Protein AF-0000000070711331 (afdb_homodimer)

Nearest PDB structures (foldseek):
  7v75-assembly1_A-2  TM=8.962E-01  e=1.960E-43  Homo sapiens
  7v73-assembly1_A  TM=8.904E-01  e=3.489E-43  Homo sapiens
  7lgu-assembly1_A  TM=8.537E-01  e=1.582E-41  Homo sapiens
  7xuj-assembly1_B  TM=8.731E-01  e=6.609E-38  Homo sapiens
  7xuh-assembly1_A  TM=8.723E-01  e=6.633E-37  Homo sapiens

Structure (mmCIF, N/CA/C/O backbone):
data_AF-0000000070711331-model_v1
#
loop_
_entity.id
_entity.type
_entity.pdbx_description
1 polymer 'Protein CBR-SULP-8'
#
loop_
_atom_site.group_PDB
_atom_site.id
_atom_site.type_symbol
_atom_site.label_atom_id
_atom_site.label_alt_id
_atom_site.label_comp_id
_atom_site.label_asym_id
_atom_site.label_entity_id
_atom_site.label_seq_id
_atom_site.pdbx_PDB_ins_code
_atom_site.Cartn_x
_atom_site.Cartn_y
_atom_site.Cartn_z
_atom_site.occupancy
_atom_site.B_iso_or_equiv
_atom_site.auth_seq_id
_atom_site.auth_comp_id
_atom_site.auth_asym_id
_atom_site.auth_atom_id
_atom_site.pdbx_PDB_model_num
ATOM 1 N N . MET A 1 1 ? -48.312 -67.188 19.031 1 22.72 1 MET A N 1
ATOM 2 C CA . MET A 1 1 ? -48.188 -65.75 19.422 1 22.72 1 MET A CA 1
ATOM 3 C C . MET A 1 1 ? -46.781 -65.5 19.969 1 22.72 1 MET A C 1
ATOM 5 O O . MET A 1 1 ? -46.375 -64.375 20.125 1 22.72 1 MET A O 1
ATOM 9 N N . ARG A 1 2 ? -46.125 -66.375 20.656 1 22.64 2 ARG A N 1
ATOM 10 C CA . ARG A 1 2 ? -45.094 -66.312 21.656 1 22.64 2 ARG A CA 1
ATOM 11 C C . ARG A 1 2 ? -43.719 -66 21.047 1 22.64 2 ARG A C 1
ATOM 13 O O . ARG A 1 2 ? -42.688 -66.062 21.703 1 22.64 2 ARG A O 1
ATOM 20 N N . GLU A 1 3 ? -43.594 -66.062 19.766 1 27.38 3 GLU A N 1
ATOM 21 C CA . GLU A 1 3 ? -42.188 -66.125 19.344 1 27.38 3 GLU A CA 1
ATOM 22 C C . GLU A 1 3 ? -41.469 -64.875 19.812 1 27.38 3 GLU A C 1
ATOM 24 O O . GLU A 1 3 ? -41.969 -63.719 19.625 1 27.38 3 GLU A O 1
ATOM 29 N N . VAL A 1 4 ? -40.438 -64.938 20.688 1 26.33 4 VAL A N 1
ATOM 30 C CA . VAL A 1 4 ? -39.594 -64.125 21.594 1 26.33 4 VAL A CA 1
ATOM 31 C C . VAL A 1 4 ? -38.844 -63.094 20.781 1 26.33 4 VAL A C 1
ATOM 33 O O . VAL A 1 4 ? -38.406 -63.344 19.672 1 26.33 4 VAL A O 1
ATOM 36 N N . TYR A 1 5 ? -39.062 -61.75 21.047 1 27.16 5 TYR A N 1
ATOM 37 C CA . TYR A 1 5 ? -38.438 -60.469 20.766 1 27.16 5 TYR A CA 1
ATOM 38 C C . TYR A 1 5 ? -36.938 -60.5 21.031 1 27.16 5 TYR A C 1
ATOM 40 O O . TYR A 1 5 ? -36.531 -60.5 22.188 1 27.16 5 TYR A O 1
ATOM 48 N N . ARG A 1 6 ? -36.125 -61.281 20.359 1 31.47 6 ARG A N 1
ATOM 49 C CA . ARG A 1 6 ? -34.719 -61.312 20.781 1 31.47 6 ARG A CA 1
ATOM 50 C C . ARG A 1 6 ? -34.125 -59.938 20.672 1 31.47 6 ARG A C 1
ATOM 52 O O . ARG A 1 6 ? -34.125 -59.312 19.609 1 31.47 6 ARG A O 1
ATOM 59 N N . PRO A 1 7 ? -33.875 -59.219 21.828 1 28.55 7 PRO A N 1
ATOM 60 C CA . PRO A 1 7 ? -33.312 -57.875 21.922 1 28.55 7 PRO A CA 1
ATOM 61 C C . PRO A 1 7 ? -31.969 -57.75 21.25 1 28.55 7 PRO A C 1
ATOM 63 O O . PRO A 1 7 ? -31.109 -58.625 21.391 1 28.55 7 PRO A O 1
ATOM 66 N N . CYS A 1 8 ? -31.812 -57.281 20.016 1 28.41 8 CYS A N 1
ATOM 67 C CA . CYS A 1 8 ? -30.547 -57.094 19.328 1 28.41 8 CYS A CA 1
ATOM 68 C C . CYS A 1 8 ? -29.562 -56.312 20.188 1 28.41 8 CYS A C 1
ATOM 70 O O . CYS A 1 8 ? -29.766 -55.094 20.422 1 28.41 8 CYS A O 1
ATOM 72 N N . THR A 1 9 ? -28.906 -56.844 21.281 1 29.19 9 THR A N 1
ATOM 73 C CA . THR A 1 9 ? -27.859 -56.312 22.156 1 29.19 9 THR A CA 1
ATOM 74 C C . THR A 1 9 ? -26.672 -55.844 21.328 1 29.19 9 THR A C 1
ATOM 76 O O . THR A 1 9 ? -25.797 -56.656 20.969 1 29.19 9 THR A O 1
ATOM 79 N N . THR A 1 10 ? -26.828 -55.188 20.203 1 28.3 10 THR A N 1
ATOM 80 C CA . THR A 1 10 ? -25.609 -54.75 19.547 1 28.3 10 THR A CA 1
ATOM 81 C C . THR A 1 10 ? -24.688 -54.031 20.531 1 28.3 10 THR A C 1
ATOM 83 O O . THR A 1 10 ? -25.125 -53.062 21.188 1 28.3 10 THR A O 1
ATOM 86 N N . SER A 1 11 ? -23.734 -54.656 21.109 1 30.22 11 SER A N 1
ATOM 87 C CA . SER A 1 11 ? -22.734 -54.188 22.047 1 30.22 11 SER A CA 1
ATOM 88 C C . SER A 1 11 ? -22.078 -52.875 21.562 1 30.22 11 SER A C 1
ATOM 90 O O . SER A 1 11 ? -21.5 -52.844 20.469 1 30.22 11 SER A O 1
ATOM 92 N N . ASP A 1 12 ? -22.578 -51.688 21.812 1 28.56 12 ASP A N 1
ATOM 93 C CA . ASP A 1 12 ? -22.25 -50.281 21.734 1 28.56 12 ASP A CA 1
ATOM 94 C C . ASP A 1 12 ? -20.828 -50 22.219 1 28.56 12 ASP A C 1
ATOM 96 O O . ASP A 1 12 ? -20.391 -48.844 22.281 1 28.56 12 ASP A O 1
ATOM 100 N N . LYS A 1 13 ? -20.297 -50.844 23.078 1 32.81 13 LYS A N 1
ATOM 101 C CA . LYS A 1 13 ? -19.141 -50.438 23.859 1 32.81 13 LYS A CA 1
ATOM 102 C C . LYS A 1 13 ? -17.938 -50.156 22.953 1 32.81 13 LYS A C 1
ATOM 104 O O . LYS A 1 13 ? -16.906 -49.656 23.422 1 32.81 13 LYS A O 1
ATOM 109 N N . GLU A 1 14 ? -17.828 -51 22.047 1 29.27 14 GLU A N 1
ATOM 110 C CA . GLU A 1 14 ? -16.453 -50.781 21.578 1 29.27 14 GLU A CA 1
ATOM 111 C C . GLU A 1 14 ? -16.312 -49.438 20.875 1 29.27 14 GLU A C 1
ATOM 113 O O . GLU A 1 14 ? -16.547 -49.312 19.672 1 29.27 14 GLU A O 1
ATOM 118 N N . ILE A 1 15 ? -16.969 -48.438 21.297 1 31.73 15 ILE A N 1
ATOM 119 C CA . ILE A 1 15 ? -16.469 -47.125 20.922 1 31.73 15 ILE A CA 1
ATOM 120 C C . ILE A 1 15 ? -14.938 -47.125 20.938 1 31.73 15 ILE A C 1
ATOM 122 O O . ILE A 1 15 ? -14.312 -47.312 21.984 1 31.73 15 ILE A O 1
ATOM 126 N N . ILE A 1 16 ? -14.32 -47.719 19.984 1 32.31 16 ILE A N 1
ATOM 127 C CA . ILE A 1 16 ? -12.867 -47.594 19.922 1 32.31 16 ILE A CA 1
ATOM 128 C C . ILE A 1 16 ? -12.43 -46.25 20.5 1 32.31 16 ILE A C 1
ATOM 130 O O . ILE A 1 16 ? -12.844 -45.188 20.031 1 32.31 16 ILE A O 1
ATOM 134 N N . GLN A 1 17 ? -12.289 -46.156 21.812 1 33.38 17 GLN A N 1
ATOM 135 C CA . GLN A 1 17 ? -11.586 -45.094 22.531 1 33.38 17 GLN A CA 1
ATOM 136 C C . GLN A 1 17 ? -10.5 -44.5 21.656 1 33.38 17 GLN A C 1
ATOM 138 O O . GLN A 1 17 ? -9.531 -45.156 21.297 1 33.38 17 GLN A O 1
ATOM 143 N N . LYS A 1 18 ? -10.844 -43.688 20.812 1 39.94 18 LYS A N 1
ATOM 144 C CA . LYS A 1 18 ? -9.742 -42.906 20.266 1 39.94 18 LYS A CA 1
ATOM 145 C C . LYS A 1 18 ? -8.695 -42.625 21.344 1 39.94 18 LYS A C 1
ATOM 147 O O . LYS A 1 18 ? -8.992 -42 22.359 1 39.94 18 LYS A O 1
ATOM 152 N N . LYS A 1 19 ? -7.812 -43.594 21.609 1 40.25 19 LYS A N 1
ATOM 153 C CA . LYS A 1 19 ? -6.703 -43.312 22.516 1 40.25 19 LYS A CA 1
ATOM 154 C C . LYS A 1 19 ? -6.316 -41.812 22.484 1 40.25 19 LYS A C 1
ATOM 156 O O . LYS A 1 19 ? -6.242 -41.219 21.406 1 40.25 19 LYS A O 1
ATOM 161 N N . PRO A 1 20 ? -6.398 -41.062 23.516 1 45.56 20 PRO A N 1
ATOM 162 C CA . PRO A 1 20 ? -5.969 -39.656 23.578 1 45.56 20 PRO A CA 1
ATOM 163 C C . PRO A 1 20 ? -4.637 -39.406 22.875 1 45.56 20 PRO A C 1
ATOM 165 O O . PRO A 1 20 ? -3.615 -40 23.266 1 45.56 20 PRO A O 1
ATOM 168 N N . THR A 1 21 ? -4.512 -39.469 21.562 1 52.47 21 THR A N 1
ATOM 169 C CA . THR A 1 21 ? -3.232 -39.094 20.969 1 52.47 21 THR A CA 1
ATOM 170 C C . THR A 1 21 ? -2.588 -37.969 21.766 1 52.47 21 THR A C 1
ATOM 172 O O . THR A 1 21 ? -3.252 -36.969 22.094 1 52.47 21 THR A O 1
ATOM 175 N N . SER A 1 22 ? -1.489 -38.188 22.5 1 62.72 22 SER A N 1
ATOM 176 C CA . SER A 1 22 ? -0.697 -37.25 23.281 1 62.72 22 SER A CA 1
ATOM 177 C C . SER A 1 22 ? -0.618 -35.875 22.594 1 62.72 22 SER A C 1
ATOM 179 O O . SER A 1 22 ? -0.726 -35.812 21.359 1 62.72 22 SER A O 1
ATOM 181 N N . LEU A 1 23 ? -1.029 -34.812 23.344 1 68.19 23 LEU A N 1
ATOM 182 C CA . LEU A 1 23 ? -0.881 -33.438 22.922 1 68.19 23 LEU A CA 1
ATOM 183 C C . LEU A 1 23 ? 0.365 -33.25 22.062 1 68.19 23 LEU A C 1
ATOM 185 O O . LEU A 1 23 ? 0.353 -32.5 21.094 1 68.19 23 LEU A O 1
ATOM 189 N N . ILE A 1 24 ? 1.324 -34.094 22.406 1 69.19 24 ILE A N 1
ATOM 190 C CA . ILE A 1 24 ? 2.58 -34.031 21.672 1 69.19 24 ILE A CA 1
ATOM 191 C C . ILE A 1 24 ? 2.393 -34.594 20.266 1 69.19 24 ILE A C 1
ATOM 193 O O . ILE A 1 24 ? 2.895 -34.031 19.281 1 69.19 24 ILE A O 1
ATOM 197 N N . ARG A 1 25 ? 1.706 -35.656 20.203 1 70.56 25 ARG A N 1
ATOM 198 C CA . ARG A 1 25 ? 1.479 -36.281 18.906 1 70.56 25 ARG A CA 1
ATOM 199 C C . ARG A 1 25 ? 0.637 -35.375 18.016 1 70.56 25 ARG A C 1
ATOM 201 O O . ARG A 1 25 ? 0.893 -35.281 16.812 1 70.56 25 ARG A O 1
ATOM 208 N N . GLN A 1 26 ? -0.249 -34.75 18.625 1 73.94 26 GLN A N 1
ATOM 209 C CA . GLN A 1 26 ? -1.1 -33.844 17.859 1 73.94 26 GLN A CA 1
ATOM 210 C C . GLN A 1 26 ? -0.301 -32.656 17.328 1 73.94 26 GLN A C 1
ATOM 212 O O . GLN A 1 26 ? -0.487 -32.25 16.172 1 73.94 26 GLN A O 1
ATOM 217 N N . LYS A 1 27 ? 0.546 -32.188 18.188 1 75 27 LYS A N 1
ATOM 218 C CA . LYS A 1 27 ? 1.384 -31.078 17.766 1 75 27 LYS A CA 1
ATOM 219 C C . LYS A 1 27 ? 2.363 -31.5 16.688 1 75 27 LYS A C 1
ATOM 221 O O . LYS A 1 27 ? 2.611 -30.75 15.734 1 75 27 LYS A O 1
ATOM 226 N N . LEU A 1 28 ? 2.869 -32.75 16.844 1 78.31 28 LEU A N 1
ATOM 227 C CA . LEU A 1 28 ? 3.809 -33.25 15.859 1 78.31 28 LEU A CA 1
ATOM 228 C C . LEU A 1 28 ? 3.113 -33.5 14.523 1 78.31 28 LEU A C 1
ATOM 230 O O . LEU A 1 28 ? 3.688 -33.219 13.461 1 78.31 28 LEU A O 1
ATOM 234 N N . GLN A 1 29 ? 1.932 -33.969 14.609 1 77.94 29 GLN A N 1
ATOM 235 C CA . GLN A 1 29 ? 1.168 -34.219 13.398 1 77.94 29 GLN A CA 1
ATOM 236 C C . GLN A 1 29 ? 0.805 -32.938 12.68 1 77.94 29 GLN A C 1
ATOM 238 O O . GLN A 1 29 ? 0.652 -32.906 11.461 1 77.94 29 GLN A O 1
ATOM 243 N N . GLN A 1 30 ? 0.757 -31.953 13.453 1 78.94 30 GLN A N 1
ATOM 244 C CA . GLN A 1 30 ? 0.441 -30.656 12.852 1 78.94 30 GLN A CA 1
ATOM 245 C C . GLN A 1 30 ? 1.629 -30.109 12.062 1 78.94 30 GLN A C 1
ATOM 247 O O . GLN A 1 30 ? 1.452 -29.5 11.016 1 78.94 30 GLN A O 1
ATOM 252 N N . TYR A 1 31 ? 2.807 -30.5 12.516 1 85.75 31 TYR A N 1
ATOM 253 C CA . TYR A 1 31 ? 4.004 -29.969 11.875 1 85.75 31 TYR A CA 1
ATOM 254 C C . TYR A 1 31 ? 4.562 -30.953 10.859 1 85.75 31 TYR A C 1
ATOM 256 O O . TYR A 1 31 ? 5.336 -30.578 9.977 1 85.75 31 TYR A O 1
ATOM 264 N N . ILE A 1 32 ? 4.191 -32.25 11.016 1 92.12 32 ILE A N 1
ATOM 265 C CA . ILE A 1 32 ? 4.637 -33.312 10.109 1 92.12 32 ILE A CA 1
ATOM 266 C C . ILE A 1 32 ? 3.43 -34.094 9.586 1 92.12 32 ILE A C 1
ATOM 268 O O . ILE A 1 32 ? 3.141 -35.188 10.062 1 92.12 32 ILE A O 1
ATOM 272 N N . PRO A 1 33 ? 2.859 -33.656 8.562 1 89.62 33 PRO A N 1
ATOM 273 C CA . PRO A 1 33 ? 1.583 -34.156 8.062 1 89.62 33 PRO A CA 1
ATOM 274 C C . PRO A 1 33 ? 1.66 -35.625 7.656 1 89.62 33 PRO A C 1
ATOM 276 O O . PRO A 1 33 ? 0.647 -36.344 7.676 1 89.62 33 PRO A O 1
ATOM 279 N N . ILE A 1 34 ? 2.781 -36.188 7.305 1 89 34 ILE A N 1
ATOM 280 C CA . ILE A 1 34 ? 2.906 -37.562 6.867 1 89 34 ILE A CA 1
ATOM 281 C C . ILE A 1 34 ? 2.488 -38.5 8 1 89 34 ILE A C 1
ATOM 283 O O . ILE A 1 34 ? 1.996 -39.625 7.75 1 89 34 ILE A O 1
ATOM 287 N N . LEU A 1 35 ? 2.664 -38.094 9.195 1 89.5 35 LEU A N 1
ATOM 288 C CA . LEU A 1 35 ? 2.332 -38.938 10.359 1 89.5 35 LEU A CA 1
ATOM 289 C C . LEU A 1 35 ? 0.822 -39.062 10.5 1 89.5 35 LEU A C 1
ATOM 291 O O . LEU A 1 35 ? 0.349 -39.969 11.195 1 89.5 35 LEU A O 1
ATOM 295 N N . GLU A 1 36 ? 0.14 -38.219 9.82 1 85.44 36 GLU A N 1
ATOM 296 C CA . GLU A 1 36 ? -1.317 -38.281 9.883 1 85.44 36 GLU A CA 1
ATOM 297 C C . GLU A 1 36 ? -1.884 -39.094 8.719 1 85.44 36 GLU A C 1
ATOM 299 O O . GLU A 1 36 ? -2.689 -40 8.914 1 85.44 36 GLU A O 1
ATOM 304 N N . TRP A 1 37 ? -1.434 -38.844 7.5 1 86.56 37 TRP A N 1
ATOM 305 C CA . TRP A 1 37 ? -2.102 -39.438 6.348 1 86.56 37 TRP A CA 1
ATOM 306 C C . TRP A 1 37 ? -1.531 -40.812 6.047 1 86.56 37 TRP A C 1
ATOM 308 O O . TRP A 1 37 ? -2.232 -41.688 5.516 1 86.56 37 TRP A O 1
ATOM 318 N N . LEU A 1 38 ? -0.251 -41.188 6.348 1 88.81 38 LEU A N 1
ATOM 319 C CA . LEU A 1 38 ? 0.365 -42.438 5.973 1 88.81 38 LEU A CA 1
ATOM 320 C C . LEU A 1 38 ? -0.28 -43.594 6.723 1 88.81 38 LEU A C 1
ATOM 322 O O . LEU A 1 38 ? -0.606 -44.625 6.125 1 88.81 38 LEU A O 1
ATOM 326 N N . PRO A 1 39 ? -0.501 -43.438 8.055 1 88 39 PRO A N 1
ATOM 327 C CA . PRO A 1 39 ? -1.157 -44.531 8.773 1 88 39 PRO A CA 1
ATOM 328 C C . PRO A 1 39 ? -2.6 -44.75 8.32 1 88 39 PRO A C 1
ATOM 330 O O . PRO A 1 39 ? -3.127 -45.844 8.453 1 88 39 PRO A O 1
ATOM 333 N N . ASN A 1 40 ? -3.178 -43.719 7.758 1 88.19 40 ASN A N 1
ATOM 334 C CA . ASN A 1 40 ? -4.559 -43.812 7.297 1 88.19 40 ASN A CA 1
ATOM 335 C C . ASN A 1 40 ? -4.641 -44 5.785 1 88.19 40 ASN A C 1
ATOM 337 O O . ASN A 1 40 ? -5.688 -43.75 5.18 1 88.19 40 ASN A O 1
ATOM 341 N N . TYR A 1 41 ? -3.537 -44.438 5.285 1 91.62 41 TYR A N 1
ATOM 342 C CA . TYR A 1 41 ? -3.461 -44.594 3.836 1 91.62 41 TYR A CA 1
ATOM 343 C C . TYR A 1 41 ? -4.328 -45.75 3.365 1 91.62 41 TYR A C 1
ATOM 345 O O . TYR A 1 41 ? -4.215 -46.875 3.883 1 91.62 41 TYR A O 1
ATOM 353 N N . LYS A 1 42 ? -5.199 -45.438 2.449 1 91.88 42 LYS A N 1
ATOM 354 C CA . LYS A 1 42 ? -6.039 -46.5 1.862 1 91.88 42 LYS A CA 1
ATOM 355 C C . LYS A 1 42 ? -5.305 -47.219 0.747 1 91.88 42 LYS A C 1
ATOM 357 O O . LYS A 1 42 ? -5.484 -46.906 -0.433 1 91.88 42 LYS A O 1
ATOM 362 N N . TRP A 1 43 ? -4.68 -48.344 1.011 1 92 43 TRP A N 1
ATOM 363 C CA . TRP A 1 43 ? -3.758 -49.062 0.136 1 92 43 TRP A CA 1
ATOM 364 C C . TRP A 1 43 ? -4.484 -49.594 -1.085 1 92 43 TRP A C 1
ATOM 366 O O . TRP A 1 43 ? -3.971 -49.531 -2.205 1 92 43 TRP A O 1
ATOM 376 N N . LYS A 1 44 ? -5.672 -50.031 -0.973 1 91.44 44 LYS A N 1
ATOM 377 C CA . LYS A 1 44 ? -6.402 -50.656 -2.074 1 91.44 44 LYS A CA 1
ATOM 378 C C . LYS A 1 44 ? -6.945 -49.594 -3.037 1 91.44 44 LYS A C 1
ATOM 380 O O . LYS A 1 44 ? -6.941 -49.812 -4.254 1 91.44 44 LYS A O 1
ATOM 385 N N . GLU A 1 45 ? -7.227 -48.5 -2.475 1 91.31 45 GLU A N 1
ATOM 386 C CA . GLU A 1 45 ? -7.902 -47.469 -3.291 1 91.31 45 GLU A CA 1
ATOM 387 C C . GLU A 1 45 ? -6.902 -46.5 -3.875 1 91.31 45 GLU A C 1
ATOM 389 O O . GLU A 1 45 ? -7.074 -46.031 -5 1 91.31 45 GLU A O 1
ATOM 394 N N . HIS A 1 46 ? -5.855 -46.219 -3.113 1 92.5 46 HIS A N 1
ATOM 395 C CA . HIS A 1 46 ? -5.016 -45.094 -3.479 1 92.5 46 HIS A CA 1
ATOM 396 C C . HIS A 1 46 ? -3.703 -45.531 -4.098 1 92.5 46 HIS A C 1
ATOM 398 O O . HIS A 1 46 ? -3.086 -44.812 -4.875 1 92.5 46 HIS A O 1
ATOM 404 N N . PHE A 1 47 ? -3.271 -46.719 -3.912 1 94.56 47 PHE A N 1
ATOM 405 C CA . PHE A 1 47 ? -1.92 -47.188 -4.227 1 94.56 47 PHE A CA 1
ATOM 406 C C . PHE A 1 47 ? -1.703 -47.219 -5.734 1 94.56 47 PHE A C 1
ATOM 408 O O . PHE A 1 47 ? -0.693 -46.719 -6.238 1 94.56 47 PHE A O 1
ATOM 415 N N . HIS A 1 48 ? -2.604 -47.812 -6.453 1 93.31 48 HIS A N 1
ATOM 416 C CA . HIS A 1 48 ? -2.469 -47.906 -7.898 1 93.31 48 HIS A CA 1
ATOM 417 C C . HIS A 1 48 ? -2.354 -46.531 -8.555 1 93.31 48 HIS A C 1
ATOM 419 O O . HIS A 1 48 ? -1.496 -46.344 -9.414 1 93.31 48 HIS A O 1
ATOM 425 N N . GLY A 1 49 ? -3.16 -45.656 -8.172 1 93.56 49 GLY A N 1
ATOM 426 C CA . GLY A 1 49 ? -3.121 -44.281 -8.695 1 93.56 49 GLY A CA 1
ATOM 427 C C . GLY A 1 49 ? -1.829 -43.562 -8.375 1 93.56 49 GLY A C 1
ATOM 428 O O . GLY A 1 49 ? -1.259 -42.906 -9.234 1 93.56 49 GLY A O 1
ATOM 429 N N . ASP A 1 50 ? -1.399 -43.719 -7.199 1 95.56 50 ASP A N 1
ATOM 430 C CA . ASP A 1 50 ? -0.177 -43.062 -6.766 1 95.56 50 ASP A CA 1
ATOM 431 C C . ASP A 1 50 ? 1.044 -43.594 -7.492 1 95.56 50 ASP A C 1
ATOM 433 O O . ASP A 1 50 ? 1.987 -42.875 -7.793 1 95.56 50 ASP A O 1
ATOM 437 N N . VAL A 1 51 ? 1.041 -44.906 -7.828 1 94.94 51 VAL A N 1
ATOM 438 C CA . VAL A 1 51 ? 2.148 -45.5 -8.547 1 94.94 51 VAL A CA 1
ATOM 439 C C . VAL A 1 51 ? 2.195 -44.969 -9.977 1 94.94 51 VAL A C 1
ATOM 441 O O . VAL A 1 51 ? 3.248 -44.531 -10.453 1 94.94 51 VAL A O 1
ATOM 444 N N . ILE A 1 52 ? 1.091 -44.938 -10.609 1 93.12 52 ILE A N 1
ATOM 445 C CA . ILE A 1 52 ? 1.012 -44.5 -11.992 1 93.12 52 ILE A CA 1
ATOM 446 C C . ILE A 1 52 ? 1.38 -43.031 -12.078 1 93.12 52 ILE A C 1
ATOM 448 O O . ILE A 1 52 ? 2.172 -42.625 -12.938 1 93.12 52 ILE A O 1
ATOM 452 N N . ALA A 1 53 ? 0.769 -42.281 -11.188 1 94.81 53 ALA A N 1
ATOM 453 C CA . ALA A 1 53 ? 1.059 -40.875 -11.164 1 94.81 53 ALA A CA 1
ATOM 454 C C . ALA A 1 53 ? 2.537 -40.625 -10.891 1 94.81 53 ALA A C 1
ATOM 456 O O . ALA A 1 53 ? 3.158 -39.75 -11.539 1 94.81 53 ALA A O 1
ATOM 457 N N . GLY A 1 54 ? 3.088 -41.281 -9.969 1 95.5 54 GLY A N 1
ATOM 458 C CA . GLY A 1 54 ? 4.492 -41.125 -9.625 1 95.5 54 GLY A CA 1
ATOM 459 C C . GLY A 1 54 ? 5.426 -41.438 -10.781 1 95.5 54 GLY A C 1
ATOM 460 O O . GLY A 1 54 ? 6.352 -40.688 -11.062 1 95.5 54 GLY A O 1
ATOM 461 N N . LEU A 1 55 ? 5.191 -42.5 -11.453 1 93.44 55 LEU A N 1
ATOM 462 C CA . LEU A 1 55 ? 6.027 -42.875 -12.586 1 93.44 55 LEU A CA 1
ATOM 463 C C . LEU A 1 55 ? 5.887 -41.906 -13.734 1 93.44 55 LEU A C 1
ATOM 465 O O . LEU A 1 55 ? 6.879 -41.531 -14.375 1 93.44 55 LEU A O 1
ATOM 469 N N . THR A 1 56 ? 4.664 -41.5 -13.938 1 91.56 56 THR A N 1
ATOM 470 C CA . THR A 1 56 ? 4.406 -40.562 -15 1 91.56 56 THR A CA 1
ATOM 471 C C . THR A 1 56 ? 5.141 -39.25 -14.734 1 91.56 56 THR A C 1
ATOM 473 O O . THR A 1 56 ? 5.824 -38.719 -15.617 1 91.56 56 THR A O 1
ATOM 476 N N . VAL A 1 57 ? 5 -38.781 -13.562 1 93.56 57 VAL A N 1
ATOM 477 C CA . VAL A 1 57 ? 5.633 -37.5 -13.18 1 93.56 57 VAL A CA 1
ATOM 478 C C . VAL A 1 57 ? 7.148 -37.688 -13.156 1 93.56 57 VAL A C 1
ATOM 480 O O . VAL A 1 57 ? 7.887 -36.75 -13.516 1 93.56 57 VAL A O 1
ATOM 483 N N . GLY A 1 58 ? 7.609 -38.812 -12.688 1 93.38 58 GLY A N 1
ATOM 484 C CA . GLY A 1 58 ? 9.031 -39.094 -12.688 1 93.38 58 GLY A CA 1
ATOM 485 C C . GLY A 1 58 ? 9.656 -39 -14.07 1 93.38 58 GLY A C 1
ATOM 486 O O . GLY A 1 58 ? 10.75 -38.469 -14.227 1 93.38 58 GLY A O 1
ATOM 487 N N . ILE A 1 59 ? 8.961 -39.469 -14.969 1 89.94 59 ILE A N 1
ATOM 488 C CA . ILE A 1 59 ? 9.422 -39.438 -16.359 1 89.94 59 ILE A CA 1
ATOM 489 C C . ILE A 1 59 ? 9.523 -38 -16.828 1 89.94 59 ILE A C 1
ATOM 491 O O . ILE A 1 59 ? 10.453 -37.625 -17.562 1 89.94 59 ILE A O 1
ATOM 495 N N . MET A 1 60 ? 8.641 -37.156 -16.422 1 90.75 60 MET A N 1
ATOM 496 C CA . MET A 1 60 ? 8.633 -35.75 -16.812 1 90.75 60 MET A CA 1
ATOM 497 C C . MET A 1 60 ? 9.758 -35 -16.125 1 90.75 60 MET A C 1
ATOM 499 O O . MET A 1 60 ? 10.32 -34.062 -16.688 1 90.75 60 MET A O 1
ATOM 503 N N . HIS A 1 61 ? 10.109 -35.406 -14.906 1 93.81 61 HIS A N 1
ATOM 504 C CA . HIS A 1 61 ? 11.148 -34.719 -14.125 1 93.81 61 HIS A CA 1
ATOM 505 C C . HIS A 1 61 ? 12.5 -34.812 -14.828 1 93.81 61 HIS A C 1
ATOM 507 O O . HIS A 1 61 ? 13.328 -33.906 -14.672 1 93.81 61 HIS A O 1
ATOM 513 N N . VAL A 1 62 ? 12.719 -35.812 -15.586 1 92 62 VAL A N 1
ATOM 514 C CA . VAL A 1 62 ? 14.039 -36.031 -16.156 1 92 62 VAL A CA 1
ATOM 515 C C . VAL A 1 62 ? 14.352 -34.969 -17.203 1 92 62 VAL A C 1
ATOM 517 O O . VAL A 1 62 ? 15.219 -34.125 -17 1 92 62 VAL A O 1
ATOM 520 N N . PRO A 1 63 ? 13.531 -34.969 -18.281 1 91.88 63 PRO A N 1
ATOM 521 C CA . PRO A 1 63 ? 13.844 -33.938 -19.281 1 91.88 63 PRO A CA 1
ATOM 522 C C . PRO A 1 63 ? 13.664 -32.531 -18.766 1 91.88 63 PRO A C 1
ATOM 524 O O . PRO A 1 63 ? 14.461 -31.641 -19.078 1 91.88 63 PRO A O 1
ATOM 527 N N . GLN A 1 64 ? 12.664 -32.25 -17.984 1 93.25 64 GLN A N 1
ATOM 528 C CA . GLN A 1 64 ? 12.414 -30.906 -17.469 1 93.25 64 GLN A CA 1
ATOM 529 C C . GLN A 1 64 ? 13.492 -30.484 -16.484 1 93.25 64 GLN A C 1
ATOM 531 O O . GLN A 1 64 ? 13.922 -29.328 -16.469 1 93.25 64 GLN A O 1
ATOM 536 N N . GLY A 1 65 ? 13.836 -31.438 -15.656 1 93.81 65 GLY A N 1
ATOM 537 C CA . GLY A 1 65 ? 14.93 -31.156 -14.734 1 93.81 65 GLY A CA 1
ATOM 538 C C . GLY A 1 65 ? 16.203 -30.734 -15.43 1 93.81 65 GLY A C 1
ATOM 539 O O . GLY A 1 65 ? 16.875 -29.797 -15 1 93.81 65 GLY A O 1
ATOM 540 N N . MET A 1 66 ? 16.531 -31.406 -16.5 1 91.81 66 MET A N 1
ATOM 541 C CA . MET A 1 66 ? 17.719 -31.078 -17.281 1 91.81 66 MET A CA 1
ATOM 542 C C . MET A 1 66 ? 17.578 -29.719 -17.953 1 91.81 66 MET A C 1
ATOM 544 O O . MET A 1 66 ? 18.5 -28.906 -17.922 1 91.81 66 MET A O 1
ATOM 548 N N . ALA A 1 67 ? 16.438 -29.547 -18.484 1 93.94 67 ALA A N 1
ATOM 549 C CA . ALA A 1 67 ? 16.172 -28.297 -19.219 1 93.94 67 ALA A CA 1
ATOM 550 C C . ALA A 1 67 ? 16.234 -27.094 -18.281 1 93.94 67 ALA A C 1
ATOM 552 O O . ALA A 1 67 ? 16.859 -26.078 -18.625 1 93.94 67 ALA A O 1
ATOM 553 N N . TYR A 1 68 ? 15.711 -27.172 -17.094 1 95.62 68 TYR A N 1
ATOM 554 C CA . TYR A 1 68 ? 15.641 -26.031 -16.188 1 95.62 68 TYR A CA 1
ATOM 555 C C . TYR A 1 68 ? 16.984 -25.797 -15.5 1 95.62 68 TYR A C 1
ATOM 557 O O . TYR A 1 68 ? 17.297 -24.656 -15.117 1 95.62 68 TYR A O 1
ATOM 565 N N . ALA A 1 69 ? 17.766 -26.844 -15.391 1 94.19 69 ALA A N 1
ATOM 566 C CA . ALA A 1 69 ? 19.125 -26.672 -14.891 1 94.19 69 ALA A CA 1
ATOM 567 C C . ALA A 1 69 ? 19.938 -25.766 -15.82 1 94.19 69 ALA A C 1
ATOM 569 O O . ALA A 1 69 ? 20.766 -24.984 -15.359 1 94.19 69 ALA A O 1
ATOM 570 N N . SER A 1 70 ? 19.703 -25.953 -17.047 1 91.19 70 SER A N 1
ATOM 571 C CA . SER A 1 70 ? 20.375 -25.094 -18.016 1 91.19 70 SER A CA 1
ATOM 572 C C . SER A 1 70 ? 20 -23.625 -17.828 1 91.19 70 SER A C 1
ATOM 574 O O . SER A 1 70 ? 20.828 -22.734 -18.016 1 91.19 70 SER A O 1
ATOM 576 N N . LEU A 1 71 ? 18.828 -23.375 -17.422 1 92.31 71 LEU A N 1
ATOM 577 C CA . LEU A 1 71 ? 18.375 -22.031 -17.125 1 92.31 71 LEU A CA 1
ATOM 578 C C . LEU A 1 71 ? 19.078 -21.453 -15.898 1 92.31 71 LEU A C 1
ATOM 580 O O . LEU A 1 71 ? 19.359 -20.266 -15.836 1 92.31 71 LEU A O 1
ATOM 584 N N . ALA A 1 72 ? 19.359 -22.328 -14.992 1 94.25 72 ALA A N 1
ATOM 585 C CA . ALA A 1 72 ? 20.016 -21.938 -13.75 1 94.25 72 ALA A CA 1
ATOM 586 C C . ALA A 1 72 ? 21.531 -21.797 -13.945 1 94.25 72 ALA A C 1
ATOM 588 O O . ALA A 1 72 ? 22.25 -21.344 -13.055 1 94.25 72 ALA A O 1
ATOM 589 N N . GLY A 1 73 ? 22.016 -22.25 -15.086 1 89.56 73 GLY A N 1
ATOM 590 C CA . GLY A 1 73 ? 23.438 -22.141 -15.398 1 89.56 73 GLY A CA 1
ATOM 591 C C . GLY A 1 73 ? 24.281 -23.203 -14.734 1 89.56 73 GLY A C 1
ATOM 592 O O . GLY A 1 73 ? 25.438 -22.969 -14.383 1 89.56 73 GLY A O 1
ATOM 593 N N . VAL A 1 74 ? 23.703 -24.328 -14.477 1 90.56 74 VAL A N 1
ATOM 594 C CA . VAL A 1 74 ? 24.422 -25.453 -13.883 1 90.56 74 VAL A CA 1
ATOM 595 C C . VAL A 1 74 ? 24.25 -26.703 -14.758 1 90.56 74 VAL A C 1
ATOM 597 O O . VAL A 1 74 ? 23.359 -26.75 -15.609 1 90.56 74 VAL A O 1
ATOM 600 N N . PRO A 1 75 ? 25.078 -27.641 -14.578 1 88.56 75 PRO A N 1
ATOM 601 C CA . PRO A 1 75 ? 24.922 -28.859 -15.359 1 88.56 75 PRO A CA 1
ATOM 602 C C . PRO A 1 75 ? 23.562 -29.531 -15.164 1 88.56 75 PRO A C 1
ATOM 604 O O . PRO A 1 75 ? 23 -29.469 -14.062 1 88.56 75 PRO A O 1
ATOM 607 N N . PRO A 1 76 ? 23.016 -30.172 -16.125 1 89 76 PRO A N 1
ATOM 608 C CA . PRO A 1 76 ? 21.656 -30.688 -16.172 1 89 76 PRO A CA 1
ATOM 609 C C . PRO A 1 76 ? 21.344 -31.641 -15.031 1 89 76 PRO A C 1
ATOM 611 O O . PRO A 1 76 ? 20.219 -31.672 -14.531 1 89 76 PRO A O 1
ATOM 614 N N . VAL A 1 77 ? 22.297 -32.375 -14.539 1 89.31 77 VAL A N 1
ATOM 615 C CA . VAL A 1 77 ? 22.062 -33.406 -13.523 1 89.31 77 VAL A CA 1
ATOM 616 C C . VAL A 1 77 ? 21.578 -32.719 -12.234 1 89.31 77 VAL A C 1
ATOM 618 O O . VAL A 1 77 ? 20.812 -33.312 -11.477 1 89.31 77 VAL A O 1
ATOM 621 N N . TYR A 1 78 ? 21.922 -31.531 -12.055 1 92.31 78 TYR A N 1
ATOM 622 C CA . TYR A 1 78 ? 21.609 -30.859 -10.797 1 92.31 78 TYR A CA 1
ATOM 623 C C . TYR A 1 78 ? 20.156 -30.453 -10.742 1 92.31 78 TYR A C 1
ATOM 625 O O . TYR A 1 78 ? 19.609 -30.219 -9.656 1 92.31 78 TYR A O 1
ATOM 633 N N . GLY A 1 79 ? 19.516 -30.328 -11.898 1 94.12 79 GLY A N 1
ATOM 634 C CA . GLY A 1 79 ? 18.078 -30.188 -11.906 1 94.12 79 GLY A CA 1
ATOM 635 C C . GLY A 1 79 ? 17.359 -31.422 -11.375 1 94.12 79 GLY A C 1
ATOM 636 O O . GLY A 1 79 ? 16.375 -31.297 -10.648 1 94.12 79 GLY A O 1
ATOM 637 N N . MET A 1 80 ? 17.922 -32.531 -11.688 1 93 80 MET A N 1
ATOM 638 C CA . MET A 1 80 ? 17.328 -33.781 -11.219 1 93 80 MET A CA 1
ATOM 639 C C . MET A 1 80 ? 17.578 -33.969 -9.727 1 93 80 MET A C 1
ATOM 641 O O . MET A 1 80 ? 16.688 -34.406 -9 1 93 80 MET A O 1
ATOM 645 N N . TYR A 1 81 ? 18.797 -33.625 -9.305 1 94.38 81 TYR A N 1
ATOM 646 C CA . TYR A 1 81 ? 19.094 -33.688 -7.879 1 94.38 81 TYR A CA 1
ATOM 647 C C . TYR A 1 81 ? 18.156 -32.812 -7.078 1 94.38 81 TYR A C 1
ATOM 649 O O . TYR A 1 81 ? 17.625 -33.219 -6.051 1 94.38 81 TYR A O 1
ATOM 657 N N . SER A 1 82 ? 17.969 -31.609 -7.602 1 96.88 82 SER A N 1
ATOM 658 C CA . SER A 1 82 ? 17.125 -30.641 -6.906 1 96.88 82 SER A CA 1
ATOM 659 C C . SER A 1 82 ? 15.703 -31.156 -6.758 1 96.88 82 SER A C 1
ATOM 661 O O . SER A 1 82 ? 15.102 -31.047 -5.688 1 96.88 82 SER A O 1
ATOM 663 N N . SER A 1 83 ? 15.18 -31.688 -7.824 1 96.88 83 SER A N 1
ATOM 664 C CA . SER A 1 83 ? 13.828 -32.219 -7.797 1 96.88 83 SER A CA 1
ATOM 665 C C . SER A 1 83 ? 13.734 -33.438 -6.887 1 96.88 83 SER A C 1
ATOM 667 O O . SER A 1 83 ? 12.742 -33.625 -6.18 1 96.88 83 SER A O 1
ATOM 669 N N . PHE A 1 84 ? 14.742 -34.281 -6.891 1 95.88 84 PHE A N 1
ATOM 670 C CA . PHE A 1 84 ? 14.758 -35.5 -6.094 1 95.88 84 PHE A CA 1
ATOM 671 C C . PHE A 1 84 ? 14.75 -35.188 -4.605 1 95.88 84 PHE A C 1
ATOM 673 O O . PHE A 1 84 ? 13.859 -35.625 -3.873 1 95.88 84 PHE A O 1
ATOM 680 N N . PHE A 1 85 ? 15.672 -34.438 -4.148 1 96.94 85 PHE A N 1
ATOM 681 C CA . PHE A 1 85 ? 15.828 -34.188 -2.723 1 96.94 85 PHE A CA 1
ATOM 682 C C . PHE A 1 85 ? 14.672 -33.344 -2.188 1 96.94 85 PHE A C 1
ATOM 684 O O . PHE A 1 85 ? 14.086 -33.688 -1.153 1 96.94 85 PHE A O 1
ATOM 691 N N . ALA A 1 86 ? 14.336 -32.312 -2.885 1 96.75 86 ALA A N 1
ATOM 692 C CA . ALA A 1 86 ? 13.305 -31.422 -2.404 1 96.75 86 ALA A CA 1
ATOM 693 C C . ALA A 1 86 ? 11.945 -32.125 -2.334 1 96.75 86 ALA A C 1
ATOM 695 O O . ALA A 1 86 ? 11.219 -31.969 -1.346 1 96.75 86 ALA A O 1
ATOM 696 N N . SER A 1 87 ? 11.594 -32.812 -3.395 1 97.06 87 SER A N 1
ATOM 697 C CA . SER A 1 87 ? 10.297 -33.5 -3.414 1 97.06 87 SER A CA 1
ATOM 698 C C . SER A 1 87 ? 10.219 -34.562 -2.328 1 97.06 87 SER A C 1
ATOM 700 O O . SER A 1 87 ? 9.172 -34.719 -1.694 1 97.06 87 SER A O 1
ATOM 702 N N . SER A 1 88 ? 11.312 -35.25 -2.068 1 96.81 88 SER A N 1
ATOM 703 C CA . SER A 1 88 ? 11.344 -36.312 -1.064 1 96.81 88 SER A CA 1
ATOM 704 C C . SER A 1 88 ? 11.156 -35.75 0.34 1 96.81 88 SER A C 1
ATOM 706 O O . SER A 1 88 ? 10.453 -36.312 1.163 1 96.81 88 SER A O 1
ATOM 708 N N . ILE A 1 89 ? 11.75 -34.656 0.57 1 97 89 ILE A N 1
ATOM 709 C CA . ILE A 1 89 ? 11.625 -34.031 1.887 1 97 89 ILE A CA 1
ATOM 710 C C . ILE A 1 89 ? 10.242 -33.406 2.033 1 97 89 ILE A C 1
ATOM 712 O O . ILE A 1 89 ? 9.609 -33.5 3.088 1 97 89 ILE A O 1
ATOM 716 N N . TYR A 1 90 ? 9.758 -32.781 1.007 1 97.25 90 TYR A N 1
ATOM 717 C CA . TYR A 1 90 ? 8.461 -32.125 1.026 1 97.25 90 TYR A CA 1
ATOM 718 C C . TYR A 1 90 ? 7.352 -33.125 1.358 1 97.25 90 TYR A C 1
ATOM 720 O O . TYR A 1 90 ? 6.375 -32.781 2.021 1 97.25 90 TYR A O 1
ATOM 728 N N . MET A 1 91 ? 7.504 -34.312 0.907 1 95.94 91 MET A N 1
ATOM 729 C CA . MET A 1 91 ? 6.492 -35.344 1.113 1 95.94 91 MET A CA 1
ATOM 730 C C . MET A 1 91 ? 6.176 -35.5 2.598 1 95.94 91 MET A C 1
ATOM 732 O O . MET A 1 91 ? 5.039 -35.812 2.967 1 95.94 91 MET A O 1
ATOM 736 N N . PHE A 1 92 ? 7.109 -35.188 3.438 1 95.56 92 PHE A N 1
ATOM 737 C CA . PHE A 1 92 ? 6.934 -35.375 4.871 1 95.56 92 PHE A CA 1
ATOM 738 C C . PHE A 1 92 ? 6.172 -34.219 5.48 1 95.56 92 PHE A C 1
ATOM 740 O O . PHE A 1 92 ? 5.465 -34.375 6.48 1 95.56 92 PHE A O 1
ATOM 747 N N . PHE A 1 93 ? 6.316 -33.062 4.855 1 95.81 93 PHE A N 1
ATOM 748 C CA . PHE A 1 93 ? 5.867 -31.859 5.555 1 95.81 93 PHE A CA 1
ATOM 749 C C . PHE A 1 93 ? 4.727 -31.188 4.801 1 95.81 93 PHE A C 1
ATOM 751 O O . PHE A 1 93 ? 4.023 -30.344 5.352 1 95.81 93 PHE A O 1
ATOM 758 N N . GLY A 1 94 ? 4.52 -31.5 3.58 1 95.06 94 GLY A N 1
ATOM 759 C CA . GLY A 1 94 ? 3.564 -30.797 2.736 1 95.06 94 GLY A CA 1
ATOM 760 C C . GLY A 1 94 ? 2.127 -31.203 2.994 1 95.06 94 GLY A C 1
ATOM 761 O O . GLY A 1 94 ? 1.868 -32.312 3.502 1 95.06 94 GLY A O 1
ATOM 762 N N . THR A 1 95 ? 1.213 -30.297 2.643 1 93.69 95 THR A N 1
ATOM 763 C CA . THR A 1 95 ? -0.21 -30.562 2.812 1 93.69 95 THR A CA 1
ATOM 764 C C . THR A 1 95 ? -0.914 -30.641 1.46 1 93.69 95 THR A C 1
ATOM 766 O O . THR A 1 95 ? -2.08 -31.031 1.381 1 93.69 95 THR A O 1
ATOM 769 N N . ALA A 1 96 ? -0.219 -30.297 0.401 1 93.88 96 ALA A N 1
ATOM 770 C CA . ALA A 1 96 ? -0.789 -30.359 -0.942 1 93.88 96 ALA A CA 1
ATOM 771 C C . ALA A 1 96 ? -0.544 -31.719 -1.578 1 93.88 96 ALA A C 1
ATOM 773 O O . ALA A 1 96 ? 0.568 -32.031 -2.021 1 93.88 96 ALA A O 1
ATOM 774 N N . ARG A 1 97 ? -1.549 -32.406 -1.813 1 92.81 97 ARG A N 1
ATOM 775 C CA . ARG A 1 97 ? -1.45 -33.812 -2.145 1 92.81 97 ARG A CA 1
ATOM 776 C C . ARG A 1 97 ? -1.171 -34 -3.631 1 92.81 97 ARG A C 1
ATOM 778 O O . ARG A 1 97 ? -0.655 -35.062 -4.039 1 92.81 97 ARG A O 1
ATOM 785 N N . HIS A 1 98 ? -1.478 -33.062 -4.414 1 94.12 98 HIS A N 1
ATOM 786 C CA . HIS A 1 98 ? -1.508 -33.344 -5.848 1 94.12 98 HIS A CA 1
ATOM 787 C C . HIS A 1 98 ? -0.443 -32.5 -6.578 1 94.12 98 HIS A C 1
ATOM 789 O O . HIS A 1 98 ? -0.321 -32.594 -7.801 1 94.12 98 HIS A O 1
ATOM 795 N N . ILE A 1 99 ? 0.381 -31.781 -5.836 1 95.44 99 ILE A N 1
ATOM 796 C CA . ILE A 1 99 ? 1.328 -30.906 -6.516 1 95.44 99 ILE A CA 1
ATOM 797 C C . ILE A 1 99 ? 2.664 -31.625 -6.688 1 95.44 99 ILE A C 1
ATOM 799 O O . ILE A 1 99 ? 3.08 -32.375 -5.82 1 95.44 99 ILE A O 1
ATOM 803 N N . SER A 1 100 ? 3.293 -31.375 -7.785 1 96.25 100 SER A N 1
ATOM 804 C CA . SER A 1 100 ? 4.621 -31.922 -8.055 1 96.25 100 SER A CA 1
ATOM 805 C C . SER A 1 100 ? 5.711 -30.906 -7.723 1 96.25 100 SER A C 1
ATOM 807 O O . SER A 1 100 ? 5.898 -29.922 -8.445 1 96.25 100 SER A O 1
ATOM 809 N N . ILE A 1 101 ? 6.418 -31.188 -6.703 1 97.25 101 ILE A N 1
ATOM 810 C CA . ILE A 1 101 ? 7.508 -30.328 -6.25 1 97.25 101 ILE A CA 1
ATOM 811 C C . ILE A 1 101 ? 8.758 -30.609 -7.078 1 97.25 101 ILE A C 1
ATOM 813 O O . ILE A 1 101 ? 9.102 -31.766 -7.336 1 97.25 101 ILE A O 1
ATOM 817 N N . GLY A 1 102 ? 9.453 -29.641 -7.516 1 97.06 102 GLY A N 1
ATOM 818 C CA . GLY A 1 102 ? 10.664 -29.734 -8.312 1 97.06 102 GLY A CA 1
ATOM 819 C C . GLY A 1 102 ? 11.07 -28.422 -8.938 1 97.06 102 GLY A C 1
ATOM 820 O O . GLY A 1 102 ? 10.523 -27.375 -8.594 1 97.06 102 GLY A O 1
ATOM 821 N N . VAL A 1 103 ? 12.008 -28.5 -9.805 1 96.62 103 VAL A N 1
ATOM 822 C CA . VAL A 1 103 ? 12.5 -27.312 -10.477 1 96.62 103 VAL A CA 1
ATOM 823 C C . VAL A 1 103 ? 11.477 -26.828 -11.5 1 96.62 103 VAL A C 1
ATOM 825 O O . VAL A 1 103 ? 10.695 -27.625 -12.023 1 96.62 103 VAL A O 1
ATOM 828 N N . PHE A 1 104 ? 11.406 -25.562 -11.648 1 93.88 104 PHE A N 1
ATOM 829 C CA . PHE A 1 104 ? 10.539 -24.969 -12.664 1 93.88 104 PHE A CA 1
ATOM 830 C C . PHE A 1 104 ? 11.195 -23.734 -13.281 1 93.88 104 PHE A C 1
ATOM 832 O O . PHE A 1 104 ? 12.227 -23.266 -12.797 1 93.88 104 PHE A O 1
ATOM 839 N N . ALA A 1 105 ? 10.656 -23.297 -14.297 1 93.5 105 ALA A N 1
ATOM 840 C CA . ALA A 1 105 ? 11.32 -22.391 -15.227 1 93.5 105 ALA A CA 1
ATOM 841 C C . ALA A 1 105 ? 11.656 -21.062 -14.562 1 93.5 105 ALA A C 1
ATOM 843 O O . ALA A 1 105 ? 12.805 -20.625 -14.594 1 93.5 105 ALA A O 1
ATOM 844 N N . VAL A 1 106 ? 10.766 -20.469 -13.891 1 93.19 106 VAL A N 1
ATOM 845 C CA . VAL A 1 106 ? 10.898 -19.094 -13.414 1 93.19 106 VAL A CA 1
ATOM 846 C C . VAL A 1 106 ? 11.969 -19.031 -12.32 1 93.19 106 VAL A C 1
ATOM 848 O O . VAL A 1 106 ? 12.875 -18.203 -12.375 1 93.19 106 VAL A O 1
ATOM 851 N N . ALA A 1 107 ? 11.883 -19.875 -11.422 1 95.75 107 ALA A N 1
ATOM 852 C CA . ALA A 1 107 ? 12.875 -19.891 -10.344 1 95.75 107 ALA A CA 1
ATOM 853 C C . ALA A 1 107 ? 14.266 -20.219 -10.883 1 95.75 107 ALA A C 1
ATOM 855 O O . ALA A 1 107 ? 15.258 -19.656 -10.43 1 95.75 107 ALA A O 1
ATOM 856 N N . SER A 1 108 ? 14.352 -21.141 -11.828 1 96.69 108 SER A N 1
ATOM 857 C CA . SER A 1 108 ? 15.633 -21.5 -12.422 1 96.69 108 SER A CA 1
ATOM 858 C C . SER A 1 108 ? 16.281 -20.312 -13.117 1 96.69 108 SER A C 1
ATOM 860 O O . SER A 1 108 ? 17.484 -20.094 -13 1 96.69 108 SER A O 1
ATOM 862 N N . MET A 1 109 ? 15.453 -19.641 -13.758 1 93.12 109 MET A N 1
ATOM 863 C CA . MET A 1 109 ? 15.961 -18.453 -14.438 1 93.12 109 MET A CA 1
ATOM 864 C C . MET A 1 109 ? 16.453 -17.422 -13.43 1 93.12 109 MET A C 1
ATOM 866 O O . MET A 1 109 ? 17.5 -16.781 -13.641 1 93.12 109 MET A O 1
ATOM 870 N N . MET A 1 110 ? 15.734 -17.25 -12.359 1 94.69 110 MET A N 1
ATOM 871 C CA . MET A 1 110 ? 16.141 -16.297 -11.328 1 94.69 110 MET A CA 1
ATOM 872 C C . MET A 1 110 ? 17.453 -16.703 -10.695 1 94.69 110 MET A C 1
ATOM 874 O O . MET A 1 110 ? 18.312 -15.859 -10.438 1 94.69 110 MET A O 1
ATOM 878 N N . VAL A 1 111 ? 17.609 -17.953 -10.508 1 96.56 111 VAL A N 1
ATOM 879 C CA . VAL A 1 111 ? 18.844 -18.484 -9.945 1 96.56 111 VAL A CA 1
ATOM 880 C C . VAL A 1 111 ? 20 -18.25 -10.914 1 96.56 111 VAL A C 1
ATOM 882 O O . VAL A 1 111 ? 21.094 -17.828 -10.5 1 96.56 111 VAL A O 1
ATOM 885 N N . GLY A 1 112 ? 19.766 -18.578 -12.156 1 93.75 112 GLY A N 1
ATOM 886 C CA . GLY A 1 112 ? 20.781 -18.328 -13.172 1 93.75 112 GLY A CA 1
ATOM 887 C C . GLY A 1 112 ? 21.219 -16.891 -13.242 1 93.75 112 GLY A C 1
ATOM 888 O O . GLY A 1 112 ? 22.422 -16.594 -13.359 1 93.75 112 GLY A O 1
ATOM 889 N N . ALA A 1 113 ? 20.297 -16.031 -13.148 1 90.62 113 ALA A N 1
ATOM 890 C CA . ALA A 1 113 ? 20.594 -14.594 -13.188 1 90.62 113 ALA A CA 1
ATOM 891 C C . ALA A 1 113 ? 21.422 -14.172 -11.977 1 90.62 113 ALA A C 1
ATOM 893 O O . ALA A 1 113 ? 22.375 -13.406 -12.109 1 90.62 113 ALA A O 1
ATOM 894 N N . ALA A 1 114 ? 21.062 -14.617 -10.852 1 92.81 114 ALA A N 1
ATOM 895 C CA . ALA A 1 114 ? 21.797 -14.312 -9.633 1 92.81 114 ALA A CA 1
ATOM 896 C C . ALA A 1 114 ? 23.219 -14.852 -9.695 1 92.81 114 ALA A C 1
ATOM 898 O O . ALA A 1 114 ? 24.172 -14.164 -9.305 1 92.81 114 ALA A O 1
ATOM 899 N N . ARG A 1 115 ? 23.391 -16.031 -10.203 1 92.19 115 ARG A N 1
ATOM 900 C CA . ARG A 1 115 ? 24.703 -16.672 -10.32 1 92.19 115 ARG A CA 1
ATOM 901 C C . ARG A 1 115 ? 25.609 -15.906 -11.273 1 92.19 115 ARG A C 1
ATOM 903 O O . ARG A 1 115 ? 26.781 -15.656 -10.961 1 92.19 115 ARG A O 1
ATOM 910 N N . LEU A 1 116 ? 25.078 -15.586 -12.336 1 87.62 116 LEU A N 1
ATOM 911 C CA . LEU A 1 116 ? 25.859 -14.867 -13.336 1 87.62 116 LEU A CA 1
ATOM 912 C C . LEU A 1 116 ? 26.312 -13.516 -12.805 1 87.62 116 LEU A C 1
ATOM 914 O O . LEU A 1 116 ? 27.422 -13.055 -13.125 1 87.62 116 LEU A O 1
ATOM 918 N N . ARG A 1 117 ? 25.516 -12.922 -12.023 1 87.75 117 ARG A N 1
ATOM 919 C CA . ARG A 1 117 ? 25.812 -11.602 -11.484 1 87.75 117 ARG A CA 1
ATOM 920 C C . ARG A 1 117 ? 26.828 -11.695 -10.352 1 87.75 117 ARG A C 1
ATOM 922 O O . ARG A 1 117 ? 27.766 -10.898 -10.289 1 87.75 117 ARG A O 1
ATOM 929 N N . LEU A 1 118 ? 26.719 -12.664 -9.508 1 90.19 118 LEU A N 1
ATOM 930 C CA . LEU A 1 118 ? 27.484 -12.688 -8.266 1 90.19 118 LEU A CA 1
ATOM 931 C C . LEU A 1 118 ? 28.641 -13.68 -8.359 1 90.19 118 LEU A C 1
ATOM 933 O O . LEU A 1 118 ? 29.625 -13.555 -7.648 1 90.19 118 LEU A O 1
ATOM 937 N N . ALA A 1 119 ? 28.484 -14.688 -9.219 1 87.12 119 ALA A N 1
ATOM 938 C CA . ALA A 1 119 ? 29.516 -15.711 -9.406 1 87.12 119 ALA A CA 1
ATOM 939 C C . ALA A 1 119 ? 29.734 -16 -10.891 1 87.12 119 ALA A C 1
ATOM 941 O O . ALA A 1 119 ? 29.453 -17.109 -11.359 1 87.12 119 ALA A O 1
ATOM 942 N N . PRO A 1 120 ? 30.375 -15.055 -11.516 1 80.88 120 PRO A N 1
ATOM 943 C CA . PRO A 1 120 ? 30.578 -15.25 -12.953 1 80.88 120 PRO A CA 1
ATOM 944 C C . PRO A 1 120 ? 31.578 -16.359 -13.258 1 80.88 120 PRO A C 1
ATOM 946 O O . PRO A 1 120 ? 32.406 -16.703 -12.414 1 80.88 120 PRO A O 1
ATOM 949 N N . ASP A 1 121 ? 31.312 -16.984 -14.492 1 76.38 121 ASP A N 1
ATOM 950 C CA . ASP A 1 121 ? 32.156 -18.094 -14.922 1 76.38 121 ASP A CA 1
ATOM 951 C C . ASP A 1 121 ? 33.594 -17.625 -15.117 1 76.38 121 ASP A C 1
ATOM 953 O O . ASP A 1 121 ? 33.844 -16.469 -15.43 1 76.38 121 ASP A O 1
ATOM 957 N N . LEU A 1 122 ? 34.594 -18.484 -14.633 1 60.91 122 LEU A N 1
ATOM 958 C CA . LEU A 1 122 ? 36.031 -18.188 -14.852 1 60.91 122 LEU A CA 1
ATOM 959 C C . LEU A 1 122 ? 36.344 -18.125 -16.344 1 60.91 122 LEU A C 1
ATOM 961 O O . LEU A 1 122 ? 35.844 -18.938 -17.125 1 60.91 122 LEU A O 1
ATOM 965 N N . PRO A 1 123 ? 36.906 -16.969 -16.797 1 52.84 123 PRO A N 1
ATOM 966 C CA . PRO A 1 123 ? 37.312 -16.984 -18.188 1 52.84 123 PRO A CA 1
ATOM 967 C C . PRO A 1 123 ? 38.219 -18.172 -18.531 1 52.84 123 PRO A C 1
ATOM 969 O O . PRO A 1 123 ? 38.969 -18.641 -17.688 1 52.84 123 PRO A O 1
ATOM 972 N N . LEU A 1 124 ? 37.781 -19.078 -19.469 1 46.41 124 LEU A N 1
ATOM 973 C CA . LEU A 1 124 ? 38.594 -20.219 -19.922 1 46.41 124 LEU A CA 1
ATOM 974 C C . LEU A 1 124 ? 40.062 -19.844 -19.984 1 46.41 124 LEU A C 1
ATOM 976 O O . LEU A 1 124 ? 40.938 -20.688 -19.75 1 46.41 124 LEU A O 1
ATOM 980 N N . SER A 1 125 ? 40.469 -18.766 -20.547 1 41 125 SER A N 1
ATOM 981 C CA . SER A 1 125 ? 41.906 -18.453 -20.75 1 41 125 SER A CA 1
ATOM 982 C C . SER A 1 125 ? 42.594 -18.266 -19.406 1 41 125 SER A C 1
ATOM 984 O O . SER A 1 125 ? 43.812 -18 -19.375 1 41 125 SER A O 1
ATOM 986 N N . ALA A 1 126 ? 42 -17.938 -18.391 1 42.28 126 ALA A N 1
ATOM 987 C CA . ALA A 1 126 ? 42.781 -17.641 -17.188 1 42.28 126 ALA A CA 1
ATOM 988 C C . ALA A 1 126 ? 43.219 -18.922 -16.5 1 42.28 126 ALA A C 1
ATOM 990 O O . ALA A 1 126 ? 42.562 -19.438 -15.602 1 42.28 126 ALA A O 1
ATOM 991 N N . SER A 1 127 ? 43.594 -19.875 -17.062 1 38.09 127 SER A N 1
ATOM 992 C CA . SER A 1 127 ? 44.312 -21 -16.469 1 38.09 127 SER A CA 1
ATOM 993 C C . SER A 1 127 ? 45.156 -20.547 -15.281 1 38.09 127 SER A C 1
ATOM 995 O O . SER A 1 127 ? 45.594 -21.359 -14.477 1 38.09 127 SER A O 1
ATOM 997 N N . ASN A 1 128 ? 46.156 -19.531 -15.422 1 33 128 ASN A N 1
ATOM 998 C CA . ASN A 1 128 ? 47.094 -19.125 -14.383 1 33 128 ASN A CA 1
ATOM 999 C C . ASN A 1 128 ? 46.406 -18.266 -13.32 1 33 128 ASN A C 1
ATOM 1001 O O . ASN A 1 128 ? 45.719 -17.297 -13.633 1 33 128 ASN A O 1
ATOM 1005 N N . ALA A 1 129 ? 46.25 -18.672 -12.125 1 44.75 129 ALA A N 1
ATOM 1006 C CA . ALA A 1 129 ? 45.781 -18.172 -10.836 1 44.75 129 ALA A CA 1
ATOM 1007 C C . ALA A 1 129 ? 46.094 -16.672 -10.695 1 44.75 129 ALA A C 1
ATOM 1009 O O . ALA A 1 129 ? 45.562 -16.016 -9.781 1 44.75 129 ALA A O 1
ATOM 1010 N N . SER A 1 130 ? 47.125 -16.203 -11.117 1 42.84 130 SER A N 1
ATOM 1011 C CA . SER A 1 130 ? 47.719 -14.945 -10.703 1 42.84 130 SER A CA 1
ATOM 1012 C C . SER A 1 130 ? 46.812 -13.766 -11.062 1 42.84 130 SER A C 1
ATOM 1014 O O . SER A 1 130 ? 46.906 -12.695 -10.469 1 42.84 130 SER A O 1
ATOM 1016 N N . SER A 1 131 ? 46.156 -13.641 -12.312 1 45.78 131 SER A N 1
ATOM 1017 C CA . SER A 1 131 ? 45.688 -12.352 -12.789 1 45.78 131 SER A CA 1
ATOM 1018 C C . SER A 1 131 ? 44.188 -12.188 -12.516 1 45.78 131 SER A C 1
ATOM 1020 O O . SER A 1 131 ? 43.469 -11.602 -13.328 1 45.78 131 SER A O 1
ATOM 1022 N N . VAL A 1 132 ? 43.594 -12.969 -11.789 1 50.56 132 VAL A N 1
ATOM 1023 C CA . VAL A 1 132 ? 42.188 -12.758 -11.516 1 50.56 132 VAL A CA 1
ATOM 1024 C C . VAL A 1 132 ? 42 -11.445 -10.75 1 50.56 132 VAL A C 1
ATOM 1026 O O . VAL A 1 132 ? 42.562 -11.266 -9.672 1 50.56 132 VAL A O 1
ATOM 1029 N N . ASN A 1 133 ? 41.656 -10.453 -11.406 1 56.72 133 ASN A N 1
ATOM 1030 C CA . ASN A 1 133 ? 41.375 -9.164 -10.789 1 56.72 133 ASN A CA 1
ATOM 1031 C C . ASN A 1 133 ? 40.156 -9.258 -9.844 1 56.72 133 ASN A C 1
ATOM 1033 O O . ASN A 1 133 ? 39.062 -9.586 -10.273 1 56.72 133 ASN A O 1
ATOM 1037 N N . PRO A 1 134 ? 40.5 -9.359 -8.594 1 58.94 134 PRO A N 1
ATOM 1038 C CA . PRO A 1 134 ? 39.438 -9.414 -7.566 1 58.94 134 PRO A CA 1
ATOM 1039 C C . PRO A 1 134 ? 38.25 -8.5 -7.891 1 58.94 134 PRO A C 1
ATOM 1041 O O . PRO A 1 134 ? 37.125 -8.781 -7.473 1 58.94 134 PRO A O 1
ATOM 1044 N N . ALA A 1 135 ? 38.531 -7.512 -8.648 1 61.59 135 ALA A N 1
ATOM 1045 C CA . ALA A 1 135 ? 37.469 -6.559 -8.953 1 61.59 135 ALA A CA 1
ATOM 1046 C C . ALA A 1 135 ? 36.375 -7.207 -9.797 1 61.59 135 ALA A C 1
ATOM 1048 O O . ALA A 1 135 ? 35.219 -6.719 -9.836 1 61.59 135 ALA A O 1
ATOM 1049 N N . ASP A 1 136 ? 36.719 -8.461 -10.352 1 66.31 136 ASP A N 1
ATOM 1050 C CA . ASP A 1 136 ? 35.781 -9.078 -11.281 1 66.31 136 ASP A CA 1
ATOM 1051 C C . ASP A 1 136 ? 34.812 -10.008 -10.547 1 66.31 136 ASP A C 1
ATOM 1053 O O . ASP A 1 136 ? 33.844 -10.508 -11.141 1 66.31 136 ASP A O 1
ATOM 1057 N N . TYR A 1 137 ? 35.094 -10.117 -9.219 1 74.5 137 TYR A N 1
ATOM 1058 C CA . TYR A 1 137 ? 34.25 -11.023 -8.445 1 74.5 137 TYR A CA 1
ATOM 1059 C C . TYR A 1 137 ? 33.562 -10.281 -7.305 1 74.5 137 TYR A C 1
ATOM 1061 O O . TYR A 1 137 ? 34.219 -9.938 -6.309 1 74.5 137 TYR A O 1
ATOM 1069 N N . PRO A 1 138 ? 32.344 -10.109 -7.5 1 77.12 138 PRO A N 1
ATOM 1070 C CA . PRO A 1 138 ? 31.594 -9.336 -6.508 1 77.12 138 PRO A CA 1
ATOM 1071 C C . PRO A 1 138 ? 31.688 -9.93 -5.102 1 77.12 138 PRO A C 1
ATOM 1073 O O . PRO A 1 138 ? 31.547 -9.203 -4.113 1 77.12 138 PRO A O 1
ATOM 1076 N N . LEU A 1 139 ? 31.984 -11.289 -5.031 1 84.25 139 LEU A N 1
ATOM 1077 C CA . LEU A 1 139 ? 32.031 -11.922 -3.719 1 84.25 139 LEU A CA 1
ATOM 1078 C C . LEU A 1 139 ? 33.469 -12.062 -3.23 1 84.25 139 LEU A C 1
ATOM 1080 O O . LEU A 1 139 ? 33.719 -12.734 -2.229 1 84.25 139 LEU A O 1
ATOM 1084 N N . GLY A 1 140 ? 34.406 -11.516 -3.939 1 77.06 140 GLY A N 1
ATOM 1085 C CA . GLY A 1 140 ? 35.781 -11.453 -3.514 1 77.06 140 GLY A CA 1
ATOM 1086 C C . GLY A 1 140 ? 36.625 -12.586 -4.055 1 77.06 140 GLY A C 1
ATOM 1087 O O . GLY A 1 140 ? 37.844 -12.508 -4.062 1 77.06 140 GLY A O 1
ATOM 1088 N N . GLU A 1 141 ? 36.062 -13.773 -4.395 1 80.94 141 GLU A N 1
ATOM 1089 C CA . GLU A 1 141 ? 36.75 -14.938 -4.941 1 80.94 141 GLU A CA 1
ATOM 1090 C C . GLU A 1 141 ? 35.875 -15.68 -5.941 1 80.94 141 GLU A C 1
ATOM 1092 O O . GLU A 1 141 ? 34.625 -15.508 -5.941 1 80.94 141 GLU A O 1
ATOM 1097 N N . PRO A 1 142 ? 36.562 -16.344 -6.84 1 83.12 142 PRO A N 1
ATOM 1098 C CA . PRO A 1 142 ? 35.781 -17.203 -7.711 1 83.12 142 PRO A CA 1
ATOM 1099 C C . PRO A 1 142 ? 35.062 -18.312 -6.949 1 83.12 142 PRO A C 1
ATOM 1101 O O . PRO A 1 142 ? 35.688 -19.016 -6.137 1 83.12 142 PRO A O 1
ATOM 1104 N N . ILE A 1 143 ? 33.781 -18.328 -7.113 1 88.5 143 ILE A N 1
ATOM 1105 C CA . ILE A 1 143 ? 32.969 -19.312 -6.41 1 88.5 143 ILE A CA 1
ATOM 1106 C C . ILE A 1 143 ? 32.406 -20.312 -7.414 1 88.5 143 ILE A C 1
ATOM 1108 O O . ILE A 1 143 ? 31.859 -19.922 -8.453 1 88.5 143 ILE A O 1
ATOM 1112 N N . ASP A 1 144 ? 32.5 -21.562 -7.059 1 90 144 ASP A N 1
ATOM 1113 C CA . ASP A 1 144 ? 31.906 -22.609 -7.867 1 90 144 ASP A CA 1
ATOM 1114 C C . ASP A 1 144 ? 30.391 -22.453 -7.93 1 90 144 ASP A C 1
ATOM 1116 O O . ASP A 1 144 ? 29.75 -22.141 -6.922 1 90 144 ASP A O 1
ATOM 1120 N N . PRO A 1 145 ? 29.844 -22.578 -9.133 1 90.56 145 PRO A N 1
ATOM 1121 C CA . PRO A 1 145 ? 28.406 -22.422 -9.297 1 90.56 145 PRO A CA 1
ATOM 1122 C C . PRO A 1 145 ? 27.594 -23.328 -8.359 1 90.56 145 PRO A C 1
ATOM 1124 O O . PRO A 1 145 ? 26.547 -22.922 -7.863 1 90.56 145 PRO A O 1
ATOM 1127 N N . LEU A 1 146 ? 28.125 -24.469 -8.07 1 91 146 LEU A N 1
ATOM 1128 C CA . LEU A 1 146 ? 27.391 -25.422 -7.246 1 91 146 LEU A CA 1
ATOM 1129 C C . LEU A 1 146 ? 27.406 -25 -5.781 1 91 146 LEU A C 1
ATOM 1131 O O . LEU A 1 146 ? 26.422 -25.188 -5.062 1 91 146 LEU A O 1
ATOM 1135 N N . ILE A 1 147 ? 28.469 -24.453 -5.406 1 93.25 147 ILE A N 1
ATOM 1136 C CA . ILE A 1 147 ? 28.578 -23.922 -4.047 1 93.25 147 ILE A CA 1
ATOM 1137 C C . ILE A 1 147 ? 27.641 -22.734 -3.879 1 93.25 147 ILE A C 1
ATOM 1139 O O . ILE A 1 147 ? 26.969 -22.609 -2.857 1 93.25 147 ILE A O 1
ATOM 1143 N N . PHE A 1 148 ? 27.609 -21.969 -4.934 1 94.75 148 PHE A N 1
ATOM 1144 C CA . PHE A 1 148 ? 26.75 -20.797 -4.934 1 94.75 148 PHE A CA 1
ATOM 1145 C C . PHE A 1 148 ? 25.281 -21.188 -4.824 1 94.75 148 PHE A C 1
ATOM 1147 O O . PHE A 1 148 ? 24.547 -20.672 -3.98 1 94.75 148 PHE A O 1
ATOM 1154 N N . THR A 1 149 ? 24.859 -22.094 -5.652 1 96 149 THR A N 1
ATOM 1155 C CA . THR A 1 149 ? 23.453 -22.453 -5.711 1 96 149 THR A CA 1
ATOM 1156 C C . THR A 1 149 ? 23.016 -23.172 -4.434 1 96 149 THR 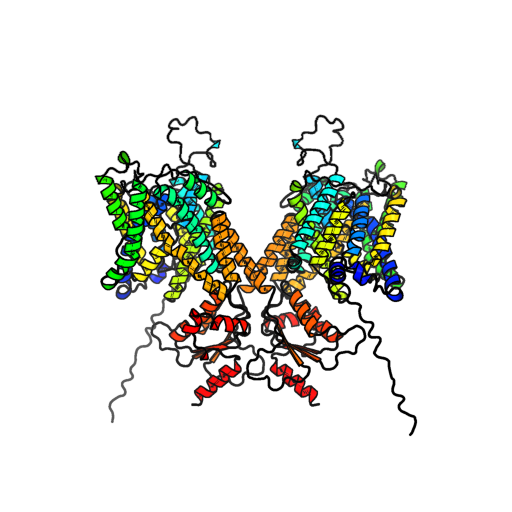A C 1
ATOM 1158 O O . THR A 1 149 ? 21.891 -23.016 -3.973 1 96 149 THR A O 1
ATOM 1161 N N . SER A 1 150 ? 23.922 -23.953 -3.875 1 96.31 150 SER A N 1
ATOM 1162 C CA . SER A 1 150 ? 23.625 -24.609 -2.613 1 96.31 150 SER A CA 1
ATOM 1163 C C . SER A 1 150 ? 23.438 -23.609 -1.485 1 96.31 150 SER A C 1
ATOM 1165 O O . SER A 1 150 ? 22.5 -23.719 -0.688 1 96.31 150 SER A O 1
ATOM 1167 N N . ALA A 1 151 ? 24.281 -22.656 -1.462 1 97.19 151 ALA A N 1
ATOM 1168 C CA . ALA A 1 151 ? 24.172 -21.609 -0.453 1 97.19 151 ALA A CA 1
ATOM 1169 C C . ALA A 1 151 ? 22.891 -20.797 -0.632 1 97.19 151 ALA A C 1
ATOM 1171 O O . ALA A 1 151 ? 22.203 -20.484 0.345 1 97.19 151 ALA A O 1
ATOM 1172 N N . LEU A 1 152 ? 22.625 -20.469 -1.853 1 97.75 152 LEU A N 1
ATOM 1173 C CA . LEU A 1 152 ? 21.406 -19.734 -2.168 1 97.75 152 LEU A CA 1
ATOM 1174 C C . LEU A 1 152 ? 20.172 -20.531 -1.744 1 97.75 152 LEU A C 1
ATOM 1176 O O . LEU A 1 152 ? 19.219 -19.969 -1.188 1 97.75 152 LEU A O 1
ATOM 1180 N N . THR A 1 153 ? 20.203 -21.812 -2.004 1 98.31 153 THR A N 1
ATOM 1181 C CA . THR A 1 153 ? 19.094 -22.672 -1.651 1 98.31 153 THR A CA 1
ATOM 1182 C C . THR A 1 153 ? 18.875 -22.703 -0.141 1 98.31 153 THR A C 1
ATOM 1184 O O . THR A 1 153 ? 17.734 -22.672 0.331 1 98.31 153 THR A O 1
ATOM 1187 N N . LEU A 1 154 ? 19.906 -22.734 0.561 1 98.12 154 LEU A N 1
ATOM 1188 C CA . LEU A 1 154 ? 19.812 -22.688 2.016 1 98.12 154 LEU A CA 1
ATOM 1189 C C . LEU A 1 154 ? 19.141 -21.406 2.48 1 98.12 154 LEU A C 1
ATOM 1191 O O . LEU A 1 154 ? 18.219 -21.438 3.312 1 98.12 154 LEU A O 1
ATOM 1195 N N . LEU A 1 155 ? 19.625 -20.359 1.938 1 98 155 LEU A N 1
ATOM 1196 C CA . LEU A 1 155 ? 19.094 -19.062 2.346 1 98 155 LEU A CA 1
ATOM 1197 C C . LEU A 1 155 ? 17.625 -18.938 1.978 1 98 155 LEU A C 1
ATOM 1199 O O . LEU A 1 155 ? 16.828 -18.391 2.746 1 98 155 LEU A O 1
ATOM 1203 N N . VAL A 1 156 ? 17.25 -19.391 0.83 1 98.19 156 VAL A N 1
ATOM 1204 C CA . VAL A 1 156 ? 15.852 -19.406 0.403 1 98.19 156 VAL A CA 1
ATOM 1205 C C . VAL A 1 156 ? 15.016 -20.203 1.402 1 98.19 156 VAL A C 1
ATOM 1207 O O . VAL A 1 156 ? 13.945 -19.75 1.822 1 98.19 156 VAL A O 1
ATOM 1210 N N . GLY A 1 157 ? 15.547 -21.328 1.781 1 98.31 157 GLY A N 1
ATOM 1211 C CA . GLY A 1 157 ? 14.867 -22.141 2.766 1 98.31 157 GLY A CA 1
ATOM 1212 C C . GLY A 1 157 ? 14.719 -21.469 4.113 1 98.31 157 GLY A C 1
ATOM 1213 O O . GLY A 1 157 ? 13.641 -21.5 4.719 1 98.31 157 GLY A O 1
ATOM 1214 N N . VAL A 1 158 ? 15.711 -20.844 4.531 1 97.81 158 VAL A N 1
ATOM 1215 C CA . VAL A 1 158 ? 15.703 -20.141 5.812 1 97.81 158 VAL A CA 1
ATOM 1216 C C . VAL A 1 158 ? 14.688 -19 5.773 1 97.81 158 VAL A C 1
ATOM 1218 O O . VAL A 1 158 ? 13.93 -18.812 6.727 1 97.81 158 VAL A O 1
ATOM 1221 N N . VAL A 1 159 ? 14.727 -18.281 4.707 1 97.12 159 VAL A N 1
ATOM 1222 C CA . VAL A 1 159 ? 13.773 -17.188 4.535 1 97.12 159 VAL A CA 1
ATOM 1223 C C . VAL A 1 159 ? 12.344 -17.734 4.621 1 97.12 159 VAL A C 1
ATOM 1225 O O . VAL A 1 159 ? 11.5 -17.156 5.309 1 97.12 159 VAL A O 1
ATOM 1228 N N . GLN A 1 160 ? 12.094 -18.797 4.016 1 97.56 160 GLN A N 1
ATOM 1229 C CA . GLN A 1 160 ? 10.758 -19.375 4.016 1 97.56 160 GLN A CA 1
ATOM 1230 C C . GLN A 1 160 ? 10.375 -19.875 5.406 1 97.56 160 GLN A C 1
ATOM 1232 O O . GLN A 1 160 ? 9.234 -19.703 5.844 1 97.56 160 GLN A O 1
ATOM 1237 N N . VAL A 1 161 ? 11.305 -20.438 6.094 1 97.12 161 VAL A N 1
ATOM 1238 C CA . VAL A 1 161 ? 11.039 -20.906 7.453 1 97.12 161 VAL A CA 1
ATOM 1239 C C . VAL A 1 161 ? 10.766 -19.719 8.367 1 97.12 161 VAL A C 1
ATOM 1241 O O . VAL A 1 161 ? 9.852 -19.75 9.195 1 97.12 161 VAL A O 1
ATOM 1244 N N . ILE A 1 162 ? 11.531 -18.672 8.18 1 96.44 162 ILE A N 1
ATOM 1245 C CA . ILE A 1 162 ? 11.312 -17.469 8.969 1 96.44 162 ILE A CA 1
ATOM 1246 C C . ILE A 1 162 ? 9.922 -16.906 8.68 1 96.44 162 ILE A C 1
ATOM 1248 O O . ILE A 1 162 ? 9.211 -16.5 9.594 1 96.44 162 ILE A O 1
ATOM 1252 N N . MET A 1 163 ? 9.57 -16.922 7.473 1 94.5 163 MET A N 1
ATOM 1253 C CA . MET A 1 163 ? 8.227 -16.484 7.105 1 94.5 163 MET A CA 1
ATOM 1254 C C . MET A 1 163 ? 7.168 -17.359 7.77 1 94.5 163 MET A C 1
ATOM 1256 O O . MET A 1 163 ? 6.117 -16.859 8.18 1 94.5 163 MET A O 1
ATOM 1260 N N . GLY A 1 164 ? 7.453 -18.641 7.852 1 93.56 164 GLY A N 1
ATOM 1261 C CA . GLY A 1 164 ? 6.551 -19.547 8.547 1 93.56 164 GLY A CA 1
ATOM 1262 C C . GLY A 1 164 ? 6.441 -19.25 10.031 1 93.56 164 GLY A C 1
ATOM 1263 O O . GLY A 1 164 ? 5.336 -19.188 10.578 1 93.56 164 GLY A O 1
ATOM 1264 N N . VAL A 1 165 ? 7.531 -18.969 10.625 1 94 165 VAL A N 1
ATOM 1265 C CA . VAL A 1 165 ? 7.578 -18.688 12.055 1 94 165 VAL A CA 1
ATOM 1266 C C . VAL A 1 165 ? 6.828 -17.391 12.336 1 94 165 VAL A C 1
ATOM 1268 O O . VAL A 1 165 ? 6.125 -17.281 13.344 1 94 165 VAL A O 1
ATOM 1271 N N . LEU A 1 166 ? 6.902 -16.516 11.375 1 91.25 166 LEU A N 1
ATOM 1272 C CA . LEU A 1 166 ? 6.234 -15.234 11.531 1 91.25 166 LEU A CA 1
ATOM 1273 C C . LEU A 1 166 ? 4.777 -15.32 11.078 1 91.25 166 LEU A C 1
ATOM 1275 O O . LEU A 1 166 ? 4.07 -14.312 11.062 1 91.25 166 LEU A O 1
ATOM 1279 N N . ARG A 1 167 ? 4.348 -16.516 10.664 1 89.25 167 ARG A N 1
ATOM 1280 C CA . ARG A 1 167 ? 2.979 -16.781 10.242 1 89.25 167 ARG A CA 1
ATOM 1281 C C . ARG A 1 167 ? 2.557 -15.867 9.102 1 89.25 167 ARG A C 1
ATOM 1283 O O . ARG A 1 167 ? 1.455 -15.312 9.117 1 89.25 167 ARG A O 1
ATOM 1290 N N . LEU A 1 168 ? 3.477 -15.695 8.211 1 85.62 168 LEU A N 1
ATOM 1291 C CA . LEU A 1 168 ? 3.209 -14.812 7.082 1 85.62 168 LEU A CA 1
ATOM 1292 C C . LEU A 1 168 ? 2.463 -15.555 5.977 1 85.62 168 LEU A C 1
ATOM 1294 O O . LEU A 1 168 ? 2.441 -15.109 4.828 1 85.62 168 LEU A O 1
ATOM 1298 N N . GLY A 1 169 ? 1.918 -16.688 6.336 1 81.12 169 GLY A N 1
ATOM 1299 C CA . GLY A 1 169 ? 1.097 -17.406 5.379 1 81.12 169 GLY A CA 1
ATOM 1300 C C . GLY A 1 169 ? -0.094 -16.594 4.887 1 81.12 169 GLY A C 1
ATOM 1301 O O . GLY A 1 169 ? -0.554 -16.781 3.76 1 81.12 169 GLY A O 1
ATOM 1302 N N . PHE A 1 170 ? -0.457 -15.656 5.672 1 77.5 170 PHE A N 1
ATOM 1303 C CA . PHE A 1 170 ? -1.609 -14.828 5.328 1 77.5 170 PHE A CA 1
ATOM 1304 C C . PHE A 1 170 ? -1.285 -13.898 4.164 1 77.5 170 PHE A C 1
ATOM 1306 O O . PHE A 1 170 ? -2.188 -13.445 3.459 1 77.5 170 PHE A O 1
ATOM 1313 N N . LEU A 1 171 ? -0.027 -13.711 3.887 1 77.06 171 LEU A N 1
ATOM 1314 C CA . LEU A 1 171 ? 0.383 -12.836 2.793 1 77.06 171 LEU A CA 1
ATOM 1315 C C . LEU A 1 171 ? -0.003 -13.438 1.444 1 77.06 171 LEU A C 1
ATOM 1317 O O . LEU A 1 171 ? -0.098 -12.719 0.446 1 77.06 171 LEU A O 1
ATOM 1321 N N . THR A 1 172 ? -0.259 -14.734 1.48 1 78.69 172 THR A N 1
ATOM 1322 C CA . THR A 1 172 ? -0.639 -15.406 0.24 1 78.69 172 THR A CA 1
ATOM 1323 C C . THR A 1 172 ? -2.01 -14.922 -0.233 1 78.69 172 THR A C 1
ATOM 1325 O O . THR A 1 172 ? -2.342 -15.047 -1.413 1 78.69 172 THR A O 1
ATOM 1328 N N . THR A 1 173 ? -2.701 -14.344 0.717 1 81.69 173 THR A N 1
ATOM 1329 C CA . THR A 1 173 ? -4.027 -13.836 0.384 1 81.69 173 THR A CA 1
ATOM 1330 C C . THR A 1 173 ? -3.934 -12.672 -0.595 1 81.69 173 THR A C 1
ATOM 1332 O O . THR A 1 173 ? -4.848 -12.445 -1.393 1 81.69 173 THR A O 1
ATOM 1335 N N . TYR A 1 174 ? -2.828 -12.094 -0.583 1 85.56 174 TYR A N 1
ATOM 1336 C CA . TYR A 1 174 ? -2.686 -10.906 -1.421 1 85.56 174 TYR A CA 1
ATOM 1337 C C . TYR A 1 174 ? -2.115 -11.266 -2.787 1 85.56 174 TYR A C 1
ATOM 1339 O O . TYR A 1 174 ? -2.021 -10.414 -3.674 1 85.56 174 TYR A O 1
ATOM 1347 N N . LEU A 1 175 ? -1.732 -12.523 -2.891 1 88 175 LEU A N 1
ATOM 1348 C CA . LEU A 1 175 ? -1.391 -13.047 -4.211 1 88 175 LEU A CA 1
ATOM 1349 C C . LEU A 1 175 ? -2.643 -13.484 -4.961 1 88 175 LEU A C 1
ATOM 1351 O O . LEU A 1 175 ? -2.877 -14.68 -5.137 1 88 175 LEU A O 1
ATOM 1355 N N . SER A 1 176 ? -3.371 -12.508 -5.48 1 92.25 176 SER A N 1
ATOM 1356 C CA . SER A 1 176 ? -4.633 -12.773 -6.164 1 92.25 176 SER A CA 1
ATOM 1357 C C . SER A 1 176 ? -4.414 -13.57 -7.445 1 92.25 176 SER A C 1
ATOM 1359 O O . SER A 1 176 ? -3.311 -13.586 -7.992 1 92.25 176 SER A O 1
ATOM 1361 N N . ASP A 1 177 ? -5.414 -14.211 -7.863 1 92.56 177 ASP A N 1
ATOM 1362 C CA . ASP A 1 177 ? -5.324 -15.016 -9.078 1 92.56 177 ASP A CA 1
ATOM 1363 C C . ASP A 1 177 ? -4.906 -14.156 -10.273 1 92.56 177 ASP A C 1
ATOM 1365 O O . ASP A 1 177 ? -3.998 -14.523 -11.023 1 92.56 177 ASP A O 1
ATOM 1369 N N . PRO A 1 178 ? -5.48 -12.984 -10.398 1 95.25 178 PRO A N 1
ATOM 1370 C CA . PRO A 1 178 ? -5.051 -12.141 -11.516 1 95.25 178 PRO A CA 1
ATOM 1371 C C . PRO A 1 178 ? -3.586 -11.711 -11.406 1 95.25 178 PRO A C 1
ATOM 1373 O O . PRO A 1 178 ? -2.891 -11.609 -12.422 1 95.25 178 PRO A O 1
ATOM 1376 N N . LEU A 1 179 ? -3.154 -11.445 -10.172 1 95.38 179 LEU A N 1
ATOM 1377 C CA . LEU A 1 179 ? -1.761 -11.062 -9.969 1 95.38 179 LEU A CA 1
ATOM 1378 C C . LEU A 1 179 ? -0.822 -12.195 -10.375 1 95.38 179 LEU A C 1
ATOM 1380 O O . LEU A 1 179 ? 0.125 -11.977 -11.133 1 95.38 179 LEU A O 1
ATOM 1384 N N . VAL A 1 180 ? -1.112 -13.398 -9.883 1 92.81 180 VAL A N 1
ATOM 1385 C CA . VAL A 1 180 ? -0.266 -14.555 -10.164 1 92.81 180 VAL A CA 1
ATOM 1386 C C . VAL A 1 180 ? -0.264 -14.844 -11.664 1 92.81 180 VAL A C 1
ATOM 1388 O O . VAL A 1 180 ? 0.792 -15.078 -12.25 1 92.81 180 VAL A O 1
ATOM 1391 N N . SER A 1 181 ? -1.427 -14.773 -12.242 1 94.94 181 SER A N 1
ATOM 1392 C CA . SER A 1 181 ? -1.575 -15.031 -13.672 1 94.94 181 SER A CA 1
ATOM 1393 C C . SER A 1 181 ? -0.786 -14.023 -14.5 1 94.94 181 SER A C 1
ATOM 1395 O O . SER A 1 181 ? -0.019 -14.406 -15.391 1 94.94 181 SER A O 1
ATOM 1397 N N . GLY A 1 182 ? -0.928 -12.773 -14.227 1 96.69 182 GLY A N 1
ATOM 1398 C CA . GLY A 1 182 ? -0.196 -11.742 -14.938 1 96.69 182 GLY A CA 1
ATOM 1399 C C . GLY A 1 182 ? 1.304 -11.812 -14.727 1 96.69 182 GLY A C 1
ATOM 1400 O O . GLY A 1 182 ? 2.078 -11.688 -15.68 1 96.69 182 GLY A O 1
ATOM 1401 N N . PHE A 1 183 ? 1.701 -12.008 -13.523 1 95.19 183 PHE A N 1
ATOM 1402 C CA . PHE A 1 183 ? 3.109 -12.078 -13.156 1 95.19 183 PHE A CA 1
ATOM 1403 C C . PHE A 1 183 ? 3.793 -13.25 -13.844 1 95.19 183 PHE A C 1
ATOM 1405 O O . PHE A 1 183 ? 4.875 -13.102 -14.414 1 95.19 183 PHE A O 1
ATOM 1412 N N . THR A 1 184 ? 3.17 -14.414 -13.781 1 94.12 184 THR A N 1
ATOM 1413 C CA . THR A 1 184 ? 3.773 -15.609 -14.367 1 94.12 184 THR A CA 1
ATOM 1414 C C . THR A 1 184 ? 3.824 -15.492 -15.891 1 94.12 184 THR A C 1
ATOM 1416 O O . THR A 1 184 ? 4.75 -16 -16.531 1 94.12 184 THR A O 1
ATOM 1419 N N . THR A 1 185 ? 2.816 -14.867 -16.484 1 96.31 185 THR A N 1
ATOM 1420 C CA . THR A 1 185 ? 2.859 -14.609 -17.922 1 96.31 185 THR A CA 1
ATOM 1421 C C . THR A 1 185 ? 4.035 -13.695 -18.266 1 96.31 185 THR A C 1
ATOM 1423 O O . THR A 1 185 ? 4.754 -13.953 -19.234 1 96.31 185 THR A O 1
ATOM 1426 N N . GLY A 1 186 ? 4.203 -12.664 -17.484 1 96.12 186 GLY A N 1
ATOM 1427 C CA . GLY A 1 186 ? 5.352 -11.797 -17.688 1 96.12 186 GLY A CA 1
ATOM 1428 C C . GLY A 1 186 ? 6.676 -12.516 -17.5 1 96.12 186 GLY A C 1
ATOM 1429 O O . GLY A 1 186 ? 7.613 -12.312 -18.266 1 96.12 186 GLY A O 1
ATOM 1430 N N . ALA A 1 187 ? 6.734 -13.328 -16.516 1 94.12 187 ALA A N 1
ATOM 1431 C CA . ALA A 1 187 ? 7.945 -14.109 -16.25 1 94.12 187 ALA A CA 1
ATOM 1432 C C . ALA A 1 187 ? 8.234 -15.07 -17.406 1 94.12 187 ALA A C 1
ATOM 1434 O O . ALA A 1 187 ? 9.398 -15.328 -17.719 1 94.12 187 ALA A O 1
ATOM 1435 N N . ALA A 1 188 ? 7.199 -15.609 -17.984 1 95.44 188 ALA A N 1
ATOM 1436 C CA . ALA A 1 188 ? 7.348 -16.516 -19.109 1 95.44 188 ALA A CA 1
ATOM 1437 C C . ALA A 1 188 ? 8.055 -15.836 -20.281 1 95.44 188 ALA A C 1
ATOM 1439 O O . ALA A 1 188 ? 8.82 -16.469 -21.016 1 95.44 188 ALA A O 1
ATOM 1440 N N . VAL A 1 189 ? 7.816 -14.586 -20.438 1 95.38 189 VAL A N 1
ATOM 1441 C CA . VAL A 1 189 ? 8.477 -13.828 -21.5 1 95.38 189 VAL A CA 1
ATOM 1442 C C . VAL A 1 189 ? 9.984 -13.805 -21.25 1 95.38 189 VAL A C 1
ATOM 1444 O O . VAL A 1 189 ? 10.773 -13.961 -22.188 1 95.38 189 VAL A O 1
ATOM 1447 N N . HIS A 1 190 ? 10.305 -13.609 -20.047 1 93.56 190 HIS A N 1
ATOM 1448 C CA . HIS A 1 190 ? 11.719 -13.602 -19.703 1 93.56 190 HIS A CA 1
ATOM 1449 C C . HIS A 1 190 ? 12.352 -14.961 -19.969 1 93.56 190 HIS A C 1
ATOM 1451 O O . HIS A 1 190 ? 13.453 -15.047 -20.516 1 93.56 190 HIS A O 1
ATOM 1457 N N . VAL A 1 191 ? 11.703 -16.031 -19.562 1 93.56 191 VAL A N 1
ATOM 1458 C CA . VAL A 1 191 ? 12.211 -17.391 -19.766 1 93.56 191 VAL A CA 1
ATOM 1459 C C . VAL A 1 191 ? 12.312 -17.688 -21.25 1 93.56 191 VAL A C 1
ATOM 1461 O O . VAL A 1 191 ? 13.328 -18.203 -21.719 1 93.56 191 VAL A O 1
ATOM 1464 N N . PHE A 1 192 ? 11.32 -17.328 -21.953 1 94.75 192 PHE A N 1
ATOM 1465 C CA . PHE A 1 192 ? 11.297 -17.547 -23.406 1 94.75 192 PHE A CA 1
ATOM 1466 C C . PHE A 1 192 ? 12.484 -16.859 -24.062 1 94.75 192 PHE A C 1
ATOM 1468 O O . PHE A 1 192 ? 13.188 -17.453 -24.875 1 94.75 192 PHE A O 1
ATOM 1475 N N . THR A 1 193 ? 12.688 -15.648 -23.719 1 92.25 193 THR A N 1
ATOM 1476 C CA . THR A 1 193 ? 13.758 -14.852 -24.297 1 92.25 193 THR A CA 1
ATOM 1477 C C . THR A 1 193 ? 15.125 -15.445 -23.969 1 92.25 193 THR A C 1
ATOM 1479 O O . THR A 1 193 ? 16.031 -15.438 -24.797 1 92.25 193 THR A O 1
ATOM 1482 N N . SER A 1 194 ? 15.242 -16.016 -22.844 1 90.12 194 SER A N 1
ATOM 1483 C CA . SER A 1 194 ? 16.516 -16.578 -22.391 1 90.12 194 SER A CA 1
ATOM 1484 C C . SER A 1 194 ? 16.859 -17.828 -23.188 1 90.12 194 SER A C 1
ATOM 1486 O O . SER A 1 194 ? 18.016 -18.25 -23.203 1 90.12 194 SER A O 1
ATOM 1488 N N . GLN A 1 195 ? 15.867 -18.438 -23.797 1 91.81 195 GLN A N 1
ATOM 1489 C CA . GLN A 1 195 ? 16.094 -19.672 -24.531 1 91.81 195 GLN A CA 1
ATOM 1490 C C . GLN A 1 195 ? 16.438 -19.391 -26 1 91.81 195 GLN A C 1
ATOM 1492 O O . GLN A 1 195 ? 16.938 -20.266 -26.703 1 91.81 195 GLN A O 1
ATOM 1497 N N . LEU A 1 196 ? 16.297 -18.25 -26.438 1 90.62 196 LEU A N 1
ATOM 1498 C CA . LEU A 1 196 ? 16.422 -17.938 -27.859 1 90.62 196 LEU A CA 1
ATOM 1499 C C . LEU A 1 196 ? 17.875 -18.094 -28.312 1 90.62 196 LEU A C 1
ATOM 1501 O O . LEU A 1 196 ? 18.125 -18.484 -29.469 1 90.62 196 LEU A O 1
ATOM 1505 N N . ASN A 1 197 ? 18.844 -17.859 -27.484 1 90.06 197 ASN A N 1
ATOM 1506 C CA . ASN A 1 197 ? 20.25 -18.047 -27.859 1 90.06 197 ASN A CA 1
ATOM 1507 C C . ASN A 1 197 ? 20.547 -19.5 -28.172 1 90.06 197 ASN A C 1
ATOM 1509 O O . ASN A 1 197 ? 21.312 -19.797 -29.094 1 90.06 197 ASN A O 1
ATOM 1513 N N . LYS A 1 198 ? 19.969 -20.391 -27.469 1 90.38 198 LYS A N 1
ATOM 1514 C CA . LYS A 1 198 ? 20.188 -21.812 -27.672 1 90.38 198 LYS A CA 1
ATOM 1515 C C . LYS A 1 198 ? 19.453 -22.312 -28.922 1 90.38 198 LYS A C 1
ATOM 1517 O O . LYS A 1 198 ? 19.953 -23.203 -29.609 1 90.38 198 LYS A O 1
ATOM 1522 N N . VAL A 1 199 ? 18.297 -21.703 -29.141 1 92.19 199 VAL A N 1
ATOM 1523 C CA . VAL A 1 199 ? 17.5 -22.109 -30.281 1 92.19 199 VAL A CA 1
ATOM 1524 C C . VAL A 1 199 ? 18.156 -21.625 -31.578 1 92.19 199 VAL A C 1
ATOM 1526 O O . VAL A 1 199 ? 18.172 -22.359 -32.562 1 92.19 199 VAL A O 1
ATOM 1529 N N . LEU A 1 200 ? 18.766 -20.438 -31.5 1 90.69 200 LEU A N 1
ATOM 1530 C CA . LEU A 1 200 ? 19.375 -19.859 -32.688 1 90.69 200 LEU A CA 1
ATOM 1531 C C . LEU A 1 200 ? 20.844 -20.281 -32.781 1 90.69 200 LEU A C 1
ATOM 1533 O O . LEU A 1 200 ? 21.438 -20.172 -33.875 1 90.69 200 LEU A O 1
ATOM 1537 N N . GLY A 1 201 ? 21.359 -20.75 -31.719 1 88.12 201 GLY A N 1
ATOM 1538 C CA . GLY A 1 201 ? 22.75 -21.156 -31.719 1 88.12 201 GLY A CA 1
ATOM 1539 C C . GLY A 1 201 ? 23.719 -20 -31.75 1 88.12 201 GLY A C 1
ATOM 1540 O O . GLY A 1 201 ? 24.75 -20.062 -32.438 1 88.12 201 GLY A O 1
ATOM 1541 N N . VAL A 1 202 ? 23.328 -18.875 -31.203 1 85.06 202 VAL A N 1
ATOM 1542 C CA . VAL A 1 202 ? 24.172 -17.688 -31.188 1 85.06 202 VAL A CA 1
ATOM 1543 C C . VAL A 1 202 ? 24.438 -17.266 -29.75 1 85.06 202 VAL A C 1
ATOM 1545 O O . VAL A 1 202 ? 23.672 -17.594 -28.844 1 85.06 202 VAL A O 1
ATOM 1548 N N . LYS A 1 203 ? 25.578 -16.656 -29.594 1 80.94 203 LYS A N 1
ATOM 1549 C CA . LYS A 1 203 ? 25.891 -16.078 -28.281 1 80.94 203 LYS A CA 1
ATOM 1550 C C . LYS A 1 203 ? 25.344 -14.664 -28.156 1 80.94 203 LYS A C 1
ATOM 1552 O O . LYS A 1 203 ? 25.703 -13.781 -28.953 1 80.94 203 LYS A O 1
ATOM 1557 N N . LEU A 1 204 ? 24.422 -14.484 -27.359 1 79.94 204 LEU A N 1
ATOM 1558 C CA . LEU A 1 204 ? 23.828 -13.164 -27.156 1 79.94 204 LEU A CA 1
ATOM 1559 C C . LEU A 1 204 ? 24.297 -12.547 -25.844 1 79.94 204 LEU A C 1
ATOM 1561 O O . LEU A 1 204 ? 24.422 -13.25 -24.828 1 79.94 204 LEU A O 1
ATOM 1565 N N . PRO A 1 205 ? 24.562 -11.266 -25.891 1 77.69 205 PRO A N 1
ATOM 1566 C CA . PRO A 1 205 ? 24.953 -10.594 -24.656 1 77.69 205 PRO A CA 1
ATOM 1567 C C . PRO A 1 205 ? 23.812 -10.508 -23.641 1 77.69 205 PRO A C 1
ATOM 1569 O O . PRO A 1 205 ? 22.641 -10.516 -24.031 1 77.69 205 PRO A O 1
ATOM 1572 N N . ARG A 1 206 ? 24.188 -10.469 -22.422 1 75 206 ARG A N 1
ATOM 1573 C CA . ARG A 1 206 ? 23.172 -10.367 -21.375 1 75 206 ARG A CA 1
ATOM 1574 C C . ARG A 1 206 ? 23.047 -8.93 -20.875 1 75 206 ARG A C 1
ATOM 1576 O O . ARG A 1 206 ? 24.047 -8.211 -20.766 1 75 206 ARG A O 1
ATOM 1583 N N . HIS A 1 207 ? 21.797 -8.57 -20.734 1 76.19 207 HIS A N 1
ATOM 1584 C CA . HIS A 1 207 ? 21.5 -7.219 -20.266 1 76.19 207 HIS A CA 1
ATOM 1585 C C . HIS A 1 207 ? 20.766 -7.254 -18.938 1 76.19 207 HIS A C 1
ATOM 1587 O O . HIS A 1 207 ? 20.188 -8.273 -18.562 1 76.19 207 HIS A O 1
ATOM 1593 N N . GLU A 1 208 ? 21.062 -6.246 -18.125 1 73.5 208 GLU A N 1
ATOM 1594 C CA . GLU A 1 208 ? 20.344 -6.102 -16.859 1 73.5 208 GLU A CA 1
ATOM 1595 C C . GLU A 1 208 ? 19.594 -4.77 -16.797 1 73.5 208 GLU A C 1
ATOM 1597 O O . GLU A 1 208 ? 19.906 -3.842 -17.547 1 73.5 208 GLU A O 1
ATOM 1602 N N . GLY A 1 209 ? 18.531 -4.711 -16 1 72.38 209 GLY A N 1
ATOM 1603 C CA . GLY A 1 209 ? 17.859 -3.449 -15.719 1 72.38 209 GLY A CA 1
ATOM 1604 C C . GLY A 1 209 ? 16.609 -3.246 -16.547 1 72.38 209 GLY A C 1
ATOM 1605 O O . GLY A 1 209 ? 16.047 -4.203 -17.094 1 72.38 209 GLY A O 1
ATOM 1606 N N . ILE A 1 210 ? 16.219 -2.064 -16.594 1 80.44 210 ILE A N 1
ATOM 1607 C CA . ILE A 1 210 ? 14.984 -1.693 -17.266 1 80.44 210 ILE A CA 1
ATOM 1608 C C . ILE A 1 210 ? 15.172 -1.818 -18.781 1 80.44 210 ILE A C 1
ATOM 1610 O O . ILE A 1 210 ? 16.188 -1.383 -19.328 1 80.44 210 ILE A O 1
ATOM 1614 N N . GLY A 1 211 ? 14.289 -2.453 -19.438 1 83.5 211 GLY A N 1
ATOM 1615 C CA . GLY A 1 211 ? 14.305 -2.594 -20.875 1 83.5 211 GLY A CA 1
ATOM 1616 C C . GLY A 1 211 ? 15.203 -3.719 -21.359 1 83.5 211 GLY A C 1
ATOM 1617 O O . GLY A 1 211 ? 15.633 -3.727 -22.516 1 83.5 211 GLY A O 1
ATOM 1618 N N . MET A 1 212 ? 15.578 -4.574 -20.516 1 83.62 212 MET A N 1
ATOM 1619 C CA . MET A 1 212 ? 16.5 -5.656 -20.844 1 83.62 212 MET A CA 1
ATOM 1620 C C . MET A 1 212 ? 15.969 -6.508 -21.984 1 83.62 212 MET A C 1
ATOM 1622 O O . MET A 1 212 ? 16.719 -6.883 -22.891 1 83.62 212 MET A O 1
ATOM 1626 N N . ILE A 1 213 ? 14.68 -6.762 -21.969 1 88.19 213 ILE A N 1
ATOM 1627 C CA . ILE A 1 213 ? 14.086 -7.621 -22.984 1 88.19 213 ILE A CA 1
ATOM 1628 C C . ILE A 1 213 ? 14.172 -6.941 -24.344 1 88.19 213 ILE A C 1
ATOM 1630 O O . ILE A 1 213 ? 14.5 -7.586 -25.344 1 88.19 213 ILE A O 1
ATOM 1634 N N . VAL A 1 214 ? 13.938 -5.652 -24.344 1 86.81 214 VAL A N 1
ATOM 1635 C CA . VAL A 1 214 ? 13.984 -4.898 -25.594 1 86.81 214 VAL A CA 1
ATOM 1636 C C . VAL A 1 214 ? 15.398 -4.902 -26.141 1 86.81 214 VAL A C 1
ATOM 1638 O O . VAL A 1 214 ? 15.602 -5.078 -27.359 1 86.81 214 VAL A O 1
ATOM 1641 N N . ARG A 1 215 ? 16.328 -4.738 -25.312 1 86.69 215 ARG A N 1
ATOM 1642 C CA . ARG A 1 215 ? 17.719 -4.746 -25.734 1 86.69 215 ARG A CA 1
ATOM 1643 C C . ARG A 1 215 ? 18.125 -6.129 -26.234 1 86.69 215 ARG A C 1
ATOM 1645 O O . ARG A 1 215 ? 18.891 -6.242 -27.188 1 86.69 215 ARG A O 1
ATOM 1652 N N . MET A 1 216 ? 17.641 -7.191 -25.594 1 87.19 216 MET A N 1
ATOM 1653 C CA . MET A 1 216 ? 17.969 -8.555 -26 1 87.19 216 MET A CA 1
ATOM 1654 C C . MET A 1 216 ? 17.406 -8.852 -27.391 1 87.19 216 MET A C 1
ATOM 1656 O O . MET A 1 216 ? 18.078 -9.492 -28.203 1 87.19 216 MET A O 1
ATOM 1660 N N . TYR A 1 217 ? 16.266 -8.359 -27.641 1 89.81 217 TYR A N 1
ATOM 1661 C CA . TYR A 1 217 ? 15.672 -8.57 -28.953 1 89.81 217 TYR A CA 1
ATOM 1662 C C . TYR A 1 217 ? 16.406 -7.777 -30.031 1 89.81 217 TYR A C 1
ATOM 1664 O O . TYR A 1 217 ? 16.547 -8.234 -31.156 1 89.81 217 TYR A O 1
ATOM 1672 N N . ARG A 1 218 ? 16.844 -6.57 -29.641 1 88.19 218 ARG A N 1
ATOM 1673 C CA . ARG A 1 218 ? 17.672 -5.805 -30.562 1 88.19 218 ARG A CA 1
ATOM 1674 C C . ARG A 1 218 ? 18.938 -6.57 -30.922 1 88.19 218 ARG A C 1
ATOM 1676 O O . ARG A 1 218 ? 19.281 -6.691 -32.094 1 88.19 218 ARG A O 1
ATOM 1683 N N . ASP A 1 219 ? 19.547 -7.168 -29.969 1 88.62 219 ASP A N 1
ATOM 1684 C CA . ASP A 1 219 ? 20.766 -7.926 -30.203 1 88.62 219 ASP A CA 1
ATOM 1685 C C . ASP A 1 219 ? 20.484 -9.188 -31 1 88.62 219 ASP A C 1
ATOM 1687 O O . ASP A 1 219 ? 21.312 -9.609 -31.812 1 88.62 219 ASP A O 1
ATOM 1691 N N . MET A 1 220 ? 19.422 -9.773 -30.781 1 87.38 220 MET A N 1
ATOM 1692 C CA . MET A 1 220 ? 19.031 -10.969 -31.516 1 87.38 220 MET A CA 1
ATOM 1693 C C . MET A 1 220 ? 18.859 -10.656 -33 1 87.38 220 MET A C 1
ATOM 1695 O O . MET A 1 220 ? 19.312 -11.414 -33.844 1 87.38 220 MET A O 1
ATOM 1699 N N . ILE A 1 221 ? 18.25 -9.555 -33.25 1 88.62 221 ILE A N 1
ATOM 1700 C CA . ILE A 1 221 ? 18 -9.156 -34.656 1 88.62 221 ILE A CA 1
ATOM 1701 C C . ILE A 1 221 ? 19.328 -8.859 -35.344 1 88.62 221 ILE A C 1
ATOM 1703 O O . ILE A 1 221 ? 19.531 -9.234 -36.5 1 88.62 221 ILE A O 1
ATOM 1707 N N . LEU A 1 222 ? 20.219 -8.312 -34.594 1 87.31 222 LEU A N 1
ATOM 1708 C CA . LEU A 1 222 ? 21.516 -7.973 -35.125 1 87.31 222 LEU A CA 1
ATOM 1709 C C . LEU A 1 222 ? 22.359 -9.227 -35.375 1 87.31 222 LEU A C 1
ATOM 1711 O O . LEU A 1 222 ? 23.25 -9.234 -36.219 1 87.31 222 LEU A O 1
ATOM 1715 N N . SER A 1 223 ? 22.062 -10.312 -34.656 1 87.31 223 SER A N 1
ATOM 1716 C CA . SER A 1 223 ? 22.844 -11.531 -34.75 1 87.31 223 SER A CA 1
ATOM 1717 C C . SER A 1 223 ? 22.203 -12.547 -35.688 1 87.31 223 SER A C 1
ATOM 1719 O O . SER A 1 223 ? 22.641 -13.695 -35.781 1 87.31 223 SER A O 1
ATOM 1721 N N . LEU A 1 224 ? 21.203 -12.219 -36.375 1 86.5 224 LEU A N 1
ATOM 1722 C CA . LEU A 1 224 ? 20.469 -13.117 -37.25 1 86.5 224 LEU A CA 1
ATOM 1723 C C . LEU A 1 224 ? 21.375 -13.617 -38.375 1 86.5 224 LEU A C 1
ATOM 1725 O O . LEU A 1 224 ? 21.156 -14.703 -38.938 1 86.5 224 LEU A O 1
ATOM 1729 N N . GLY A 1 225 ? 22.406 -12.852 -38.656 1 84.44 225 GLY A N 1
ATOM 1730 C CA . GLY A 1 225 ? 23.359 -13.258 -39.688 1 84.44 225 GLY A CA 1
ATOM 1731 C C . GLY A 1 225 ? 24.25 -14.406 -39.25 1 84.44 225 GLY A C 1
ATOM 1732 O O . GLY A 1 225 ? 24.781 -15.141 -40.094 1 84.44 225 GLY A O 1
ATOM 1733 N N . SER A 1 226 ? 24.391 -14.703 -38 1 88.06 226 SER A N 1
ATOM 1734 C CA . SER A 1 226 ? 25.297 -15.719 -37.469 1 88.06 226 SER A CA 1
ATOM 1735 C C . SER A 1 226 ? 24.516 -16.922 -36.938 1 88.06 226 SER A C 1
ATOM 1737 O O . SER A 1 226 ? 25.031 -17.703 -36.125 1 88.06 226 SER A O 1
ATOM 1739 N N . VAL A 1 227 ? 23.359 -17.109 -37.406 1 90.75 227 VAL A N 1
ATOM 1740 C CA . VAL A 1 227 ? 22.484 -18.156 -36.906 1 90.75 227 VAL A CA 1
ATOM 1741 C C . VAL A 1 227 ? 22.984 -19.516 -37.406 1 90.75 227 VAL A C 1
ATOM 1743 O O . VAL A 1 227 ? 23.391 -19.656 -38.562 1 90.75 227 VAL A O 1
ATOM 1746 N N . ASN A 1 228 ? 23.047 -20.484 -36.469 1 92.94 228 ASN A N 1
ATOM 1747 C CA . ASN A 1 228 ? 23.328 -21.859 -36.844 1 92.94 228 ASN A CA 1
ATOM 1748 C C . ASN A 1 228 ? 22.062 -22.562 -37.375 1 92.94 228 ASN A C 1
ATOM 1750 O O . ASN A 1 228 ? 21.234 -23 -36.594 1 92.94 228 ASN A O 1
ATOM 1754 N N . PHE A 1 229 ? 21.984 -22.844 -38.531 1 92.25 229 PHE A N 1
ATOM 1755 C CA . PHE A 1 229 ? 20.797 -23.328 -39.188 1 92.25 229 PHE A CA 1
ATOM 1756 C C . PHE A 1 229 ? 20.484 -24.766 -38.781 1 92.25 229 PHE A C 1
ATOM 1758 O O . PHE A 1 229 ? 19.328 -25.172 -38.75 1 92.25 229 PHE A O 1
ATOM 1765 N N . ILE A 1 230 ? 21.531 -25.453 -38.406 1 92.44 230 ILE A N 1
ATOM 1766 C CA . ILE A 1 230 ? 21.312 -26.812 -37.906 1 92.44 230 ILE A CA 1
ATOM 1767 C C . ILE A 1 230 ? 20.609 -26.766 -36.562 1 92.44 230 ILE A C 1
ATOM 1769 O O . ILE A 1 230 ? 19.656 -27.516 -36.312 1 92.44 230 ILE A O 1
ATOM 1773 N N . ALA A 1 231 ? 21.094 -25.891 -35.75 1 93.38 231 ALA A N 1
ATOM 1774 C CA . ALA A 1 231 ? 20.469 -25.719 -34.438 1 93.38 231 ALA A CA 1
ATOM 1775 C C . ALA A 1 231 ? 19.016 -25.25 -34.594 1 93.38 231 ALA A C 1
ATOM 1777 O O . ALA A 1 231 ? 18.125 -25.75 -33.906 1 93.38 231 ALA A O 1
ATOM 1778 N N . LEU A 1 232 ? 18.797 -24.391 -35.469 1 94.25 232 LEU A N 1
ATOM 1779 C CA . LEU A 1 232 ? 17.453 -23.875 -35.75 1 94.25 232 LEU A CA 1
ATOM 1780 C C . LEU A 1 232 ? 16.547 -24.969 -36.25 1 94.25 232 LEU A C 1
ATOM 1782 O O . LEU A 1 232 ? 15.383 -25.062 -35.844 1 94.25 232 LEU A O 1
ATOM 1786 N N . GLY A 1 233 ? 17.062 -25.75 -37.125 1 94.56 233 GLY A N 1
ATOM 1787 C CA . GLY A 1 233 ? 16.281 -26.875 -37.656 1 94.56 233 GLY A CA 1
ATOM 1788 C C . GLY A 1 233 ? 15.898 -27.875 -36.594 1 94.56 233 GLY A C 1
ATOM 1789 O O . GLY A 1 233 ? 14.75 -28.328 -36.562 1 94.56 233 GLY A O 1
ATOM 1790 N N . ILE A 1 234 ? 16.859 -28.219 -35.781 1 94.44 234 ILE A N 1
ATOM 1791 C CA . ILE A 1 234 ? 16.609 -29.141 -34.688 1 94.44 234 ILE A CA 1
ATOM 1792 C C . ILE A 1 234 ? 15.562 -28.562 -33.75 1 94.44 234 ILE A C 1
ATOM 1794 O O . ILE A 1 234 ? 14.664 -29.266 -33.281 1 94.44 234 ILE A O 1
ATOM 1798 N N . SER A 1 235 ? 15.672 -27.297 -33.531 1 96 235 SER A N 1
ATOM 1799 C CA . SER A 1 235 ? 14.758 -26.625 -32.594 1 96 235 SER A CA 1
ATOM 1800 C C . SER A 1 235 ? 13.344 -26.578 -33.156 1 96 235 SER A C 1
ATOM 1802 O O . SER A 1 235 ? 12.375 -26.812 -32.438 1 96 235 SER A O 1
ATOM 1804 N N . ILE A 1 236 ? 13.203 -26.234 -34.375 1 96.19 236 ILE A N 1
ATOM 1805 C CA . ILE A 1 236 ? 11.891 -26.203 -35.031 1 96.19 236 ILE A CA 1
ATOM 1806 C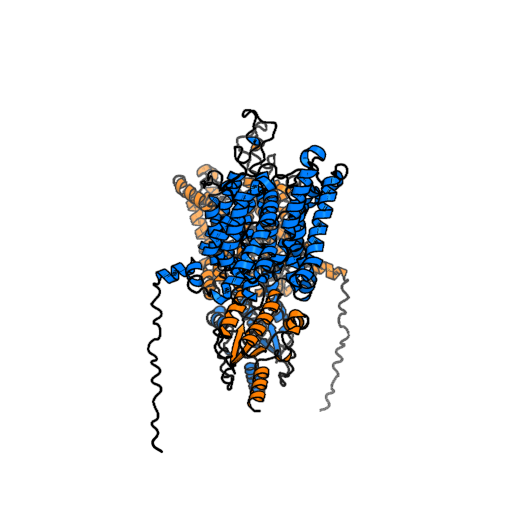 C . ILE A 1 236 ? 11.258 -27.594 -34.969 1 96.19 236 ILE A C 1
ATOM 1808 O O . ILE A 1 236 ? 10.078 -27.734 -34.625 1 96.19 236 ILE A O 1
ATOM 1812 N N . PHE A 1 237 ? 12.078 -28.531 -35.219 1 95.81 237 PHE A N 1
ATOM 1813 C CA . PHE A 1 237 ? 11.594 -29.906 -35.156 1 95.81 237 PHE A CA 1
ATOM 1814 C C . PHE A 1 237 ? 11.164 -30.25 -33.75 1 95.81 237 PHE A C 1
ATOM 1816 O O . PHE A 1 237 ? 10.109 -30.859 -33.531 1 95.81 237 PHE A O 1
ATOM 1823 N N . GLY A 1 238 ? 12.039 -29.969 -32.781 1 96.19 238 GLY A N 1
ATOM 1824 C CA . GLY A 1 238 ? 11.727 -30.266 -31.391 1 96.19 238 GLY A CA 1
ATOM 1825 C C . GLY A 1 238 ? 10.445 -29.609 -30.922 1 96.19 238 GLY A C 1
ATOM 1826 O O . GLY A 1 238 ? 9.602 -30.266 -30.297 1 96.19 238 GLY A O 1
ATOM 1827 N N . ILE A 1 239 ? 10.219 -28.344 -31.25 1 96.44 239 ILE A N 1
ATOM 1828 C CA . ILE A 1 239 ? 9.031 -27.594 -30.828 1 96.44 239 ILE A CA 1
ATOM 1829 C C . ILE A 1 239 ? 7.793 -28.188 -31.5 1 96.44 239 ILE A C 1
ATOM 1831 O O . ILE A 1 239 ? 6.777 -28.406 -30.844 1 96.44 239 ILE A O 1
ATOM 1835 N N . LEU A 1 240 ? 7.875 -28.453 -32.781 1 95.81 240 LEU A N 1
ATOM 1836 C CA . LEU A 1 240 ? 6.754 -29.031 -33.5 1 95.81 240 LEU A CA 1
ATOM 1837 C C . LEU A 1 240 ? 6.426 -30.422 -33 1 95.81 240 LEU A C 1
ATOM 1839 O O . LEU A 1 240 ? 5.254 -30.781 -32.844 1 95.81 240 LEU A O 1
ATOM 1843 N N . PHE A 1 241 ? 7.488 -31.188 -32.781 1 95.44 241 PHE A N 1
ATOM 1844 C CA . PHE A 1 241 ? 7.309 -32.531 -32.25 1 95.44 241 PHE A CA 1
ATOM 1845 C C . PHE A 1 241 ? 6.551 -32.531 -30.938 1 95.44 241 PHE A C 1
ATOM 1847 O O . PHE A 1 241 ? 5.578 -33.25 -30.766 1 95.44 241 PHE A O 1
ATOM 1854 N N . LEU A 1 242 ? 6.93 -31.734 -30.031 1 94.69 242 LEU A N 1
ATOM 1855 C CA . LEU A 1 242 ? 6.309 -31.656 -28.703 1 94.69 242 LEU A CA 1
ATOM 1856 C C . LEU A 1 242 ? 4.906 -31.062 -28.797 1 94.69 242 LEU A C 1
ATOM 1858 O O . LEU A 1 242 ? 3.969 -31.578 -28.188 1 94.69 242 LEU A O 1
ATOM 1862 N N . ASP A 1 243 ? 4.738 -30 -29.547 1 93.19 243 ASP A N 1
ATOM 1863 C CA . ASP A 1 243 ? 3.447 -29.328 -29.656 1 93.19 243 ASP A CA 1
ATOM 1864 C C . ASP A 1 243 ? 2.416 -30.219 -30.344 1 93.19 243 ASP A C 1
ATOM 1866 O O . ASP A 1 243 ? 1.28 -30.328 -29.891 1 93.19 243 ASP A O 1
ATOM 1870 N N . LEU A 1 244 ? 2.789 -30.797 -31.469 1 91.5 244 LEU A N 1
ATOM 1871 C CA . LEU A 1 244 ? 1.892 -31.672 -32.219 1 91.5 244 LEU A CA 1
ATOM 1872 C C . LEU A 1 244 ? 1.61 -32.938 -31.438 1 91.5 244 LEU A C 1
ATOM 1874 O O . LEU A 1 244 ? 0.506 -33.5 -31.5 1 91.5 244 LEU A O 1
ATOM 1878 N N . GLY A 1 245 ? 2.586 -33.406 -30.797 1 90.38 245 GLY A N 1
ATOM 1879 C CA . GLY A 1 245 ? 2.375 -34.594 -29.938 1 90.38 245 GLY A CA 1
ATOM 1880 C C . GLY A 1 245 ? 1.353 -34.344 -28.844 1 90.38 245 GLY A C 1
ATOM 1881 O O . GLY A 1 245 ? 0.482 -35.188 -28.609 1 90.38 245 GLY A O 1
ATOM 1882 N N . ARG A 1 246 ? 1.45 -33.25 -28.25 1 86.5 246 ARG A N 1
ATOM 1883 C CA . ARG A 1 246 ? 0.543 -32.906 -27.156 1 86.5 246 ARG A CA 1
ATOM 1884 C C . ARG A 1 246 ? -0.87 -32.656 -27.672 1 86.5 246 ARG A C 1
ATOM 1886 O O . ARG A 1 246 ? -1.85 -33 -27.031 1 86.5 246 ARG A O 1
ATOM 1893 N N . THR A 1 247 ? -0.981 -32.094 -28.812 1 85.31 247 THR A N 1
ATOM 1894 C CA . THR A 1 247 ? -2.277 -31.703 -29.359 1 85.31 247 THR A CA 1
ATOM 1895 C C . THR A 1 247 ? -2.967 -32.875 -30.031 1 85.31 247 THR A C 1
ATOM 1897 O O . THR A 1 247 ? -4.184 -33.031 -29.922 1 85.31 247 THR A O 1
ATOM 1900 N N . PHE A 1 248 ? -2.182 -33.75 -30.656 1 86.12 248 PHE A N 1
ATOM 1901 C CA . PHE A 1 248 ? -2.807 -34.781 -31.469 1 86.12 248 PHE A CA 1
ATOM 1902 C C . PHE A 1 248 ? -2.58 -36.156 -30.875 1 86.12 248 PHE A C 1
ATOM 1904 O O . PHE A 1 248 ? -3.48 -37 -30.891 1 86.12 248 PHE A O 1
ATOM 1911 N N . ILE A 1 249 ? -1.478 -36.406 -30.391 1 84.56 249 ILE A N 1
ATOM 1912 C CA . ILE A 1 249 ? -1.138 -37.75 -29.938 1 84.56 249 ILE A CA 1
ATOM 1913 C C . ILE A 1 249 ? -1.73 -38 -28.547 1 84.56 249 ILE A C 1
ATOM 1915 O O . ILE A 1 249 ? -2.254 -39.062 -28.281 1 84.56 249 ILE A O 1
ATOM 1919 N N . ASN A 1 250 ? -1.606 -37.031 -27.719 1 82.12 250 ASN A N 1
ATOM 1920 C CA . ASN A 1 250 ? -2.068 -37.156 -26.344 1 82.12 250 ASN A CA 1
ATOM 1921 C C . ASN A 1 250 ? -3.549 -37.531 -26.281 1 82.12 250 ASN A C 1
ATOM 1923 O O . ASN A 1 250 ? -3.93 -38.5 -25.594 1 82.12 250 ASN A O 1
ATOM 1927 N N . PRO A 1 251 ? -4.445 -36.812 -27 1 80.38 251 PRO A N 1
ATOM 1928 C CA . PRO A 1 251 ? -5.859 -37.188 -26.953 1 80.38 251 PRO A CA 1
ATOM 1929 C C . PRO A 1 251 ? -6.121 -38.562 -27.531 1 80.38 251 PRO A C 1
ATOM 1931 O O . PRO A 1 251 ? -7.039 -39.281 -27.094 1 80.38 251 PRO A O 1
ATOM 1934 N N . MET A 1 252 ? -5.305 -39 -28.469 1 82.12 252 MET A N 1
ATOM 1935 C CA . MET A 1 252 ? -5.465 -40.312 -29.078 1 82.12 252 MET A CA 1
ATOM 1936 C C . MET A 1 252 ? -5.059 -41.406 -28.109 1 82.12 252 MET A C 1
ATOM 1938 O O . MET A 1 252 ? -5.723 -42.438 -28.031 1 82.12 252 MET A O 1
ATOM 1942 N N . VAL A 1 253 ? -4.004 -41.156 -27.438 1 81.88 253 VAL A N 1
ATOM 1943 C CA . VAL A 1 253 ? -3.482 -42.156 -26.5 1 81.88 253 VAL A CA 1
ATOM 1944 C C . VAL A 1 253 ? -4.344 -42.188 -25.25 1 81.88 253 VAL A C 1
ATOM 1946 O O . VAL A 1 253 ? -4.492 -43.25 -24.625 1 81.88 253 VAL A O 1
ATOM 1949 N N . LYS A 1 254 ? -4.891 -41.062 -24.844 1 78.19 254 LYS A N 1
ATOM 1950 C CA . LYS A 1 254 ? -5.754 -40.969 -23.656 1 78.19 254 LYS A CA 1
ATOM 1951 C C . LYS A 1 254 ? -6.945 -41.906 -23.781 1 78.19 254 LYS A C 1
ATOM 1953 O O . LYS A 1 254 ? -7.477 -42.375 -22.781 1 78.19 254 LYS A O 1
ATOM 1958 N N . LYS A 1 255 ? -7.391 -42.188 -25.016 1 75.88 255 LYS A N 1
ATOM 1959 C CA . LYS A 1 255 ? -8.5 -43.125 -25.266 1 75.88 255 LYS A CA 1
ATOM 1960 C C . LYS A 1 255 ? -8.133 -44.531 -24.875 1 75.88 255 LYS A C 1
ATOM 1962 O O . LYS A 1 255 ? -9 -45.344 -24.516 1 75.88 255 LYS A O 1
ATOM 1967 N N . PHE A 1 256 ? -6.863 -44.812 -24.938 1 78.12 256 PHE A N 1
ATOM 1968 C CA . PHE A 1 256 ? -6.457 -46.219 -24.734 1 78.12 256 PHE A CA 1
ATOM 1969 C C . PHE A 1 256 ? -5.684 -46.375 -23.438 1 78.12 256 PHE A C 1
ATOM 1971 O O . PHE A 1 256 ? -5.629 -47.469 -22.875 1 78.12 256 PHE A O 1
ATOM 1978 N N . SER A 1 257 ? -4.957 -45.312 -23 1 76.06 257 SER A N 1
ATOM 1979 C CA . SER A 1 257 ? -4.129 -45.375 -21.812 1 76.06 257 SER A CA 1
ATOM 1980 C C . SER A 1 257 ? -4.277 -44.125 -20.953 1 76.06 257 SER A C 1
ATOM 1982 O O . SER A 1 257 ? -4.406 -43.031 -21.469 1 76.06 257 SER A O 1
ATOM 1984 N N . PRO A 1 258 ? -4.41 -44.375 -19.672 1 71.31 258 PRO A N 1
ATOM 1985 C CA . PRO A 1 258 ? -4.508 -43.219 -18.766 1 71.31 258 PRO A CA 1
ATOM 1986 C C . PRO A 1 258 ? -3.189 -42.469 -18.625 1 71.31 258 PRO A C 1
ATOM 1988 O O . PRO A 1 258 ? -3.168 -41.344 -18.125 1 71.31 258 PRO A O 1
ATOM 1991 N N . ILE A 1 259 ? -2.094 -42.938 -19.141 1 75.19 259 ILE A N 1
ATOM 1992 C CA . ILE A 1 259 ? -0.775 -42.312 -19.016 1 75.19 259 ILE A CA 1
ATOM 1993 C C . ILE A 1 259 ? -0.409 -41.594 -20.312 1 75.19 259 ILE A C 1
ATOM 1995 O O . ILE A 1 259 ? -0.344 -42.219 -21.375 1 75.19 259 ILE A O 1
ATOM 1999 N N . PRO A 1 260 ? -0.223 -40.344 -20.234 1 80.5 260 PRO A N 1
ATOM 2000 C CA . PRO A 1 260 ? 0.222 -39.656 -21.438 1 80.5 260 PRO A CA 1
ATOM 2001 C C . PRO A 1 260 ? 1.615 -40.094 -21.891 1 80.5 260 PRO A C 1
ATOM 2003 O O . PRO A 1 260 ? 2.459 -40.438 -21.062 1 80.5 260 PRO A O 1
ATOM 2006 N N . PRO A 1 261 ? 1.788 -40.156 -23.156 1 83.75 261 PRO A N 1
ATOM 2007 C CA . PRO A 1 261 ? 3.123 -40.531 -23.641 1 83.75 261 PRO A CA 1
ATOM 2008 C C . PRO A 1 261 ? 4.191 -39.531 -23.234 1 83.75 261 PRO A C 1
ATOM 2010 O O . PRO A 1 261 ? 3.936 -38.312 -23.234 1 83.75 261 PRO A O 1
ATOM 2013 N N . PRO A 1 262 ? 5.289 -40.031 -22.812 1 86.88 262 PRO A N 1
ATOM 2014 C CA . PRO A 1 262 ? 6.379 -39.156 -22.406 1 86.88 262 PRO A CA 1
ATOM 2015 C C . PRO A 1 262 ? 7.086 -38.5 -23.594 1 86.88 262 PRO A C 1
ATOM 2017 O O . PRO A 1 262 ? 8.242 -38.812 -23.891 1 86.88 262 PRO A O 1
ATOM 2020 N N . LEU A 1 263 ? 6.48 -37.562 -24.203 1 90.62 263 LEU A N 1
ATOM 2021 C CA . LEU A 1 263 ? 6.961 -36.938 -25.438 1 90.62 263 LEU A CA 1
ATOM 2022 C C . LEU A 1 263 ? 8.305 -36.25 -25.203 1 90.62 263 LEU A C 1
ATOM 2024 O O . LEU A 1 263 ? 9.188 -36.281 -26.062 1 90.62 263 LEU A O 1
ATOM 2028 N N . GLU A 1 264 ? 8.492 -35.656 -24.094 1 92.06 264 GLU A N 1
ATOM 2029 C CA . GLU A 1 264 ? 9.742 -34.969 -23.797 1 92.06 264 GLU A CA 1
ATOM 2030 C C . GLU A 1 264 ? 10.906 -35.938 -23.703 1 92.06 264 GLU A C 1
ATOM 2032 O O . GLU A 1 264 ? 11.992 -35.656 -24.234 1 92.06 264 GLU A O 1
ATOM 2037 N N . LEU A 1 265 ? 10.648 -37.031 -23.062 1 89.88 265 LEU A N 1
ATOM 2038 C CA . LEU A 1 265 ? 11.695 -38.062 -22.953 1 89.88 265 LEU A CA 1
ATOM 2039 C C . LEU A 1 265 ? 12.039 -38.625 -24.312 1 89.88 265 LEU A C 1
ATOM 2041 O O . LEU A 1 265 ? 13.211 -38.875 -24.609 1 89.88 265 LEU A O 1
ATOM 2045 N N . ILE A 1 266 ? 11.078 -38.844 -25.094 1 91.88 266 ILE A N 1
ATOM 2046 C CA . ILE A 1 266 ? 11.289 -39.375 -26.438 1 91.88 266 ILE A CA 1
ATOM 2047 C C . ILE A 1 266 ? 12.133 -38.375 -27.234 1 91.88 266 ILE A C 1
ATOM 2049 O O . ILE A 1 266 ? 13.062 -38.781 -27.938 1 91.88 266 ILE A O 1
ATOM 2053 N N . LEU A 1 267 ? 11.758 -37.188 -27.109 1 94.19 267 LEU A N 1
ATOM 2054 C CA . LEU A 1 267 ? 12.523 -36.156 -27.812 1 94.19 267 LEU A CA 1
ATOM 2055 C C . LEU A 1 267 ? 13.977 -36.156 -27.359 1 94.19 267 LEU A C 1
ATOM 2057 O O . LEU A 1 267 ? 14.891 -36 -28.172 1 94.19 267 LEU A O 1
ATOM 2061 N N . VAL A 1 268 ? 14.211 -36.281 -26.125 1 92.38 268 VAL A N 1
ATOM 2062 C CA . VAL A 1 268 ? 15.555 -36.312 -25.562 1 92.38 268 VAL A CA 1
ATOM 2063 C C . VAL A 1 268 ? 16.328 -37.5 -26.141 1 92.38 268 VAL A C 1
ATOM 2065 O O . VAL A 1 268 ? 17.469 -37.344 -26.562 1 92.38 268 VAL A O 1
ATOM 2068 N N . ILE A 1 269 ? 15.75 -38.656 -26.172 1 91.62 269 ILE A N 1
ATOM 2069 C CA . ILE A 1 269 ? 16.375 -39.844 -26.703 1 91.62 269 ILE A CA 1
ATOM 2070 C C . ILE A 1 269 ? 16.734 -39.656 -28.172 1 91.62 269 ILE A C 1
ATOM 2072 O O . ILE A 1 269 ? 17.859 -39.938 -28.594 1 91.62 269 ILE A O 1
ATOM 2076 N N . PHE A 1 270 ? 15.758 -39.125 -28.875 1 93.25 270 PHE A N 1
ATOM 2077 C CA . PHE A 1 270 ? 16.016 -38.844 -30.281 1 93.25 270 PHE A CA 1
ATOM 2078 C C . PHE A 1 270 ? 17.172 -37.875 -30.438 1 93.25 270 PHE A C 1
ATOM 2080 O O . PHE A 1 270 ? 18 -38.031 -31.328 1 93.25 270 PHE A O 1
ATOM 2087 N N . GLY A 1 271 ? 17.141 -36.844 -29.641 1 93.31 271 GLY A N 1
ATOM 2088 C CA . GLY A 1 271 ? 18.219 -35.875 -29.688 1 93.31 271 GLY A CA 1
ATOM 2089 C C . GLY A 1 271 ? 19.578 -36.469 -29.422 1 93.31 271 GLY A C 1
ATOM 2090 O O . GLY A 1 271 ? 20.547 -36.156 -30.125 1 93.31 271 GLY A O 1
ATOM 2091 N N . VAL A 1 272 ? 19.672 -37.344 -28.469 1 92.56 272 VAL A N 1
ATOM 2092 C CA . VAL A 1 272 ? 20.938 -38 -28.125 1 92.56 272 VAL A CA 1
ATOM 2093 C C . VAL A 1 272 ? 21.391 -38.875 -29.281 1 92.56 272 VAL A C 1
ATOM 2095 O O . VAL A 1 272 ? 22.562 -38.812 -29.672 1 92.56 272 VAL A O 1
ATOM 2098 N N . ILE A 1 273 ? 20.531 -39.594 -29.875 1 93.38 273 ILE A N 1
ATOM 2099 C CA . ILE A 1 273 ? 20.859 -40.5 -30.969 1 93.38 273 ILE A CA 1
ATOM 2100 C C . ILE A 1 273 ? 21.375 -39.719 -32.188 1 93.38 273 ILE A C 1
ATOM 2102 O O . ILE A 1 273 ? 22.406 -40.062 -32.75 1 93.38 273 ILE A O 1
ATOM 2106 N N . ILE A 1 274 ? 20.641 -38.75 -32.469 1 93 274 ILE A N 1
ATOM 2107 C CA . ILE A 1 274 ? 21.016 -37.938 -33.625 1 93 274 ILE A CA 1
ATOM 2108 C C . ILE A 1 274 ? 22.375 -37.281 -33.375 1 93 274 ILE A C 1
ATOM 2110 O O . ILE A 1 274 ? 23.203 -37.188 -34.281 1 93 274 ILE A O 1
ATOM 2114 N N . SER A 1 275 ? 22.547 -36.812 -32.219 1 94.06 275 SER A N 1
ATOM 2115 C CA . SER A 1 275 ? 23.797 -36.125 -31.891 1 94.06 275 SER A CA 1
ATOM 2116 C C . SER A 1 275 ? 24.969 -37.094 -31.969 1 94.06 275 SER A C 1
ATOM 2118 O O . SER A 1 275 ? 26.062 -36.719 -32.375 1 94.06 275 SER A O 1
ATOM 2120 N N . GLN A 1 276 ? 24.75 -38.344 -31.609 1 90.88 276 GLN A N 1
ATOM 2121 C CA . GLN A 1 276 ? 25.797 -39.344 -31.641 1 90.88 276 GLN A CA 1
ATOM 2122 C C . GLN A 1 276 ? 26.109 -39.781 -33.062 1 90.88 276 GLN A C 1
ATOM 2124 O O . GLN A 1 276 ? 27.266 -39.969 -33.438 1 90.88 276 GLN A O 1
ATOM 2129 N N . ILE A 1 277 ? 25.172 -39.875 -33.812 1 92.31 277 ILE A N 1
ATOM 2130 C CA . ILE A 1 277 ? 25.328 -40.344 -35.188 1 92.31 277 ILE A CA 1
ATOM 2131 C C . ILE A 1 277 ? 26 -39.281 -36.031 1 92.31 277 ILE A C 1
ATOM 2133 O O . ILE A 1 277 ? 26.922 -39.562 -36.812 1 92.31 277 ILE A O 1
ATOM 2137 N N . PHE A 1 278 ? 25.641 -38.031 -35.844 1 92.5 278 PHE A N 1
ATOM 2138 C CA . PHE A 1 278 ? 26.109 -36.969 -36.75 1 92.5 278 PHE A CA 1
ATOM 2139 C C . PHE A 1 278 ? 27.203 -36.156 -36.062 1 92.5 278 PHE A C 1
ATOM 2141 O O . PHE A 1 278 ? 27.734 -35.219 -36.656 1 92.5 278 PHE A O 1
ATOM 2148 N N . ASN A 1 279 ? 27.594 -36.469 -34.844 1 89.62 279 ASN A N 1
ATOM 2149 C CA . ASN A 1 279 ? 28.594 -35.719 -34.094 1 89.62 279 ASN A CA 1
ATOM 2150 C C . ASN A 1 279 ? 28.328 -34.219 -34.156 1 89.62 279 ASN A C 1
ATOM 2152 O O . ASN A 1 279 ? 29.188 -33.438 -34.562 1 89.62 279 ASN A O 1
ATOM 2156 N N . LEU A 1 280 ? 27.266 -33.875 -33.719 1 88.12 280 LEU A N 1
ATOM 2157 C CA . LEU A 1 280 ? 26.75 -32.531 -33.844 1 88.12 280 LEU A CA 1
ATOM 2158 C C . LEU A 1 280 ? 27.688 -31.516 -33.219 1 88.12 280 LEU A C 1
ATOM 2160 O O . LEU A 1 280 ? 27.828 -30.391 -33.719 1 88.12 280 LEU A O 1
ATOM 2164 N N . HIS A 1 281 ? 28.328 -31.812 -32.156 1 87.06 281 HIS A N 1
ATOM 2165 C CA . HIS A 1 281 ? 29.203 -30.891 -31.453 1 87.06 281 HIS A CA 1
ATOM 2166 C C . HIS A 1 281 ? 30.422 -30.531 -32.312 1 87.06 281 HIS A C 1
ATOM 2168 O O . HIS A 1 281 ? 30.703 -29.344 -32.531 1 87.06 281 HIS A O 1
ATOM 2174 N N . ASP A 1 282 ? 31.094 -31.453 -32.844 1 86.12 282 ASP A N 1
ATOM 2175 C CA . ASP A 1 282 ? 32.344 -31.266 -33.562 1 86.12 282 ASP A CA 1
ATOM 2176 C C . ASP A 1 282 ? 32.062 -30.828 -35 1 86.12 282 ASP A C 1
ATOM 2178 O O . ASP A 1 282 ? 32.781 -29.984 -35.562 1 86.12 282 ASP A O 1
ATOM 2182 N N . SER A 1 283 ? 31 -31.312 -35.5 1 86.94 283 SER A N 1
ATOM 2183 C CA . SER A 1 283 ? 30.781 -31.109 -36.938 1 86.94 283 SER A CA 1
ATOM 2184 C C . SER A 1 283 ? 29.953 -29.844 -37.188 1 86.94 283 SER A C 1
ATOM 2186 O O . SER A 1 283 ? 30.109 -29.203 -38.219 1 86.94 283 SER A O 1
ATOM 2188 N N . TYR A 1 284 ? 29.109 -29.531 -36.312 1 87.44 284 TYR A N 1
ATOM 2189 C CA . TYR A 1 284 ? 28.156 -28.469 -36.625 1 87.44 284 TYR A CA 1
ATOM 2190 C C . TYR A 1 284 ? 28.172 -27.406 -35.531 1 87.44 284 TYR A C 1
ATOM 2192 O O . TYR A 1 284 ? 27.312 -26.5 -35.5 1 87.44 284 TYR A O 1
ATOM 2200 N N . ASP A 1 285 ? 28.953 -27.484 -34.562 1 87.94 285 ASP A N 1
ATOM 2201 C CA . ASP A 1 285 ? 29.156 -26.5 -33.5 1 87.94 285 ASP A CA 1
ATOM 2202 C C . ASP A 1 285 ? 27.891 -26.328 -32.688 1 87.94 285 ASP A C 1
ATOM 2204 O O . ASP A 1 285 ? 27.5 -25.203 -32.375 1 87.94 285 ASP A O 1
ATOM 2208 N N . ILE A 1 286 ? 27.266 -27.422 -32.531 1 88.81 286 ILE A N 1
ATOM 2209 C CA . ILE A 1 286 ? 26.094 -27.406 -31.641 1 88.81 286 ILE A CA 1
ATOM 2210 C C . ILE A 1 286 ? 26.516 -27.734 -30.219 1 88.81 286 ILE A C 1
ATOM 2212 O O . ILE A 1 286 ? 27.172 -28.75 -29.969 1 88.81 286 ILE A O 1
ATOM 2216 N N . LYS A 1 287 ? 26.141 -26.891 -29.328 1 87.81 287 LYS A N 1
ATOM 2217 C CA . LYS A 1 287 ? 26.5 -27.109 -27.938 1 87.81 287 LYS A CA 1
ATOM 2218 C C . LYS A 1 287 ? 25.734 -28.281 -27.344 1 87.81 287 LYS A C 1
ATOM 2220 O O . LYS A 1 287 ? 24.531 -28.438 -27.578 1 87.81 287 LYS A O 1
ATOM 2225 N N . THR A 1 288 ? 26.391 -29.156 -26.625 1 88.38 288 THR A N 1
ATOM 2226 C CA . THR A 1 288 ? 25.797 -30.312 -25.969 1 88.38 288 THR A CA 1
ATOM 2227 C C . THR A 1 288 ? 26 -30.234 -24.453 1 88.38 288 THR A C 1
ATOM 2229 O O . THR A 1 288 ? 26.672 -29.328 -23.953 1 88.38 288 THR A O 1
ATOM 2232 N N . VAL A 1 289 ? 25.391 -31.062 -23.609 1 83.56 289 VAL A N 1
ATOM 2233 C CA . VAL A 1 289 ? 25.422 -31.078 -22.141 1 83.56 289 VAL A CA 1
ATOM 2234 C C . VAL A 1 289 ? 26.828 -31.438 -21.656 1 83.56 289 VAL A C 1
ATOM 2236 O O . VAL A 1 289 ? 27.297 -30.922 -20.641 1 83.56 289 VAL A O 1
ATOM 2239 N N . TYR A 1 290 ? 27.703 -32 -22.344 1 74.31 290 TYR A N 1
ATOM 2240 C CA . TYR A 1 290 ? 29.094 -32.406 -22.172 1 74.31 290 TYR A CA 1
ATOM 2241 C C . TYR A 1 290 ? 29.25 -33.344 -21 1 74.31 290 TYR A C 1
ATOM 2243 O O . TYR A 1 290 ? 28.859 -34.531 -21.078 1 74.31 290 TYR A O 1
ATOM 2251 N N . ASN A 1 291 ? 29.531 -32.812 -19.703 1 74.19 291 ASN A N 1
ATOM 2252 C CA . ASN A 1 291 ? 29.891 -33.719 -18.609 1 74.19 291 ASN A CA 1
ATOM 2253 C C . ASN A 1 291 ? 28.766 -33.812 -17.578 1 74.19 291 ASN A C 1
ATOM 2255 O O . ASN A 1 291 ? 28.234 -32.812 -17.125 1 74.19 291 ASN A O 1
ATOM 2259 N N . ILE A 1 292 ? 28.266 -35.094 -17.344 1 74.69 292 ILE A N 1
ATOM 2260 C CA . ILE A 1 292 ? 27.328 -35.375 -16.281 1 74.69 292 ILE A CA 1
ATOM 2261 C C . ILE A 1 292 ? 28 -36.219 -15.203 1 74.69 292 ILE A C 1
ATOM 2263 O O . ILE A 1 292 ? 28.453 -37.344 -15.461 1 74.69 292 ILE A O 1
ATOM 2267 N N . PRO A 1 293 ? 28.203 -35.625 -14.008 1 74.56 293 PRO A N 1
ATOM 2268 C CA . PRO A 1 293 ? 28.812 -36.406 -12.938 1 74.56 293 PRO A CA 1
ATOM 2269 C C . PRO A 1 293 ? 28 -37.688 -12.617 1 74.56 293 PRO A C 1
ATOM 2271 O O . PRO A 1 293 ? 26.766 -37.656 -12.695 1 74.56 293 PRO A O 1
ATOM 2274 N N . ARG A 1 294 ? 28.766 -38.719 -12.367 1 73.12 294 ARG A N 1
ATOM 2275 C CA . ARG A 1 294 ? 28.109 -40 -12.078 1 73.12 294 ARG A CA 1
ATOM 2276 C C . ARG A 1 294 ? 27.969 -40.188 -10.57 1 73.12 294 ARG A C 1
ATOM 2278 O O . ARG A 1 294 ? 28.812 -39.719 -9.797 1 73.12 294 ARG A O 1
ATOM 2285 N N . GLY A 1 295 ? 26.891 -40.781 -10.164 1 76.5 295 GLY A N 1
ATOM 2286 C CA . GLY A 1 295 ? 26.75 -41.25 -8.797 1 76.5 295 GLY A CA 1
ATOM 2287 C C . GLY A 1 295 ? 25.891 -40.344 -7.938 1 76.5 295 GLY A C 1
ATOM 2288 O O . GLY A 1 295 ? 25.375 -39.344 -8.43 1 76.5 295 GLY A O 1
ATOM 2289 N N . PHE A 1 296 ? 25.703 -40.781 -6.727 1 85.94 296 PHE A N 1
ATOM 2290 C CA . PHE A 1 296 ? 24.969 -40.031 -5.707 1 85.94 296 PHE A CA 1
ATOM 2291 C C . PHE A 1 296 ? 25.844 -38.969 -5.066 1 85.94 296 PHE A C 1
ATOM 2293 O O . PHE A 1 296 ? 26.984 -39.25 -4.672 1 85.94 296 PHE A O 1
ATOM 2300 N N . PRO A 1 297 ? 25.391 -37.75 -5.098 1 87.31 297 PRO A N 1
ATOM 2301 C CA . PRO A 1 297 ? 26.234 -36.688 -4.574 1 87.31 297 PRO A CA 1
ATOM 2302 C C . PRO A 1 297 ? 26.469 -36.812 -3.068 1 87.31 297 PRO A C 1
ATOM 2304 O O . PRO A 1 297 ? 25.578 -37.25 -2.338 1 87.31 297 PRO A O 1
ATOM 2307 N N . SER A 1 298 ? 27.594 -36.438 -2.602 1 89.69 298 SER A N 1
ATOM 2308 C CA . SER A 1 298 ? 27.922 -36.406 -1.18 1 89.69 298 SER A CA 1
ATOM 2309 C C . SER A 1 298 ? 27.422 -35.125 -0.529 1 89.69 298 SER A C 1
ATOM 2311 O O . SER A 1 298 ? 27.484 -34.031 -1.136 1 89.69 298 SER A O 1
ATOM 2313 N N . PRO A 1 299 ? 26.891 -35.281 0.626 1 93.38 299 PRO A N 1
ATOM 2314 C CA . PRO A 1 299 ? 26.438 -34.062 1.331 1 93.38 299 PRO A CA 1
ATOM 2315 C C . PRO A 1 299 ? 27.578 -33.125 1.694 1 93.38 299 PRO A C 1
ATOM 2317 O O . PRO A 1 299 ? 28.703 -33.594 1.932 1 93.38 299 PRO A O 1
ATOM 2320 N N . SER A 1 300 ? 27.359 -31.922 1.566 1 93.44 300 SER A N 1
ATOM 2321 C CA . SER A 1 300 ? 28.328 -30.891 1.952 1 93.44 300 SER A CA 1
ATOM 2322 C C . SER A 1 300 ? 27.625 -29.703 2.605 1 93.44 300 SER A C 1
ATOM 2324 O O . SER A 1 300 ? 26.484 -29.375 2.25 1 93.44 300 SER A O 1
ATOM 2326 N N . ILE A 1 301 ? 28.312 -29.109 3.539 1 93.75 301 ILE A N 1
ATOM 2327 C CA . ILE A 1 301 ? 27.75 -27.953 4.215 1 93.75 301 ILE A CA 1
ATOM 2328 C C . ILE A 1 301 ? 27.859 -26.719 3.311 1 93.75 301 ILE A C 1
ATOM 2330 O O . ILE A 1 301 ? 28.953 -26.406 2.814 1 93.75 301 ILE A O 1
ATOM 2334 N N . PRO A 1 302 ? 26.75 -26.141 3.076 1 94.69 302 PRO A N 1
ATOM 2335 C CA . PRO A 1 302 ? 26.812 -24.938 2.252 1 94.69 302 PRO A CA 1
ATOM 2336 C C . PRO A 1 302 ? 27.656 -23.844 2.891 1 94.69 302 PRO A C 1
ATOM 2338 O O . PRO A 1 302 ? 27.656 -23.688 4.117 1 94.69 302 PRO A O 1
ATOM 2341 N N . ARG A 1 303 ? 28.328 -23.141 2.111 1 93.12 303 ARG A N 1
ATOM 2342 C CA . ARG A 1 303 ? 29.172 -22.047 2.584 1 93.12 303 ARG A CA 1
ATOM 2343 C C . ARG A 1 303 ? 28.328 -20.891 3.117 1 93.12 303 ARG A C 1
ATOM 2345 O O . ARG A 1 303 ? 27.359 -20.484 2.475 1 93.12 303 ARG A O 1
ATOM 2352 N N . LEU A 1 304 ? 28.703 -20.359 4.277 1 93.62 304 LEU A N 1
ATOM 2353 C CA . LEU A 1 304 ? 27.859 -19.375 4.965 1 93.62 304 LEU A CA 1
ATOM 2354 C C . LEU A 1 304 ? 28.484 -17.984 4.875 1 93.62 304 LEU A C 1
ATOM 2356 O O . LEU A 1 304 ? 27.828 -16.984 5.207 1 93.62 304 LEU A O 1
ATOM 2360 N N . ASP A 1 305 ? 29.641 -17.766 4.344 1 90.75 305 ASP A N 1
ATOM 2361 C CA . ASP A 1 305 ? 30.422 -16.547 4.438 1 90.75 305 ASP A CA 1
ATOM 2362 C C . ASP A 1 305 ? 29.797 -15.422 3.611 1 90.75 305 ASP A C 1
ATOM 2364 O O . ASP A 1 305 ? 29.891 -14.25 3.965 1 90.75 305 ASP A O 1
ATOM 2368 N N . PHE A 1 306 ? 29.188 -15.852 2.484 1 90.06 306 PHE A N 1
ATOM 2369 C CA . PHE A 1 306 ? 28.703 -14.781 1.623 1 90.06 306 PHE A CA 1
ATOM 2370 C C . PHE A 1 306 ? 27.172 -14.773 1.596 1 90.06 306 PHE A C 1
ATOM 2372 O O . PHE A 1 306 ? 26.562 -14.195 0.69 1 90.06 306 PHE A O 1
ATOM 2379 N N . LEU A 1 307 ? 26.516 -15.266 2.566 1 93.38 307 LEU A N 1
ATOM 2380 C CA . LEU A 1 307 ? 25.062 -15.367 2.625 1 93.38 307 LEU A CA 1
ATOM 2381 C C . LEU A 1 307 ? 24.422 -13.977 2.648 1 93.38 307 LEU A C 1
ATOM 2383 O O . LEU A 1 307 ? 23.391 -13.758 2.006 1 93.38 307 LEU A O 1
ATOM 2387 N N . PRO A 1 308 ? 24.984 -13.016 3.346 1 92 308 PRO A N 1
ATOM 2388 C CA . PRO A 1 308 ? 24.359 -11.695 3.377 1 92 308 PRO A CA 1
ATOM 2389 C C . PRO A 1 308 ? 24.266 -11.047 1.995 1 92 308 PRO A C 1
ATOM 2391 O O . PRO A 1 308 ? 23.297 -10.328 1.708 1 92 308 PRO A O 1
ATOM 2394 N N . ALA A 1 309 ? 25.219 -11.359 1.213 1 91.88 309 ALA A N 1
ATOM 2395 C CA . ALA A 1 309 ? 25.234 -10.789 -0.132 1 91.88 309 ALA A CA 1
ATOM 2396 C C . ALA A 1 309 ? 24.141 -11.398 -0.999 1 91.88 309 ALA A C 1
ATOM 2398 O O . ALA A 1 309 ? 23.766 -10.82 -2.023 1 91.88 309 ALA A O 1
ATOM 2399 N N . LEU A 1 310 ? 23.578 -12.555 -0.562 1 95.25 310 LEU A N 1
ATOM 2400 C CA . LEU A 1 310 ? 22.594 -13.289 -1.37 1 95.25 310 LEU A CA 1
ATOM 2401 C C . LEU A 1 310 ? 21.172 -12.938 -0.954 1 95.25 310 LEU A C 1
ATOM 2403 O O . LEU A 1 310 ? 20.219 -13.336 -1.611 1 95.25 310 LEU A O 1
ATOM 2407 N N . ILE A 1 311 ? 20.969 -12.125 0.038 1 95.06 311 ILE A N 1
ATOM 2408 C CA . ILE A 1 311 ? 19.656 -11.883 0.636 1 95.06 311 ILE A CA 1
ATOM 2409 C C . ILE A 1 311 ? 18.75 -11.195 -0.379 1 95.06 311 ILE A C 1
ATOM 2411 O O . ILE A 1 311 ? 17.562 -11.508 -0.464 1 95.06 311 ILE A O 1
ATOM 2415 N N . SER A 1 312 ? 19.281 -10.281 -1.181 1 92.25 312 SER A N 1
ATOM 2416 C CA . SER A 1 312 ? 18.484 -9.508 -2.137 1 92.25 312 SER A CA 1
ATOM 2417 C C . SER A 1 312 ? 17.891 -10.406 -3.213 1 92.25 312 SER A C 1
ATOM 2419 O O . SER A 1 312 ? 16.859 -10.078 -3.797 1 92.25 312 SER A O 1
ATOM 2421 N N . ASP A 1 313 ? 18.516 -11.57 -3.445 1 94.19 313 ASP A N 1
ATOM 2422 C CA . ASP A 1 313 ? 18.016 -12.523 -4.426 1 94.19 313 ASP A CA 1
ATOM 2423 C C . ASP A 1 313 ? 17.219 -13.633 -3.75 1 94.19 313 ASP A C 1
ATOM 2425 O O . ASP A 1 313 ? 16.219 -14.102 -4.297 1 94.19 313 ASP A O 1
ATOM 2429 N N . ALA A 1 314 ? 17.641 -13.938 -2.539 1 97.5 314 ALA A N 1
ATOM 2430 C CA . ALA A 1 314 ? 17.047 -15.078 -1.847 1 97.5 314 ALA A CA 1
ATOM 2431 C C . ALA A 1 314 ? 15.602 -14.797 -1.469 1 97.5 314 ALA A C 1
ATOM 2433 O O . ALA A 1 314 ? 14.742 -15.68 -1.561 1 97.5 314 ALA A O 1
ATOM 2434 N N . VAL A 1 315 ? 15.25 -13.625 -1.143 1 95.38 315 VAL A N 1
ATOM 2435 C CA . VAL A 1 315 ? 13.914 -13.297 -0.657 1 95.38 315 VAL A CA 1
ATOM 2436 C C . VAL A 1 315 ? 12.914 -13.375 -1.806 1 95.38 315 VAL A C 1
ATOM 2438 O O . VAL A 1 315 ? 11.914 -14.102 -1.718 1 95.38 315 VAL A O 1
ATOM 2441 N N . PRO A 1 316 ? 13.211 -12.703 -2.912 1 94.56 316 PRO A N 1
ATOM 2442 C CA . PRO A 1 316 ? 12.258 -12.828 -4.02 1 94.56 316 PRO A CA 1
ATOM 2443 C C . PRO A 1 316 ? 12.117 -14.258 -4.523 1 94.56 316 PRO A C 1
ATOM 2445 O O . PRO A 1 316 ? 11.008 -14.703 -4.844 1 94.56 316 PRO A O 1
ATOM 2448 N N . ILE A 1 317 ? 13.203 -15.008 -4.586 1 97.12 317 ILE A N 1
ATOM 2449 C CA . ILE A 1 317 ? 13.148 -16.391 -5.047 1 97.12 317 ILE A CA 1
ATOM 2450 C C . ILE A 1 317 ? 12.312 -17.219 -4.078 1 97.12 317 ILE A C 1
ATOM 2452 O O . ILE A 1 317 ? 11.5 -18.047 -4.504 1 97.12 317 ILE A O 1
ATOM 2456 N N . ALA A 1 318 ? 12.484 -16.938 -2.785 1 97.19 318 ALA A N 1
ATOM 2457 C CA . ALA A 1 318 ? 11.711 -17.641 -1.767 1 97.19 318 ALA A CA 1
ATOM 2458 C C . ALA A 1 318 ? 10.211 -17.391 -1.948 1 97.19 318 ALA A C 1
ATOM 2460 O O . ALA A 1 318 ? 9.414 -18.312 -1.894 1 97.19 318 ALA A O 1
ATOM 2461 N N . VAL A 1 319 ? 9.852 -16.219 -2.242 1 94.38 319 VAL A N 1
ATOM 2462 C CA . VAL A 1 319 ? 8.453 -15.836 -2.383 1 94.38 319 VAL A CA 1
ATOM 2463 C C . VAL A 1 319 ? 7.871 -16.453 -3.652 1 94.38 319 VAL A C 1
ATOM 2465 O O . VAL A 1 319 ? 6.762 -17 -3.639 1 94.38 319 VAL A O 1
ATOM 2468 N N . VAL A 1 320 ? 8.633 -16.422 -4.703 1 93.88 320 VAL A N 1
ATOM 2469 C CA . VAL A 1 320 ? 8.164 -16.953 -5.98 1 93.88 320 VAL A CA 1
ATOM 2470 C C . VAL A 1 320 ? 7.969 -18.453 -5.879 1 93.88 320 VAL A C 1
ATOM 2472 O O . VAL A 1 320 ? 6.949 -19 -6.328 1 93.88 320 VAL A O 1
ATOM 2475 N N . CYS A 1 321 ? 8.93 -19.109 -5.305 1 96.81 321 CYS A N 1
ATOM 2476 C CA . CYS A 1 321 ? 8.812 -20.562 -5.121 1 96.81 321 CYS A CA 1
ATOM 2477 C C . CYS A 1 321 ? 7.578 -20.906 -4.293 1 96.81 321 CYS A C 1
ATOM 2479 O O . CYS A 1 321 ? 6.805 -21.781 -4.668 1 96.81 321 CYS A O 1
ATOM 2481 N N . TYR A 1 322 ? 7.391 -20.156 -3.277 1 95.5 322 TYR A N 1
ATOM 2482 C CA . TYR A 1 322 ? 6.238 -20.375 -2.406 1 95.5 322 TYR A CA 1
ATOM 2483 C C . TYR A 1 322 ? 4.938 -20.078 -3.143 1 95.5 322 TYR A C 1
ATOM 2485 O O . TYR A 1 322 ? 3.951 -20.797 -2.99 1 95.5 322 TYR A O 1
ATOM 2493 N N . MET A 1 323 ? 4.926 -19.031 -3.891 1 91.81 323 MET A N 1
ATOM 2494 C CA . MET A 1 323 ? 3.75 -18.625 -4.652 1 91.81 323 MET A CA 1
ATOM 2495 C C . MET A 1 323 ? 3.289 -19.75 -5.582 1 91.81 323 MET A C 1
ATOM 2497 O O . MET A 1 323 ? 2.096 -20.047 -5.648 1 91.81 323 MET A O 1
ATOM 2501 N N . PHE A 1 324 ? 4.195 -20.406 -6.254 1 92.25 324 PHE A N 1
ATOM 2502 C CA . PHE A 1 324 ? 3.848 -21.484 -7.18 1 92.25 324 PHE A CA 1
ATOM 2503 C C . PHE A 1 324 ? 3.34 -22.703 -6.418 1 92.25 324 PHE A C 1
ATOM 2505 O O . PHE A 1 324 ? 2.387 -23.344 -6.852 1 92.25 324 PHE A O 1
ATOM 2512 N N . VAL A 1 325 ? 3.914 -22.938 -5.289 1 95.25 325 VAL A N 1
ATOM 2513 C CA . VAL A 1 325 ? 3.482 -24.062 -4.465 1 95.25 325 VAL A CA 1
ATOM 2514 C C . VAL A 1 325 ? 2.064 -23.812 -3.953 1 95.25 325 VAL A C 1
ATOM 2516 O O . VAL A 1 325 ? 1.187 -24.672 -4.098 1 95.25 325 VAL A O 1
ATOM 2519 N N . MET A 1 326 ? 1.827 -22.625 -3.475 1 91.81 326 MET A N 1
ATOM 2520 C CA . MET A 1 326 ? 0.543 -22.297 -2.854 1 91.81 326 MET A CA 1
ATOM 2521 C C . MET A 1 326 ? -0.547 -22.156 -3.906 1 91.81 326 MET A C 1
ATOM 2523 O O . MET A 1 326 ? -1.681 -22.594 -3.701 1 91.81 326 MET A O 1
ATOM 2527 N N . SER A 1 327 ? -0.216 -21.562 -4.973 1 87.81 327 SER A N 1
ATOM 2528 C CA . SER A 1 327 ? -1.197 -21.359 -6.035 1 87.81 327 SER A CA 1
ATOM 2529 C C . SER A 1 327 ? -1.698 -22.688 -6.578 1 87.81 327 SER A C 1
ATOM 2531 O O . SER A 1 327 ? -2.906 -22.906 -6.695 1 87.81 327 SER A O 1
ATOM 2533 N N . MET A 1 328 ? -0.819 -23.609 -6.77 1 90.25 328 MET A N 1
ATOM 2534 C CA . MET A 1 328 ? -1.193 -24.938 -7.273 1 90.25 328 MET A CA 1
ATOM 2535 C C . MET A 1 328 ? -1.837 -25.781 -6.176 1 90.25 328 MET A C 1
ATOM 2537 O O . MET A 1 328 ? -2.775 -26.531 -6.438 1 90.25 328 MET A O 1
ATOM 2541 N N . GLY A 1 329 ? -1.288 -25.594 -5.012 1 91.19 329 GLY A N 1
ATOM 2542 C CA . GLY A 1 329 ? -1.891 -26.297 -3.885 1 91.19 329 GLY A CA 1
ATOM 2543 C C . GLY A 1 329 ? -3.348 -25.938 -3.67 1 91.19 329 GLY A C 1
ATOM 2544 O O . GLY A 1 329 ? -4.195 -26.812 -3.516 1 91.19 329 GLY A O 1
ATOM 2545 N N . LYS A 1 330 ? -3.623 -24.719 -3.738 1 85 330 LYS A N 1
ATOM 2546 C CA . LYS A 1 330 ? -4.996 -24.25 -3.553 1 85 330 LYS A CA 1
ATOM 2547 C C . LYS A 1 330 ? -5.887 -24.688 -4.707 1 85 330 LYS A C 1
ATOM 2549 O O . LYS A 1 330 ? -7.051 -25.047 -4.504 1 85 330 LYS A O 1
ATOM 2554 N N . LEU A 1 331 ? -5.375 -24.719 -5.852 1 84.38 331 LEU A N 1
ATOM 2555 C CA . LEU A 1 331 ? -6.113 -25.109 -7.043 1 84.38 331 LEU A CA 1
ATOM 2556 C C . LEU A 1 331 ? -6.613 -26.547 -6.922 1 84.38 331 LEU A C 1
ATOM 2558 O O . LEU A 1 331 ? -7.801 -26.812 -7.121 1 84.38 331 LEU A O 1
ATOM 2562 N N . PHE A 1 332 ? -5.738 -27.391 -6.539 1 90.69 332 PHE A N 1
ATOM 2563 C CA . PHE A 1 332 ? -6.109 -28.797 -6.508 1 90.69 332 PHE A CA 1
ATOM 2564 C C . PHE A 1 332 ? -6.844 -29.141 -5.219 1 90.69 332 PHE A C 1
ATOM 2566 O O . PHE A 1 332 ? -7.676 -30.047 -5.191 1 90.69 332 PHE A O 1
ATOM 2573 N N . ALA A 1 333 ? -6.555 -28.359 -4.18 1 87.75 333 ALA A N 1
ATOM 2574 C CA . ALA A 1 333 ? -7.324 -28.516 -2.949 1 87.75 333 ALA A CA 1
ATOM 2575 C C . ALA A 1 333 ? -8.797 -28.188 -3.174 1 87.75 333 ALA A C 1
ATOM 2577 O O . ALA A 1 333 ? -9.68 -28.891 -2.668 1 87.75 333 ALA A O 1
ATOM 2578 N N . LYS A 1 334 ? -8.984 -27.25 -3.885 1 76.81 334 LYS A N 1
ATOM 2579 C CA . LYS A 1 334 ? -10.344 -26.859 -4.227 1 76.81 334 LYS A CA 1
ATOM 2580 C C . LYS A 1 334 ? -11.023 -27.906 -5.098 1 76.81 334 LYS A C 1
ATOM 2582 O O . LYS A 1 334 ? -12.18 -28.266 -4.859 1 76.81 334 LYS A O 1
ATOM 2587 N N . LYS A 1 335 ? -10.312 -28.375 -6.027 1 81.06 335 LYS A N 1
ATOM 2588 C CA . LYS A 1 335 ? -10.844 -29.359 -6.961 1 81.06 335 LYS A CA 1
ATOM 2589 C C . LYS A 1 335 ? -11.195 -30.656 -6.242 1 81.06 335 LYS A C 1
ATOM 2591 O O . LYS A 1 335 ? -12.211 -31.281 -6.539 1 81.06 335 LYS A O 1
ATOM 2596 N N . HIS A 1 336 ? -10.383 -31.016 -5.328 1 87.44 336 HIS A N 1
ATOM 2597 C CA . HIS A 1 336 ? -10.562 -32.312 -4.676 1 87.44 336 HIS A CA 1
ATOM 2598 C C . HIS A 1 336 ? -11.133 -32.125 -3.271 1 87.44 336 HIS A C 1
ATOM 2600 O O . HIS A 1 336 ? -11.148 -33.094 -2.488 1 87.44 336 HIS A O 1
ATOM 2606 N N . LYS A 1 337 ? -11.391 -30.906 -2.889 1 79 337 LYS A N 1
ATOM 2607 C CA . LYS A 1 337 ? -12.164 -30.562 -1.698 1 79 337 LYS A CA 1
ATOM 2608 C C . LYS A 1 337 ? -11.391 -30.891 -0.425 1 79 337 LYS A C 1
ATOM 2610 O O . LYS A 1 337 ? -11.922 -31.547 0.475 1 79 337 LYS A O 1
ATOM 2615 N N . TYR A 1 338 ? -10.258 -30.578 -0.377 1 83.94 338 TYR A N 1
ATOM 2616 C CA . TYR A 1 338 ? -9.484 -30.609 0.861 1 83.94 338 TYR A CA 1
ATOM 2617 C C . TYR A 1 338 ? -8.859 -29.266 1.161 1 83.94 338 TYR A C 1
ATOM 2619 O O . TYR A 1 338 ? -9.055 -28.297 0.417 1 83.94 338 TYR A O 1
ATOM 2627 N N . LYS A 1 339 ? -8.297 -29.156 2.316 1 83.06 339 LYS A N 1
ATOM 2628 C CA . LYS A 1 339 ? -7.75 -27.859 2.721 1 83.06 339 LYS A CA 1
ATOM 2629 C C . LYS A 1 339 ? -6.227 -27.906 2.807 1 83.06 339 LYS A C 1
ATOM 2631 O O . LYS A 1 339 ? -5.652 -28.938 3.17 1 83.06 339 LYS A O 1
ATOM 2636 N N . THR A 1 340 ? -5.637 -26.922 2.369 1 88.12 340 THR A N 1
ATOM 2637 C CA . THR A 1 340 ? -4.203 -26.719 2.545 1 88.12 340 THR A CA 1
ATOM 2638 C C . THR A 1 340 ? -3.93 -25.656 3.613 1 88.12 340 THR A C 1
ATOM 2640 O O . THR A 1 340 ? -4.773 -24.797 3.873 1 88.12 340 THR A O 1
ATOM 2643 N N . ASP A 1 341 ? -2.852 -25.812 4.266 1 89.62 341 ASP A N 1
ATOM 2644 C CA . ASP A 1 341 ? -2.436 -24.844 5.273 1 89.62 341 ASP A CA 1
ATOM 2645 C C . ASP A 1 341 ? -1.282 -23.984 4.766 1 89.62 341 ASP A C 1
ATOM 2647 O O . ASP A 1 341 ? -0.155 -24.469 4.629 1 89.62 341 ASP A O 1
ATOM 2651 N N . ALA A 1 342 ? -1.562 -22.781 4.645 1 90.44 342 ALA A N 1
ATOM 2652 C CA . ALA A 1 342 ? -0.6 -21.859 4.039 1 90.44 342 ALA A CA 1
ATOM 2653 C C . ALA A 1 342 ? 0.681 -21.781 4.867 1 90.44 342 ALA A C 1
ATOM 2655 O O . ALA A 1 342 ? 1.783 -21.781 4.312 1 90.44 342 ALA A O 1
ATOM 2656 N N . THR A 1 343 ? 0.584 -21.734 6.156 1 92.62 343 THR A N 1
ATOM 2657 C CA . THR A 1 343 ? 1.758 -21.656 7.02 1 92.62 343 THR A CA 1
ATOM 2658 C C . THR A 1 343 ? 2.555 -22.953 6.98 1 92.62 343 THR A C 1
ATOM 2660 O O . THR A 1 343 ? 3.787 -22.922 6.934 1 92.62 343 THR A O 1
ATOM 2663 N N . GLN A 1 344 ? 1.881 -24 6.992 1 93.62 344 GLN A N 1
ATOM 2664 C CA . GLN A 1 344 ? 2.539 -25.297 6.922 1 93.62 344 GLN A CA 1
ATOM 2665 C C . GLN A 1 344 ? 3.279 -25.469 5.598 1 93.62 344 GLN A C 1
ATOM 2667 O O . GLN A 1 344 ? 4.336 -26.109 5.547 1 93.62 344 GLN A O 1
ATOM 2672 N N . GLU A 1 345 ? 2.705 -24.969 4.621 1 95.25 345 GLU A N 1
ATOM 2673 C CA . GLU A 1 345 ? 3.357 -25.062 3.318 1 95.25 345 GLU A CA 1
ATOM 2674 C C . GLU A 1 345 ? 4.656 -24.266 3.289 1 95.25 345 GLU A C 1
ATOM 2676 O O . GLU A 1 345 ? 5.613 -24.641 2.609 1 95.25 345 GLU A O 1
ATOM 2681 N N . LEU A 1 346 ? 4.688 -23.141 4.004 1 95.38 346 LEU A N 1
ATOM 2682 C CA . LEU A 1 346 ? 5.93 -22.391 4.145 1 95.38 346 LEU A CA 1
ATOM 2683 C C . LEU A 1 346 ? 6.996 -23.234 4.84 1 95.38 346 LEU A C 1
ATOM 2685 O O . LEU A 1 346 ? 8.148 -23.281 4.391 1 95.38 346 LEU A O 1
ATOM 2689 N N . TYR A 1 347 ? 6.633 -23.906 5.867 1 95.88 347 TYR A N 1
ATOM 2690 C CA . TYR A 1 347 ? 7.559 -24.797 6.559 1 95.88 347 TYR A CA 1
ATOM 2691 C C . TYR A 1 347 ? 8 -25.938 5.652 1 95.88 347 TYR A C 1
ATOM 2693 O O . TYR A 1 347 ? 9.188 -26.266 5.59 1 95.88 347 TYR A O 1
ATOM 2701 N N . ALA A 1 348 ? 7.031 -26.484 4.984 1 97.06 348 ALA A N 1
ATOM 2702 C CA . ALA A 1 348 ? 7.297 -27.641 4.148 1 97.06 348 ALA A CA 1
ATOM 2703 C C . ALA A 1 348 ? 8.312 -27.328 3.061 1 97.06 348 ALA A C 1
ATOM 2705 O O . ALA A 1 348 ? 9.336 -28 2.934 1 97.06 348 ALA A O 1
ATOM 2706 N N . ILE A 1 349 ? 8.094 -26.297 2.32 1 97.31 349 ILE A N 1
ATOM 2707 C CA . ILE A 1 349 ? 8.984 -25.953 1.216 1 97.31 349 ILE A CA 1
ATOM 2708 C C . ILE A 1 349 ? 10.289 -25.375 1.763 1 97.31 349 ILE A C 1
ATOM 2710 O O . ILE A 1 349 ? 11.352 -25.578 1.179 1 97.31 349 ILE A O 1
ATOM 2714 N N . GLY A 1 350 ? 10.195 -24.594 2.857 1 97.88 350 GLY A N 1
ATOM 2715 C CA . GLY A 1 350 ? 11.391 -24.062 3.486 1 97.88 350 GLY A CA 1
ATOM 2716 C C . GLY A 1 350 ? 12.32 -25.141 4.004 1 97.88 350 GLY A C 1
ATOM 2717 O O . GLY A 1 350 ? 13.531 -25.094 3.758 1 97.88 350 GLY A O 1
ATOM 2718 N N . ILE A 1 351 ? 11.812 -26.109 4.668 1 97.88 351 ILE A N 1
ATOM 2719 C CA . ILE A 1 351 ? 12.602 -27.219 5.199 1 97.88 351 ILE A CA 1
ATOM 2720 C C . ILE A 1 351 ? 13.141 -28.062 4.047 1 97.88 351 ILE A C 1
ATOM 2722 O O . ILE A 1 351 ? 14.289 -28.5 4.078 1 97.88 351 ILE A O 1
ATOM 2726 N N . ALA A 1 352 ? 12.297 -28.266 3.076 1 98 352 ALA A N 1
ATOM 2727 C CA . ALA A 1 352 ? 12.742 -29 1.894 1 98 352 ALA A CA 1
ATOM 2728 C C . ALA A 1 352 ? 13.938 -28.297 1.244 1 98 352 ALA A C 1
ATOM 2730 O O . ALA A 1 352 ? 14.922 -28.953 0.881 1 98 352 ALA A O 1
ATOM 2731 N N . SER A 1 353 ? 13.867 -27.016 1.144 1 98.19 353 SER A N 1
ATOM 2732 C CA . SER A 1 353 ? 14.969 -26.234 0.568 1 98.19 353 SER A CA 1
ATOM 2733 C C . SER A 1 353 ? 16.188 -26.266 1.476 1 98.19 353 SER A C 1
ATOM 2735 O O . SER A 1 353 ? 17.312 -26.531 1.018 1 98.19 353 SER A O 1
ATOM 2737 N N . ALA A 1 354 ? 16.031 -26.031 2.717 1 97.75 354 ALA A N 1
ATOM 2738 C CA . ALA A 1 354 ? 17.141 -25.969 3.666 1 97.75 354 ALA A CA 1
ATOM 2739 C C . ALA A 1 354 ? 17.859 -27.297 3.764 1 97.75 354 ALA A C 1
ATOM 2741 O O . ALA A 1 354 ? 19.094 -27.344 3.689 1 97.75 354 ALA A O 1
ATOM 2742 N N . LEU A 1 355 ? 17.156 -28.344 3.871 1 97.62 355 LEU A N 1
ATOM 2743 C CA . LEU A 1 355 ? 17.781 -29.641 4.027 1 97.62 355 LEU A CA 1
ATOM 2744 C C . LEU A 1 355 ? 18.391 -30.125 2.711 1 97.62 355 LEU A C 1
ATOM 2746 O O . LEU A 1 355 ? 19.438 -30.766 2.707 1 97.62 355 LEU A O 1
ATOM 2750 N N . SER A 1 356 ? 17.719 -29.844 1.621 1 97.69 356 SER A N 1
ATOM 2751 C CA . SER A 1 356 ? 18.266 -30.234 0.323 1 97.69 356 SER A CA 1
ATOM 2752 C C . SER A 1 356 ? 19.562 -29.5 0.02 1 97.69 356 SER A C 1
ATOM 2754 O O . SER A 1 356 ? 20.406 -29.984 -0.739 1 97.69 356 SER A O 1
ATOM 2756 N N . SER A 1 357 ? 19.75 -28.328 0.631 1 97.81 357 SER A N 1
ATOM 2757 C CA . SER A 1 357 ? 20.875 -27.453 0.331 1 97.81 357 SER A CA 1
ATOM 2758 C C . SER A 1 357 ? 22.203 -28.109 0.739 1 97.81 357 SER A C 1
ATOM 2760 O O . SER A 1 357 ? 23.266 -27.656 0.32 1 97.81 357 SER A O 1
ATOM 2762 N N . PHE A 1 358 ? 22.188 -29.156 1.487 1 97.38 358 PHE A N 1
ATOM 2763 C CA . PHE A 1 358 ? 23.406 -29.891 1.862 1 97.38 358 PHE A CA 1
ATOM 2764 C C . PHE A 1 358 ? 23.906 -30.719 0.698 1 97.38 358 PHE A C 1
ATOM 2766 O O . PHE A 1 358 ? 24.984 -31.312 0.775 1 97.38 358 PHE A O 1
ATOM 2773 N N . PHE A 1 359 ? 23.156 -30.781 -0.346 1 96 359 PHE A N 1
ATOM 2774 C CA . PHE A 1 359 ? 23.531 -31.406 -1.611 1 96 359 PHE A CA 1
ATOM 2775 C C . PHE A 1 359 ? 23.625 -30.359 -2.719 1 96 359 PHE A C 1
ATOM 2777 O O . PHE A 1 359 ? 23.297 -29.188 -2.512 1 96 359 PHE A O 1
ATOM 2784 N N . PRO A 1 360 ? 24.219 -30.672 -3.844 1 94 360 PRO A N 1
ATOM 2785 C CA . PRO A 1 360 ? 24.328 -29.703 -4.93 1 94 360 PRO A CA 1
ATOM 2786 C C . PRO A 1 360 ? 23.016 -29.469 -5.656 1 94 360 PRO A C 1
ATOM 2788 O O . PRO A 1 360 ? 22.734 -30.094 -6.676 1 94 360 PRO A O 1
ATOM 2791 N N . VAL A 1 361 ? 22.25 -28.594 -5.105 1 97.06 361 VAL A N 1
ATOM 2792 C CA . VAL A 1 361 ? 20.891 -28.328 -5.598 1 97.06 361 VAL A CA 1
ATOM 2793 C C . VAL A 1 361 ? 20.672 -26.828 -5.734 1 97.06 361 VAL A C 1
ATOM 2795 O O . VAL A 1 361 ? 21.531 -26.031 -5.363 1 97.06 361 VAL A O 1
ATOM 2798 N N . TYR A 1 362 ? 19.625 -26.422 -6.336 1 97.62 362 TYR A N 1
ATOM 2799 C CA . TYR A 1 362 ? 19.141 -25.047 -6.383 1 97.62 362 TYR A CA 1
ATOM 2800 C C . TYR A 1 362 ? 17.656 -24.969 -6.066 1 97.62 362 TYR A C 1
ATOM 2802 O O . TYR A 1 362 ? 16.984 -26 -5.965 1 97.62 362 TYR A O 1
ATOM 2810 N N . PRO A 1 363 ? 17.125 -23.844 -5.758 1 97.56 363 PRO A N 1
ATOM 2811 C CA . PRO A 1 363 ? 15.766 -23.688 -5.238 1 97.56 363 PRO A CA 1
ATOM 2812 C C . PRO A 1 363 ? 14.711 -24.297 -6.168 1 97.56 363 PRO A C 1
ATOM 2814 O O . PRO A 1 363 ? 14.859 -24.234 -7.391 1 97.56 363 PRO A O 1
ATOM 2817 N N . VAL A 1 364 ? 13.688 -24.844 -5.484 1 97.19 364 VAL A N 1
ATOM 2818 C CA . VAL A 1 364 ? 12.641 -25.531 -6.234 1 97.19 364 VAL A CA 1
ATOM 2819 C C . VAL A 1 364 ? 11.273 -24.984 -5.832 1 97.19 364 VAL A C 1
ATOM 2821 O O . VAL A 1 364 ? 11.156 -24.219 -4.867 1 97.19 364 VAL A O 1
ATOM 2824 N N . GLY A 1 365 ? 10.289 -25.297 -6.57 1 96.31 365 GLY A N 1
ATOM 2825 C CA . GLY A 1 365 ? 8.883 -25.031 -6.328 1 96.31 365 GLY A CA 1
ATOM 2826 C C . GLY A 1 365 ? 7.957 -26.094 -6.891 1 96.31 365 GLY A C 1
ATOM 2827 O O . GLY A 1 365 ? 8.203 -27.281 -6.715 1 96.31 365 GLY A O 1
ATOM 2828 N N . ALA A 1 366 ? 6.879 -25.609 -7.438 1 94.31 366 ALA A N 1
ATOM 2829 C CA . ALA A 1 366 ? 5.926 -26.516 -8.07 1 94.31 366 ALA A CA 1
ATOM 2830 C C . ALA A 1 366 ? 5.68 -26.109 -9.523 1 94.31 366 ALA A C 1
ATOM 2832 O O . ALA A 1 366 ? 5.816 -24.938 -9.883 1 94.31 366 ALA A O 1
ATOM 2833 N N . SER A 1 367 ? 5.414 -27.109 -10.289 1 91.19 367 SER A N 1
ATOM 2834 C CA . SER A 1 367 ? 5.125 -26.891 -11.703 1 91.19 367 SER A CA 1
ATOM 2835 C C . SER A 1 367 ? 3.664 -27.188 -12.023 1 91.19 367 SER A C 1
ATOM 2837 O O . SER A 1 367 ? 3.123 -28.203 -11.594 1 91.19 367 SER A O 1
ATOM 2839 N N . LEU A 1 368 ? 3.076 -26.266 -12.727 1 84.94 368 LEU A N 1
ATOM 2840 C CA . LEU A 1 368 ? 1.679 -26.453 -13.102 1 84.94 368 LEU A CA 1
ATOM 2841 C C . LEU A 1 368 ? 1.518 -27.641 -14.039 1 84.94 368 LEU A C 1
ATOM 2843 O O . LEU A 1 368 ? 0.603 -28.453 -13.867 1 84.94 368 LEU A O 1
ATOM 2847 N N . SER A 1 369 ? 2.395 -27.734 -15.039 1 84.12 369 SER A N 1
ATOM 2848 C CA . SER A 1 369 ? 2.305 -28.797 -16.031 1 84.12 369 SER A CA 1
ATOM 2849 C C . SER A 1 369 ? 2.451 -30.172 -15.383 1 84.12 369 SER A C 1
ATOM 2851 O O . SER A 1 369 ? 1.602 -31.047 -15.562 1 84.12 369 SER A O 1
ATOM 2853 N N . ARG A 1 370 ? 3.463 -30.359 -14.539 1 91.44 370 ARG A N 1
ATOM 2854 C CA . ARG A 1 370 ? 3.693 -31.656 -13.891 1 91.44 370 ARG A CA 1
ATOM 2855 C C . ARG A 1 370 ? 2.588 -31.969 -12.883 1 91.44 370 ARG A C 1
ATOM 2857 O O . ARG A 1 370 ? 2.156 -33.125 -12.766 1 91.44 370 ARG A O 1
ATOM 2864 N N . SER A 1 371 ? 2.117 -30.922 -12.188 1 93.75 371 SER A N 1
ATOM 2865 C CA . SER A 1 371 ? 1.074 -31.125 -11.188 1 93.75 371 SER A CA 1
ATOM 2866 C C . SER A 1 371 ? -0.245 -31.531 -11.836 1 93.75 371 SER A C 1
ATOM 2868 O O . SER A 1 371 ? -0.972 -32.375 -11.305 1 93.75 371 SER A O 1
ATOM 2870 N N . SER A 1 372 ? -0.518 -30.922 -12.953 1 88.62 372 SER A N 1
ATOM 2871 C CA . SER A 1 372 ? -1.732 -31.281 -13.68 1 88.62 372 SER A CA 1
ATOM 2872 C C . SER A 1 372 ? -1.685 -32.719 -14.164 1 88.62 372 SER A C 1
ATOM 2874 O O . SER A 1 372 ? -2.668 -33.469 -14.039 1 88.62 372 SER A O 1
ATOM 2876 N N . VAL A 1 373 ? -0.579 -33.094 -14.68 1 87.75 373 VAL A N 1
ATOM 2877 C CA . VAL A 1 373 ? -0.413 -34.469 -15.148 1 87.75 373 VAL A CA 1
ATOM 2878 C C . VAL A 1 373 ? -0.466 -35.438 -13.961 1 87.75 373 VAL A C 1
ATOM 2880 O O . VAL A 1 373 ? -1.027 -36.531 -14.07 1 87.75 373 VAL A O 1
ATOM 2883 N N . CYS A 1 374 ? 0.106 -35.031 -12.883 1 93.12 374 CYS A N 1
ATOM 2884 C CA . CYS A 1 374 ? 0.076 -35.844 -11.664 1 93.12 374 CYS A CA 1
ATOM 2885 C C . CYS A 1 374 ? -1.358 -36.125 -11.227 1 93.12 374 CYS A C 1
ATOM 2887 O O . CYS A 1 374 ? -1.729 -37.25 -10.992 1 93.12 374 CYS A O 1
ATOM 2889 N N . GLU A 1 375 ? -2.133 -35.094 -11.188 1 91.81 375 GLU A N 1
ATOM 2890 C CA . GLU A 1 375 ? -3.531 -35.188 -10.781 1 91.81 375 GLU A CA 1
ATOM 2891 C C . GLU A 1 375 ? -4.34 -36 -11.773 1 91.81 375 GLU A C 1
ATOM 2893 O O . GLU A 1 375 ? -5.137 -36.875 -11.383 1 91.81 375 GLU A O 1
ATOM 2898 N N . MET A 1 376 ? -4.117 -35.781 -13.031 1 87.19 376 MET A N 1
ATOM 2899 C CA . MET A 1 376 ? -4.871 -36.469 -14.078 1 87.19 376 MET A CA 1
ATOM 2900 C C . MET A 1 376 ? -4.52 -37.969 -14.125 1 87.19 376 MET A C 1
ATOM 2902 O O . MET A 1 376 ? -5.332 -38.781 -14.555 1 87.19 376 MET A O 1
ATOM 2906 N N . SER A 1 377 ? -3.336 -38.25 -13.688 1 90 377 SER A N 1
ATOM 2907 C CA . SER A 1 377 ? -2.865 -39.625 -13.719 1 90 377 SER A CA 1
ATOM 2908 C C . SER A 1 377 ? -3.391 -40.406 -12.531 1 90 377 SER A C 1
ATOM 2910 O O . SER A 1 377 ? -3.125 -41.625 -12.406 1 90 377 SER A O 1
ATOM 2912 N N . GLY A 1 378 ? -4.047 -39.688 -11.602 1 89.69 378 GLY A N 1
ATOM 2913 C CA . GLY A 1 378 ? -4.754 -40.406 -10.547 1 89.69 378 GLY A CA 1
ATOM 2914 C C . GLY A 1 378 ? -4.09 -40.281 -9.188 1 89.69 378 GLY A C 1
ATOM 2915 O O . GLY A 1 378 ? -4.344 -41.094 -8.297 1 89.69 378 GLY A O 1
ATOM 2916 N N . ALA A 1 379 ? -3.273 -39.344 -9.016 1 94 379 ALA A N 1
ATOM 2917 C CA . ALA A 1 379 ? -2.629 -39.156 -7.715 1 94 379 ALA A CA 1
ATOM 2918 C C . ALA A 1 379 ? -3.66 -38.875 -6.629 1 94 379 ALA A C 1
ATOM 2920 O O . ALA A 1 379 ? -4.602 -38.125 -6.84 1 94 379 ALA A O 1
ATOM 2921 N N . ASN A 1 380 ? -3.459 -39.531 -5.484 1 91.81 380 ASN A N 1
ATOM 2922 C CA . ASN A 1 380 ? -4.387 -39.344 -4.375 1 91.81 380 ASN A CA 1
ATOM 2923 C C . ASN A 1 380 ? -3.68 -38.75 -3.154 1 91.81 380 ASN A C 1
ATOM 2925 O O . ASN A 1 380 ? -4.297 -38.031 -2.352 1 91.81 380 ASN A O 1
ATOM 2929 N N . THR A 1 381 ? -2.516 -39.188 -2.998 1 92.75 381 THR A N 1
ATOM 2930 C CA . THR A 1 381 ? -1.728 -38.719 -1.862 1 92.75 381 THR A CA 1
ATOM 2931 C C . THR A 1 381 ? -0.309 -38.375 -2.299 1 92.75 381 THR A C 1
ATOM 2933 O O . THR A 1 381 ? 0.044 -38.531 -3.469 1 92.75 381 THR A O 1
ATOM 2936 N N . GLN A 1 382 ? 0.463 -37.906 -1.35 1 94.19 382 GLN A N 1
ATOM 2937 C CA . GLN A 1 382 ? 1.834 -37.5 -1.645 1 94.19 382 GLN A CA 1
ATOM 2938 C C . GLN A 1 382 ? 2.742 -38.719 -1.808 1 94.19 382 GLN A C 1
ATOM 2940 O O . GLN A 1 382 ? 3.912 -38.562 -2.174 1 94.19 382 GLN A O 1
ATOM 2945 N N . LEU A 1 383 ? 2.236 -39.875 -1.679 1 94.75 383 LEU A N 1
ATOM 2946 C CA . LEU A 1 383 ? 3.029 -41.094 -1.793 1 94.75 383 LEU A CA 1
ATOM 2947 C C . LEU A 1 383 ? 3.543 -41.281 -3.217 1 94.75 383 LEU A C 1
ATOM 2949 O O . LEU A 1 383 ? 4.52 -42 -3.441 1 94.75 383 LEU A O 1
ATOM 2953 N N . TYR A 1 384 ? 2.916 -40.688 -4.191 1 95.56 384 TYR A N 1
ATOM 2954 C CA . TYR A 1 384 ? 3.389 -40.75 -5.566 1 95.56 384 TYR A CA 1
ATOM 2955 C C . TYR A 1 384 ? 4.832 -40.281 -5.676 1 95.56 384 TYR A C 1
ATOM 2957 O O . TYR A 1 384 ? 5.562 -40.688 -6.578 1 95.56 384 TYR A O 1
ATOM 2965 N N . THR A 1 385 ? 5.262 -39.469 -4.754 1 96.25 385 THR A N 1
ATOM 2966 C CA . THR A 1 385 ? 6.594 -38.875 -4.762 1 96.25 385 THR A CA 1
ATOM 2967 C C . THR A 1 385 ? 7.664 -39.938 -4.586 1 96.25 385 THR A C 1
ATOM 2969 O O . THR A 1 385 ? 8.766 -39.812 -5.121 1 96.25 385 THR A O 1
ATOM 2972 N N . VAL A 1 386 ? 7.328 -40.969 -3.857 1 95.94 386 VAL A N 1
ATOM 2973 C CA . VAL A 1 386 ? 8.273 -42.062 -3.652 1 95.94 386 VAL A CA 1
ATOM 2974 C C . VAL A 1 386 ? 8.602 -42.719 -4.988 1 95.94 386 VAL A C 1
ATOM 2976 O O . VAL A 1 386 ? 9.773 -43 -5.289 1 95.94 386 VAL A O 1
ATOM 2979 N N . PHE A 1 387 ? 7.66 -42.906 -5.758 1 96.12 387 PHE A N 1
ATOM 2980 C CA . PHE A 1 387 ? 7.84 -43.562 -7.043 1 96.12 387 PHE A CA 1
ATOM 2981 C C . PHE A 1 387 ? 8.508 -42.656 -8.047 1 96.12 387 PHE A C 1
ATOM 2983 O O . PHE A 1 387 ? 9.352 -43.062 -8.836 1 96.12 387 PHE A O 1
ATOM 2990 N N . SER A 1 388 ? 8.062 -41.406 -8.055 1 95.94 388 SER A N 1
ATOM 2991 C CA . SER A 1 388 ? 8.719 -40.469 -8.938 1 95.94 388 SER A CA 1
ATOM 2992 C C . SER A 1 388 ? 10.195 -40.312 -8.57 1 95.94 388 SER A C 1
ATOM 2994 O O . SER A 1 388 ? 11.055 -40.25 -9.453 1 95.94 388 SER A O 1
ATOM 2996 N N . SER A 1 389 ? 10.469 -40.219 -7.281 1 95.5 389 SER A N 1
ATOM 2997 C CA . SER A 1 389 ? 11.836 -40.031 -6.809 1 95.5 389 SER A CA 1
ATOM 2998 C C . SER A 1 389 ? 12.68 -41.281 -7.086 1 95.5 389 SER A C 1
ATOM 3000 O O . SER A 1 389 ? 13.859 -41.156 -7.414 1 95.5 389 SER A O 1
ATOM 3002 N N . LEU A 1 390 ? 12.133 -42.375 -6.938 1 94.81 390 LEU A N 1
ATOM 3003 C CA . LEU A 1 390 ? 12.852 -43.594 -7.223 1 94.81 390 LEU A CA 1
ATOM 3004 C C . LEU A 1 390 ? 13.219 -43.688 -8.695 1 94.81 390 LEU A C 1
ATOM 3006 O O . LEU A 1 390 ? 14.328 -44.125 -9.047 1 94.81 390 LEU A O 1
ATOM 3010 N N . LEU A 1 391 ? 12.312 -43.375 -9.438 1 92.88 391 LEU A N 1
ATOM 3011 C CA . LEU A 1 391 ? 12.586 -43.375 -10.875 1 92.88 391 LEU A CA 1
ATOM 3012 C C . LEU A 1 391 ? 13.688 -42.375 -11.211 1 92.88 391 LEU A C 1
ATOM 3014 O O . LEU A 1 391 ? 14.594 -42.656 -11.984 1 92.88 391 LEU A O 1
ATOM 3018 N N . LEU A 1 392 ? 13.555 -41.219 -10.703 1 91.69 392 LEU A N 1
ATOM 3019 C CA . LEU A 1 392 ? 14.562 -40.188 -10.922 1 91.69 392 LEU A CA 1
ATOM 3020 C C . LEU A 1 392 ? 15.938 -40.656 -10.461 1 91.69 392 LEU A C 1
ATOM 3022 O O . LEU A 1 392 ? 16.938 -40.406 -11.141 1 91.69 392 LEU A O 1
ATOM 3026 N N . LEU A 1 393 ? 15.953 -41.25 -9.336 1 90.56 393 LEU A N 1
ATOM 3027 C CA . LEU A 1 393 ? 17.203 -41.75 -8.797 1 90.56 393 LEU A CA 1
ATOM 3028 C C . LEU A 1 393 ? 17.812 -42.812 -9.727 1 90.56 393 LEU A C 1
ATOM 3030 O O . LEU A 1 393 ? 19.016 -42.812 -9.938 1 90.56 393 LEU A O 1
ATOM 3034 N N . THR A 1 394 ? 17.016 -43.594 -10.258 1 89.88 394 THR A N 1
ATOM 3035 C CA . THR A 1 394 ? 17.469 -44.625 -11.188 1 89.88 394 THR A CA 1
ATOM 3036 C C . THR A 1 394 ? 18.078 -44 -12.43 1 89.88 394 THR A C 1
ATOM 3038 O O . THR A 1 394 ? 19.141 -44.438 -12.898 1 89.88 394 THR A O 1
ATOM 3041 N N . VAL A 1 395 ? 17.422 -43.031 -12.891 1 86.81 395 VAL A N 1
ATOM 3042 C CA . VAL A 1 395 ? 17.922 -42.344 -14.078 1 86.81 395 VAL A CA 1
ATOM 3043 C C . VAL A 1 395 ? 19.25 -41.656 -13.773 1 86.81 395 VAL A C 1
ATOM 3045 O O . VAL A 1 395 ? 20.188 -41.719 -14.57 1 86.81 395 VAL A O 1
ATOM 3048 N N . ILE A 1 396 ? 19.359 -41.031 -12.664 1 86.62 396 ILE A N 1
ATOM 3049 C CA . ILE A 1 396 ? 20.578 -40.344 -12.242 1 86.62 396 ILE A CA 1
ATOM 3050 C C . ILE A 1 396 ? 21.734 -41.312 -12.164 1 86.62 396 ILE A C 1
ATOM 3052 O O . ILE A 1 396 ? 22.844 -41.031 -12.641 1 86.62 396 ILE A O 1
ATOM 3056 N N . LEU A 1 397 ? 21.531 -42.469 -11.672 1 86.5 397 LEU A N 1
ATOM 3057 C CA . LEU A 1 397 ? 22.609 -43.438 -11.383 1 86.5 397 LEU A CA 1
ATOM 3058 C C . LEU A 1 397 ? 22.969 -44.219 -12.633 1 86.5 397 LEU A C 1
ATOM 3060 O O . LEU A 1 397 ? 24.125 -44.594 -12.82 1 86.5 397 LEU A O 1
ATOM 3064 N N . LEU A 1 398 ? 22.016 -44.438 -13.547 1 84.62 398 LEU A N 1
ATOM 3065 C CA . LEU A 1 398 ? 22.266 -45.375 -14.641 1 84.62 398 LEU A CA 1
ATOM 3066 C C . LEU A 1 398 ? 22.375 -44.656 -15.969 1 84.62 398 LEU A C 1
ATOM 3068 O O . LEU A 1 398 ? 23.125 -45.062 -16.859 1 84.62 398 LEU A O 1
ATOM 3072 N N . LEU A 1 399 ? 21.656 -43.625 -16.172 1 79.62 399 LEU A N 1
ATOM 3073 C CA . LEU A 1 399 ? 21.516 -43.062 -17.516 1 79.62 399 LEU A CA 1
ATOM 3074 C C . LEU A 1 399 ? 22.328 -41.781 -17.656 1 79.62 399 LEU A C 1
ATOM 3076 O O . LEU A 1 399 ? 22.406 -41.188 -18.734 1 79.62 399 LEU A O 1
ATOM 3080 N N . GLY A 1 400 ? 23 -41.344 -16.703 1 76.75 400 GLY A N 1
ATOM 3081 C CA . GLY A 1 400 ? 23.734 -40.094 -16.719 1 76.75 400 GLY A CA 1
ATOM 3082 C C . GLY A 1 400 ? 24.672 -39.969 -17.906 1 76.75 400 GLY A C 1
ATOM 3083 O O . GLY A 1 400 ? 24.531 -39.062 -18.719 1 76.75 400 GLY A O 1
ATOM 3084 N N . PRO A 1 401 ? 25.562 -40.875 -18.141 1 78.62 401 PRO A N 1
ATOM 3085 C CA . PRO A 1 401 ? 26.562 -40.781 -19.203 1 78.62 401 PRO A CA 1
ATOM 3086 C C . PRO A 1 401 ? 25.938 -40.844 -20.594 1 78.62 401 PRO A C 1
ATOM 3088 O O . PRO A 1 401 ? 26.484 -40.281 -21.547 1 78.62 401 PRO A O 1
ATOM 3091 N N . PHE A 1 402 ? 24.812 -41.344 -20.656 1 83.31 402 PHE A N 1
ATOM 3092 C CA . PHE A 1 402 ? 24.156 -41.5 -21.953 1 83.31 402 PHE A CA 1
ATOM 3093 C C . PHE A 1 402 ? 23.516 -40.219 -22.406 1 83.31 402 PHE A C 1
ATOM 3095 O O . PHE A 1 402 ? 23.188 -40.031 -23.578 1 83.31 402 PHE A O 1
ATOM 3102 N N . LEU A 1 403 ? 23.375 -39.281 -21.531 1 86.5 403 LEU A N 1
ATOM 3103 C CA . LEU A 1 403 ? 22.672 -38.031 -21.844 1 86.5 403 LEU A CA 1
ATOM 3104 C C . LEU A 1 403 ? 23.656 -36.906 -22.203 1 86.5 403 LEU A C 1
ATOM 3106 O O . LEU A 1 403 ? 23.25 -35.812 -22.578 1 86.5 403 LEU A O 1
ATOM 3110 N N . GLU A 1 404 ? 24.938 -37.188 -22.203 1 87.44 404 GLU A N 1
ATOM 3111 C CA . GLU A 1 404 ? 25.984 -36.188 -22.406 1 87.44 404 GLU A CA 1
ATOM 3112 C C . GLU A 1 404 ? 25.938 -35.625 -23.812 1 87.44 404 GLU A C 1
ATOM 3114 O O . GLU A 1 404 ? 26.125 -34.406 -24 1 87.44 404 GLU A O 1
ATOM 3119 N N . PRO A 1 405 ? 25.594 -36.406 -24.781 1 89.81 405 PRO A N 1
ATOM 3120 C CA . PRO A 1 405 ? 25.578 -35.875 -26.156 1 89.81 405 PRO A CA 1
ATOM 3121 C C . PRO A 1 405 ? 24.312 -35.094 -26.453 1 89.81 405 PRO A C 1
ATOM 3123 O O . PRO A 1 405 ? 24.156 -34.562 -27.562 1 89.81 405 PRO A O 1
ATOM 3126 N N . LEU A 1 406 ? 23.484 -34.906 -25.578 1 92.19 406 LEU A N 1
ATOM 3127 C CA . LEU A 1 406 ? 22.203 -34.25 -25.797 1 92.19 406 LEU A CA 1
ATOM 3128 C C . LEU A 1 406 ? 22.422 -32.781 -26.156 1 92.19 406 LEU A C 1
ATOM 3130 O O . LEU A 1 406 ? 23.078 -32.031 -25.422 1 92.19 406 LEU A O 1
ATOM 3134 N N . PRO A 1 407 ? 21.922 -32.375 -27.328 1 93.06 407 PRO A N 1
ATOM 3135 C CA . PRO A 1 407 ? 22.062 -30.953 -27.719 1 93.06 407 PRO A CA 1
ATOM 3136 C C . PRO A 1 407 ? 21.297 -30 -26.797 1 93.06 407 PRO A C 1
ATOM 3138 O O . PRO A 1 407 ? 20.141 -30.281 -26.438 1 93.06 407 PRO A O 1
ATOM 3141 N N . MET A 1 408 ? 21.828 -28.891 -26.531 1 92.38 408 MET A N 1
ATOM 3142 C CA . MET A 1 408 ? 21.234 -27.891 -25.656 1 92.38 408 MET A CA 1
ATOM 3143 C C . MET A 1 408 ? 19.969 -27.312 -26.297 1 92.38 408 MET A C 1
ATOM 3145 O O . MET A 1 408 ? 19.047 -26.906 -25.578 1 92.38 408 MET A O 1
ATOM 3149 N N . CYS A 1 409 ? 19.891 -27.25 -27.547 1 94.06 409 CYS A N 1
ATOM 3150 C CA . CYS A 1 409 ? 18.734 -26.703 -28.234 1 94.06 409 CYS A CA 1
ATOM 3151 C C . CYS A 1 409 ? 17.484 -27.547 -27.969 1 94.06 409 CYS A C 1
ATOM 3153 O O . CYS A 1 409 ? 16.375 -27.016 -27.969 1 94.06 409 CYS A O 1
ATOM 3155 N N . ILE A 1 410 ? 17.688 -28.828 -27.766 1 94.38 410 ILE A N 1
ATOM 3156 C CA . ILE A 1 410 ? 16.562 -29.703 -27.453 1 94.38 410 ILE A CA 1
ATOM 3157 C C . ILE A 1 410 ? 16 -29.344 -26.078 1 94.38 410 ILE A C 1
ATOM 3159 O O . ILE A 1 410 ? 14.789 -29.297 -25.891 1 94.38 410 ILE A O 1
ATOM 3163 N N . LEU A 1 411 ? 16.844 -29.109 -25.172 1 92.56 411 LEU A N 1
ATOM 3164 C CA . LEU A 1 411 ? 16.422 -28.703 -23.828 1 92.56 411 LEU A CA 1
ATOM 3165 C C . LEU A 1 411 ? 15.68 -27.375 -23.891 1 92.56 411 LEU A C 1
ATOM 3167 O O . LEU A 1 411 ? 14.68 -27.172 -23.188 1 92.56 411 LEU A O 1
ATOM 3171 N N . ALA A 1 412 ? 16.125 -26.484 -24.703 1 95.06 412 ALA A N 1
ATOM 3172 C CA . ALA A 1 412 ? 15.461 -25.203 -24.891 1 95.06 412 ALA A CA 1
ATOM 3173 C C . ALA A 1 412 ? 14.047 -25.375 -25.422 1 95.06 412 ALA A C 1
ATOM 3175 O O . ALA A 1 412 ? 13.125 -24.672 -25.016 1 95.06 412 ALA A O 1
ATOM 3176 N N . CYS A 1 413 ? 13.898 -26.344 -26.312 1 95.88 413 CYS A N 1
ATOM 3177 C CA . CYS A 1 413 ? 12.586 -26.641 -26.891 1 95.88 413 CYS A CA 1
ATOM 3178 C C . CYS A 1 413 ? 11.609 -27.094 -25.797 1 95.88 413 CYS A C 1
ATOM 3180 O O . CYS A 1 413 ? 10.445 -26.688 -25.797 1 95.88 413 CYS A O 1
ATOM 3182 N N . ILE A 1 414 ? 12.109 -27.891 -24.953 1 93.31 414 ILE A N 1
ATOM 3183 C CA . ILE A 1 414 ? 11.297 -28.391 -23.859 1 93.31 414 ILE A CA 1
ATOM 3184 C C . ILE A 1 414 ? 10.82 -27.234 -23 1 93.31 414 ILE A C 1
ATOM 3186 O O . ILE A 1 414 ? 9.641 -27.141 -22.641 1 93.31 414 ILE A O 1
ATOM 3190 N N . VAL A 1 415 ? 11.648 -26.297 -22.672 1 93.19 415 VAL A N 1
ATOM 3191 C CA . VAL A 1 415 ? 11.312 -25.141 -21.859 1 93.19 415 VAL A CA 1
ATOM 3192 C C . VAL A 1 415 ? 10.266 -24.281 -22.562 1 93.19 415 VAL A C 1
ATOM 3194 O O . VAL A 1 415 ? 9.242 -23.922 -21.984 1 93.19 415 VAL A O 1
ATOM 3197 N N . ILE A 1 416 ? 10.5 -24.031 -23.781 1 95.38 416 ILE A N 1
ATOM 3198 C CA . ILE A 1 416 ? 9.656 -23.125 -24.562 1 95.38 416 ILE A CA 1
ATOM 3199 C C . ILE A 1 416 ? 8.234 -23.688 -24.625 1 95.38 416 ILE A C 1
ATOM 3201 O O . ILE A 1 416 ? 7.266 -22.969 -24.391 1 95.38 416 ILE A O 1
ATOM 3205 N N . VAL A 1 417 ? 8.125 -24.984 -24.922 1 93.06 417 VAL A N 1
ATOM 3206 C CA . VAL A 1 417 ? 6.809 -25.594 -25.062 1 93.06 417 VAL A CA 1
ATOM 3207 C C . VAL A 1 417 ? 6.105 -25.641 -23.719 1 93.06 417 VAL A C 1
ATOM 3209 O O . VAL A 1 417 ? 4.879 -25.516 -23.641 1 93.06 417 VAL A O 1
ATOM 3212 N N . SER A 1 418 ? 6.84 -25.781 -22.672 1 89.81 418 SER A N 1
ATOM 3213 C CA . SER A 1 418 ? 6.27 -25.828 -21.328 1 89.81 418 SER A CA 1
ATOM 3214 C C . SER A 1 418 ? 5.676 -24.484 -20.938 1 89.81 418 SER A C 1
ATOM 3216 O O . SER A 1 418 ? 4.852 -24.406 -20.016 1 89.81 418 SER A O 1
ATOM 3218 N N . LEU A 1 419 ? 6.09 -23.391 -21.562 1 93.38 419 LEU A N 1
ATOM 3219 C CA . LEU A 1 419 ? 5.641 -22.047 -21.234 1 93.38 419 LEU A CA 1
ATOM 3220 C C . LEU A 1 419 ? 4.266 -21.781 -21.844 1 93.38 419 LEU A C 1
ATOM 3222 O O . LEU A 1 419 ? 3.629 -20.766 -21.516 1 93.38 419 LEU A O 1
ATOM 3226 N N . LYS A 1 420 ? 3.83 -22.656 -22.688 1 92.06 420 LYS A N 1
ATOM 3227 C CA . LYS A 1 420 ? 2.566 -22.453 -23.391 1 92.06 420 LYS A CA 1
ATOM 3228 C C . LYS A 1 420 ? 1.421 -22.234 -22.406 1 92.06 420 LYS A C 1
ATOM 3230 O O . LYS A 1 420 ? 0.607 -21.328 -22.578 1 92.06 420 LYS A O 1
ATOM 3235 N N . SER A 1 421 ? 1.36 -23 -21.375 1 89.25 421 SER A N 1
ATOM 3236 C CA . SER A 1 421 ? 0.281 -22.891 -20.406 1 89.25 421 SER A CA 1
ATOM 3237 C C . SER A 1 421 ? 0.304 -21.531 -19.688 1 89.25 421 SER A C 1
ATOM 3239 O O . SER A 1 421 ? -0.746 -21 -19.344 1 89.25 421 SER A O 1
ATOM 3241 N N . LEU A 1 422 ? 1.458 -20.984 -19.469 1 91.06 422 LEU A N 1
ATOM 3242 C CA . LEU A 1 422 ? 1.583 -19.688 -18.812 1 91.06 422 LEU A CA 1
ATOM 3243 C C . LEU A 1 422 ? 1.144 -18.562 -19.734 1 91.06 422 LEU A C 1
ATOM 3245 O O . LEU A 1 422 ? 0.442 -17.641 -19.328 1 91.06 422 LEU A O 1
ATOM 3249 N N . PHE A 1 423 ? 1.497 -18.703 -21.047 1 94.44 423 PHE A N 1
ATOM 3250 C CA . PHE A 1 423 ? 1.127 -17.688 -22.031 1 94.44 423 PHE A CA 1
ATOM 3251 C C . PHE A 1 423 ? -0.378 -17.688 -22.266 1 94.44 423 PHE A C 1
ATOM 3253 O O . PHE A 1 423 ? -0.975 -16.641 -22.516 1 94.44 423 PHE A O 1
ATOM 3260 N N . MET A 1 424 ? -0.998 -18.828 -22.125 1 93.69 424 MET A N 1
ATOM 3261 C CA . MET A 1 424 ? -2.428 -18.969 -22.391 1 93.69 424 MET A CA 1
ATOM 3262 C C . MET A 1 424 ? -3.248 -18.281 -21.312 1 93.69 424 MET A C 1
ATOM 3264 O O . MET A 1 424 ? -4.445 -18.047 -21.484 1 93.69 424 MET A O 1
ATOM 3268 N N . GLN A 1 425 ? -2.67 -17.922 -20.25 1 93.62 425 GLN A N 1
ATOM 3269 C CA . GLN A 1 425 ? -3.369 -17.219 -19.172 1 93.62 425 GLN A CA 1
ATOM 3270 C C . GLN A 1 425 ? -3.855 -15.852 -19.641 1 93.62 425 GLN A C 1
ATOM 3272 O O . GLN A 1 425 ? -4.75 -15.266 -19.031 1 93.62 425 GLN A O 1
ATOM 3277 N N . VAL A 1 426 ? -3.297 -15.328 -20.766 1 95.62 426 VAL A N 1
ATOM 3278 C CA . VAL A 1 426 ? -3.703 -14.039 -21.328 1 95.62 426 VAL A CA 1
ATOM 3279 C C . VAL A 1 426 ? -5.168 -14.102 -21.75 1 95.62 426 VAL A C 1
ATOM 3281 O O . VAL A 1 426 ? -5.848 -13.07 -21.812 1 95.62 426 VAL A O 1
ATOM 3284 N N . LYS A 1 427 ? -5.672 -15.344 -21.922 1 95.38 427 LYS A N 1
ATOM 3285 C CA . LYS A 1 427 ? -7.051 -15.539 -22.375 1 95.38 427 LYS A CA 1
ATOM 3286 C C . LYS A 1 427 ? -8.039 -15.172 -21.266 1 95.38 427 LYS A C 1
ATOM 3288 O O . LYS A 1 427 ? -9.234 -15.016 -21.531 1 95.38 427 LYS A O 1
ATOM 3293 N N . GLU A 1 428 ? -7.57 -14.992 -20.094 1 94.25 428 GLU A N 1
ATOM 3294 C CA . GLU A 1 428 ? -8.438 -14.641 -18.969 1 94.25 428 GLU A CA 1
ATOM 3295 C C . GLU A 1 428 ? -8.773 -13.156 -18.984 1 94.25 428 GLU A C 1
ATOM 3297 O O . GLU A 1 428 ? -9.711 -12.719 -18.297 1 94.25 428 GLU A O 1
ATOM 3302 N N . LEU A 1 429 ? -8.094 -12.32 -19.75 1 95.94 429 LEU A N 1
ATOM 3303 C CA . LEU A 1 429 ? -8.164 -10.859 -19.688 1 95.94 429 LEU A CA 1
ATOM 3304 C C . LEU A 1 429 ? -9.57 -10.367 -20 1 95.94 429 LEU A C 1
ATOM 3306 O O . LEU A 1 429 ? -10.094 -9.508 -19.281 1 95.94 429 LEU A O 1
ATOM 3310 N N . PRO A 1 430 ? -10.266 -10.977 -20.984 1 95 430 PRO A N 1
ATOM 3311 C CA . PRO A 1 430 ? -11.625 -10.492 -21.266 1 95 430 PRO A CA 1
ATOM 3312 C C . PRO A 1 430 ? -12.586 -10.719 -20.094 1 95 430 PRO A C 1
ATOM 3314 O O . PRO A 1 430 ? -13.406 -9.859 -19.797 1 95 430 PRO A O 1
ATOM 3317 N N . ARG A 1 431 ? -12.477 -11.812 -19.453 1 94.31 431 ARG A N 1
ATOM 3318 C CA . ARG A 1 431 ? -13.32 -12.086 -18.297 1 94.31 431 ARG A CA 1
ATOM 3319 C C . ARG A 1 431 ? -13.008 -11.133 -17.156 1 94.31 431 ARG A C 1
ATOM 3321 O O . ARG A 1 431 ? -13.914 -10.617 -16.5 1 94.31 431 ARG A O 1
ATOM 3328 N N . LEU A 1 432 ? -11.75 -10.938 -16.969 1 95.69 432 LEU A N 1
ATOM 3329 C CA . LEU A 1 432 ? -11.336 -10.039 -15.898 1 95.69 432 LEU A CA 1
ATOM 3330 C C . LEU A 1 432 ? -11.883 -8.633 -16.125 1 95.69 432 LEU A C 1
ATOM 3332 O O . LEU A 1 432 ? -12.383 -8 -15.195 1 95.69 432 LEU A O 1
ATOM 3336 N N . TYR A 1 433 ? -11.82 -8.188 -17.391 1 94.25 433 TYR A N 1
ATOM 3337 C CA . TYR A 1 433 ? -12.266 -6.848 -17.734 1 94.25 433 TYR A CA 1
ATOM 3338 C C . TYR A 1 433 ? -13.773 -6.703 -17.547 1 94.25 433 TYR A C 1
ATOM 3340 O O . TYR A 1 433 ? -14.242 -5.656 -17.094 1 94.25 433 TYR A O 1
ATOM 3348 N N . LYS A 1 434 ? -14.492 -7.73 -17.812 1 92.31 434 LYS A N 1
ATOM 3349 C CA . LYS A 1 434 ? -15.953 -7.703 -17.719 1 92.31 434 LYS A CA 1
ATOM 3350 C C . LYS A 1 434 ? -16.406 -7.699 -16.266 1 92.31 434 LYS A C 1
ATOM 3352 O O . LYS A 1 434 ? -17.406 -7.059 -15.922 1 92.31 434 LYS A O 1
ATOM 3357 N N . ILE A 1 435 ? -15.695 -8.352 -15.453 1 93.25 435 ILE A N 1
ATOM 3358 C CA . ILE A 1 435 ? -16.125 -8.523 -14.07 1 93.25 435 ILE A CA 1
ATOM 3359 C C . ILE A 1 435 ? -15.617 -7.352 -13.227 1 93.25 435 ILE A C 1
ATOM 3361 O O . ILE A 1 435 ? -16.375 -6.758 -12.469 1 93.25 435 ILE A O 1
ATOM 3365 N N . SER A 1 436 ? -14.336 -7.082 -13.383 1 93 436 SER A N 1
ATOM 3366 C CA . SER A 1 436 ? -13.711 -6.047 -12.562 1 93 436 SER A CA 1
ATOM 3367 C C . SER A 1 436 ? -12.57 -5.371 -13.305 1 93 436 SER A C 1
ATOM 3369 O O . SER A 1 436 ? -11.547 -6.004 -13.594 1 93 436 SER A O 1
ATOM 3371 N N . LYS A 1 437 ? -12.648 -4.121 -13.5 1 93.5 437 LYS A N 1
ATOM 3372 C CA . LYS A 1 437 ? -11.602 -3.359 -14.172 1 93.5 437 LYS A CA 1
ATOM 3373 C C . LYS A 1 437 ? -10.32 -3.336 -13.336 1 93.5 437 LYS A C 1
ATOM 3375 O O . LYS A 1 437 ? -9.219 -3.281 -13.883 1 93.5 437 LYS A O 1
ATOM 3380 N N . TYR A 1 438 ? -10.477 -3.426 -12.016 1 92.88 438 TYR A N 1
ATOM 3381 C CA . TYR A 1 438 ? -9.312 -3.475 -11.141 1 92.88 438 TYR A CA 1
ATOM 3382 C C . TYR A 1 438 ? -8.539 -4.773 -11.336 1 92.88 438 TYR A C 1
ATOM 3384 O O . TYR A 1 438 ? -7.301 -4.77 -11.359 1 92.88 438 TYR A O 1
ATOM 3392 N N . ASP A 1 439 ? -9.258 -5.875 -11.492 1 95.69 439 ASP A N 1
ATOM 3393 C CA . ASP A 1 439 ? -8.602 -7.156 -11.711 1 95.69 439 ASP A CA 1
ATOM 3394 C C . ASP A 1 439 ? -7.84 -7.164 -13.039 1 95.69 439 ASP A C 1
ATOM 3396 O O . ASP A 1 439 ? -6.742 -7.711 -13.125 1 95.69 439 ASP A O 1
ATOM 3400 N N . CYS A 1 440 ? -8.477 -6.57 -14.016 1 96.81 440 CYS A N 1
ATOM 3401 C CA . CYS A 1 440 ? -7.812 -6.461 -15.312 1 96.81 440 CYS A CA 1
ATOM 3402 C C . CYS A 1 440 ? -6.539 -5.633 -15.203 1 96.81 440 CYS A C 1
ATOM 3404 O O . CYS A 1 440 ? -5.504 -6.008 -15.758 1 96.81 440 CYS A O 1
ATOM 3406 N N . ALA A 1 441 ? -6.586 -4.57 -14.5 1 96.81 441 ALA A N 1
ATOM 3407 C CA . ALA A 1 441 ? -5.422 -3.713 -14.305 1 96.81 441 ALA A CA 1
ATOM 3408 C C . ALA A 1 441 ? -4.324 -4.449 -13.539 1 96.81 441 ALA A C 1
ATOM 3410 O O . ALA A 1 441 ? -3.137 -4.293 -13.844 1 96.81 441 ALA A O 1
ATOM 3411 N N . ILE A 1 442 ? -4.742 -5.211 -12.539 1 96.81 442 ILE A N 1
ATOM 3412 C CA . ILE A 1 442 ? -3.775 -5.973 -11.758 1 96.81 442 ILE A CA 1
ATOM 3413 C C . ILE A 1 442 ? -3.02 -6.934 -12.672 1 96.81 442 ILE A C 1
ATOM 3415 O O . ILE A 1 442 ? -1.79 -7.023 -12.609 1 96.81 442 ILE A O 1
ATOM 3419 N N . TRP A 1 443 ? -3.756 -7.641 -13.523 1 97.5 443 TRP A N 1
ATOM 3420 C CA . TRP A 1 443 ? -3.135 -8.57 -14.461 1 97.5 443 TRP A CA 1
ATOM 3421 C C . TRP A 1 443 ? -2.168 -7.848 -15.391 1 97.5 443 TRP A C 1
ATOM 3423 O O . TRP A 1 443 ? -1.025 -8.273 -15.57 1 97.5 443 TRP A O 1
ATOM 3433 N N . LEU A 1 444 ? -2.551 -6.723 -15.938 1 98.19 444 LEU A N 1
ATOM 3434 C CA . LEU A 1 444 ? -1.76 -5.977 -16.906 1 98.19 444 LEU A CA 1
ATOM 3435 C C . LEU A 1 444 ? -0.51 -5.395 -16.266 1 98.19 444 LEU A C 1
ATOM 3437 O O . LEU A 1 444 ? 0.583 -5.477 -16.828 1 98.19 444 LEU A O 1
ATOM 3441 N N . VAL A 1 445 ? -0.676 -4.816 -15.109 1 97.38 445 VAL A N 1
ATOM 3442 C CA . VAL A 1 445 ? 0.457 -4.215 -14.414 1 97.38 445 VAL A CA 1
ATOM 3443 C C . VAL A 1 445 ? 1.455 -5.297 -14.016 1 97.38 445 VAL A C 1
ATOM 3445 O O . VAL A 1 445 ? 2.668 -5.109 -14.133 1 97.38 445 VAL A O 1
ATOM 3448 N N . ALA A 1 446 ? 0.933 -6.371 -13.492 1 96.88 446 ALA A N 1
ATOM 3449 C CA . ALA A 1 446 ? 1.809 -7.48 -13.125 1 96.88 446 ALA A CA 1
ATOM 3450 C C . ALA A 1 446 ? 2.609 -7.969 -14.32 1 96.88 446 ALA A C 1
ATOM 3452 O O . ALA A 1 446 ? 3.83 -8.133 -14.242 1 96.88 446 ALA A O 1
ATOM 3453 N N . CYS A 1 447 ? 1.963 -8.156 -15.445 1 97.5 447 CYS A N 1
ATOM 3454 C CA . CYS A 1 447 ? 2.598 -8.664 -16.656 1 97.5 447 CYS A CA 1
ATOM 3455 C C . CYS A 1 447 ? 3.576 -7.641 -17.219 1 97.5 447 CYS A C 1
ATOM 3457 O O . CYS A 1 447 ? 4.758 -7.938 -17.406 1 97.5 447 CYS A O 1
ATOM 3459 N N . LEU A 1 448 ? 3.16 -6.434 -17.422 1 97.19 448 LEU A N 1
ATOM 3460 C CA . LEU A 1 448 ? 3.951 -5.406 -18.094 1 97.19 448 LEU A CA 1
ATOM 3461 C C . LEU A 1 448 ? 5.129 -4.98 -17.219 1 97.19 448 LEU A C 1
ATOM 3463 O O . LEU A 1 448 ? 6.227 -4.73 -17.734 1 97.19 448 LEU A O 1
ATOM 3467 N N . SER A 1 449 ? 4.855 -4.836 -15.93 1 96.06 449 SER A N 1
ATOM 3468 C CA . SER A 1 449 ? 5.969 -4.461 -15.062 1 96.06 449 SER A CA 1
ATOM 3469 C C . SER A 1 449 ? 7.055 -5.531 -15.062 1 96.06 449 SER A C 1
ATOM 3471 O O . SER A 1 449 ? 8.242 -5.215 -15.031 1 96.06 449 SER A O 1
ATOM 3473 N N . THR A 1 450 ? 6.664 -6.781 -15.062 1 94.88 450 THR A N 1
ATOM 3474 C CA . THR A 1 450 ? 7.629 -7.871 -15.102 1 94.88 450 THR A CA 1
ATOM 3475 C C . THR A 1 450 ? 8.383 -7.879 -16.438 1 94.88 450 THR A C 1
ATOM 3477 O O . THR A 1 450 ? 9.609 -7.953 -16.453 1 94.88 450 THR A O 1
ATOM 3480 N N . VAL A 1 451 ? 7.703 -7.691 -17.516 1 95.38 451 VAL A N 1
ATOM 3481 C CA . VAL A 1 451 ? 8.297 -7.73 -18.859 1 95.38 451 VAL A CA 1
ATOM 3482 C C . VAL A 1 451 ? 9.258 -6.562 -19.031 1 95.38 451 VAL A C 1
ATOM 3484 O O . VAL A 1 451 ? 10.352 -6.727 -19.578 1 95.38 451 VAL A O 1
ATOM 3487 N N . LEU A 1 452 ? 8.898 -5.434 -18.531 1 94.38 452 LEU A N 1
ATOM 3488 C CA . LEU A 1 452 ? 9.641 -4.211 -18.812 1 94.38 452 LEU A CA 1
ATOM 3489 C C . LEU A 1 452 ? 10.82 -4.07 -17.844 1 94.38 452 LEU A C 1
ATOM 3491 O O . LEU A 1 452 ? 11.758 -3.311 -18.109 1 94.38 452 LEU A O 1
ATOM 3495 N N . THR A 1 453 ? 10.773 -4.746 -16.812 1 92.69 453 THR A N 1
ATOM 3496 C CA . THR A 1 453 ? 11.875 -4.691 -15.852 1 92.69 453 THR A CA 1
ATOM 3497 C C . THR A 1 453 ? 12.477 -6.078 -15.648 1 92.69 453 THR A C 1
ATOM 3499 O O . THR A 1 453 ? 13.047 -6.656 -16.578 1 92.69 453 THR A O 1
ATOM 3502 N N . ASP A 1 454 ? 12.453 -6.613 -14.453 1 91.38 454 ASP A N 1
ATOM 3503 C CA . ASP A 1 454 ? 12.875 -7.973 -14.141 1 91.38 454 ASP A CA 1
ATOM 3504 C C . ASP A 1 454 ? 11.859 -8.68 -13.25 1 91.38 454 ASP A C 1
ATOM 3506 O O . ASP A 1 454 ? 10.906 -8.055 -12.773 1 91.38 454 ASP A O 1
ATOM 3510 N N . VAL A 1 455 ? 12.055 -9.883 -13.078 1 91.31 455 VAL A N 1
ATOM 3511 C CA . VAL A 1 455 ? 11.094 -10.734 -12.383 1 91.31 455 VAL A CA 1
ATOM 3512 C C . VAL A 1 455 ? 10.938 -10.273 -10.938 1 91.31 455 VAL A C 1
ATOM 3514 O O . VAL A 1 455 ? 9.828 -10.195 -10.414 1 91.31 455 VAL A O 1
ATOM 3517 N N . THR A 1 456 ? 11.992 -9.906 -10.297 1 91.25 456 THR A N 1
ATOM 3518 C CA . THR A 1 456 ? 11.961 -9.484 -8.906 1 91.25 456 THR A CA 1
ATOM 3519 C C . THR A 1 456 ? 11.188 -8.18 -8.758 1 91.25 456 THR A C 1
ATOM 3521 O O . THR A 1 456 ? 10.266 -8.078 -7.941 1 91.25 456 THR A O 1
ATOM 3524 N N . THR A 1 457 ? 11.57 -7.215 -9.562 1 92.31 457 THR A N 1
ATOM 3525 C CA . THR A 1 457 ? 10.898 -5.922 -9.516 1 92.31 457 THR A CA 1
ATOM 3526 C C . THR A 1 457 ? 9.438 -6.066 -9.938 1 92.31 457 THR A C 1
ATOM 3528 O O . THR A 1 457 ? 8.555 -5.414 -9.367 1 92.31 457 THR A O 1
ATOM 3531 N N . GLY A 1 458 ? 9.234 -6.848 -10.93 1 94.12 458 GLY A N 1
ATOM 3532 C CA . GLY A 1 458 ? 7.863 -7.094 -11.359 1 94.12 458 GLY A CA 1
ATOM 3533 C C . GLY A 1 458 ? 6.98 -7.637 -10.25 1 94.12 458 GLY A C 1
ATOM 3534 O O . GLY A 1 458 ? 5.832 -7.211 -10.094 1 94.12 458 GLY A O 1
ATOM 3535 N N . LEU A 1 459 ? 7.527 -8.516 -9.492 1 92.12 459 LEU A N 1
ATOM 3536 C CA . LEU A 1 459 ? 6.773 -9.102 -8.383 1 92.12 459 LEU A CA 1
ATOM 3537 C C . LEU A 1 459 ? 6.418 -8.039 -7.348 1 92.12 459 LEU A C 1
ATOM 3539 O O . LEU A 1 459 ? 5.273 -7.965 -6.898 1 92.12 459 LEU A O 1
ATOM 3543 N N . VAL A 1 460 ? 7.348 -7.262 -6.984 1 91.88 460 VAL A N 1
ATOM 3544 C CA . VAL A 1 460 ? 7.152 -6.234 -5.965 1 91.88 460 VAL A CA 1
ATOM 3545 C C . VAL A 1 460 ? 6.105 -5.23 -6.441 1 91.88 460 VAL A C 1
ATOM 3547 O O . VAL A 1 460 ? 5.164 -4.906 -5.707 1 91.88 460 VAL A O 1
ATOM 3550 N N . VAL A 1 461 ? 6.238 -4.816 -7.664 1 94 461 VAL A N 1
ATOM 3551 C CA . VAL A 1 461 ? 5.312 -3.844 -8.234 1 94 461 VAL A CA 1
ATOM 3552 C C . VAL A 1 461 ? 3.906 -4.441 -8.281 1 94 461 VAL A C 1
ATOM 3554 O O . VAL A 1 461 ? 2.922 -3.754 -8 1 94 461 VAL A O 1
ATOM 3557 N N . SER A 1 462 ? 3.863 -5.66 -8.688 1 95 462 SER A N 1
ATOM 3558 C CA . SER A 1 462 ? 2.574 -6.34 -8.773 1 95 462 SER A CA 1
ATOM 3559 C C . SER A 1 462 ? 1.884 -6.395 -7.414 1 95 462 SER A C 1
ATOM 3561 O O . SER A 1 462 ? 0.689 -6.113 -7.309 1 95 462 SER A O 1
ATOM 3563 N N . LEU A 1 463 ? 2.613 -6.746 -6.406 1 91.81 463 LEU A N 1
ATOM 3564 C CA . LEU A 1 463 ? 2.064 -6.867 -5.062 1 91.81 463 LEU A CA 1
ATOM 3565 C C . LEU A 1 463 ? 1.613 -5.508 -4.535 1 91.81 463 LEU A C 1
ATOM 3567 O O . LEU A 1 463 ? 0.517 -5.387 -3.982 1 91.81 463 LEU A O 1
ATOM 3571 N N . VAL A 1 464 ? 2.406 -4.516 -4.703 1 91.19 464 VAL A N 1
ATOM 3572 C CA . VAL A 1 464 ? 2.094 -3.168 -4.238 1 91.19 464 VAL A CA 1
ATOM 3573 C C . VAL A 1 464 ? 0.85 -2.646 -4.953 1 91.19 464 VAL A C 1
ATOM 3575 O O . VAL A 1 464 ? -0.028 -2.047 -4.332 1 91.19 464 VAL A O 1
ATOM 3578 N N . PHE A 1 465 ? 0.79 -2.877 -6.191 1 93.5 465 PHE A N 1
ATOM 3579 C CA . PHE A 1 465 ? -0.35 -2.41 -6.973 1 93.5 465 PHE A CA 1
ATOM 3580 C C . PHE A 1 465 ? -1.626 -3.129 -6.551 1 93.5 465 PHE A C 1
ATOM 3582 O O . PHE A 1 465 ? -2.686 -2.508 -6.441 1 93.5 465 PHE A O 1
ATOM 3589 N N . ALA A 1 466 ? -1.494 -4.422 -6.387 1 93.25 466 ALA A N 1
ATOM 3590 C CA . ALA A 1 466 ? -2.656 -5.18 -5.93 1 93.25 466 ALA A CA 1
ATOM 3591 C C . ALA A 1 466 ? -3.188 -4.621 -4.613 1 93.25 466 ALA A C 1
ATOM 3593 O O . ALA A 1 466 ? -4.398 -4.438 -4.453 1 93.25 466 ALA A O 1
ATOM 3594 N N . LEU A 1 467 ? -2.332 -4.348 -3.699 1 89.56 467 LEU A N 1
ATOM 3595 C CA . LEU A 1 467 ? -2.725 -3.775 -2.416 1 89.56 467 LEU A CA 1
ATOM 3596 C C . LEU A 1 467 ? -3.334 -2.389 -2.604 1 89.56 467 LEU A C 1
ATOM 3598 O O . LEU A 1 467 ? -4.316 -2.043 -1.941 1 89.56 467 LEU A O 1
ATOM 3602 N N . PHE A 1 468 ? -2.756 -1.67 -3.492 1 89.19 468 PHE A N 1
ATOM 3603 C CA . PHE A 1 468 ? -3.223 -0.314 -3.756 1 89.19 468 PHE A CA 1
ATOM 3604 C C . PHE A 1 468 ? -4.637 -0.329 -4.32 1 89.19 468 PHE A C 1
ATOM 3606 O O . PHE A 1 468 ? -5.438 0.563 -4.031 1 89.19 468 PHE A O 1
ATOM 3613 N N . THR A 1 469 ? -4.949 -1.305 -5.141 1 90.25 469 THR A N 1
ATOM 3614 C CA . THR A 1 469 ? -6.285 -1.394 -5.723 1 90.25 469 THR A CA 1
ATOM 3615 C C . THR A 1 469 ? -7.332 -1.626 -4.637 1 90.25 469 THR A C 1
ATOM 3617 O O . THR A 1 469 ? -8.484 -1.209 -4.781 1 90.25 469 THR A O 1
ATOM 3620 N N . LEU A 1 470 ? -6.984 -2.301 -3.602 1 88 470 LEU A N 1
ATOM 3621 C CA . LEU A 1 470 ? -7.906 -2.496 -2.49 1 88 470 LEU A CA 1
ATOM 3622 C C . LEU A 1 470 ? -8.242 -1.169 -1.817 1 88 470 LEU A C 1
ATOM 3624 O O . LEU A 1 470 ? -9.375 -0.953 -1.387 1 88 470 LEU A O 1
ATOM 3628 N N . VAL A 1 471 ? -7.258 -0.341 -1.762 1 86.56 471 VAL A N 1
ATOM 3629 C CA . VAL A 1 471 ? -7.438 0.983 -1.177 1 86.56 471 VAL A CA 1
ATOM 3630 C C . VAL A 1 471 ? -8.328 1.833 -2.08 1 86.56 471 VAL A C 1
ATOM 3632 O O . VAL A 1 471 ? -9.242 2.51 -1.604 1 86.56 471 VAL A O 1
ATOM 3635 N N . LEU A 1 472 ? -8.109 1.726 -3.35 1 83.69 472 LEU A N 1
ATOM 3636 C CA . LEU A 1 472 ? -8.844 2.535 -4.316 1 83.69 472 LEU A CA 1
ATOM 3637 C C . LEU A 1 472 ? -10.312 2.137 -4.352 1 83.69 472 LEU A C 1
ATOM 3639 O O . LEU A 1 472 ? -11.188 2.984 -4.551 1 83.69 472 LEU A O 1
ATOM 3643 N N . ARG A 1 473 ? -10.516 0.87 -4.145 1 81.62 473 ARG A N 1
ATOM 3644 C CA . ARG A 1 473 ? -11.883 0.371 -4.176 1 81.62 473 ARG A CA 1
ATOM 3645 C C . ARG A 1 473 ? -12.695 0.924 -3.008 1 81.62 473 ARG A C 1
ATOM 3647 O O . ARG A 1 473 ? -13.914 1.06 -3.102 1 81.62 473 ARG A O 1
ATOM 3654 N N . GLN A 1 474 ? -12.062 1.24 -1.967 1 81.12 474 GLN A N 1
ATOM 3655 C CA . GLN A 1 474 ? -12.727 1.702 -0.752 1 81.12 474 GLN A CA 1
ATOM 3656 C C . GLN A 1 474 ? -12.984 3.205 -0.803 1 81.12 474 GLN A C 1
ATOM 3658 O O . GLN A 1 474 ? -13.797 3.729 -0.041 1 81.12 474 GLN A O 1
ATOM 3663 N N . GLN A 1 475 ? -12.32 3.857 -1.67 1 75.5 475 GLN A N 1
ATOM 3664 C CA . GLN A 1 475 ? -12.414 5.312 -1.706 1 75.5 475 GLN A CA 1
ATOM 3665 C C . GLN A 1 475 ? -13.734 5.766 -2.326 1 75.5 475 GLN A C 1
ATOM 3667 O O . GLN A 1 475 ? -14.258 6.828 -1.982 1 75.5 475 GLN A O 1
ATOM 3672 N N . TRP A 1 476 ? -14.336 4.941 -3.258 1 72.75 476 TRP A N 1
ATOM 3673 C CA . TRP A 1 476 ? -15.531 5.383 -3.963 1 72.75 476 TRP A CA 1
ATOM 3674 C C . TRP A 1 476 ? -16.641 4.348 -3.844 1 72.75 476 TRP A C 1
ATOM 3676 O O . TRP A 1 476 ? -17.078 3.762 -4.844 1 72.75 476 TRP A O 1
ATOM 3686 N N . PRO A 1 477 ? -17.125 4.277 -2.57 1 73.94 477 PRO A N 1
ATOM 3687 C CA . PRO A 1 477 ? -18.25 3.361 -2.422 1 73.94 477 PRO A CA 1
ATOM 3688 C C . PRO A 1 477 ? -19.5 3.834 -3.168 1 73.94 477 PRO A C 1
ATOM 3690 O O . PRO A 1 477 ? -19.578 5 -3.566 1 73.94 477 PRO A O 1
ATOM 3693 N N . THR A 1 478 ? -20.359 2.975 -3.455 1 75.31 478 THR A N 1
ATOM 3694 C CA . THR A 1 478 ? -21.609 3.305 -4.121 1 75.31 478 THR A CA 1
ATOM 3695 C C . THR A 1 478 ? -22.531 4.094 -3.193 1 75.31 478 THR A C 1
ATOM 3697 O O . THR A 1 478 ? -22.562 3.84 -1.986 1 75.31 478 THR A O 1
ATOM 3700 N N . PHE A 1 479 ? -22.969 5.203 -3.664 1 75.44 479 PHE A N 1
ATOM 3701 C CA . PHE A 1 479 ? -23.984 5.996 -2.967 1 75.44 479 PHE A CA 1
ATOM 3702 C C . PHE A 1 479 ? -25.297 5.996 -3.732 1 75.44 479 PHE A C 1
ATOM 3704 O O . PHE A 1 479 ? -25.344 6.379 -4.902 1 75.44 479 PHE A O 1
ATOM 3711 N N . SER A 1 480 ? -26.266 5.281 -3.225 1 76.19 480 SER A N 1
ATOM 3712 C CA . SER A 1 480 ? -27.516 5.16 -3.949 1 76.19 480 SER A CA 1
ATOM 3713 C C . SER A 1 480 ? -28.656 5.871 -3.213 1 76.19 480 SER A C 1
ATOM 3715 O O . SER A 1 480 ? -28.703 5.844 -1.981 1 76.19 480 SER A O 1
ATOM 3717 N N . ASN A 1 481 ? -29.219 6.871 -3.916 1 64.5 481 ASN A N 1
ATOM 3718 C CA . ASN A 1 481 ? -30.406 7.523 -3.387 1 64.5 481 ASN A CA 1
ATOM 3719 C C . ASN A 1 481 ? -31.656 6.645 -3.539 1 64.5 481 ASN A C 1
ATOM 3721 O O . ASN A 1 481 ? -32.688 6.918 -2.938 1 64.5 481 ASN A O 1
ATOM 3725 N N . GLU A 1 482 ? -31.547 5.758 -4.605 1 54.25 482 GLU A N 1
ATOM 3726 C CA . GLU A 1 482 ? -32.781 5.062 -4.902 1 54.25 482 GLU A CA 1
ATOM 3727 C C . GLU A 1 482 ? -32.844 3.715 -4.191 1 54.25 482 GLU A C 1
ATOM 3729 O O . GLU A 1 482 ? -31.828 3.07 -3.98 1 54.25 482 GLU A O 1
ATOM 3734 N N . VAL A 1 483 ? -33.688 3.625 -3.18 1 49.22 483 VAL A N 1
ATOM 3735 C CA . VAL A 1 483 ? -34.062 2.322 -2.652 1 49.22 483 VAL A CA 1
ATOM 3736 C C . VAL A 1 483 ? -33.969 1.269 -3.754 1 49.22 483 VAL A C 1
ATOM 3738 O O . VAL A 1 483 ? -34.5 1.458 -4.852 1 49.22 483 VAL A O 1
ATOM 3741 N N . LEU A 1 484 ? -32.875 0.711 -3.969 1 44.91 484 LEU A N 1
ATOM 3742 C CA . LEU A 1 484 ? -33 -0.419 -4.883 1 44.91 484 LEU A CA 1
ATOM 3743 C C . LEU A 1 484 ? -34.469 -0.806 -5.062 1 44.91 484 LEU A C 1
ATOM 3745 O O . LEU A 1 484 ? -35.25 -0.743 -4.113 1 44.91 484 LEU A O 1
ATOM 3749 N N . HIS A 1 485 ? -34.844 -0.708 -6.352 1 38.19 485 HIS A N 1
ATOM 3750 C CA . HIS A 1 485 ? -36.125 -1.194 -6.91 1 38.19 485 HIS A CA 1
ATOM 3751 C C . HIS A 1 485 ? -36.531 -2.51 -6.262 1 38.19 485 HIS A C 1
ATOM 3753 O O . HIS A 1 485 ? -37.312 -3.277 -6.844 1 38.19 485 HIS A O 1
ATOM 3759 N N . ASP A 1 486 ? -35.844 -3.129 -5.504 1 37.25 486 ASP A N 1
ATOM 3760 C CA . ASP A 1 486 ? -36.688 -4.305 -5.344 1 37.25 486 ASP A CA 1
ATOM 3761 C C . ASP A 1 486 ? -38.156 -3.918 -5.359 1 37.25 486 ASP A C 1
ATOM 3763 O O . ASP A 1 486 ? -38.531 -2.799 -4.992 1 37.25 486 ASP A O 1
ATOM 3767 N N . GLU A 1 487 ? -38.844 -4.645 -6.156 1 37.03 487 GLU A N 1
ATOM 3768 C CA . GLU A 1 487 ? -40.25 -4.816 -6.391 1 37.03 487 GLU A CA 1
ATOM 3769 C C . GLU A 1 487 ? -41.062 -4.523 -5.129 1 37.03 487 GLU A C 1
ATOM 3771 O O . GLU A 1 487 ? -42.281 -4.375 -5.188 1 37.03 487 GLU A O 1
ATOM 3776 N N . THR A 1 488 ? -40.688 -5.18 -4.023 1 37 488 THR A N 1
ATOM 3777 C CA . THR A 1 488 ? -41.781 -4.848 -3.109 1 37 488 THR A CA 1
ATOM 3778 C C . THR A 1 488 ? -41.781 -3.355 -2.787 1 37 488 THR A C 1
ATOM 3780 O O . THR A 1 488 ? -40.844 -2.848 -2.172 1 37 488 THR A O 1
ATOM 3783 N N . PRO A 1 489 ? -42.156 -2.48 -3.656 1 38.88 489 PRO A N 1
ATOM 3784 C CA . PRO A 1 489 ? -42.5 -1.09 -3.369 1 38.88 489 PRO A CA 1
ATOM 3785 C C . PRO A 1 489 ? -42.656 -0.815 -1.875 1 38.88 489 PRO A C 1
ATOM 3787 O O . PRO A 1 489 ? -43.438 -1.475 -1.2 1 38.88 489 PRO A O 1
ATOM 3790 N N . ARG A 1 490 ? -41.594 -0.671 -1.082 1 48.16 490 ARG A N 1
ATOM 3791 C CA . ARG A 1 490 ? -42 -0.074 0.176 1 48.16 490 ARG A CA 1
ATOM 3792 C C . ARG A 1 490 ? -43.25 0.812 -0.034 1 48.16 490 ARG A C 1
ATOM 3794 O O . ARG A 1 490 ? -43.156 1.876 -0.65 1 48.16 490 ARG A O 1
ATOM 3801 N N . GLN A 1 491 ? -44.281 0.049 -0.574 1 52.69 491 GLN A N 1
ATOM 3802 C CA . GLN A 1 491 ? -45.594 0.543 -1.024 1 52.69 491 GLN A CA 1
ATOM 3803 C C . GLN A 1 491 ? -45.875 1.91 -0.42 1 52.69 491 GLN A C 1
ATOM 3805 O O . GLN A 1 491 ? -46.562 2.732 -1.042 1 52.69 491 GLN A O 1
ATOM 3810 N N . HIS A 1 492 ? -45.219 2.232 0.896 1 62.66 492 HIS A N 1
ATOM 3811 C CA . HIS A 1 492 ? -45.781 3.494 1.383 1 62.66 492 HIS A CA 1
ATOM 3812 C C . HIS A 1 492 ? -44.688 4.363 1.999 1 62.66 492 HIS A C 1
ATOM 3814 O O . HIS A 1 492 ? -44.562 4.441 3.225 1 62.66 492 HIS A O 1
ATOM 3820 N N . ILE A 1 493 ? -43.562 4.695 1.065 1 76.94 493 ILE A N 1
ATOM 3821 C CA . ILE A 1 493 ? -42.688 5.734 1.611 1 76.94 493 ILE A CA 1
ATOM 3822 C C . ILE A 1 493 ? -43.438 7.07 1.635 1 76.94 493 ILE A C 1
ATOM 3824 O O . ILE A 1 493 ? -43.906 7.531 0.603 1 76.94 493 ILE A O 1
ATOM 3828 N N . PRO A 1 494 ? -43.562 7.445 2.838 1 77.69 494 PRO A N 1
ATOM 3829 C CA . PRO A 1 494 ? -44.281 8.727 2.939 1 77.69 494 PRO A CA 1
ATOM 3830 C C . PRO A 1 494 ? -43.625 9.82 2.092 1 77.69 494 PRO A C 1
ATOM 3832 O O . PRO A 1 494 ? -42.438 9.75 1.786 1 77.69 494 PRO A O 1
ATOM 3835 N N . GLU A 1 495 ? -44.406 10.734 1.627 1 79 495 GLU A N 1
ATOM 3836 C CA . GLU A 1 495 ? -43.906 11.883 0.876 1 79 495 GLU A CA 1
ATOM 3837 C C . GLU A 1 495 ? -42.875 12.672 1.689 1 79 495 GLU A C 1
ATOM 3839 O O . GLU A 1 495 ? -43.062 12.844 2.898 1 79 495 GLU A O 1
ATOM 3844 N N . GLY A 1 496 ? -41.719 13.016 1.189 1 82.88 496 GLY A N 1
ATOM 3845 C CA . GLY A 1 496 ? -40.719 13.82 1.857 1 82.88 496 GLY A CA 1
ATOM 3846 C C . GLY A 1 496 ? -39.594 12.992 2.477 1 82.88 496 GLY A C 1
ATOM 3847 O O . GLY A 1 496 ? -38.656 13.539 3.025 1 82.88 496 GLY A O 1
ATOM 3848 N N . VAL A 1 497 ? -39.844 11.711 2.424 1 87.5 497 VAL A N 1
ATOM 3849 C CA . VAL A 1 497 ? -38.844 10.828 3.008 1 87.5 497 VAL A CA 1
ATOM 3850 C C . VAL A 1 497 ? -37.906 10.32 1.915 1 87.5 497 VAL A C 1
ATOM 3852 O O . VAL A 1 497 ? -38.375 9.812 0.888 1 87.5 497 VAL A O 1
ATOM 3855 N N . LYS A 1 498 ? -36.625 10.602 2.113 1 88.5 498 LYS A N 1
ATOM 3856 C CA . LYS A 1 498 ? -35.594 10.109 1.206 1 88.5 498 LYS A CA 1
ATOM 3857 C C . LYS A 1 498 ? -34.688 9.07 1.892 1 88.5 498 LYS A C 1
ATOM 3859 O O . LYS A 1 498 ? -34.25 9.281 3.018 1 88.5 498 LYS A O 1
ATOM 3864 N N . ILE A 1 499 ? -34.562 7.941 1.268 1 89.19 499 ILE A N 1
ATOM 3865 C CA . ILE A 1 499 ? -33.688 6.902 1.799 1 89.19 499 ILE A CA 1
ATOM 3866 C C . ILE A 1 499 ? -32.344 6.914 1.045 1 89.19 499 ILE A C 1
ATOM 3868 O O . ILE A 1 499 ? -32.312 6.836 -0.186 1 89.19 499 ILE A O 1
ATOM 3872 N N . VAL A 1 500 ? -31.266 7.145 1.775 1 90.62 500 VAL A N 1
ATOM 3873 C CA . VAL A 1 500 ? -29.938 7.148 1.197 1 90.62 500 VAL A CA 1
ATOM 3874 C C . VAL A 1 500 ? -29.141 5.953 1.719 1 90.62 500 VAL A C 1
ATOM 3876 O O . VAL A 1 500 ? -29.25 5.59 2.893 1 90.62 500 VAL A O 1
ATOM 3879 N N . ARG A 1 501 ? -28.484 5.285 0.816 1 88.69 501 ARG A N 1
ATOM 3880 C CA . ARG A 1 501 ? -27.688 4.109 1.162 1 88.69 501 ARG A CA 1
ATOM 3881 C C . ARG A 1 501 ? -26.219 4.328 0.848 1 88.69 501 ARG A C 1
ATOM 3883 O O . ARG A 1 501 ? -25.859 4.742 -0.259 1 88.69 501 ARG A O 1
ATOM 3890 N N . PHE A 1 502 ? -25.406 4.176 1.883 1 87.56 502 PHE A N 1
ATOM 3891 C CA . PHE A 1 502 ? -23.953 4.238 1.695 1 87.56 502 PHE A CA 1
ATOM 3892 C C . PHE A 1 502 ? -23.359 2.838 1.675 1 87.56 502 PHE A C 1
ATOM 3894 O O . PHE A 1 502 ? -23.406 2.119 2.676 1 87.56 502 PHE A O 1
ATOM 3901 N N . GLY A 1 503 ? -22.734 2.457 0.574 1 84.06 503 GLY A N 1
ATOM 3902 C CA . GLY A 1 503 ? -22.359 1.074 0.327 1 84.06 503 GLY A CA 1
ATOM 3903 C C . GLY A 1 503 ? -20.953 0.75 0.773 1 84.06 503 GLY A C 1
ATOM 3904 O O . GLY A 1 503 ? -20.109 0.381 -0.045 1 84.06 503 GLY A O 1
ATOM 3905 N N . GLY A 1 504 ? -20.688 0.768 2.049 1 84.38 504 GLY A N 1
ATOM 3906 C CA . GLY A 1 504 ? -19.359 0.347 2.496 1 84.38 504 GLY A CA 1
ATOM 3907 C C . GLY A 1 504 ? -19.016 0.847 3.885 1 84.38 504 GLY A C 1
ATOM 3908 O O . GLY A 1 504 ? -19.781 1.596 4.492 1 84.38 504 GLY A O 1
ATOM 3909 N N . ALA A 1 505 ? -17.844 0.347 4.359 1 88.81 505 ALA A N 1
ATOM 3910 C CA . ALA A 1 505 ? -17.344 0.829 5.645 1 88.81 505 ALA A CA 1
ATOM 3911 C C . ALA A 1 505 ? -17.078 2.33 5.598 1 88.81 505 ALA A C 1
ATOM 3913 O O . ALA A 1 505 ? -16.844 2.895 4.527 1 88.81 505 ALA A O 1
ATOM 3914 N N . LEU A 1 506 ? -17.234 2.977 6.672 1 91.38 506 LEU A N 1
ATOM 3915 C CA . LEU A 1 506 ? -17.016 4.414 6.754 1 91.38 506 LEU A CA 1
ATOM 3916 C C . LEU A 1 506 ? -15.711 4.723 7.484 1 91.38 506 LEU A C 1
ATOM 3918 O O . LEU A 1 506 ? -15.594 4.48 8.688 1 91.38 506 LEU A O 1
ATOM 3922 N N . HIS A 1 507 ? -14.766 5.176 6.781 1 91.38 507 HIS A N 1
ATOM 3923 C CA . HIS A 1 507 ? -13.438 5.438 7.328 1 91.38 507 HIS A CA 1
ATOM 3924 C C . HIS A 1 507 ? -12.789 6.629 6.637 1 91.38 507 HIS A C 1
ATOM 3926 O O . HIS A 1 507 ? -13.398 7.262 5.77 1 91.38 507 HIS A O 1
ATOM 3932 N N . PHE A 1 508 ? -11.625 6.949 6.965 1 88.94 508 PHE A N 1
ATOM 3933 C CA . PHE A 1 508 ? -10.969 8.195 6.582 1 88.94 508 PHE A CA 1
ATOM 3934 C C . PHE A 1 508 ? -10.844 8.297 5.066 1 88.94 508 PHE A C 1
ATOM 3936 O O . PHE A 1 508 ? -10.859 9.391 4.508 1 88.94 508 PHE A O 1
ATOM 3943 N N . ALA A 1 509 ? -10.789 7.18 4.367 1 87.88 509 ALA A N 1
ATOM 3944 C CA . ALA A 1 509 ? -10.516 7.191 2.932 1 87.88 509 ALA A CA 1
ATOM 3945 C C . ALA A 1 509 ? -11.766 7.586 2.146 1 87.88 509 ALA A C 1
ATOM 3947 O O . ALA A 1 509 ? -11.68 7.949 0.971 1 87.88 509 ALA A O 1
ATOM 3948 N N . ASN A 1 510 ? -12.969 7.52 2.758 1 89.94 510 ASN A N 1
ATOM 3949 C CA . ASN A 1 510 ? -14.18 7.781 1.978 1 89.94 510 ASN A CA 1
ATOM 3950 C C . ASN A 1 510 ? -15.109 8.75 2.695 1 89.94 510 ASN A C 1
ATOM 3952 O O . ASN A 1 510 ? -16.234 8.984 2.246 1 89.94 510 ASN A O 1
ATOM 3956 N N . VAL A 1 511 ? -14.727 9.281 3.848 1 90.44 511 VAL A N 1
ATOM 3957 C CA . VAL A 1 511 ? -15.562 10.172 4.648 1 90.44 511 VAL A CA 1
ATOM 3958 C C . VAL A 1 511 ? -15.867 11.445 3.861 1 90.44 511 VAL A C 1
ATOM 3960 O O . VAL A 1 511 ? -16.969 11.984 3.953 1 90.44 511 VAL A O 1
ATOM 3963 N N . THR A 1 512 ? -14.898 11.93 3.098 1 84.62 512 THR A N 1
ATOM 3964 C CA . THR A 1 512 ? -15.117 13.148 2.328 1 84.62 512 THR A CA 1
ATOM 3965 C C . THR A 1 512 ? -16.234 12.953 1.304 1 84.62 512 THR A C 1
ATOM 3967 O O . THR A 1 512 ? -17.094 13.812 1.149 1 84.62 512 THR A O 1
ATOM 3970 N N . LEU A 1 513 ? -16.234 11.859 0.679 1 85.94 513 LEU A N 1
ATOM 3971 C CA . LEU A 1 513 ? -17.297 11.539 -0.276 1 85.94 513 LEU A CA 1
ATOM 3972 C C . LEU A 1 513 ? -18.641 11.398 0.427 1 85.94 513 LEU A C 1
ATOM 3974 O O . LEU A 1 513 ? -19.656 11.883 -0.072 1 85.94 513 LEU A O 1
ATOM 3978 N N . PHE A 1 514 ? -18.625 10.742 1.556 1 91.88 514 PHE A N 1
ATOM 3979 C CA . PHE A 1 514 ? -19.828 10.562 2.352 1 91.88 514 PHE A CA 1
ATOM 3980 C C . PHE A 1 514 ? -20.438 11.906 2.742 1 91.88 514 PHE A C 1
ATOM 3982 O O . PHE A 1 514 ? -21.641 12.125 2.572 1 91.88 514 PHE A O 1
ATOM 3989 N N . LEU A 1 515 ? -19.578 12.758 3.211 1 89.38 515 LEU A N 1
ATOM 3990 C CA . LEU A 1 515 ? -20.047 14.07 3.648 1 89.38 515 LEU A CA 1
ATOM 3991 C C . LEU A 1 515 ? -20.578 14.883 2.469 1 89.38 515 LEU A C 1
ATOM 3993 O O . LEU A 1 515 ? -21.594 15.555 2.584 1 89.38 515 LEU A O 1
ATOM 3997 N N . ASP A 1 516 ? -19.891 14.75 1.368 1 85.56 516 ASP A N 1
ATOM 3998 C CA . ASP A 1 516 ? -20.312 15.477 0.174 1 85.56 516 ASP A CA 1
ATOM 3999 C C . ASP A 1 516 ? -21.672 14.984 -0.315 1 85.56 516 ASP A C 1
ATOM 4001 O O . ASP A 1 516 ? -22.562 15.789 -0.609 1 85.56 516 ASP A O 1
ATOM 4005 N N . LYS A 1 517 ? -21.875 13.727 -0.354 1 88.94 517 LYS A N 1
ATOM 4006 C CA . LYS A 1 517 ? -23.125 13.141 -0.851 1 88.94 517 LYS A CA 1
ATOM 4007 C C . LYS A 1 517 ? -24.266 13.398 0.116 1 88.94 517 LYS A C 1
ATOM 4009 O O . LYS A 1 517 ? -25.406 13.641 -0.308 1 88.94 517 LYS A O 1
ATOM 4014 N N . MET A 1 518 ? -23.984 13.305 1.347 1 91.19 518 MET A N 1
ATOM 4015 C CA . MET A 1 518 ? -25.016 13.594 2.342 1 91.19 518 MET A CA 1
ATOM 4016 C C . MET A 1 518 ? -25.422 15.062 2.301 1 91.19 518 MET A C 1
ATOM 4018 O O . MET A 1 518 ? -26.594 15.391 2.441 1 91.19 518 MET A O 1
ATOM 4022 N N . SER A 1 519 ? -24.438 15.906 2.178 1 87.94 519 SER A N 1
ATOM 4023 C CA . SER A 1 519 ? -24.719 17.328 2.082 1 87.94 519 SER A CA 1
ATOM 4024 C C . SER A 1 519 ? -25.609 17.641 0.885 1 87.94 519 SER A C 1
ATOM 4026 O O . SER A 1 519 ? -26.516 18.469 0.973 1 87.94 519 SER A O 1
ATOM 4028 N N . GLU A 1 520 ? -25.328 16.906 -0.212 1 85.25 520 GLU A N 1
ATOM 4029 C CA . GLU A 1 520 ? -26.172 17.047 -1.404 1 85.25 520 GLU A CA 1
ATOM 4030 C C . GLU A 1 520 ? -27.594 16.594 -1.135 1 85.25 520 GLU A C 1
ATOM 4032 O O . GLU A 1 520 ? -28.547 17.188 -1.643 1 85.25 520 GLU A O 1
ATOM 4037 N N . SER A 1 521 ? -27.688 15.555 -0.366 1 87.12 521 SER A N 1
ATOM 4038 C CA . SER A 1 521 ? -29.016 15.008 -0.05 1 87.12 521 SER A CA 1
ATOM 4039 C C . SER A 1 521 ? -29.766 15.914 0.917 1 87.12 521 SER A C 1
ATOM 4041 O O . SER A 1 521 ? -30.984 16.031 0.837 1 87.12 521 SER A O 1
ATOM 4043 N N . ILE A 1 522 ? -29.094 16.469 1.852 1 86.69 522 ILE A N 1
ATOM 4044 C CA . ILE A 1 522 ? -29.703 17.375 2.83 1 86.69 522 ILE A CA 1
ATOM 4045 C C . ILE A 1 522 ? -30.109 18.672 2.15 1 86.69 522 ILE A C 1
ATOM 4047 O O . ILE A 1 522 ? -31.172 19.234 2.432 1 86.69 522 ILE A O 1
ATOM 4051 N N . GLY A 1 523 ? -29.469 18.969 1.065 1 75.56 523 GLY A N 1
ATOM 4052 C CA . GLY A 1 523 ? -29.766 20.203 0.339 1 75.56 523 GLY A CA 1
ATOM 4053 C C . GLY A 1 523 ? -29.219 21.438 1.016 1 75.56 523 GLY A C 1
ATOM 4054 O O . GLY A 1 523 ? -28.906 21.422 2.209 1 75.56 523 GLY A O 1
ATOM 4055 N N . ARG A 1 524 ? -28.672 22.422 0.198 1 58.78 524 ARG A N 1
ATOM 4056 C CA . ARG A 1 524 ? -28.156 23.703 0.694 1 58.78 524 ARG A CA 1
ATOM 4057 C C . ARG A 1 524 ? -29.297 24.656 1.047 1 58.78 524 ARG A C 1
ATOM 4059 O O . ARG A 1 524 ? -30.219 24.844 0.253 1 58.78 524 ARG A O 1
ATOM 4066 N N . VAL A 1 525 ? -29.688 24.766 2.381 1 50.81 525 VAL A N 1
ATOM 4067 C CA . VAL A 1 525 ? -30.625 25.844 2.664 1 50.81 525 VAL A CA 1
ATOM 4068 C C . VAL A 1 525 ? -30.016 27.172 2.254 1 50.81 525 VAL A C 1
ATOM 4070 O O . VAL A 1 525 ? -28.938 27.547 2.736 1 50.81 525 VAL A O 1
ATOM 4073 N N . PRO A 1 526 ? -30.266 27.734 1.098 1 45.72 526 PRO A N 1
ATOM 4074 C CA . PRO A 1 526 ? -29.75 29.094 0.879 1 45.72 526 PRO A CA 1
ATOM 4075 C C . PRO A 1 526 ? -29.906 29.984 2.111 1 45.72 526 PRO A C 1
ATOM 4077 O O . PRO A 1 526 ? -30.812 29.781 2.922 1 45.72 526 PRO A O 1
ATOM 4080 N N . GLU A 1 527 ? -28.859 30.703 2.436 1 40.75 527 GLU A N 1
ATOM 4081 C CA . GLU A 1 527 ? -28.953 31.781 3.424 1 40.75 527 GLU A CA 1
ATOM 4082 C C . GLU A 1 527 ? -30.203 32.625 3.223 1 40.75 527 GLU A C 1
ATOM 4084 O O . GLU A 1 527 ? -30.438 33.156 2.139 1 40.75 527 GLU A O 1
ATOM 4089 N N . GLY A 1 528 ? -31.234 32.406 3.959 1 46.53 528 GLY A N 1
ATOM 4090 C CA . GLY A 1 528 ? -32.469 33.156 4.031 1 46.53 528 GLY A CA 1
ATOM 4091 C C . GLY A 1 528 ? -33.719 32.312 3.887 1 46.53 528 GLY A C 1
ATOM 4092 O O . GLY A 1 528 ? -34.844 32.812 4.016 1 46.53 528 GLY A O 1
ATOM 4093 N N . GLU A 1 529 ? -33.562 31.328 3.057 1 48.19 529 GLU A N 1
ATOM 4094 C CA . GLU A 1 529 ? -34.844 30.641 2.846 1 48.19 529 GLU A CA 1
ATOM 4095 C C . GLU A 1 529 ? -35.125 29.688 3.998 1 48.19 529 GLU A C 1
ATOM 4097 O O . GLU A 1 529 ? -34.219 29.281 4.73 1 48.19 529 GLU A O 1
ATOM 4102 N N . SER A 1 530 ? -36.5 29.531 4.262 1 48.72 530 SER A N 1
ATOM 4103 C CA . SER A 1 530 ? -37.219 28.812 5.324 1 48.72 530 SER A CA 1
ATOM 4104 C C . SER A 1 530 ? -36.781 27.359 5.383 1 48.72 530 SER A C 1
ATOM 4106 O O . SER A 1 530 ? -36.438 26.766 4.355 1 48.72 530 SER A O 1
ATOM 4108 N N . LEU A 1 531 ? -36.344 26.922 6.555 1 51.72 531 LEU A N 1
ATOM 4109 C CA . LEU A 1 531 ? -36.156 25.516 6.922 1 51.72 531 LEU A CA 1
ATOM 4110 C C . LEU A 1 531 ? -37.094 24.625 6.098 1 51.72 531 LEU A C 1
ATOM 4112 O O . LEU A 1 531 ? -38.219 25 5.82 1 51.72 531 LEU A O 1
ATOM 4116 N N . ILE A 1 532 ? -36.531 23.828 5.156 1 53.19 532 ILE A N 1
ATOM 4117 C CA . ILE A 1 532 ? -37.344 22.859 4.414 1 53.19 532 ILE A CA 1
ATOM 4118 C C . ILE A 1 532 ? -38.156 22 5.387 1 53.19 532 ILE A C 1
ATOM 4120 O O . ILE A 1 532 ? -37.625 21.094 6.012 1 53.19 532 ILE A O 1
ATOM 4124 N N . GLU A 1 533 ? -39.188 22.547 5.965 1 59.16 533 GLU A N 1
ATOM 4125 C CA . GLU A 1 533 ? -40.062 21.828 6.895 1 59.16 533 GLU A CA 1
ATOM 4126 C C . GLU A 1 533 ? -40.594 20.547 6.273 1 59.16 533 GLU A C 1
ATOM 4128 O O . GLU A 1 533 ? -40.906 20.516 5.082 1 59.16 533 GLU A O 1
ATOM 4133 N N . GLY A 1 534 ? -40.344 19.359 6.836 1 68.06 534 GLY A N 1
ATOM 4134 C CA . GLY A 1 534 ? -41.062 18.125 6.516 1 68.06 534 GLY A CA 1
ATOM 4135 C C . GLY A 1 534 ? -40.219 17.125 5.742 1 68.06 534 GLY A C 1
ATOM 4136 O O . GLY A 1 534 ? -40.688 16.062 5.359 1 68.06 534 GLY A O 1
ATOM 4137 N N . ARG A 1 535 ? -38.875 17.5 5.602 1 87 535 ARG A N 1
ATOM 4138 C CA . ARG A 1 535 ? -38.062 16.531 4.863 1 87 535 ARG A CA 1
ATOM 4139 C C . ARG A 1 535 ? -37.344 15.594 5.812 1 87 535 ARG A C 1
ATOM 4141 O O . ARG A 1 535 ? -36.875 16.016 6.867 1 87 535 ARG A O 1
ATOM 4148 N N . THR A 1 536 ? -37.406 14.336 5.527 1 91.69 536 THR A N 1
ATOM 4149 C CA . THR A 1 536 ? -36.75 13.289 6.32 1 91.69 536 THR A CA 1
ATOM 4150 C C . THR A 1 536 ? -35.812 12.461 5.461 1 91.69 536 THR A C 1
ATOM 4152 O O . THR A 1 536 ? -36.125 12.094 4.332 1 91.69 536 THR A O 1
ATOM 4155 N N . ILE A 1 537 ? -34.594 12.367 5.965 1 93.25 537 ILE A N 1
ATOM 4156 C CA . ILE A 1 537 ? -33.625 11.516 5.305 1 93.25 537 ILE A CA 1
ATOM 4157 C C . ILE A 1 537 ? -33.312 10.297 6.18 1 93.25 537 ILE A C 1
ATOM 4159 O O . ILE A 1 537 ? -33.094 10.43 7.379 1 93.25 537 ILE A O 1
ATOM 4163 N N . ILE A 1 538 ? -33.469 9.125 5.613 1 93.31 538 ILE A N 1
ATOM 4164 C CA . ILE A 1 538 ? -33.094 7.879 6.285 1 93.31 538 ILE A CA 1
ATOM 4165 C C . ILE A 1 538 ? -31.812 7.316 5.68 1 93.31 538 ILE A C 1
ATOM 4167 O O . ILE A 1 538 ? -31.766 7.004 4.488 1 93.31 538 ILE A O 1
ATOM 4171 N N . LEU A 1 539 ? -30.766 7.293 6.48 1 94.31 539 LEU A N 1
ATOM 4172 C CA . LEU A 1 539 ? -29.516 6.672 6.039 1 94.31 539 LEU A CA 1
ATOM 4173 C C . LEU A 1 539 ? -29.531 5.172 6.305 1 94.31 539 LEU A C 1
ATOM 4175 O O . LEU A 1 539 ? -29.594 4.742 7.461 1 94.31 539 LEU A O 1
ATOM 4179 N N . ASP A 1 540 ? -29.562 4.391 5.262 1 90.62 540 ASP A N 1
ATOM 4180 C CA . ASP A 1 540 ? -29.406 2.943 5.391 1 90.62 540 ASP A CA 1
ATOM 4181 C C . ASP A 1 540 ? -27.953 2.572 5.688 1 90.62 540 ASP A C 1
ATOM 4183 O O . ASP A 1 540 ? -27.125 2.488 4.773 1 90.62 540 ASP A O 1
ATOM 4187 N N . GLY A 1 541 ? -27.703 2.279 6.977 1 90 541 GLY A N 1
ATOM 4188 C CA . GLY A 1 541 ? -26.344 1.988 7.395 1 90 541 GLY A CA 1
ATOM 4189 C C . GLY A 1 541 ? -26.031 0.504 7.406 1 90 541 GLY A C 1
ATOM 4190 O O . GLY A 1 541 ? -25 0.088 7.93 1 90 541 GLY A O 1
ATOM 4191 N N . SER A 1 542 ? -26.859 -0.31 6.758 1 85.31 542 SER A N 1
ATOM 4192 C CA . SER A 1 542 ? -26.688 -1.759 6.773 1 85.31 542 SER A CA 1
ATOM 4193 C C . SER A 1 542 ? -25.359 -2.166 6.125 1 85.31 542 SER A C 1
ATOM 4195 O O . SER A 1 542 ? -24.719 -3.125 6.559 1 85.31 542 SER A O 1
ATOM 4197 N N . PRO A 1 543 ? -24.938 -1.366 5.113 1 86.19 543 PRO A N 1
ATOM 4198 C CA . PRO A 1 543 ? -23.672 -1.751 4.488 1 86.19 543 PRO A CA 1
ATOM 4199 C C . PRO A 1 543 ? -22.453 -1.206 5.23 1 86.19 543 PRO A C 1
ATOM 4201 O O . PRO A 1 543 ? -21.312 -1.533 4.883 1 86.19 543 PRO A O 1
ATOM 4204 N N . ILE A 1 544 ? -22.672 -0.368 6.273 1 89.88 544 ILE A N 1
ATOM 4205 C CA . ILE A 1 544 ? -21.562 0.234 7.004 1 89.88 544 ILE A CA 1
ATOM 4206 C C . ILE A 1 544 ? -21.031 -0.751 8.047 1 89.88 544 ILE A C 1
ATOM 4208 O O . ILE A 1 544 ? -21.406 -0.683 9.219 1 89.88 544 ILE A O 1
ATOM 4212 N N . THR A 1 545 ? -20.141 -1.593 7.637 1 86 545 THR A N 1
ATOM 4213 C CA . THR A 1 545 ? -19.703 -2.736 8.43 1 86 545 THR A CA 1
ATOM 4214 C C . THR A 1 545 ? -18.781 -2.289 9.555 1 86 545 THR A C 1
ATOM 4216 O O . THR A 1 545 ? -18.688 -2.945 10.594 1 86 545 THR A O 1
ATOM 4219 N N . ASN A 1 546 ? -18.062 -1.266 9.359 1 88.5 546 ASN A N 1
ATOM 4220 C CA . ASN A 1 546 ? -17.141 -0.724 10.359 1 88.5 546 ASN A CA 1
ATOM 4221 C C . ASN A 1 546 ? -16.969 0.783 10.203 1 88.5 546 ASN A C 1
ATOM 4223 O O . ASN A 1 546 ? -17.281 1.339 9.148 1 88.5 546 ASN A O 1
ATOM 4227 N N . VAL A 1 547 ? -16.578 1.397 11.328 1 92.56 547 VAL A N 1
ATOM 4228 C CA . VAL A 1 547 ? -16.328 2.836 11.328 1 92.56 547 VAL A CA 1
ATOM 4229 C C . VAL A 1 547 ? -15.031 3.139 12.078 1 92.56 547 VAL A C 1
ATOM 4231 O O . VAL A 1 547 ? -14.68 2.445 13.031 1 92.56 547 VAL A O 1
ATOM 4234 N N . ASP A 1 548 ? -14.32 4.051 11.578 1 93.5 548 ASP A N 1
ATOM 4235 C CA . ASP A 1 548 ? -13.18 4.566 12.32 1 93.5 548 ASP A CA 1
ATOM 4236 C C . ASP A 1 548 ? -13.5 5.922 12.945 1 93.5 548 ASP A C 1
ATOM 4238 O O . ASP A 1 548 ? -14.664 6.324 13.008 1 93.5 548 ASP A O 1
ATOM 4242 N N . THR A 1 549 ? -12.555 6.586 13.516 1 94.38 549 THR A N 1
ATOM 4243 C CA . THR A 1 549 ? -12.797 7.828 14.242 1 94.38 549 THR A CA 1
ATOM 4244 C C . THR A 1 549 ? -13.344 8.906 13.305 1 94.38 549 THR A C 1
ATOM 4246 O O . THR A 1 549 ? -14.266 9.641 13.664 1 94.38 549 THR A O 1
ATOM 4249 N N . MET A 1 550 ? -12.766 8.992 12.125 1 92.62 550 MET A N 1
ATOM 4250 C CA . MET A 1 550 ? -13.242 9.992 11.172 1 92.62 550 MET A CA 1
ATOM 4251 C C . MET A 1 550 ? -14.641 9.648 10.688 1 92.62 550 MET A C 1
ATOM 4253 O O . MET A 1 550 ? -15.43 10.547 10.367 1 92.62 550 MET A O 1
ATOM 4257 N N . GLY A 1 551 ? -14.906 8.344 10.609 1 94.88 551 GLY A N 1
ATOM 4258 C CA . GLY A 1 551 ? -16.266 7.918 10.281 1 94.88 551 GLY A CA 1
ATOM 4259 C C . GLY A 1 551 ? -17.281 8.32 11.328 1 94.88 551 GLY A C 1
ATOM 4260 O O . GLY A 1 551 ? -18.359 8.805 10.992 1 94.88 551 GLY A O 1
ATOM 4261 N N . VAL A 1 552 ? -16.969 8.117 12.562 1 96 552 VAL A N 1
ATOM 4262 C CA . VAL A 1 552 ? -17.844 8.5 13.672 1 96 552 VAL A CA 1
ATOM 4263 C C . VAL A 1 552 ? -18.109 10 13.633 1 96 552 VAL A C 1
ATOM 4265 O O . VAL A 1 552 ? -19.25 10.445 13.766 1 96 552 VAL A O 1
ATOM 4268 N N . ASP A 1 553 ? -17.047 10.727 13.438 1 94 553 ASP A N 1
ATOM 4269 C CA . ASP A 1 553 ? -17.172 12.172 13.359 1 94 553 ASP A CA 1
ATOM 4270 C C . ASP A 1 553 ? -18.047 12.594 12.18 1 94 553 ASP A C 1
ATOM 4272 O O . ASP A 1 553 ? -18.828 13.539 12.281 1 94 553 ASP A O 1
ATOM 4276 N N . ALA A 1 554 ? -17.906 11.922 11.094 1 93.69 554 ALA A N 1
ATOM 4277 C CA . ALA A 1 554 ? -18.703 12.227 9.906 1 93.69 554 ALA A CA 1
ATOM 4278 C C . ALA A 1 554 ? -20.188 11.992 10.164 1 93.69 554 ALA A C 1
ATOM 4280 O O . ALA A 1 554 ? -21.016 12.805 9.766 1 93.69 554 ALA A O 1
ATOM 4281 N N . LEU A 1 555 ? -20.484 10.883 10.805 1 96.12 555 LEU A N 1
ATOM 4282 C CA . LEU A 1 555 ? -21.875 10.586 11.148 1 96.12 555 LEU A CA 1
ATOM 4283 C C . LEU A 1 555 ? -22.453 11.656 12.07 1 96.12 555 LEU A C 1
ATOM 4285 O O . LEU A 1 555 ? -23.594 12.078 11.898 1 96.12 555 LEU A O 1
ATOM 4289 N N . ARG A 1 556 ? -21.672 12.062 13.008 1 95.06 556 ARG A N 1
ATOM 4290 C CA . ARG A 1 556 ? -22.062 13.141 13.914 1 95.06 556 ARG A CA 1
ATOM 4291 C C . ARG A 1 556 ? -22.281 14.438 13.148 1 95.06 556 ARG A C 1
ATOM 4293 O O . ARG A 1 556 ? -23.297 15.117 13.352 1 95.06 556 ARG A O 1
ATOM 4300 N N . ASP A 1 557 ? -21.406 14.773 12.273 1 92.44 557 ASP A N 1
ATOM 4301 C CA . ASP A 1 557 ? -21.453 16.031 11.539 1 92.44 557 ASP A CA 1
ATOM 4302 C C . ASP A 1 557 ? -22.656 16.078 10.609 1 92.44 557 ASP A C 1
ATOM 4304 O O . ASP A 1 557 ? -23.266 17.141 10.445 1 92.44 557 ASP A O 1
ATOM 4308 N N . VAL A 1 558 ? -22.969 15 10.008 1 93.56 558 VAL A N 1
ATOM 4309 C CA . VAL A 1 558 ? -24.125 14.938 9.117 1 93.56 558 VAL A CA 1
ATOM 4310 C C . VAL A 1 558 ? -25.406 15.188 9.914 1 93.56 558 VAL A C 1
ATOM 4312 O O . VAL A 1 558 ? -26.328 15.852 9.43 1 93.56 558 VAL A O 1
ATOM 4315 N N . PHE A 1 559 ? -25.484 14.594 11.062 1 95.44 559 PHE A N 1
ATOM 4316 C CA . PHE A 1 559 ? -26.641 14.836 11.914 1 95.44 559 PHE A CA 1
ATOM 4317 C C . PHE A 1 559 ? -26.781 16.312 12.25 1 95.44 559 PHE A C 1
ATOM 4319 O O . PHE A 1 559 ? -27.859 16.891 12.148 1 95.44 559 PHE A O 1
ATOM 4326 N N . ASN A 1 560 ? -25.688 16.891 12.695 1 91.75 560 ASN A N 1
ATOM 4327 C CA . ASN A 1 560 ? -25.688 18.312 13.047 1 91.75 560 ASN A CA 1
ATOM 4328 C C . ASN A 1 560 ? -26.078 19.188 11.859 1 91.75 560 ASN A C 1
ATOM 4330 O O . ASN A 1 560 ? -26.812 20.156 12.023 1 91.75 560 ASN A O 1
ATOM 4334 N N . ASP A 1 561 ? -25.609 18.859 10.719 1 88.75 561 ASP A N 1
ATOM 4335 C CA . ASP A 1 561 ? -25.922 19.625 9.508 1 88.75 561 ASP A CA 1
ATOM 4336 C C . ASP A 1 561 ? -27.406 19.5 9.148 1 88.75 561 ASP A C 1
ATOM 4338 O O . ASP A 1 561 ? -28.031 20.469 8.711 1 88.75 561 ASP A O 1
ATOM 4342 N N . SER A 1 562 ? -27.859 18.297 9.289 1 92.06 562 SER A N 1
ATOM 4343 C CA . SER A 1 562 ? -29.266 18.078 9.008 1 92.06 562 SER A CA 1
ATOM 4344 C C . SER A 1 562 ? -30.156 18.875 9.977 1 92.06 562 SER A C 1
ATOM 4346 O O . SER A 1 562 ? -31.156 19.453 9.562 1 92.06 562 SER A O 1
ATOM 4348 N N . LYS A 1 563 ? -29.766 18.875 11.18 1 89.88 563 LYS A N 1
ATOM 4349 C CA . LYS A 1 563 ? -30.5 19.625 12.195 1 89.88 563 LYS A CA 1
ATOM 4350 C C . LYS A 1 563 ? -30.5 21.109 11.891 1 89.88 563 LYS A C 1
ATOM 4352 O O . LYS A 1 563 ? -31.547 21.766 11.977 1 89.88 563 LYS A O 1
ATOM 4357 N N . LYS A 1 564 ? -29.453 21.609 11.508 1 85.25 564 LYS A N 1
ATOM 4358 C CA . LYS A 1 564 ? -29.312 23.016 11.195 1 85.25 564 LYS A CA 1
ATOM 4359 C C . LYS A 1 564 ? -30.109 23.391 9.953 1 85.25 564 LYS A C 1
ATOM 4361 O O . LYS A 1 564 ? -30.594 24.516 9.836 1 85.25 564 LYS A O 1
ATOM 4366 N N . SER A 1 565 ? -30.281 22.438 9.078 1 87 565 SER A N 1
ATOM 4367 C CA . SER A 1 565 ? -31.016 22.688 7.84 1 87 565 SER A CA 1
ATOM 4368 C C . SER A 1 565 ? -32.5 22.359 8 1 87 565 SER A C 1
ATOM 4370 O O . SER A 1 565 ? -33.25 22.438 7.035 1 87 565 SER A O 1
ATOM 4372 N N . GLY A 1 566 ? -32.875 21.875 9.156 1 87.12 566 GLY A N 1
ATOM 4373 C CA . GLY A 1 566 ? -34.25 21.547 9.43 1 87.12 566 GLY A CA 1
ATOM 4374 C C . GLY A 1 566 ? -34.688 20.219 8.852 1 87.12 566 GLY A C 1
ATOM 4375 O O . GLY A 1 566 ? -35.875 20 8.594 1 87.12 566 GLY A O 1
ATOM 4376 N N . VAL A 1 567 ? -33.812 19.422 8.484 1 91.56 567 VAL A N 1
ATOM 4377 C CA . VAL A 1 567 ? -34.094 18.094 7.938 1 91.56 567 VAL A CA 1
ATOM 4378 C C . VAL A 1 567 ? -33.938 17.031 9.031 1 91.56 567 VAL A C 1
ATOM 4380 O O . VAL A 1 567 ? -32.969 17.094 9.812 1 91.56 567 VAL A O 1
ATOM 4383 N N . GLN A 1 568 ? -34.875 16.125 9.133 1 92.69 568 GLN A N 1
ATOM 4384 C CA . GLN A 1 568 ? -34.75 15.023 10.086 1 92.69 568 GLN A CA 1
ATOM 4385 C C . GLN A 1 568 ? -33.906 13.875 9.508 1 92.69 568 GLN A C 1
ATOM 4387 O O . GLN A 1 568 ? -34.125 13.461 8.367 1 92.69 568 GLN A O 1
ATOM 4392 N N . LEU A 1 569 ? -32.938 13.492 10.289 1 94.94 569 LEU A N 1
ATOM 4393 C CA . LEU A 1 569 ? -32.062 12.414 9.852 1 94.94 569 LEU A CA 1
ATOM 4394 C C . LEU A 1 569 ? -32.156 11.211 10.781 1 94.94 569 LEU A C 1
ATOM 4396 O O . LEU A 1 569 ? -32.156 11.359 12 1 94.94 569 LEU A O 1
ATOM 4400 N N . PHE A 1 570 ? -32.375 10.039 10.211 1 95.44 570 PHE A N 1
ATOM 4401 C CA . PHE A 1 570 ? -32.406 8.797 10.969 1 95.44 570 PHE A CA 1
ATOM 4402 C C . PHE A 1 570 ? -31.375 7.812 10.438 1 95.44 570 PHE A C 1
ATOM 4404 O O . PHE A 1 570 ? -31.156 7.727 9.227 1 95.44 570 PHE A O 1
ATOM 4411 N N . TYR A 1 571 ? -30.703 7.18 11.336 1 95.69 571 TYR A N 1
ATOM 4412 C CA . TYR A 1 571 ? -29.766 6.105 11 1 95.69 571 TYR A CA 1
ATOM 4413 C C . TYR A 1 571 ? -30.422 4.742 11.18 1 95.69 571 TYR A C 1
ATOM 4415 O O . TYR A 1 571 ? -30.891 4.406 12.273 1 95.69 571 TYR A O 1
ATOM 4423 N N . CYS A 1 572 ? -30.422 3.963 10.141 1 91.94 572 CYS A N 1
ATOM 4424 C CA . CYS A 1 572 ? -31.109 2.676 10.219 1 91.94 572 CYS A CA 1
ATOM 4425 C C . CYS A 1 572 ? -30.188 1.539 9.812 1 91.94 572 CYS A C 1
ATOM 4427 O O . CYS A 1 572 ? -29.359 1.694 8.898 1 91.94 572 CYS A O 1
ATOM 4429 N N . GLY A 1 573 ? -30.25 0.455 10.492 1 88.81 573 GLY A N 1
ATOM 4430 C CA . GLY A 1 573 ? -29.625 -0.782 10.055 1 88.81 573 GLY A CA 1
ATOM 4431 C C . GLY A 1 573 ? -28.125 -0.827 10.344 1 88.81 573 GLY A C 1
ATOM 4432 O O . GLY A 1 573 ? -27.391 -1.551 9.68 1 88.81 573 GLY A O 1
ATOM 4433 N N . LEU A 1 574 ? -27.625 0.03 11.273 1 90.94 574 LEU A N 1
ATOM 4434 C CA . LEU A 1 574 ? -26.219 -0.021 11.648 1 90.94 574 LEU A CA 1
ATOM 4435 C C . LEU A 1 574 ? -25.906 -1.303 12.414 1 90.94 574 LEU A C 1
ATOM 4437 O O . LEU A 1 574 ? -26.656 -1.693 13.312 1 90.94 574 LEU A O 1
ATOM 4441 N N . PRO A 1 575 ? -24.859 -2.016 12.008 1 87.12 575 PRO A N 1
ATOM 4442 C CA . PRO A 1 575 ? -24.484 -3.232 12.734 1 87.12 575 PRO A CA 1
ATOM 4443 C C . PRO A 1 575 ? -24.125 -2.963 14.188 1 87.12 575 PRO A C 1
ATOM 4445 O O . PRO A 1 575 ? -23.781 -1.833 14.547 1 87.12 575 PRO A O 1
ATOM 4448 N N . GLU A 1 576 ? -24.156 -4.008 15.023 1 85.5 576 GLU A N 1
ATOM 4449 C CA . GLU A 1 576 ? -23.938 -3.887 16.453 1 85.5 576 GLU A CA 1
ATOM 4450 C C . GLU A 1 576 ? -22.547 -3.357 16.766 1 85.5 576 GLU A C 1
ATOM 4452 O O . GLU A 1 576 ? -22.359 -2.592 17.719 1 85.5 576 GLU A O 1
ATOM 4457 N N . ASP A 1 577 ? -21.625 -3.779 16 1 85.62 577 ASP A N 1
ATOM 4458 C CA . ASP A 1 577 ? -20.25 -3.334 16.234 1 85.62 577 ASP A CA 1
ATOM 4459 C C . ASP A 1 577 ? -20.125 -1.824 16.047 1 85.62 577 ASP A C 1
ATOM 4461 O O . ASP A 1 577 ? -19.375 -1.162 16.766 1 85.62 577 ASP A O 1
ATOM 4465 N N . VAL A 1 578 ? -20.844 -1.301 15.062 1 91.69 578 VAL A N 1
ATOM 4466 C CA . VAL A 1 578 ? -20.812 0.132 14.789 1 91.69 578 VAL A CA 1
ATOM 4467 C C . VAL A 1 578 ? -21.594 0.877 15.867 1 91.69 578 VAL A C 1
ATOM 4469 O O . VAL A 1 578 ? -21.141 1.896 16.391 1 91.69 578 VAL A O 1
ATOM 4472 N N . LEU A 1 579 ? -22.75 0.299 16.266 1 93 579 LEU A N 1
ATOM 4473 C CA . LEU A 1 579 ? -23.594 0.924 17.266 1 93 579 LEU A CA 1
ATOM 4474 C C . LEU A 1 579 ? -22.875 1.012 18.609 1 93 579 LEU A C 1
ATOM 4476 O O . LEU A 1 579 ? -22.984 2.018 19.312 1 93 579 LEU A O 1
ATOM 4480 N N . SER A 1 580 ? -22.188 -0.023 18.906 1 91.5 580 SER A N 1
ATOM 4481 C CA . SER A 1 580 ? -21.438 -0.05 20.172 1 91.5 580 SER A CA 1
ATOM 4482 C C . SER A 1 580 ? -20.406 1.074 20.219 1 91.5 580 SER A C 1
ATOM 4484 O O . SER A 1 580 ? -20.25 1.726 21.266 1 91.5 580 SER A O 1
ATOM 4486 N N . VAL A 1 581 ? -19.781 1.336 19.141 1 93.25 581 VAL A N 1
ATOM 4487 C CA . VAL A 1 581 ? -18.766 2.389 19.062 1 93.25 581 VAL A CA 1
ATOM 4488 C C . VAL A 1 581 ? -19.438 3.756 19.188 1 93.25 581 VAL A C 1
ATOM 4490 O O . VAL A 1 581 ? -18.938 4.633 19.891 1 93.25 581 VAL A O 1
ATOM 4493 N N . LEU A 1 582 ? -20.531 3.928 18.516 1 94.69 582 LEU A N 1
ATOM 4494 C CA . LEU A 1 582 ? -21.25 5.195 18.531 1 94.69 582 LEU A CA 1
ATOM 4495 C C . LEU A 1 582 ? -21.766 5.512 19.938 1 94.69 582 LEU A C 1
ATOM 4497 O O . LEU A 1 582 ? -21.688 6.656 20.391 1 94.69 582 LEU A O 1
ATOM 4501 N N . ARG A 1 583 ? -22.203 4.473 20.594 1 92.62 583 ARG A N 1
ATOM 4502 C CA . ARG A 1 583 ? -22.75 4.648 21.922 1 92.62 583 ARG A CA 1
ATOM 4503 C C . ARG A 1 583 ? -21.656 4.98 22.938 1 92.62 583 ARG A C 1
ATOM 4505 O O . ARG A 1 583 ? -21.875 5.734 23.875 1 92.62 583 ARG A O 1
ATOM 4512 N N . MET A 1 584 ? -20.531 4.496 22.672 1 91.5 584 MET A N 1
ATOM 4513 C CA . MET A 1 584 ? -19.422 4.66 23.609 1 91.5 584 MET A CA 1
ATOM 4514 C C . MET A 1 584 ? -18.734 6.008 23.406 1 91.5 584 MET A C 1
ATOM 4516 O O . MET A 1 584 ? -18.094 6.523 24.328 1 91.5 584 MET A O 1
ATOM 4520 N N . ASP A 1 585 ? -18.844 6.539 22.281 1 94.06 585 ASP A N 1
ATOM 4521 C CA . ASP A 1 585 ? -18.172 7.809 22 1 94.06 585 ASP A CA 1
ATOM 4522 C C . ASP A 1 585 ? -19 8.984 22.516 1 94.06 585 ASP A C 1
ATOM 4524 O O . ASP A 1 585 ? -20.062 9.297 21.953 1 94.06 585 ASP A O 1
ATOM 4528 N N . GLU A 1 586 ? -18.422 9.703 23.438 1 91.38 586 GLU A N 1
ATOM 4529 C CA . GLU A 1 586 ? -19.141 10.805 24.078 1 91.38 586 GLU A CA 1
ATOM 4530 C C . GLU A 1 586 ? -19.391 11.938 23.078 1 91.38 586 GLU A C 1
ATOM 4532 O O . GLU A 1 586 ? -20.422 12.625 23.172 1 91.38 586 GLU A O 1
ATOM 4537 N N . ASN A 1 587 ? -18.547 12.125 22.203 1 90.5 587 ASN A N 1
ATOM 4538 C CA . ASN A 1 587 ? -18.703 13.188 21.219 1 90.5 587 ASN A CA 1
ATOM 4539 C C . ASN A 1 587 ? -19.922 12.953 20.328 1 90.5 587 ASN A C 1
ATOM 4541 O O . ASN A 1 587 ? -20.578 13.898 19.891 1 90.5 587 ASN A O 1
ATOM 4545 N N . PHE A 1 588 ? -20.203 11.703 20.031 1 93.06 588 PHE A N 1
ATOM 4546 C CA . PHE A 1 588 ? -21.359 11.344 19.203 1 93.06 588 PHE A CA 1
ATOM 4547 C C . PHE A 1 588 ? -22.625 11.281 20.047 1 93.06 588 PHE A C 1
ATOM 4549 O O . PHE A 1 588 ? -23.625 11.914 19.703 1 93.06 588 PHE A O 1
ATOM 4556 N N . SER A 1 589 ? -22.562 10.594 21.172 1 92.5 589 SER A N 1
ATOM 4557 C CA . SER A 1 589 ? -23.75 10.312 21.984 1 92.5 589 SER A CA 1
ATOM 4558 C C . SER A 1 589 ? -24.297 11.578 22.609 1 92.5 589 SER A C 1
ATOM 4560 O O . SER A 1 589 ? -25.484 11.664 22.906 1 92.5 589 SER A O 1
ATOM 4562 N N . SER A 1 590 ? -23.469 12.609 22.75 1 92.75 590 SER A N 1
ATOM 4563 C CA . SER A 1 590 ? -23.922 13.867 23.359 1 92.75 590 SER A CA 1
ATOM 4564 C C . SER A 1 590 ? -24.719 14.695 22.359 1 92.75 590 SER A C 1
ATOM 4566 O O . SER A 1 590 ? -25.578 15.484 22.766 1 92.75 590 SER A O 1
ATOM 4568 N N . LEU A 1 591 ? -24.547 14.469 21.141 1 92.12 591 LEU A N 1
ATOM 4569 C CA . LEU A 1 591 ? -25.172 15.312 20.141 1 92.12 591 LEU A CA 1
ATOM 4570 C C . LEU A 1 591 ? -26.281 14.57 19.406 1 92.12 591 LEU A C 1
ATOM 4572 O O . LEU A 1 591 ? -27.266 15.18 18.969 1 92.12 591 LEU A O 1
ATOM 4576 N N . VAL A 1 592 ? -26.125 13.266 19.188 1 94.69 592 VAL A N 1
ATOM 4577 C CA . VAL A 1 592 ? -27.078 12.461 18.422 1 94.69 592 VAL A CA 1
ATOM 4578 C C . VAL A 1 592 ? -27.938 11.633 19.375 1 94.69 592 VAL A C 1
ATOM 4580 O O . VAL A 1 592 ? -27.438 10.695 20.016 1 94.69 592 VAL A O 1
ATOM 4583 N N . PRO A 1 593 ? -29.141 11.922 19.453 1 93.88 593 PRO A N 1
ATOM 4584 C CA . PRO A 1 593 ? -30.016 11.18 20.359 1 93.88 593 PRO A CA 1
ATOM 4585 C C . PRO A 1 593 ? -30.219 9.727 19.938 1 93.88 593 PRO A C 1
ATOM 4587 O O . PRO A 1 593 ? -30.219 9.43 18.734 1 93.88 593 PRO A O 1
ATOM 4590 N N . SER A 1 594 ? -30.422 8.836 20.797 1 92.44 594 SER A N 1
ATOM 4591 C CA . SER A 1 594 ? -30.609 7.414 20.547 1 92.44 594 SER A CA 1
ATOM 4592 C C . SER A 1 594 ? -31.906 7.164 19.766 1 92.44 594 SER A C 1
ATOM 4594 O O . SER A 1 594 ? -32.031 6.137 19.094 1 92.44 594 SER A O 1
ATOM 4596 N N . SER A 1 595 ? -32.812 8.117 19.812 1 91.44 595 SER A N 1
ATOM 4597 C CA . SER A 1 595 ? -34.094 7.992 19.125 1 91.44 595 SER A CA 1
ATOM 4598 C C . SER A 1 595 ? -33.938 8.062 17.609 1 91.44 595 SER A C 1
ATOM 4600 O O . SER A 1 595 ? -34.844 7.695 16.859 1 91.44 595 SER A O 1
ATOM 4602 N N . THR A 1 596 ? -32.75 8.547 17.203 1 94.31 596 THR A N 1
ATOM 4603 C CA . THR A 1 596 ? -32.5 8.672 15.773 1 94.31 596 THR A CA 1
ATOM 4604 C C . THR A 1 596 ? -31.984 7.359 15.203 1 94.31 596 THR A C 1
ATOM 4606 O O . THR A 1 596 ? -31.891 7.203 13.984 1 94.31 596 THR A O 1
ATOM 4609 N N . LEU A 1 597 ? -31.703 6.375 16.062 1 94.5 597 LEU A N 1
ATOM 4610 C CA . LEU A 1 597 ? -31.141 5.094 15.641 1 94.5 597 LEU A CA 1
ATOM 4611 C C . LEU A 1 597 ? -32.219 4.016 15.602 1 94.5 597 LEU A C 1
ATOM 4613 O O . LEU A 1 597 ? -32.906 3.764 16.609 1 94.5 597 LEU A O 1
ATOM 4617 N N . PHE A 1 598 ? -32.375 3.471 14.453 1 91.25 598 PHE A N 1
ATOM 4618 C CA . PHE A 1 598 ? -33.375 2.393 14.297 1 91.25 598 PHE A CA 1
ATOM 4619 C C . PHE A 1 598 ? -32.688 1.114 13.828 1 91.25 598 PHE A C 1
ATOM 4621 O O . PHE A 1 598 ? -31.641 1.167 13.148 1 91.25 598 PHE A O 1
ATOM 4628 N N . SER A 1 599 ? -33.188 0.057 14.125 1 85.81 599 SER A N 1
ATOM 4629 C CA . SER A 1 599 ? -32.625 -1.233 13.75 1 85.81 599 SER A CA 1
ATOM 4630 C C . SER A 1 599 ? -32.844 -1.535 12.273 1 85.81 599 SER A C 1
ATOM 4632 O O . SER A 1 599 ? -32.031 -2.236 11.648 1 85.81 599 SER A O 1
ATOM 4634 N N . SER A 1 600 ? -34 -1.035 11.781 1 84.62 600 SER A N 1
ATOM 4635 C CA . SER A 1 600 ? -34.344 -1.271 10.383 1 84.62 600 SER A CA 1
ATOM 4636 C C . SER A 1 600 ? -35.062 -0.078 9.781 1 84.62 600 SER A C 1
ATOM 4638 O O . SER A 1 600 ? -35.594 0.76 10.508 1 84.62 600 SER A O 1
ATOM 4640 N N . ILE A 1 601 ? -35.031 -0.062 8.523 1 85.44 601 ILE A N 1
ATOM 4641 C CA . ILE A 1 601 ? -35.719 1.009 7.801 1 85.44 601 ILE A CA 1
ATOM 4642 C C . ILE A 1 601 ? -37.219 0.907 8.023 1 85.44 601 ILE A C 1
ATOM 4644 O O . ILE A 1 601 ? -37.906 1.922 8.203 1 85.44 601 ILE A O 1
ATOM 4648 N N . ASP A 1 602 ? -37.719 -0.293 8.078 1 79.38 602 ASP A N 1
ATOM 4649 C CA . ASP A 1 602 ? -39.156 -0.527 8.25 1 79.38 602 ASP A CA 1
ATOM 4650 C C . ASP A 1 602 ? -39.625 0.013 9.594 1 79.38 602 ASP A C 1
ATOM 4652 O O . ASP A 1 602 ? -40.688 0.622 9.672 1 79.38 602 ASP A O 1
ATOM 4656 N N . GLN A 1 603 ? -38.875 -0.216 10.555 1 83.25 603 GLN A N 1
ATOM 4657 C CA . GLN A 1 603 ? -39.219 0.286 11.883 1 83.25 603 GLN A CA 1
ATOM 4658 C C . GLN A 1 603 ? -39.25 1.812 11.898 1 83.25 603 GLN A C 1
ATOM 4660 O O . GLN A 1 603 ? -40.094 2.416 12.562 1 83.25 603 GLN A O 1
ATOM 4665 N N . CYS A 1 604 ? -38.281 2.324 11.234 1 88.56 604 CYS A N 1
ATOM 4666 C CA . CYS A 1 604 ? -38.219 3.779 11.164 1 88.56 604 CYS A CA 1
ATOM 4667 C C . CYS A 1 604 ? -39.438 4.352 10.43 1 88.56 604 CYS A C 1
ATOM 4669 O O . CYS A 1 604 ? -40.031 5.316 10.891 1 88.56 604 CYS A O 1
ATOM 4671 N N . LEU A 1 605 ? -39.812 3.701 9.375 1 86.31 605 LEU A N 1
ATOM 4672 C CA . LEU A 1 605 ? -40.938 4.148 8.578 1 86.31 605 LEU A CA 1
ATOM 4673 C C . LEU A 1 605 ? -42.25 4.02 9.367 1 86.31 605 LEU A C 1
ATOM 4675 O O . LEU A 1 605 ? -43.125 4.887 9.289 1 86.31 605 LEU A O 1
ATOM 4679 N N . LEU A 1 606 ? -42.312 2.955 10.109 1 83.81 606 LEU A N 1
ATOM 4680 C CA . LEU A 1 606 ? -43.5 2.754 10.945 1 83.81 606 LEU A CA 1
ATOM 4681 C C . LEU A 1 606 ? -43.625 3.861 11.992 1 83.81 606 LEU A C 1
ATOM 4683 O O . LEU A 1 606 ? -44.719 4.344 12.266 1 83.81 606 LEU A O 1
ATOM 4687 N N . SER A 1 607 ? -42.5 4.164 12.508 1 86.44 607 SER A N 1
ATOM 4688 C CA . SER A 1 607 ? -42.5 5.223 13.508 1 86.44 607 SER A CA 1
ATOM 4689 C C . SER A 1 607 ? -42.875 6.566 12.898 1 86.44 607 SER A C 1
ATOM 4691 O O . SER A 1 607 ? -43.562 7.383 13.547 1 86.44 607 SER A O 1
ATOM 4693 N N . LEU A 1 608 ? -42.5 6.812 11.719 1 86.12 608 LEU A N 1
ATOM 4694 C CA . LEU A 1 608 ? -42.812 8.062 11.031 1 86.12 608 LEU A CA 1
ATOM 4695 C C . LEU A 1 608 ? -44.281 8.125 10.672 1 86.12 608 LEU A C 1
ATOM 4697 O O . LEU A 1 608 ? -44.906 9.195 10.711 1 86.12 608 LEU A O 1
ATOM 4701 N N . PHE A 1 609 ? -44.875 6.949 10.32 1 83.12 609 PHE A N 1
ATOM 4702 C CA . PHE A 1 609 ? -46.281 6.879 10 1 83.12 609 PHE A CA 1
ATOM 4703 C C . PHE A 1 609 ? -47.125 7.156 11.234 1 83.12 609 PHE A C 1
ATOM 4705 O O . PHE A 1 609 ? -48.156 7.82 11.141 1 83.12 609 PHE A O 1
ATOM 4712 N N . GLN A 1 610 ? -46.688 6.629 12.305 1 81.19 610 GLN A N 1
ATOM 4713 C CA . GLN A 1 610 ? -47.406 6.828 13.547 1 81.19 610 GLN A CA 1
ATOM 4714 C C . GLN A 1 610 ? -47.375 8.289 13.984 1 81.19 610 GLN A C 1
ATOM 4716 O O . GLN A 1 610 ? -48.344 8.797 14.57 1 81.19 610 GLN A O 1
ATOM 4721 N N . GLN A 1 611 ? -46.375 8.961 13.664 1 77.06 611 GLN A N 1
ATOM 4722 C CA . GLN A 1 611 ? -46.219 10.359 14.039 1 77.06 611 GLN A CA 1
ATOM 4723 C C . GLN A 1 611 ? -47.062 11.266 13.141 1 77.06 611 GLN A C 1
ATOM 4725 O O . GLN A 1 611 ? -47.531 12.328 13.578 1 77.06 611 GLN A O 1
ATOM 4730 N N . GLN A 1 612 ? -47.281 10.906 11.898 1 70.44 612 GLN A N 1
ATOM 4731 C CA . GLN A 1 612 ? -48.094 11.711 10.977 1 70.44 612 GLN A CA 1
ATOM 4732 C C . GLN A 1 612 ? -49.594 11.516 11.234 1 70.44 612 GLN A C 1
ATOM 4734 O O . GLN A 1 612 ? -50.406 12.391 10.922 1 70.44 612 GLN A O 1
ATOM 4739 N N . SER A 1 613 ? -49.938 10.352 11.75 1 62.66 613 SER A N 1
ATOM 4740 C CA . SER A 1 613 ? -51.344 10.07 11.984 1 62.66 613 SER A CA 1
ATOM 4741 C C . SER A 1 613 ? -51.844 10.703 13.281 1 62.66 613 SER A C 1
ATOM 4743 O O . SER A 1 613 ? -53.031 10.719 13.562 1 62.66 613 SER A O 1
ATOM 4745 N N . VAL A 1 614 ? -51.094 11.359 14.016 1 55.59 614 VAL A N 1
ATOM 4746 C CA . VAL A 1 614 ? -51.469 12.117 15.188 1 55.59 614 VAL A CA 1
ATOM 4747 C C . VAL A 1 614 ? -51.375 13.617 14.891 1 55.59 614 VAL A C 1
ATOM 4749 O O . VAL A 1 614 ? -50.438 14.07 14.258 1 55.59 614 VAL A O 1
ATOM 4752 N N . MET B 1 1 ? -65.812 45.844 3.338 1 23.5 1 MET B N 1
ATOM 4753 C CA . MET B 1 1 ? -65.938 44.781 2.352 1 23.5 1 MET B CA 1
ATOM 4754 C C . MET B 1 1 ? -65.062 45.062 1.134 1 23.5 1 MET B C 1
ATOM 4756 O O . MET B 1 1 ? -64.438 44.156 0.571 1 23.5 1 MET B O 1
ATOM 4760 N N . ARG B 1 2 ? -65.312 46.188 0.442 1 23.36 2 ARG B N 1
ATOM 4761 C CA . ARG B 1 2 ? -64.938 46.5 -0.934 1 23.36 2 ARG B CA 1
ATOM 4762 C C . ARG B 1 2 ? -63.438 46.719 -1.052 1 23.36 2 ARG B C 1
ATOM 4764 O O . ARG B 1 2 ? -62.938 47.156 -2.09 1 23.36 2 ARG B O 1
ATOM 4771 N N . GLU B 1 3 ? -62.75 47 0.083 1 27.44 3 GLU B N 1
ATOM 4772 C CA . GLU B 1 3 ? -61.406 47.5 -0.181 1 27.44 3 GLU B CA 1
ATOM 4773 C C . GLU B 1 3 ? -60.625 46.562 -1.1 1 27.44 3 GLU B C 1
ATOM 4775 O O . GLU B 1 3 ? -60.5 45.344 -0.811 1 27.44 3 GLU B O 1
ATOM 4780 N N . VAL B 1 4 ? -60.5 46.906 -2.373 1 26.28 4 VAL B N 1
ATOM 4781 C CA . VAL B 1 4 ? -60.031 46.375 -3.643 1 26.28 4 VAL B CA 1
ATOM 4782 C C . VAL B 1 4 ? -58.625 45.781 -3.461 1 26.28 4 VAL B C 1
ATOM 4784 O O . VAL B 1 4 ? -57.844 46.281 -2.656 1 26.28 4 VAL B O 1
ATOM 4787 N N . TYR B 1 5 ? -58.438 44.5 -3.91 1 27.56 5 TYR B N 1
ATOM 4788 C CA . TYR B 1 5 ? -57.375 43.562 -4.16 1 27.56 5 TYR B CA 1
ATOM 4789 C C . TYR B 1 5 ? -56.281 44.188 -5.012 1 27.56 5 TYR B C 1
ATOM 4791 O O . TYR B 1 5 ? -56.438 44.344 -6.227 1 27.56 5 TYR B O 1
ATOM 4799 N N . ARG B 1 6 ? -55.75 45.344 -4.637 1 32.12 6 ARG B N 1
ATOM 4800 C CA . ARG B 1 6 ? -54.75 45.812 -5.609 1 32.12 6 ARG B CA 1
ATOM 4801 C C . ARG B 1 6 ? -53.719 44.75 -5.926 1 32.12 6 ARG B C 1
ATOM 4803 O O . ARG B 1 6 ? -53.094 44.188 -5.023 1 32.12 6 ARG B O 1
ATOM 4810 N N . PRO B 1 7 ? -53.812 44.188 -7.145 1 28.28 7 PRO B N 1
ATOM 4811 C CA . PRO B 1 7 ? -52.938 43.125 -7.629 1 28.28 7 PRO B CA 1
ATOM 4812 C C . PRO B 1 7 ? -51.469 43.5 -7.523 1 28.28 7 PRO B C 1
ATOM 4814 O O . PRO B 1 7 ? -51.094 44.625 -7.855 1 28.28 7 PRO B O 1
ATOM 4817 N N . CYS B 1 8 ? -50.75 43.156 -6.488 1 28.03 8 CYS B N 1
ATOM 4818 C CA . CYS B 1 8 ? -49.312 43.406 -6.348 1 28.03 8 CYS B CA 1
ATOM 4819 C C . CYS B 1 8 ? -48.562 43 -7.609 1 28.03 8 CYS B C 1
ATOM 4821 O O . CYS B 1 8 ? -48.438 41.812 -7.906 1 28.03 8 CYS B O 1
ATOM 4823 N N . THR B 1 9 ? -48.656 43.75 -8.781 1 29.59 9 THR B N 1
ATOM 4824 C CA . THR B 1 9 ? -47.875 43.562 -10.008 1 29.59 9 THR B CA 1
ATOM 4825 C C . THR B 1 9 ? -46.375 43.562 -9.695 1 29.59 9 THR B C 1
ATOM 4827 O O . THR B 1 9 ? -45.781 44.625 -9.547 1 29.59 9 THR B O 1
ATOM 4830 N N . THR B 1 10 ? -45.938 42.875 -8.688 1 27.83 10 THR B N 1
ATOM 4831 C CA . THR B 1 10 ? -44.5 42.875 -8.547 1 27.83 10 THR B CA 1
ATOM 4832 C C . THR B 1 10 ? -43.812 42.5 -9.859 1 27.83 10 THR B C 1
ATOM 4834 O O . THR B 1 10 ? -44.125 41.469 -10.453 1 27.83 10 THR B O 1
ATOM 4837 N N . SER B 1 11 ? -43.469 43.469 -10.648 1 31.08 11 SER B N 1
ATOM 4838 C CA . SER B 1 11 ? -42.719 43.344 -11.898 1 31.08 11 SER B CA 1
ATOM 4839 C C . SER B 1 11 ? -41.562 42.375 -11.734 1 31.08 11 SER B C 1
ATOM 4841 O O . SER B 1 11 ? -40.656 42.594 -10.914 1 31.08 11 SER B O 1
ATOM 4843 N N . ASP B 1 12 ? -41.719 41.094 -11.812 1 28.84 12 ASP B N 1
ATOM 4844 C CA . ASP B 1 12 ? -40.906 39.875 -11.867 1 28.84 12 ASP B CA 1
ATOM 4845 C C . ASP B 1 12 ? -39.75 40.031 -12.828 1 28.84 12 ASP B C 1
ATOM 4847 O O . ASP B 1 12 ? -39 39.094 -13.094 1 28.84 12 ASP B O 1
ATOM 4851 N N . LYS B 1 13 ? -39.812 40.969 -13.75 1 33.16 13 LYS B N 1
ATOM 4852 C CA . LYS B 1 13 ? -38.906 40.938 -14.891 1 33.16 13 LYS B CA 1
ATOM 4853 C C . LYS B 1 13 ? -37.469 41.094 -14.438 1 33.16 13 LYS B C 1
ATOM 4855 O O . LYS B 1 13 ? -36.531 40.875 -15.234 1 33.16 13 LYS B O 1
ATOM 4860 N N . GLU B 1 14 ? -37.344 41.938 -13.586 1 29.39 14 GLU B N 1
ATOM 4861 C CA . GLU B 1 14 ? -35.906 42.188 -13.594 1 29.39 14 GLU B CA 1
ATOM 4862 C C . GLU B 1 14 ? -35.156 41 -13.016 1 29.39 14 GLU B C 1
ATOM 4864 O O . GLU B 1 14 ? -34.938 40.906 -11.797 1 29.39 14 GLU B O 1
ATOM 4869 N N . ILE B 1 15 ? -35.562 39.812 -13.211 1 31.91 15 ILE B N 1
ATOM 4870 C CA . ILE B 1 15 ? -34.594 38.719 -13.07 1 31.91 15 ILE B CA 1
ATOM 4871 C C . ILE B 1 15 ? -33.219 39.188 -13.555 1 31.91 15 ILE B C 1
ATOM 4873 O O . ILE B 1 15 ? -33.031 39.5 -14.734 1 31.91 15 ILE B O 1
ATOM 4877 N N . ILE B 1 16 ? -32.531 39.969 -12.812 1 32.44 16 ILE B N 1
ATOM 4878 C CA . ILE B 1 16 ? -31.156 40.312 -13.203 1 32.44 16 ILE B CA 1
ATOM 4879 C C . ILE B 1 16 ? -30.531 39.125 -13.945 1 32.44 16 ILE B C 1
ATOM 4881 O O . ILE B 1 16 ? -30.438 38 -13.406 1 32.44 16 ILE B O 1
ATOM 4885 N N . GLN B 1 17 ? -30.812 39 -15.219 1 33.22 17 GLN B N 1
ATOM 4886 C CA . GLN B 1 17 ? -30.078 38.125 -16.156 1 33.22 17 GLN B CA 1
ATOM 4887 C C . GLN B 1 17 ? -28.641 37.906 -15.703 1 33.22 17 GLN B C 1
ATOM 4889 O O . GLN B 1 17 ? -27.859 38.875 -15.648 1 33.22 17 GLN B O 1
ATOM 4894 N N . LYS B 1 18 ? -28.453 37.125 -14.781 1 39.22 18 LYS B N 1
ATOM 4895 C CA . LYS B 1 18 ? -27.047 36.75 -14.641 1 39.22 18 LYS B CA 1
ATOM 4896 C C . LYS B 1 18 ? -26.344 36.719 -16 1 39.22 18 LYS B C 1
ATOM 4898 O O . LYS B 1 18 ? -26.75 35.969 -16.891 1 39.22 18 LYS B O 1
ATOM 4903 N N . LYS B 1 19 ? -25.953 37.875 -16.5 1 39.75 19 LYS B N 1
ATOM 4904 C CA . LYS B 1 19 ? -25.156 37.875 -17.719 1 39.75 19 LYS B CA 1
ATOM 4905 C C . LYS B 1 19 ? -24.344 36.594 -17.844 1 39.75 19 LYS B C 1
ATOM 4907 O O . LYS B 1 19 ? -23.781 36.094 -16.859 1 39.75 19 LYS B O 1
ATOM 4912 N N . PRO B 1 20 ? -24.5 35.719 -18.828 1 45.53 20 PRO B N 1
ATOM 4913 C CA . PRO B 1 20 ? -23.688 34.531 -19.062 1 45.53 20 PRO B CA 1
ATOM 4914 C C . PRO B 1 20 ? -22.203 34.75 -18.797 1 45.53 20 PRO B C 1
ATOM 4916 O O . PRO B 1 20 ? -21.562 35.562 -19.438 1 45.53 20 PRO B O 1
ATOM 4919 N N . THR B 1 21 ? -21.75 34.938 -17.562 1 52.38 21 THR B N 1
ATOM 4920 C CA . THR B 1 21 ? -20.297 35 -17.391 1 52.38 21 THR B CA 1
ATOM 4921 C C . THR B 1 21 ? -19.594 34.062 -18.359 1 52.38 21 THR B C 1
ATOM 4923 O O . THR B 1 21 ? -20 32.906 -18.516 1 52.38 21 THR B O 1
ATOM 4926 N N . SER B 1 22 ? -18.875 34.562 -19.359 1 62.59 22 SER B N 1
ATOM 4927 C CA . SER B 1 22 ? -18.094 33.844 -20.359 1 62.59 22 SER B CA 1
ATOM 4928 C C . SER B 1 22 ? -17.422 32.625 -19.766 1 62.59 22 SER B C 1
ATOM 4930 O O . SER B 1 22 ? -17.141 32.562 -18.562 1 62.59 22 SER B O 1
ATOM 4932 N N . LEU B 1 23 ? -17.703 31.438 -20.391 1 68.12 23 LEU B N 1
ATOM 4933 C CA . LEU B 1 23 ? -17.031 30.188 -20.094 1 68.12 23 LEU B CA 1
ATOM 4934 C C . LEU B 1 23 ? -15.602 30.422 -19.625 1 68.12 23 LEU B C 1
ATOM 4936 O O . LEU B 1 23 ? -15.109 29.734 -18.734 1 68.12 23 LEU B O 1
ATOM 4940 N N . ILE B 1 24 ? -15.086 31.516 -20.188 1 69.19 24 ILE B N 1
ATOM 4941 C CA . ILE B 1 24 ? -13.703 31.844 -19.844 1 69.19 24 ILE B CA 1
ATOM 4942 C C . ILE B 1 24 ? -13.648 32.406 -18.422 1 69.19 24 ILE B C 1
ATOM 4944 O O . ILE B 1 24 ? -12.75 32.062 -17.656 1 69.19 24 ILE B O 1
ATOM 4948 N N . ARG B 1 25 ? -14.578 33.219 -18.125 1 70.81 25 ARG B N 1
ATOM 4949 C CA . ARG B 1 25 ? -14.594 33.812 -16.797 1 70.81 25 ARG B CA 1
ATOM 4950 C C . ARG B 1 25 ? -14.844 32.75 -15.727 1 70.81 25 ARG B C 1
ATOM 4952 O O . ARG B 1 25 ? -14.227 32.781 -14.656 1 70.81 25 ARG B O 1
ATOM 4959 N N . GLN B 1 26 ? -15.633 31.844 -16.094 1 74 26 GLN B N 1
ATOM 4960 C CA . GLN B 1 26 ? -15.922 30.781 -15.148 1 74 26 GLN B CA 1
ATOM 4961 C C . GLN B 1 26 ? -14.688 29.906 -14.906 1 74 26 GLN B C 1
ATOM 4963 O O . GLN B 1 26 ? -14.406 29.516 -13.773 1 74 26 GLN B O 1
ATOM 4968 N N . LYS B 1 27 ? -14.031 29.688 -16 1 74.94 27 LYS B N 1
ATOM 4969 C CA . LYS B 1 27 ? -12.82 28.891 -15.883 1 74.94 27 LYS B CA 1
ATOM 4970 C C . LYS B 1 27 ? -11.742 29.641 -15.109 1 74.94 27 LYS B C 1
ATOM 4972 O O . LYS B 1 27 ? -11.023 29.047 -14.297 1 74.94 27 LYS B O 1
ATOM 4977 N N . LEU B 1 28 ? -11.711 30.969 -15.344 1 78.38 28 LEU B N 1
ATOM 4978 C CA . LEU B 1 28 ? -10.727 31.781 -14.648 1 78.38 28 LEU B CA 1
ATOM 4979 C C . LEU B 1 28 ? -11.047 31.859 -13.156 1 78.38 28 LEU B C 1
ATOM 4981 O O . LEU B 1 28 ? -10.141 31.828 -12.32 1 78.38 28 LEU B O 1
ATOM 4985 N N . GLN B 1 29 ? -12.281 31.938 -12.891 1 77.69 29 GLN B N 1
ATOM 4986 C CA . GLN B 1 29 ? -12.711 32.031 -11.492 1 77.69 29 GLN B CA 1
ATOM 4987 C C . GLN B 1 29 ? -12.453 30.719 -10.758 1 77.69 29 GLN B C 1
ATOM 4989 O O . GLN B 1 29 ? -12.242 30.719 -9.539 1 77.69 29 GLN B O 1
ATOM 4994 N N . GLN B 1 30 ? -12.43 29.75 -11.523 1 78.75 30 GLN B N 1
ATOM 4995 C CA . GLN B 1 30 ? -12.164 28.453 -10.906 1 78.75 30 GLN B CA 1
ATOM 4996 C C . GLN B 1 30 ? -10.695 28.312 -10.516 1 78.75 30 GLN B C 1
ATOM 4998 O O . GLN B 1 30 ? -10.375 27.719 -9.484 1 78.75 30 GLN B O 1
ATOM 5003 N N . TYR B 1 31 ? -9.859 29.016 -11.266 1 85.81 31 TYR B N 1
ATOM 5004 C CA . TYR B 1 31 ? -8.43 28.891 -11.016 1 85.81 31 TYR B CA 1
ATOM 5005 C C . TYR B 1 31 ? -7.922 30.062 -10.164 1 85.81 31 TYR B C 1
ATOM 5007 O O . TYR B 1 31 ? -6.855 29.969 -9.547 1 85.81 31 TYR B O 1
ATOM 5015 N N . ILE B 1 32 ? -8.688 31.188 -10.164 1 91.88 32 ILE B N 1
ATOM 5016 C CA . ILE B 1 32 ? -8.344 32.375 -9.383 1 91.88 32 ILE B CA 1
ATOM 5017 C C . ILE B 1 32 ? -9.523 32.781 -8.508 1 91.88 32 ILE B C 1
ATOM 5019 O O . ILE B 1 32 ? -10.242 33.719 -8.836 1 91.88 32 ILE B O 1
ATOM 5023 N N . PRO B 1 33 ? -9.633 32.25 -7.383 1 89.5 33 PRO B N 1
ATOM 5024 C CA . PRO B 1 33 ? -10.805 32.406 -6.52 1 89.5 33 PRO B CA 1
ATOM 5025 C C . PRO B 1 33 ? -11.055 33.844 -6.098 1 89.5 33 PRO B C 1
ATOM 5027 O O . PRO B 1 33 ? -12.195 34.219 -5.801 1 89.5 33 PRO B O 1
ATOM 5030 N N . ILE B 1 34 ? -10.102 34.719 -6.062 1 88.75 34 ILE B N 1
ATOM 5031 C CA . ILE B 1 34 ? -10.273 36.094 -5.629 1 88.75 34 ILE B CA 1
ATOM 5032 C C . ILE B 1 34 ? -11.258 36.812 -6.559 1 88.75 34 ILE B C 1
ATOM 5034 O O . ILE B 1 34 ? -11.961 37.719 -6.141 1 88.75 34 ILE B O 1
ATOM 5038 N N . LEU B 1 35 ? -11.32 36.406 -7.762 1 89 35 LEU B N 1
ATOM 5039 C CA . LEU B 1 35 ? -12.195 37.031 -8.75 1 89 35 LEU B CA 1
ATOM 5040 C C . LEU B 1 35 ? -13.656 36.719 -8.453 1 89 35 LEU B C 1
ATOM 5042 O O . LEU B 1 35 ? -14.547 37.406 -8.938 1 89 35 LEU B O 1
ATOM 5046 N N . GLU B 1 36 ? -13.828 35.75 -7.633 1 85.25 36 GLU B N 1
ATOM 5047 C CA . GLU B 1 36 ? -15.195 35.375 -7.273 1 85.25 36 GLU B CA 1
ATOM 5048 C C . GLU B 1 36 ? -15.617 36.031 -5.965 1 85.25 36 GLU B C 1
ATOM 5050 O O . GLU B 1 36 ? -16.672 36.656 -5.895 1 85.25 36 GLU B O 1
ATOM 5055 N N . TRP B 1 37 ? -14.789 35.969 -4.945 1 86.31 37 TRP B N 1
ATOM 5056 C CA . TRP B 1 37 ? -15.25 36.406 -3.629 1 86.31 37 TRP B CA 1
ATOM 5057 C C . TRP B 1 37 ? -15.055 37.906 -3.449 1 86.31 37 TRP B C 1
ATOM 5059 O O . TRP B 1 37 ? -15.797 38.562 -2.709 1 86.31 37 TRP B O 1
ATOM 5069 N N . LEU B 1 38 ? -14.07 38.625 -4.09 1 88.38 38 LEU B N 1
ATOM 5070 C CA . LEU B 1 38 ? -13.781 40.031 -3.861 1 88.38 38 LEU B CA 1
ATOM 5071 C C . LEU B 1 38 ? -14.93 40.906 -4.352 1 88.38 38 LEU B C 1
ATOM 5073 O O . LEU B 1 38 ? -15.352 41.812 -3.652 1 88.38 38 LEU B O 1
ATOM 5077 N N . PRO B 1 39 ? -15.461 40.594 -5.574 1 87.69 39 PRO B N 1
ATOM 5078 C CA . PRO B 1 39 ? -16.594 41.406 -6.039 1 87.69 39 PRO B CA 1
ATOM 5079 C C . PRO B 1 39 ? -17.844 41.219 -5.188 1 87.69 39 PRO B C 1
ATOM 5081 O O . PRO B 1 39 ? -18.688 42.125 -5.117 1 87.69 39 PRO B O 1
ATOM 5084 N N . ASN B 1 40 ? -17.891 40.094 -4.504 1 87.94 40 ASN B N 1
ATOM 5085 C CA . ASN B 1 40 ? -19.047 39.781 -3.668 1 87.94 40 ASN B CA 1
ATOM 5086 C C . ASN B 1 40 ? -18.75 40.031 -2.189 1 87.94 40 ASN B C 1
ATOM 5088 O O . ASN B 1 40 ? -19.469 39.531 -1.32 1 87.94 40 ASN B O 1
ATOM 5092 N N . TYR B 1 41 ? -17.734 40.812 -2.006 1 91.44 41 TYR B N 1
ATOM 5093 C CA . TYR B 1 41 ? -17.312 41.062 -0.635 1 91.44 41 TYR B CA 1
ATOM 5094 C C . TYR B 1 41 ? -18.312 41.938 0.103 1 91.44 41 TYR B C 1
ATOM 5096 O O . TYR B 1 41 ? -18.672 43 -0.382 1 91.44 41 TYR B O 1
ATOM 5104 N N . LYS B 1 42 ? -18.75 41.438 1.224 1 91.62 42 LYS B N 1
ATOM 5105 C CA . LYS B 1 42 ? -19.656 42.219 2.062 1 91.62 42 LYS B CA 1
ATOM 5106 C C . LYS B 1 42 ? -18.891 43.188 2.951 1 91.62 42 LYS B C 1
ATOM 5108 O O . LYS B 1 42 ? -18.625 42.906 4.121 1 91.62 42 LYS B O 1
ATOM 5113 N N . TRP B 1 43 ? -18.734 44.406 2.566 1 91.75 43 TRP B N 1
ATOM 5114 C CA . TRP B 1 43 ? -17.859 45.406 3.17 1 91.75 43 TRP B CA 1
ATOM 5115 C C . TRP B 1 43 ? -18.344 45.781 4.566 1 91.75 43 TRP B C 1
ATOM 5117 O O . TRP B 1 43 ? -17.531 45.906 5.492 1 91.75 43 TRP B O 1
ATOM 5127 N N . LYS B 1 44 ? -19.578 45.844 4.809 1 91.19 44 LYS B N 1
ATOM 5128 C CA . LYS B 1 44 ? -20.125 46.281 6.094 1 91.19 44 LYS B CA 1
ATOM 5129 C C . LYS B 1 44 ? -20.031 45.156 7.129 1 91.19 44 LYS B C 1
ATOM 5131 O O . LYS B 1 44 ? -19.75 45.406 8.305 1 91.19 44 LYS B O 1
ATOM 5136 N N . GLU B 1 45 ? -20.109 43.969 6.637 1 91.19 45 GLU B N 1
ATOM 5137 C CA . GLU B 1 45 ? -20.203 42.875 7.574 1 91.19 45 GLU B CA 1
ATOM 5138 C C . GLU B 1 45 ? -18.828 42.25 7.812 1 91.19 45 GLU B C 1
ATOM 5140 O O . GLU B 1 45 ? -18.531 41.781 8.922 1 91.19 45 GLU B O 1
ATOM 5145 N N . HIS B 1 46 ? -18.016 42.25 6.77 1 92.44 46 HIS B N 1
ATOM 5146 C CA . HIS B 1 46 ? -16.812 41.438 6.836 1 92.44 46 HIS B CA 1
ATOM 5147 C C . HIS B 1 46 ? -15.57 42.312 7.07 1 92.44 46 HIS B C 1
ATOM 5149 O O . HIS B 1 46 ? -14.57 41.812 7.609 1 92.44 46 HIS B O 1
ATOM 5155 N N . PHE B 1 47 ? -15.57 43.531 6.824 1 94.38 47 PHE B N 1
ATOM 5156 C CA . PHE B 1 47 ? -14.383 44.375 6.758 1 94.38 47 PHE B CA 1
ATOM 5157 C C . PHE B 1 47 ? -13.773 44.562 8.141 1 94.38 47 PHE B C 1
ATOM 5159 O O . PHE B 1 47 ? -12.562 44.438 8.312 1 94.38 47 PHE B O 1
ATOM 5166 N N . HIS B 1 48 ? -14.562 44.875 9.109 1 93.31 48 HIS B N 1
ATOM 5167 C CA . HIS B 1 48 ? -14.062 45.094 10.461 1 93.31 48 HIS B CA 1
ATOM 5168 C C . HIS B 1 48 ? -13.367 43.844 11 1 93.31 48 HIS B C 1
ATOM 5170 O O . HIS B 1 48 ? -12.281 43.938 11.578 1 93.31 48 HIS B O 1
ATOM 5176 N N . GLY B 1 49 ? -13.945 42.75 10.828 1 93.5 49 GLY B N 1
ATOM 5177 C CA . GLY B 1 49 ? -13.367 41.5 11.266 1 93.5 49 GLY B CA 1
ATOM 5178 C C . GLY B 1 49 ? -12.062 41.156 10.562 1 93.5 49 GLY B C 1
ATOM 5179 O O . GLY B 1 49 ? -11.102 40.719 11.195 1 93.5 49 GLY B O 1
ATOM 5180 N N . ASP B 1 50 ? -12.047 41.375 9.32 1 95.5 50 ASP B N 1
ATOM 5181 C CA . ASP B 1 50 ? -10.859 41.062 8.531 1 95.5 50 ASP B CA 1
ATOM 5182 C C . ASP B 1 50 ? -9.703 42 8.906 1 95.5 50 ASP B C 1
ATOM 5184 O O . ASP B 1 50 ? -8.539 41.594 8.891 1 95.5 50 ASP B O 1
ATOM 5188 N N . VAL B 1 51 ? -9.984 43.25 9.273 1 94.88 51 VAL B N 1
ATOM 5189 C CA . VAL B 1 51 ? -8.953 44.188 9.672 1 94.88 51 VAL B CA 1
ATOM 5190 C C . VAL B 1 51 ? -8.344 43.781 11.008 1 94.88 51 VAL B C 1
ATOM 5192 O O . VAL B 1 51 ? -7.125 43.688 11.148 1 94.88 51 VAL B O 1
ATOM 5195 N N . ILE B 1 52 ? -9.172 43.438 11.922 1 93 52 ILE B N 1
ATOM 5196 C CA . ILE B 1 52 ? -8.727 43.062 13.25 1 93 52 ILE B CA 1
ATOM 5197 C C . ILE B 1 52 ? -7.926 41.75 13.172 1 93 52 ILE B C 1
ATOM 5199 O O . ILE B 1 52 ? -6.848 41.656 13.766 1 93 52 ILE B O 1
ATOM 5203 N N . ALA B 1 53 ? -8.523 40.844 12.461 1 94.75 53 ALA B N 1
ATOM 5204 C CA . ALA B 1 53 ? -7.84 39.562 12.305 1 94.75 53 ALA B CA 1
ATOM 5205 C C . ALA B 1 53 ? -6.488 39.75 11.609 1 94.75 53 ALA B C 1
ATOM 5207 O O . ALA B 1 53 ? -5.492 39.156 12.016 1 94.75 53 ALA B O 1
ATOM 5208 N N . GLY B 1 54 ? -6.453 40.5 10.602 1 95.44 54 GLY B N 1
ATOM 5209 C CA . GLY B 1 54 ? -5.227 40.781 9.867 1 95.44 54 GLY B CA 1
ATOM 5210 C C . GLY B 1 54 ? -4.141 41.406 10.719 1 95.44 54 GLY B C 1
ATOM 5211 O O . GLY B 1 54 ? -2.988 40.938 10.688 1 95.44 54 GLY B O 1
ATOM 5212 N N . LEU B 1 55 ? -4.465 42.344 11.469 1 93.31 55 LEU B N 1
ATOM 5213 C CA . LEU B 1 55 ? -3.504 43.031 12.328 1 93.31 55 LEU B CA 1
ATOM 5214 C C . LEU B 1 55 ? -3.014 42.094 13.438 1 93.31 55 LEU B C 1
ATOM 5216 O O . LEU B 1 55 ? -1.821 42.094 13.758 1 93.31 55 LEU B O 1
ATOM 5220 N N . THR B 1 56 ? -3.961 41.375 13.961 1 91.5 56 THR B N 1
ATOM 5221 C CA . THR B 1 56 ? -3.609 40.438 15.023 1 91.5 56 THR B CA 1
ATOM 5222 C C . THR B 1 56 ? -2.629 39.406 14.508 1 91.5 56 THR B C 1
ATOM 5224 O O . THR B 1 56 ? -1.602 39.125 15.141 1 91.5 56 THR B O 1
ATOM 5227 N N . VAL B 1 57 ? -2.949 38.844 13.406 1 93.56 57 VAL B N 1
ATOM 5228 C CA . VAL B 1 57 ? -2.109 37.812 12.805 1 93.56 57 VAL B CA 1
ATOM 5229 C C . VAL B 1 57 ? -0.78 38.406 12.367 1 93.56 57 VAL B C 1
ATOM 5231 O O . VAL B 1 57 ? 0.268 37.781 12.469 1 93.56 57 VAL B O 1
ATOM 5234 N N . GLY B 1 58 ? -0.827 39.625 11.828 1 93.31 58 GLY B N 1
ATOM 5235 C CA . GLY B 1 58 ? 0.393 40.312 11.445 1 93.31 58 GLY B CA 1
ATOM 5236 C C . GLY B 1 58 ? 1.378 40.469 12.586 1 93.31 58 GLY B C 1
ATOM 5237 O O . GLY B 1 58 ? 2.584 40.281 12.398 1 93.31 58 GLY B O 1
ATOM 5238 N N . ILE B 1 59 ? 0.86 40.75 13.656 1 89.88 59 ILE B N 1
ATOM 5239 C CA . ILE B 1 59 ? 1.681 40.906 14.852 1 89.88 59 ILE B CA 1
ATOM 5240 C C . ILE B 1 59 ? 2.336 39.594 15.227 1 89.88 59 ILE B C 1
ATOM 5242 O O . ILE B 1 59 ? 3.488 39.562 15.664 1 89.88 59 ILE B O 1
ATOM 5246 N N . MET B 1 60 ? 1.663 38.531 15.047 1 90.75 60 MET B N 1
ATOM 5247 C CA . MET B 1 60 ? 2.188 37.188 15.375 1 90.75 60 MET B CA 1
ATOM 5248 C C . MET B 1 60 ? 3.242 36.781 14.359 1 90.75 60 MET B C 1
ATOM 5250 O O . MET B 1 60 ? 4.195 36.062 14.703 1 90.75 60 MET B O 1
ATOM 5254 N N . HIS B 1 61 ? 3.098 37.188 13.109 1 93.81 61 HIS B N 1
ATOM 5255 C CA . HIS B 1 61 ? 4.016 36.844 12.031 1 93.81 61 HIS B CA 1
ATOM 5256 C C . HIS B 1 61 ? 5.43 37.312 12.328 1 93.81 61 HIS B C 1
ATOM 5258 O O . HIS B 1 61 ? 6.406 36.719 11.914 1 93.81 61 HIS B O 1
ATOM 5264 N N . VAL B 1 62 ? 5.551 38.375 13.023 1 92 62 VAL B N 1
ATOM 5265 C CA . VAL B 1 62 ? 6.852 39.031 13.203 1 92 62 VAL B CA 1
ATOM 5266 C C . VAL B 1 62 ? 7.742 38.156 14.086 1 92 62 VAL B C 1
ATOM 5268 O O . VAL B 1 62 ? 8.734 37.594 13.609 1 92 62 VAL B O 1
ATOM 5271 N N . PRO B 1 63 ? 7.309 37.969 15.352 1 91.94 63 PRO B N 1
ATOM 5272 C CA . PRO B 1 63 ? 8.18 37.125 16.188 1 91.94 63 PRO B CA 1
ATOM 5273 C C . PRO B 1 63 ? 8.273 35.688 15.68 1 91.94 63 PRO B C 1
ATOM 5275 O O . PRO B 1 63 ? 9.352 35.094 15.719 1 91.94 63 PRO B O 1
ATOM 5278 N N . GLN B 1 64 ? 7.234 35.094 15.203 1 93.25 64 GLN B N 1
ATOM 5279 C CA . GLN B 1 64 ? 7.246 33.719 14.727 1 93.25 64 GLN B CA 1
ATOM 5280 C C . GLN B 1 64 ? 8.078 33.594 13.453 1 93.25 64 GLN B C 1
ATOM 5282 O O . GLN B 1 64 ? 8.805 32.594 13.281 1 93.25 64 GLN B O 1
ATOM 5287 N N . GLY B 1 65 ? 7.883 34.562 12.609 1 93.94 65 GLY B N 1
ATOM 5288 C CA . GLY B 1 65 ? 8.703 34.562 11.406 1 93.94 65 GLY B CA 1
ATOM 5289 C C . GLY B 1 65 ? 10.188 34.562 11.695 1 93.94 65 GLY B C 1
ATOM 5290 O O . GLY B 1 65 ? 10.961 33.844 11.055 1 93.94 65 GLY B O 1
ATOM 5291 N N . MET B 1 66 ? 10.586 35.344 12.664 1 91.81 66 MET B N 1
ATOM 5292 C CA . MET B 1 66 ? 11.992 35.438 13.062 1 91.81 66 MET B CA 1
ATOM 5293 C C . MET B 1 66 ? 12.453 34.125 13.695 1 91.81 66 MET B C 1
ATOM 5295 O O . MET B 1 66 ? 13.523 33.625 13.367 1 91.81 66 MET B O 1
ATOM 5299 N N . ALA B 1 67 ? 11.609 33.625 14.516 1 93.94 67 ALA B N 1
ATOM 5300 C CA . ALA B 1 67 ? 11.945 32.406 15.234 1 93.94 67 ALA B CA 1
ATOM 5301 C C . ALA B 1 67 ? 12.102 31.234 14.273 1 93.94 67 ALA B C 1
ATOM 5303 O O . ALA B 1 67 ? 13.047 30.469 14.383 1 93.94 67 ALA B O 1
ATOM 5304 N N . TYR B 1 68 ? 11.266 31.094 13.289 1 95.62 68 TYR B N 1
ATOM 5305 C CA . TYR B 1 68 ? 11.273 29.938 12.391 1 95.62 68 TYR B CA 1
ATOM 5306 C C . TYR B 1 68 ? 12.375 30.078 11.352 1 95.62 68 TYR B C 1
ATOM 5308 O O . TYR B 1 68 ? 12.891 29.078 10.844 1 95.62 68 TYR B O 1
ATOM 5316 N N . ALA B 1 69 ? 12.742 31.312 11.062 1 94.12 69 ALA B N 1
ATOM 5317 C CA . ALA B 1 69 ? 13.898 31.516 10.188 1 94.12 69 ALA B CA 1
ATOM 5318 C C . ALA B 1 69 ? 15.164 30.938 10.812 1 94.12 69 ALA B C 1
ATOM 5320 O O . ALA B 1 69 ? 16.031 30.422 10.109 1 94.12 69 ALA B O 1
ATOM 5321 N N . SER B 1 70 ? 15.242 31.109 12.078 1 91 70 SER B N 1
ATOM 5322 C CA . SER B 1 70 ? 16.391 30.547 12.789 1 91 70 SER B CA 1
ATOM 5323 C C . SER B 1 70 ? 16.422 29.016 12.648 1 91 70 SER B C 1
ATOM 5325 O O . SER B 1 70 ? 17.5 28.422 12.57 1 91 70 SER B O 1
ATOM 5327 N N . LEU B 1 71 ? 15.312 28.422 12.57 1 92.12 71 LEU B N 1
ATOM 5328 C CA . LEU B 1 71 ? 15.211 26.969 12.375 1 92.12 71 LEU B CA 1
ATOM 5329 C C . LEU B 1 71 ? 15.68 26.578 10.969 1 92.12 71 LEU B C 1
ATOM 5331 O O . LEU B 1 71 ? 16.266 25.516 10.781 1 92.12 71 LEU B O 1
ATOM 5335 N N . ALA B 1 72 ? 15.422 27.453 10.047 1 94.19 72 ALA B N 1
ATOM 5336 C CA . ALA B 1 72 ? 15.789 27.219 8.656 1 94.19 72 ALA B CA 1
ATOM 5337 C C . ALA B 1 72 ? 17.266 27.531 8.414 1 94.19 72 ALA B C 1
ATOM 5339 O O . ALA B 1 72 ? 17.797 27.25 7.34 1 94.19 72 ALA B O 1
ATOM 5340 N N . GLY B 1 73 ? 17.891 28.172 9.391 1 89.44 73 GLY B N 1
ATOM 5341 C CA . GLY B 1 73 ? 19.312 28.484 9.281 1 89.44 73 GLY B CA 1
ATOM 5342 C C . GLY B 1 73 ? 19.578 29.719 8.445 1 89.44 73 GLY B C 1
ATOM 5343 O O . GLY B 1 73 ? 20.609 29.812 7.77 1 89.44 73 GLY B O 1
ATOM 5344 N N . VAL B 1 74 ? 18.656 30.625 8.414 1 90.5 74 VAL B N 1
ATOM 5345 C CA . VAL B 1 74 ? 18.797 31.875 7.684 1 90.5 74 VAL B CA 1
ATOM 5346 C C . VAL B 1 74 ? 18.531 33.062 8.617 1 90.5 74 VAL B C 1
ATOM 5348 O O . VAL B 1 74 ? 17.953 32.875 9.688 1 90.5 74 VAL B O 1
ATOM 5351 N N . PRO B 1 75 ? 18.953 34.188 8.234 1 88.56 75 PRO B N 1
ATOM 5352 C CA . PRO B 1 75 ? 18.672 35.344 9.078 1 88.56 75 PRO B CA 1
ATOM 5353 C C . PRO B 1 75 ? 17.172 35.562 9.297 1 88.56 75 PRO B C 1
ATOM 5355 O O . PRO B 1 75 ? 16.359 35.312 8.398 1 88.56 75 PRO B O 1
ATOM 5358 N N . PRO B 1 76 ? 16.766 36.062 10.414 1 89.06 76 PRO B N 1
ATOM 5359 C CA . PRO B 1 76 ? 15.367 36.156 10.859 1 89.06 76 PRO B CA 1
ATOM 5360 C C . PRO B 1 76 ? 14.484 36.906 9.883 1 89.06 76 PRO B C 1
ATOM 5362 O O . PRO B 1 76 ? 13.305 36.594 9.727 1 89.06 76 PRO B O 1
ATOM 5365 N N . VAL B 1 77 ? 15 37.875 9.172 1 89.38 77 VAL B N 1
ATOM 5366 C CA . VAL B 1 77 ? 14.203 38.719 8.297 1 89.38 77 VAL B CA 1
ATOM 5367 C C . VAL B 1 77 ? 13.594 37.906 7.172 1 89.38 77 VAL B C 1
ATOM 5369 O O . VAL B 1 77 ? 12.508 38.188 6.68 1 89.38 77 VAL B O 1
ATOM 5372 N N . TYR B 1 78 ? 14.219 36.844 6.855 1 92.31 78 TYR B N 1
ATOM 5373 C CA . TYR B 1 78 ? 13.781 36.062 5.711 1 92.31 78 TYR B CA 1
ATOM 5374 C C . TYR B 1 78 ? 12.547 35.219 6.062 1 92.31 78 TYR B C 1
ATOM 5376 O O . TYR B 1 78 ? 11.805 34.781 5.176 1 92.31 78 TYR B O 1
ATOM 5384 N N . GLY B 1 79 ? 12.336 34.969 7.355 1 94.12 79 GLY B N 1
ATOM 5385 C CA . GLY B 1 79 ? 11.062 34.438 7.77 1 94.12 79 GLY B CA 1
ATOM 5386 C C . GLY B 1 79 ? 9.891 35.375 7.516 1 94.12 79 GLY B C 1
ATOM 5387 O O . GLY B 1 79 ? 8.82 34.906 7.098 1 94.12 79 GLY B O 1
ATOM 5388 N N . MET B 1 80 ? 10.156 36.594 7.688 1 92.94 80 MET B N 1
ATOM 5389 C CA . MET B 1 80 ? 9.125 37.594 7.453 1 92.94 80 MET B CA 1
ATOM 5390 C C . MET B 1 80 ? 8.867 37.781 5.961 1 92.94 80 MET B C 1
ATOM 5392 O O . MET B 1 80 ? 7.715 37.906 5.535 1 92.94 80 MET B O 1
ATOM 5396 N N . TYR B 1 81 ? 9.961 37.781 5.195 1 94.31 81 TYR B N 1
ATOM 5397 C CA . TYR B 1 81 ? 9.805 37.875 3.746 1 94.31 81 TYR B CA 1
ATOM 5398 C C . TYR B 1 81 ? 8.984 36.719 3.213 1 94.31 81 TYR B C 1
ATOM 5400 O O . TYR B 1 81 ? 8.086 36.906 2.395 1 94.31 81 TYR B O 1
ATOM 5408 N N . SER B 1 82 ? 9.32 35.531 3.721 1 96.81 82 SER B N 1
ATOM 5409 C CA . SER B 1 82 ? 8.641 34.344 3.26 1 96.81 82 SER B CA 1
ATOM 5410 C C . SER B 1 82 ? 7.141 34.406 3.545 1 96.81 82 SER B C 1
ATOM 5412 O O . SER B 1 82 ? 6.324 34.062 2.691 1 96.81 82 SER B O 1
ATOM 5414 N N . SER B 1 83 ? 6.812 34.812 4.742 1 96.88 83 SER B N 1
ATOM 5415 C CA . SER B 1 83 ? 5.41 34.938 5.125 1 96.88 83 SER B CA 1
ATOM 5416 C C . SER B 1 83 ? 4.707 36.031 4.328 1 96.88 83 SER B C 1
ATOM 5418 O O . SER B 1 83 ? 3.545 35.875 3.941 1 96.88 83 SER B O 1
ATOM 5420 N N . PHE B 1 84 ? 5.395 37.094 4.066 1 95.88 84 PHE B N 1
ATOM 5421 C CA . PHE B 1 84 ? 4.82 38.25 3.35 1 95.88 84 PHE B CA 1
ATOM 5422 C C . PHE B 1 84 ? 4.48 37.844 1.914 1 95.88 84 PHE B C 1
ATOM 5424 O O . PHE B 1 84 ? 3.332 38 1.486 1 95.88 84 PHE B O 1
ATOM 5431 N N . PHE B 1 85 ? 5.41 37.375 1.185 1 96.88 85 PHE B N 1
ATOM 5432 C CA . PHE B 1 85 ? 5.219 37.125 -0.237 1 96.88 85 PHE B CA 1
ATOM 5433 C C . PHE B 1 85 ? 4.262 35.969 -0.452 1 96.88 85 PHE B C 1
ATOM 5435 O O . PHE B 1 85 ? 3.34 36.062 -1.265 1 96.88 85 PHE B O 1
ATOM 5442 N N . ALA B 1 86 ? 4.461 34.938 0.273 1 96.75 86 ALA B N 1
ATOM 5443 C CA . ALA B 1 86 ? 3.65 33.719 0.073 1 96.75 86 ALA B CA 1
ATOM 5444 C C . ALA B 1 86 ? 2.188 34 0.417 1 96.75 86 ALA B C 1
ATOM 5446 O O . ALA B 1 86 ? 1.288 33.594 -0.324 1 96.75 86 ALA B O 1
ATOM 5447 N N . SER B 1 87 ? 1.958 34.625 1.567 1 97.06 87 SER B N 1
ATOM 5448 C CA . SER B 1 87 ? 0.583 34.875 1.977 1 97.06 87 SER B CA 1
ATOM 5449 C C . SER B 1 87 ? -0.113 35.812 0.999 1 97.06 87 SER B C 1
ATOM 5451 O O . SER B 1 87 ? -1.295 35.656 0.695 1 97.06 87 SER B O 1
ATOM 5453 N N . SER B 1 88 ? 0.613 36.781 0.469 1 96.75 88 SER B N 1
ATOM 5454 C CA . SER B 1 88 ? 0.048 37.75 -0.464 1 96.75 88 SER B CA 1
ATOM 5455 C C . SER B 1 88 ? -0.352 37.094 -1.777 1 96.75 88 SER B C 1
ATOM 5457 O O . SER B 1 88 ? -1.399 37.406 -2.344 1 96.75 88 SER B O 1
ATOM 5459 N N . ILE B 1 89 ? 0.439 36.219 -2.211 1 96.94 89 ILE B N 1
ATOM 5460 C CA . ILE B 1 89 ? 0.139 35.531 -3.461 1 96.94 89 ILE B CA 1
ATOM 5461 C C . ILE B 1 89 ? -0.976 34.5 -3.234 1 96.94 89 ILE B C 1
ATOM 5463 O O . ILE B 1 89 ? -1.881 34.375 -4.062 1 96.94 89 ILE B O 1
ATOM 5467 N N . TYR B 1 90 ? -0.941 33.812 -2.141 1 97.25 90 TYR B N 1
ATOM 5468 C CA . TYR B 1 90 ? -1.941 32.812 -1.814 1 97.25 90 TYR B CA 1
ATOM 5469 C C . TYR B 1 90 ? -3.338 33.406 -1.778 1 97.25 90 TYR B C 1
ATOM 5471 O O . TYR B 1 90 ? -4.316 32.75 -2.148 1 97.25 90 TYR B O 1
ATOM 5479 N N . MET B 1 91 ? -3.426 34.625 -1.34 1 95.88 91 MET B N 1
ATOM 5480 C CA . MET B 1 91 ? -4.715 35.312 -1.208 1 95.88 91 MET B CA 1
ATOM 5481 C C . MET B 1 91 ? -5.469 35.312 -2.533 1 95.88 91 MET B C 1
ATOM 5483 O O . MET B 1 91 ? -6.699 35.219 -2.553 1 95.88 91 MET B O 1
ATOM 5487 N N . PHE B 1 92 ? -4.766 35.219 -3.621 1 95.5 92 PHE B N 1
ATOM 5488 C CA . PHE B 1 92 ? -5.387 35.281 -4.941 1 95.5 92 PHE B CA 1
ATOM 5489 C C . PHE B 1 92 ? -5.906 33.906 -5.352 1 95.5 92 PHE B C 1
ATOM 5491 O O . PHE B 1 92 ? -6.879 33.812 -6.102 1 95.5 92 PHE B O 1
ATOM 5498 N N . PHE B 1 93 ? -5.258 32.875 -4.832 1 95.81 93 PHE B N 1
ATOM 5499 C CA . PHE B 1 93 ? -5.508 31.578 -5.422 1 95.81 93 PHE B CA 1
ATOM 5500 C C . PHE B 1 93 ? -6.137 30.641 -4.398 1 95.81 93 PHE B C 1
ATOM 5502 O O . PHE B 1 93 ? -6.684 29.594 -4.762 1 95.81 93 PHE B O 1
ATOM 5509 N N . GLY B 1 94 ? -6.078 30.938 -3.156 1 95 94 GLY B N 1
ATOM 5510 C CA . GLY B 1 94 ? -6.5 30.016 -2.104 1 95 94 GLY B CA 1
ATOM 5511 C C . GLY B 1 94 ? -8.008 29.969 -1.924 1 95 94 GLY B C 1
ATOM 5512 O O . GLY B 1 94 ? -8.711 30.922 -2.291 1 95 94 GLY B O 1
ATOM 5513 N N . THR B 1 95 ? -8.461 28.859 -1.36 1 93.62 95 THR B N 1
ATOM 5514 C CA . THR B 1 95 ? -9.891 28.688 -1.105 1 93.62 95 THR B CA 1
ATOM 5515 C C . THR B 1 95 ? -10.164 28.609 0.393 1 93.62 95 THR B C 1
ATOM 5517 O O . THR B 1 95 ? -11.32 28.641 0.818 1 93.62 95 THR B O 1
ATOM 5520 N N . ALA B 1 96 ? -9.133 28.531 1.188 1 93.75 96 ALA B N 1
ATOM 5521 C CA . ALA B 1 96 ? -9.289 28.5 2.641 1 93.75 96 ALA B CA 1
ATOM 5522 C C . ALA B 1 96 ? -9.289 29.906 3.23 1 93.75 96 ALA B C 1
ATOM 5524 O O . ALA B 1 96 ? -8.242 30.531 3.359 1 93.75 96 ALA B O 1
ATOM 5525 N N . ARG B 1 97 ? -10.344 30.266 3.766 1 92.75 97 ARG B N 1
ATOM 5526 C CA . ARG B 1 97 ? -10.586 31.656 4.109 1 92.75 97 ARG B CA 1
ATOM 5527 C C . ARG B 1 97 ? -9.961 32 5.461 1 92.75 97 ARG B C 1
ATOM 5529 O O . ARG B 1 97 ? -9.672 33.156 5.738 1 92.75 97 ARG B O 1
ATOM 5536 N N . HIS B 1 98 ? -9.742 31.062 6.27 1 94.12 98 HIS B N 1
ATOM 5537 C CA . HIS B 1 98 ? -9.438 31.375 7.66 1 94.12 98 HIS B CA 1
ATOM 5538 C C . HIS B 1 98 ? -8.023 30.938 8.023 1 94.12 98 HIS B C 1
ATOM 5540 O O . HIS B 1 98 ? -7.582 31.125 9.156 1 94.12 98 HIS B O 1
ATOM 5546 N N . ILE B 1 99 ? -7.262 30.438 7.047 1 95.38 99 ILE B N 1
ATOM 5547 C CA . ILE B 1 99 ? -5.945 29.906 7.395 1 95.38 99 ILE B CA 1
ATOM 5548 C C . ILE B 1 99 ? -4.891 31 7.207 1 95.38 99 ILE B C 1
ATOM 5550 O O . ILE B 1 99 ? -4.98 31.797 6.281 1 95.38 99 ILE B O 1
ATOM 5554 N N . SER B 1 100 ? -3.941 31.016 8.07 1 96.25 100 SER B N 1
ATOM 5555 C CA . SER B 1 100 ? -2.812 31.938 7.977 1 96.25 100 SER B CA 1
ATOM 5556 C C . SER B 1 100 ? -1.612 31.266 7.309 1 96.25 100 SER B C 1
ATOM 5558 O O . SER B 1 100 ? -0.943 30.438 7.914 1 96.25 100 SER B O 1
ATOM 5560 N N . ILE B 1 101 ? -1.336 31.703 6.137 1 97.25 101 ILE B N 1
ATOM 5561 C CA . ILE B 1 101 ? -0.215 31.188 5.359 1 97.25 101 ILE B CA 1
ATOM 5562 C C . ILE B 1 101 ? 1.08 31.859 5.809 1 97.25 101 ILE B C 1
ATOM 5564 O O . ILE B 1 101 ? 1.118 33.062 6 1 97.25 101 ILE B O 1
ATOM 556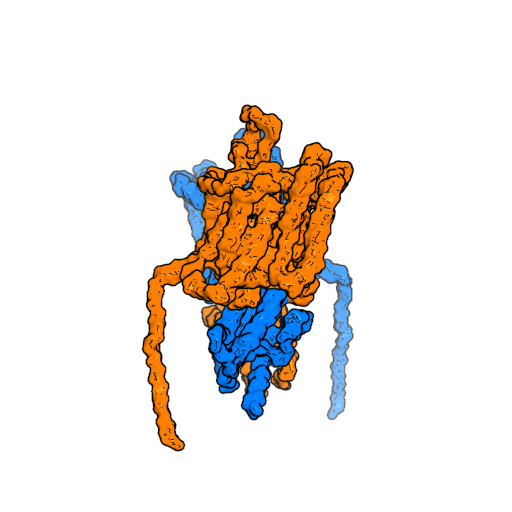8 N N . GLY B 1 102 ? 2.113 31.156 6 1 97.06 102 GLY B N 1
ATOM 5569 C CA . GLY B 1 102 ? 3.418 31.641 6.422 1 97.06 102 GLY B CA 1
ATOM 5570 C C . GLY B 1 102 ? 4.355 30.531 6.852 1 97.06 102 GLY B C 1
ATOM 5571 O O . GLY B 1 102 ? 4.074 29.359 6.629 1 97.06 102 GLY B O 1
ATOM 5572 N N . VAL B 1 103 ? 5.434 30.938 7.418 1 96.62 103 VAL B N 1
ATOM 5573 C CA . VAL B 1 103 ? 6.43 29.969 7.871 1 96.62 103 VAL B CA 1
ATOM 5574 C C . VAL B 1 103 ? 5.926 29.266 9.117 1 96.62 103 VAL B C 1
ATOM 5576 O O . VAL B 1 103 ? 5.125 29.812 9.883 1 96.62 103 VAL B O 1
ATOM 5579 N N . PHE B 1 104 ? 6.277 28.031 9.234 1 93.88 104 PHE B N 1
ATOM 5580 C CA . PHE B 1 104 ? 5.945 27.266 10.422 1 93.88 104 PHE B CA 1
ATOM 5581 C C . PHE B 1 104 ? 7.082 26.312 10.781 1 93.88 104 PHE B C 1
ATOM 5583 O O . PHE B 1 104 ? 8.023 26.141 10.008 1 93.88 104 PHE B O 1
ATOM 5590 N N . ALA B 1 105 ? 7.008 25.781 11.898 1 93.44 105 ALA B N 1
ATOM 5591 C CA . ALA B 1 105 ? 8.141 25.156 12.57 1 93.44 105 ALA B CA 1
ATOM 5592 C C . ALA B 1 105 ? 8.648 23.953 11.789 1 93.44 105 ALA B C 1
ATOM 5594 O O . ALA B 1 105 ? 9.836 23.859 11.469 1 93.44 105 ALA B O 1
ATOM 5595 N N . VAL B 1 106 ? 7.828 23.094 11.367 1 93.06 106 VAL B N 1
ATOM 5596 C CA . VAL B 1 106 ? 8.219 21.797 10.812 1 93.06 106 VAL B CA 1
ATOM 5597 C C . VAL B 1 106 ? 8.898 22 9.461 1 93.06 106 VAL B C 1
ATOM 5599 O O . VAL B 1 106 ? 9.992 21.484 9.227 1 93.06 106 VAL B O 1
ATOM 5602 N N . ALA B 1 107 ? 8.328 22.734 8.656 1 95.69 107 ALA B N 1
ATOM 5603 C CA . ALA B 1 107 ? 8.93 22.984 7.348 1 95.69 107 ALA B CA 1
ATOM 5604 C C . ALA B 1 107 ? 10.25 23.734 7.48 1 95.69 107 ALA B C 1
ATOM 5606 O O . ALA B 1 107 ? 11.195 23.469 6.738 1 95.69 107 ALA B O 1
ATOM 5607 N N . SER B 1 108 ? 10.32 24.688 8.398 1 96.62 108 SER B N 1
ATOM 5608 C CA . SER B 1 108 ? 11.547 25.438 8.617 1 96.62 108 SER B CA 1
ATOM 5609 C C . SER B 1 108 ? 12.688 24.531 9.055 1 96.62 108 SER B C 1
ATOM 5611 O O . SER B 1 108 ? 13.82 24.672 8.586 1 96.62 108 SER B O 1
ATOM 5613 N N . MET B 1 109 ? 12.328 23.672 9.875 1 92.94 109 MET B N 1
ATOM 5614 C CA . MET B 1 109 ? 13.328 22.719 10.336 1 92.94 109 MET B CA 1
ATOM 5615 C C . MET B 1 109 ? 13.805 21.828 9.188 1 92.94 109 MET B C 1
ATOM 5617 O O . MET B 1 109 ? 14.992 21.547 9.07 1 92.94 109 MET B O 1
ATOM 5621 N N . MET B 1 110 ? 12.883 21.406 8.359 1 94.62 110 MET B N 1
ATOM 5622 C CA . MET B 1 110 ? 13.242 20.562 7.219 1 94.62 110 MET B CA 1
ATOM 5623 C C . MET B 1 110 ? 14.148 21.312 6.25 1 94.62 110 MET B C 1
ATOM 5625 O O . MET B 1 110 ? 15.109 20.75 5.73 1 94.62 110 MET B O 1
ATOM 5629 N N . VAL B 1 111 ? 13.859 22.547 6.078 1 96.5 111 VAL B N 1
ATOM 5630 C CA . VAL B 1 111 ? 14.672 23.391 5.207 1 96.5 111 VAL B CA 1
ATOM 5631 C C . VAL B 1 111 ? 16.062 23.547 5.797 1 96.5 111 VAL B C 1
ATOM 5633 O O . VAL B 1 111 ? 17.062 23.438 5.082 1 96.5 111 VAL B O 1
ATOM 5636 N N . GLY B 1 112 ? 16.109 23.859 7.07 1 93.62 112 GLY B N 1
ATOM 5637 C CA . GLY B 1 112 ? 17.391 23.969 7.746 1 93.62 112 GLY B CA 1
ATOM 5638 C C . GLY B 1 112 ? 18.25 22.719 7.633 1 93.62 112 GLY B C 1
ATOM 5639 O O . GLY B 1 112 ? 19.453 22.812 7.391 1 93.62 112 GLY B O 1
ATOM 5640 N N . ALA B 1 113 ? 17.625 21.625 7.77 1 90.38 113 ALA B N 1
ATOM 5641 C CA . ALA B 1 113 ? 18.328 20.344 7.676 1 90.38 113 ALA B CA 1
ATOM 5642 C C . ALA B 1 113 ? 18.875 20.125 6.266 1 90.38 113 ALA B C 1
ATOM 5644 O O . ALA B 1 113 ? 20.016 19.672 6.09 1 90.38 113 ALA B O 1
ATOM 5645 N N . ALA B 1 114 ? 18.094 20.391 5.305 1 92.69 114 ALA B N 1
ATOM 5646 C CA . ALA B 1 114 ? 18.5 20.25 3.912 1 92.69 114 ALA B CA 1
ATOM 5647 C C . ALA B 1 114 ? 19.672 21.188 3.59 1 92.69 114 ALA B C 1
ATOM 5649 O O . ALA B 1 114 ? 20.625 20.797 2.916 1 92.69 114 ALA B O 1
ATOM 5650 N N . ARG B 1 115 ? 19.609 22.391 4.078 1 92 115 ARG B N 1
ATOM 5651 C CA . ARG B 1 115 ? 20.641 23.406 3.842 1 92 115 ARG B CA 1
ATOM 5652 C C . ARG B 1 115 ? 21.969 22.984 4.465 1 92 115 ARG B C 1
ATOM 5654 O O . ARG B 1 115 ? 23.016 23.078 3.822 1 92 115 ARG B O 1
ATOM 5661 N N . LEU B 1 116 ? 21.891 22.562 5.625 1 87.38 116 LEU B N 1
ATOM 5662 C CA . LEU B 1 116 ? 23.094 22.156 6.332 1 87.38 116 LEU B CA 1
ATOM 5663 C C . LEU B 1 116 ? 23.766 20.984 5.641 1 87.38 116 LEU B C 1
ATOM 5665 O O . LEU B 1 116 ? 24.984 20.875 5.617 1 87.38 116 LEU B O 1
ATOM 5669 N N . ARG B 1 117 ? 22.984 20.141 5.094 1 87.5 117 ARG B N 1
ATOM 5670 C CA . ARG B 1 117 ? 23.5 18.938 4.441 1 87.5 117 ARG B CA 1
ATOM 5671 C C . ARG B 1 117 ? 24.078 19.266 3.068 1 87.5 117 ARG B C 1
ATOM 5673 O O . ARG B 1 117 ? 25.156 18.781 2.707 1 87.5 117 ARG B O 1
ATOM 5680 N N . LEU B 1 118 ? 23.453 20.109 2.334 1 90 118 LEU B N 1
ATOM 5681 C CA . LEU B 1 118 ? 23.781 20.297 0.928 1 90 118 LEU B CA 1
ATOM 5682 C C . LEU B 1 118 ? 24.578 21.594 0.725 1 90 118 LEU B C 1
ATOM 5684 O O . LEU B 1 118 ? 25.312 21.734 -0.248 1 90 118 LEU B O 1
ATOM 5688 N N . ALA B 1 119 ? 24.375 22.562 1.619 1 86.88 119 ALA B N 1
ATOM 5689 C CA . ALA B 1 119 ? 25.062 23.844 1.546 1 86.88 119 ALA B CA 1
ATOM 5690 C C . ALA B 1 119 ? 25.609 24.266 2.914 1 86.88 119 ALA B C 1
ATOM 5692 O O . ALA B 1 119 ? 25.156 25.25 3.486 1 86.88 119 ALA B O 1
ATOM 5693 N N . PRO B 1 120 ? 26.641 23.562 3.299 1 80.5 120 PRO B N 1
ATOM 5694 C CA . PRO B 1 120 ? 27.188 23.875 4.621 1 80.5 120 PRO B CA 1
ATOM 5695 C C . PRO B 1 120 ? 27.859 25.25 4.676 1 80.5 120 PRO B C 1
ATOM 5697 O O . PRO B 1 120 ? 28.266 25.781 3.643 1 80.5 120 PRO B O 1
ATOM 5700 N N . ASP B 1 121 ? 27.781 25.844 5.953 1 76.06 121 ASP B N 1
ATOM 5701 C CA . ASP B 1 121 ? 28.359 27.156 6.164 1 76.06 121 ASP B CA 1
ATOM 5702 C C . ASP B 1 121 ? 29.859 27.156 5.914 1 76.06 121 ASP B C 1
ATOM 5704 O O . ASP B 1 121 ? 30.516 26.125 6.094 1 76.06 121 ASP B O 1
ATOM 5708 N N . LEU B 1 122 ? 30.391 28.234 5.203 1 60.69 122 LEU B N 1
ATOM 5709 C CA . LEU B 1 122 ? 31.828 28.375 4.996 1 60.69 122 LEU B CA 1
ATOM 5710 C C . LEU B 1 122 ? 32.562 28.484 6.332 1 60.69 122 LEU B C 1
ATOM 5712 O O . LEU B 1 122 ? 32.062 29.125 7.262 1 60.69 122 LEU B O 1
ATOM 5716 N N . PRO B 1 123 ? 33.531 27.578 6.551 1 52.28 123 PRO B N 1
ATOM 5717 C CA . PRO B 1 123 ? 34.312 27.766 7.777 1 52.28 123 PRO B CA 1
ATOM 5718 C C . PRO B 1 123 ? 34.875 29.188 7.914 1 52.28 123 PRO B C 1
ATOM 5720 O O . PRO B 1 123 ? 35.156 29.828 6.91 1 52.28 123 PRO B O 1
ATOM 5723 N N . LEU B 1 124 ? 34.438 29.953 8.977 1 45.78 124 LEU B N 1
ATOM 5724 C CA . LEU B 1 124 ? 34.969 31.297 9.242 1 45.78 124 LEU B CA 1
ATOM 5725 C C . LEU B 1 124 ? 36.438 31.391 8.875 1 45.78 124 LEU B C 1
ATOM 5727 O O . LEU B 1 124 ? 36.906 32.438 8.445 1 45.78 124 LEU B O 1
ATOM 5731 N N . SER B 1 125 ? 37.312 30.5 9.242 1 40.56 125 SER B N 1
ATOM 5732 C CA . SER B 1 125 ? 38.75 30.641 9.023 1 40.56 125 SER B CA 1
ATOM 5733 C C . SER B 1 125 ? 39.094 30.609 7.535 1 40.56 125 SER B C 1
ATOM 5735 O O . SER B 1 125 ? 40.25 30.703 7.152 1 40.56 125 SER B O 1
ATOM 5737 N N . ALA B 1 126 ? 38.344 30.062 6.723 1 42.03 126 ALA B N 1
ATOM 5738 C CA . ALA B 1 126 ? 38.781 29.953 5.34 1 42.03 126 ALA B CA 1
ATOM 5739 C C . ALA B 1 126 ? 38.625 31.281 4.605 1 42.03 126 ALA B C 1
ATOM 5741 O O . ALA B 1 126 ? 37.625 31.516 3.943 1 42.03 126 ALA B O 1
ATOM 5742 N N . SER B 1 127 ? 38.844 32.312 5.07 1 37.97 127 SER B N 1
ATOM 5743 C CA . SER B 1 127 ? 39 33.562 4.332 1 37.97 127 SER B CA 1
ATOM 5744 C C . SER B 1 127 ? 39.562 33.312 2.943 1 37.97 127 SER B C 1
ATOM 5746 O O . SER B 1 127 ? 39.5 34.188 2.076 1 37.97 127 SER B O 1
ATOM 5748 N N . ASN B 1 128 ? 40.812 32.656 2.766 1 32.72 128 ASN B N 1
ATOM 5749 C CA . ASN B 1 128 ? 41.5 32.5 1.49 1 32.72 128 ASN B CA 1
ATOM 5750 C C . ASN B 1 128 ? 40.844 31.438 0.615 1 32.72 128 ASN B C 1
ATOM 5752 O O . ASN B 1 128 ? 40.594 30.312 1.069 1 32.72 128 ASN B O 1
ATOM 5756 N N . ALA B 1 129 ? 40.25 31.734 -0.451 1 44.56 129 ALA B N 1
ATOM 5757 C CA . ALA B 1 129 ? 39.625 31.062 -1.581 1 44.56 129 ALA B CA 1
ATOM 5758 C C . ALA B 1 129 ? 40.281 29.734 -1.881 1 44.56 129 ALA B C 1
ATOM 5760 O O . ALA B 1 129 ? 39.75 28.938 -2.668 1 44.56 129 ALA B O 1
ATOM 5761 N N . SER B 1 130 ? 41.469 29.625 -1.797 1 42.69 130 SER B N 1
ATOM 5762 C CA . SER B 1 130 ? 42.281 28.578 -2.426 1 42.69 130 SER B CA 1
ATOM 5763 C C . SER B 1 130 ? 41.906 27.203 -1.884 1 42.69 130 SER B C 1
ATOM 5765 O O . SER B 1 130 ? 42.156 26.188 -2.533 1 42.69 130 SER B O 1
ATOM 5767 N N . SER B 1 131 ? 41.688 26.953 -0.515 1 45.47 131 SER B N 1
ATOM 5768 C CA . SER B 1 131 ? 41.781 25.594 0.015 1 45.47 131 SER B CA 1
ATOM 5769 C C . SER B 1 131 ? 40.375 24.984 0.163 1 45.47 131 SER B C 1
ATOM 5771 O O . SER B 1 131 ? 40.125 24.234 1.11 1 45.47 131 SER B O 1
ATOM 5773 N N . VAL B 1 132 ? 39.406 25.516 -0.332 1 50 132 VAL B N 1
ATOM 5774 C CA . VAL B 1 132 ? 38.094 24.891 -0.205 1 50 132 VAL B CA 1
ATOM 5775 C C . VAL B 1 132 ? 38.094 23.547 -0.941 1 50 132 VAL B C 1
ATOM 5777 O O . VAL B 1 132 ? 38.375 23.484 -2.145 1 50 132 VAL B O 1
ATOM 5780 N N . ASN B 1 133 ? 38.281 22.531 -0.273 1 56.12 133 ASN B N 1
ATOM 5781 C CA . ASN B 1 133 ? 38.219 21.188 -0.843 1 56.12 133 ASN B CA 1
ATOM 5782 C C . ASN B 1 133 ? 36.812 20.875 -1.389 1 56.12 133 ASN B C 1
ATOM 5784 O O . ASN B 1 133 ? 35.844 20.891 -0.642 1 56.12 133 ASN B O 1
ATOM 5788 N N . PRO B 1 134 ? 36.719 21.031 -2.682 1 58.31 134 PRO B N 1
ATOM 5789 C CA . PRO B 1 134 ? 35.469 20.719 -3.361 1 58.31 134 PRO B CA 1
ATOM 5790 C C . PRO B 1 134 ? 34.75 19.5 -2.754 1 58.31 134 PRO B C 1
ATOM 5792 O O . PRO B 1 134 ? 33.531 19.422 -2.814 1 58.31 134 PRO B O 1
ATOM 5795 N N . ALA B 1 135 ? 35.5 18.688 -2.141 1 60.03 135 ALA B N 1
ATOM 5796 C CA . ALA B 1 135 ? 34.906 17.469 -1.59 1 60.03 135 ALA B CA 1
ATOM 5797 C C . ALA B 1 135 ? 33.969 17.797 -0.438 1 60.03 135 ALA B C 1
ATOM 5799 O O . ALA B 1 135 ? 33.094 16.984 -0.092 1 60.03 135 ALA B O 1
ATOM 5800 N N . ASP B 1 136 ? 34.094 19.094 0.071 1 65.62 136 ASP B N 1
ATOM 5801 C CA . ASP B 1 136 ? 33.312 19.438 1.26 1 65.62 136 ASP B CA 1
ATOM 5802 C C . ASP B 1 136 ? 31.938 20 0.879 1 65.62 136 ASP B C 1
ATOM 5804 O O . ASP B 1 136 ? 31.094 20.219 1.746 1 65.62 136 ASP B O 1
ATOM 5808 N N . TYR B 1 137 ? 31.797 20.141 -0.466 1 73.81 137 TYR B N 1
ATOM 5809 C CA . TYR B 1 137 ? 30.531 20.719 -0.921 1 73.81 137 TYR B CA 1
ATOM 5810 C C . TYR B 1 137 ? 29.797 19.766 -1.85 1 73.81 137 TYR B C 1
ATOM 5812 O O . TYR B 1 137 ? 30.203 19.578 -3 1 73.81 137 TYR B O 1
ATOM 5820 N N . PRO B 1 138 ? 28.781 19.234 -1.315 1 76.81 138 PRO B N 1
ATOM 5821 C CA . PRO B 1 138 ? 28.047 18.234 -2.082 1 76.81 138 PRO B CA 1
ATOM 5822 C C . PRO B 1 138 ? 27.547 18.766 -3.43 1 76.81 138 PRO B C 1
ATOM 5824 O O . PRO B 1 138 ? 27.359 17.984 -4.367 1 76.81 138 PRO B O 1
ATOM 5827 N N . LEU B 1 139 ? 27.391 20.156 -3.521 1 84.06 139 LEU B N 1
ATOM 5828 C CA . LEU B 1 139 ? 26.875 20.703 -4.766 1 84.06 139 LEU B CA 1
ATOM 5829 C C . LEU B 1 139 ? 28 21.234 -5.637 1 84.06 139 LEU B C 1
ATOM 5831 O O . LEU B 1 139 ? 27.766 21.906 -6.645 1 84.06 139 LEU B O 1
ATOM 5835 N N . GLY B 1 140 ? 29.203 21.016 -5.258 1 77 140 GLY B N 1
ATOM 5836 C CA . GLY B 1 140 ? 30.375 21.344 -6.062 1 77 140 GLY B CA 1
ATOM 5837 C C . GLY B 1 140 ? 30.969 22.703 -5.738 1 77 140 GLY B C 1
ATOM 5838 O O . GLY B 1 140 ? 32.125 22.984 -6.082 1 77 140 GLY B O 1
ATOM 5839 N N . GLU B 1 141 ? 30.203 23.672 -5.199 1 80.75 141 GLU B N 1
ATOM 5840 C CA . GLU B 1 141 ? 30.641 25.016 -4.82 1 80.75 141 GLU B CA 1
ATOM 5841 C C . GLU B 1 141 ? 29.891 25.516 -3.582 1 80.75 141 GLU B C 1
ATOM 5843 O O . GLU B 1 141 ? 28.828 25 -3.244 1 80.75 141 GLU B O 1
ATOM 5848 N N . PRO B 1 142 ? 30.594 26.391 -2.895 1 82.81 142 PRO B N 1
ATOM 5849 C CA . PRO B 1 142 ? 29.859 27.031 -1.798 1 82.81 142 PRO B CA 1
ATOM 5850 C C . PRO B 1 142 ? 28.656 27.844 -2.285 1 82.81 142 PRO B C 1
ATOM 5852 O O . PRO B 1 142 ? 28.797 28.656 -3.209 1 82.81 142 PRO B O 1
ATOM 5855 N N . ILE B 1 143 ? 27.547 27.484 -1.765 1 88.31 143 ILE B N 1
ATOM 5856 C CA . ILE B 1 143 ? 26.312 28.156 -2.17 1 88.31 143 ILE B CA 1
ATOM 5857 C C . ILE B 1 143 ? 25.781 28.984 -1.008 1 88.31 143 ILE B C 1
ATOM 5859 O O . ILE B 1 143 ? 25.688 28.5 0.124 1 88.31 143 ILE B O 1
ATOM 5863 N N . ASP B 1 144 ? 25.422 30.188 -1.333 1 89.75 144 ASP B N 1
ATOM 5864 C CA . ASP B 1 144 ? 24.781 31.062 -0.343 1 89.75 144 ASP B CA 1
ATOM 5865 C C . ASP B 1 144 ? 23.453 30.453 0.143 1 89.75 144 ASP B C 1
ATOM 5867 O O . ASP B 1 144 ? 22.672 29.938 -0.653 1 89.75 144 ASP B O 1
ATOM 5871 N N . PRO B 1 145 ? 23.266 30.484 1.451 1 90.25 145 PRO B N 1
ATOM 5872 C CA . PRO B 1 145 ? 22.031 29.922 2.016 1 90.25 145 PRO B CA 1
ATOM 5873 C C . PRO B 1 145 ? 20.781 30.5 1.382 1 90.25 145 PRO B C 1
ATOM 5875 O O . PRO B 1 145 ? 19.797 29.781 1.19 1 90.25 145 PRO B O 1
ATOM 5878 N N . LEU B 1 146 ? 20.844 31.734 0.996 1 90.69 146 LEU B N 1
ATOM 5879 C CA . LEU B 1 146 ? 19.656 32.375 0.453 1 90.69 146 LEU B CA 1
ATOM 5880 C C . LEU B 1 146 ? 19.375 31.906 -0.974 1 90.69 146 LEU B C 1
ATOM 5882 O O . LEU B 1 146 ? 18.219 31.781 -1.376 1 90.69 146 LEU B O 1
ATOM 5886 N N . ILE B 1 147 ? 20.406 31.688 -1.649 1 93.12 147 ILE B N 1
ATOM 5887 C CA . ILE B 1 147 ? 20.266 31.156 -3.002 1 93.12 147 ILE B CA 1
ATOM 5888 C C . ILE B 1 147 ? 19.734 29.719 -2.943 1 93.12 147 ILE B C 1
ATOM 5890 O O . ILE B 1 147 ? 18.859 29.344 -3.74 1 93.12 147 ILE B O 1
ATOM 5894 N N . PHE B 1 148 ? 20.219 29.047 -1.945 1 94.69 148 PHE B N 1
ATOM 5895 C CA . PHE B 1 148 ? 19.781 27.672 -1.748 1 94.69 148 PHE B CA 1
ATOM 5896 C C . PHE B 1 148 ? 18.297 27.609 -1.421 1 94.69 148 PHE B C 1
ATOM 5898 O O . PHE B 1 148 ? 17.547 26.844 -2.037 1 94.69 148 PHE B O 1
ATOM 5905 N N . THR B 1 149 ? 17.875 28.391 -0.471 1 96 149 THR B N 1
ATOM 5906 C CA . THR B 1 149 ? 16.5 28.312 -0.001 1 96 149 THR B CA 1
ATOM 5907 C C . THR B 1 149 ? 15.531 28.812 -1.073 1 96 149 THR B C 1
ATOM 5909 O O . THR B 1 149 ? 14.422 28.297 -1.197 1 96 149 THR B O 1
ATOM 5912 N N . SER B 1 150 ? 15.961 29.797 -1.832 1 96.31 150 SER B N 1
ATOM 5913 C CA . SER B 1 150 ? 15.133 30.266 -2.928 1 96.31 150 SER B CA 1
ATOM 5914 C C . SER B 1 150 ? 14.945 29.203 -3.994 1 96.31 150 SER B C 1
ATOM 5916 O O . SER B 1 150 ? 13.836 29 -4.492 1 96.31 150 SER B O 1
ATOM 5918 N N . ALA B 1 151 ? 15.992 28.547 -4.293 1 97.12 151 ALA B N 1
ATOM 5919 C CA . ALA B 1 151 ? 15.922 27.469 -5.27 1 97.12 151 ALA B CA 1
ATOM 5920 C C . ALA B 1 151 ? 15.047 26.328 -4.766 1 97.12 151 ALA B C 1
ATOM 5922 O O . ALA B 1 151 ? 14.234 25.781 -5.52 1 97.12 151 ALA B O 1
ATOM 5923 N N . LEU B 1 152 ? 15.242 26 -3.537 1 97.69 152 LEU B N 1
ATOM 5924 C CA . LEU B 1 152 ? 14.43 24.953 -2.914 1 97.69 152 LEU B CA 1
ATOM 5925 C C . LEU B 1 152 ? 12.953 25.328 -2.939 1 97.69 152 LEU B C 1
ATOM 5927 O O . LEU B 1 152 ? 12.102 24.469 -3.217 1 97.69 152 LEU B O 1
ATOM 5931 N N . THR B 1 153 ? 12.68 26.562 -2.65 1 98.31 153 THR B N 1
ATOM 5932 C CA . THR B 1 153 ? 11.305 27.047 -2.637 1 98.31 153 THR B CA 1
ATOM 5933 C C . THR B 1 153 ? 10.672 26.938 -4.023 1 98.31 153 THR B C 1
ATOM 5935 O O . THR B 1 153 ? 9.508 26.562 -4.152 1 98.31 153 THR B O 1
ATOM 5938 N N . LEU B 1 154 ? 11.406 27.234 -4.988 1 98.12 154 LEU B N 1
ATOM 5939 C CA . LEU B 1 154 ? 10.914 27.109 -6.355 1 98.12 154 LEU B CA 1
ATOM 5940 C C . LEU B 1 154 ? 10.555 25.656 -6.66 1 98.12 154 LEU B C 1
ATOM 5942 O O . LEU B 1 154 ? 9.477 25.375 -7.199 1 98.12 154 LEU B O 1
ATOM 5946 N N . LEU B 1 155 ? 11.469 24.828 -6.32 1 98 155 LEU B N 1
ATOM 5947 C CA . LEU B 1 155 ? 11.242 23.406 -6.609 1 98 155 LEU B CA 1
ATOM 5948 C C . LEU B 1 155 ? 10.039 22.875 -5.84 1 98 155 LEU B C 1
ATOM 5950 O O . LEU B 1 155 ? 9.258 22.078 -6.367 1 98 155 LEU B O 1
ATOM 5954 N N . VAL B 1 156 ? 9.891 23.25 -4.617 1 98.19 156 VAL B N 1
ATOM 5955 C CA . VAL B 1 156 ? 8.727 22.875 -3.812 1 98.19 156 VAL B CA 1
ATOM 5956 C C . VAL B 1 156 ? 7.449 23.344 -4.504 1 98.19 156 VAL B C 1
ATOM 5958 O O . VAL B 1 156 ? 6.488 22.578 -4.621 1 98.19 156 VAL B O 1
ATOM 5961 N N . GLY B 1 157 ? 7.504 24.547 -4.973 1 98.25 157 GLY B N 1
ATOM 5962 C CA . GLY B 1 157 ? 6.359 25.094 -5.691 1 98.25 157 GLY B CA 1
ATOM 5963 C C . GLY B 1 157 ? 6.043 24.328 -6.965 1 98.25 157 GLY B C 1
ATOM 5964 O O . GLY B 1 157 ? 4.883 24.016 -7.238 1 98.25 157 GLY B O 1
ATOM 5965 N N . VAL B 1 158 ? 7.023 24 -7.676 1 97.81 158 VAL B N 1
ATOM 5966 C CA . VAL B 1 158 ? 6.859 23.281 -8.93 1 97.81 158 VAL B CA 1
ATOM 5967 C C . VAL B 1 158 ? 6.285 21.891 -8.641 1 97.81 158 VAL B C 1
ATOM 5969 O O . VAL B 1 158 ? 5.383 21.422 -9.352 1 97.81 158 VAL B O 1
ATOM 5972 N N . VAL B 1 159 ? 6.82 21.266 -7.664 1 97.06 159 VAL B N 1
ATOM 5973 C CA . VAL B 1 159 ? 6.324 19.953 -7.273 1 97.06 159 VAL B CA 1
ATOM 5974 C C . VAL B 1 159 ? 4.84 20.031 -6.93 1 97.06 159 VAL B C 1
ATOM 5976 O O . VAL B 1 159 ? 4.043 19.203 -7.363 1 97.06 159 VAL B O 1
ATOM 5979 N N . GLN B 1 160 ? 4.465 21 -6.227 1 97.56 160 GLN B N 1
ATOM 5980 C CA . GLN B 1 160 ? 3.074 21.172 -5.824 1 97.56 160 GLN B CA 1
ATOM 5981 C C . GLN B 1 160 ? 2.184 21.453 -7.031 1 97.56 160 GLN B C 1
ATOM 5983 O O . GLN B 1 160 ? 1.073 20.938 -7.129 1 97.56 160 GLN B O 1
ATOM 5988 N N . VAL B 1 161 ? 2.676 22.25 -7.934 1 97.19 161 VAL B N 1
ATOM 5989 C CA . VAL B 1 161 ? 1.911 22.547 -9.141 1 97.19 161 VAL B CA 1
ATOM 5990 C C . VAL B 1 161 ? 1.752 21.281 -9.984 1 97.19 161 VAL B C 1
ATOM 5992 O O . VAL B 1 161 ? 0.671 21.016 -10.508 1 97.19 161 VAL B O 1
ATOM 5995 N N . ILE B 1 162 ? 2.812 20.531 -10.062 1 96.44 162 ILE B N 1
ATOM 5996 C CA . ILE B 1 162 ? 2.748 19.281 -10.805 1 96.44 162 ILE B CA 1
ATOM 5997 C C . ILE B 1 162 ? 1.729 18.344 -10.156 1 96.44 162 ILE B C 1
ATOM 5999 O O . ILE B 1 162 ? 0.938 17.703 -10.844 1 96.44 162 ILE B O 1
ATOM 6003 N N . MET B 1 163 ? 1.747 18.328 -8.891 1 94.38 163 MET B N 1
ATOM 6004 C CA . MET B 1 163 ? 0.758 17.516 -8.18 1 94.38 163 MET B CA 1
ATOM 6005 C C . MET B 1 163 ? -0.656 18 -8.477 1 94.38 163 MET B C 1
ATOM 6007 O O . MET B 1 163 ? -1.583 17.203 -8.586 1 94.38 163 MET B O 1
ATOM 6011 N N . GLY B 1 164 ? -0.799 19.312 -8.586 1 93.56 164 GLY B N 1
ATOM 6012 C CA . GLY B 1 164 ? -2.088 19.875 -8.953 1 93.56 164 GLY B CA 1
ATOM 6013 C C . GLY B 1 164 ? -2.523 19.5 -10.359 1 93.56 164 GLY B C 1
ATOM 6014 O O . GLY B 1 164 ? -3.666 19.094 -10.562 1 93.56 164 GLY B O 1
ATOM 6015 N N . VAL B 1 165 ? -1.614 19.516 -11.242 1 94.06 165 VAL B N 1
ATOM 6016 C CA . VAL B 1 165 ? -1.894 19.188 -12.633 1 94.06 165 VAL B CA 1
ATOM 6017 C C . VAL B 1 165 ? -2.271 17.719 -12.75 1 94.06 165 VAL B C 1
ATOM 6019 O O . VAL B 1 165 ? -3.164 17.359 -13.523 1 94.06 165 VAL B O 1
ATOM 6022 N N . LEU B 1 166 ? -1.68 16.953 -11.891 1 91.38 166 LEU B N 1
ATOM 6023 C CA . LEU B 1 166 ? -1.951 15.516 -11.891 1 91.38 166 LEU B CA 1
ATOM 6024 C C . LEU B 1 166 ? -3.174 15.195 -11.047 1 91.38 166 LEU B C 1
ATOM 6026 O O . LEU B 1 166 ? -3.52 14.023 -10.867 1 91.38 166 LEU B O 1
ATOM 6030 N N . ARG B 1 167 ? -3.803 16.234 -10.461 1 89.25 167 ARG B N 1
ATOM 6031 C CA . ARG B 1 167 ? -5.016 16.109 -9.656 1 89.25 167 ARG B CA 1
ATOM 6032 C C . ARG B 1 167 ? -4.805 15.164 -8.484 1 89.25 167 ARG B C 1
ATOM 6034 O O . ARG B 1 167 ? -5.652 14.312 -8.203 1 89.25 167 ARG B O 1
ATOM 6041 N N . LEU B 1 168 ? -3.66 15.312 -7.906 1 85.69 168 LEU B N 1
ATOM 6042 C CA . LEU B 1 168 ? -3.324 14.453 -6.777 1 85.69 168 LEU B CA 1
ATOM 6043 C C . LEU B 1 168 ? -3.914 15 -5.48 1 85.69 168 LEU B C 1
ATOM 6045 O O . LEU B 1 168 ? -3.482 14.617 -4.391 1 85.69 168 LEU B O 1
ATOM 6049 N N . GLY B 1 169 ? -4.84 15.898 -5.637 1 81 169 GLY B N 1
ATOM 6050 C CA . GLY B 1 169 ? -5.535 16.391 -4.461 1 81 169 GLY B CA 1
ATOM 6051 C C . GLY B 1 169 ? -6.25 15.297 -3.686 1 81 169 GLY B C 1
ATOM 6052 O O . GLY B 1 169 ? -6.41 15.398 -2.467 1 81 169 GLY B O 1
ATOM 6053 N N . PHE B 1 170 ? -6.523 14.25 -4.363 1 77.56 170 PHE B N 1
ATOM 6054 C CA . PHE B 1 170 ? -7.238 13.141 -3.744 1 77.56 170 PHE B CA 1
ATOM 6055 C C . PHE B 1 170 ? -6.34 12.406 -2.758 1 77.56 170 PHE B C 1
ATOM 6057 O O . PHE B 1 170 ? -6.832 11.734 -1.845 1 77.56 170 PHE B O 1
ATOM 6064 N N . LEU B 1 171 ? -5.051 12.609 -2.869 1 77 171 LEU B N 1
ATOM 6065 C CA . LEU B 1 171 ? -4.109 11.945 -1.974 1 77 171 LEU B CA 1
ATOM 6066 C C . LEU B 1 171 ? -4.254 12.469 -0.55 1 77 171 LEU B C 1
ATOM 6068 O O . LEU B 1 171 ? -3.848 11.805 0.406 1 77 171 LEU B O 1
ATOM 6072 N N . THR B 1 172 ? -4.871 13.641 -0.463 1 78.75 172 THR B N 1
ATOM 6073 C CA . THR B 1 172 ? -5.059 14.227 0.86 1 78.75 172 THR B CA 1
ATOM 6074 C C . THR B 1 172 ? -6.043 13.398 1.683 1 78.75 172 THR B C 1
ATOM 6076 O O . THR B 1 172 ? -6.055 13.484 2.912 1 78.75 172 THR B O 1
ATOM 6079 N N . THR B 1 173 ? -6.77 12.586 0.945 1 81.88 173 THR B N 1
ATOM 6080 C CA . THR B 1 173 ? -7.742 11.734 1.618 1 81.88 173 THR B CA 1
ATOM 6081 C C . THR B 1 173 ? -7.039 10.695 2.492 1 81.88 173 THR B C 1
ATOM 6083 O O . THR B 1 173 ? -7.586 10.266 3.508 1 81.88 173 THR B O 1
ATOM 6086 N N . TYR B 1 174 ? -5.863 10.461 2.148 1 85.62 174 TYR B N 1
ATOM 6087 C CA . TYR B 1 174 ? -5.152 9.414 2.869 1 85.62 174 TYR B CA 1
ATOM 6088 C C . TYR B 1 174 ? -4.352 9.992 4.031 1 85.62 174 TYR B C 1
ATOM 6090 O O . TYR B 1 174 ? -3.77 9.25 4.824 1 85.62 174 TYR B O 1
ATOM 6098 N N . LEU B 1 175 ? -4.348 11.305 4.074 1 88.06 175 LEU B N 1
ATOM 6099 C CA . LEU B 1 175 ? -3.818 11.969 5.262 1 88.06 175 LEU B CA 1
ATOM 6100 C C . LEU B 1 175 ? -4.879 12.062 6.355 1 88.06 175 LEU B C 1
ATOM 6102 O O . LEU B 1 175 ? -5.395 13.141 6.641 1 88.06 175 LEU B O 1
ATOM 6106 N N . SER B 1 176 ? -5.105 10.938 7.016 1 92.25 176 SER B N 1
ATOM 6107 C CA . SER B 1 176 ? -6.145 10.852 8.039 1 92.25 176 SER B CA 1
ATOM 6108 C C . SER B 1 176 ? -5.816 11.734 9.234 1 92.25 176 SER B C 1
ATOM 6110 O O . SER B 1 176 ? -4.656 12.102 9.445 1 92.25 176 SER B O 1
ATOM 6112 N N . ASP B 1 177 ? -6.797 12.078 9.945 1 92.5 177 ASP B N 1
ATOM 6113 C CA . ASP B 1 177 ? -6.609 12.922 11.117 1 92.5 177 ASP B CA 1
ATOM 6114 C C . ASP B 1 177 ? -5.637 12.281 12.102 1 92.5 177 ASP B C 1
ATOM 6116 O O . ASP B 1 177 ? -4.703 12.938 12.578 1 92.5 177 ASP B O 1
ATOM 6120 N N . PRO B 1 178 ? -5.781 11 12.352 1 95.19 178 PRO B N 1
ATOM 6121 C CA . PRO B 1 178 ? -4.82 10.375 13.266 1 95.19 178 PRO B CA 1
ATOM 6122 C C . PRO B 1 178 ? -3.393 10.398 12.727 1 95.19 178 PRO B C 1
ATOM 6124 O O . PRO B 1 178 ? -2.441 10.555 13.492 1 95.19 178 PRO B O 1
ATOM 6127 N N . LEU B 1 179 ? -3.264 10.203 11.422 1 95.31 179 LEU B N 1
ATOM 6128 C CA . LEU B 1 179 ? -1.937 10.242 10.812 1 95.31 179 LEU B CA 1
ATOM 6129 C C . LEU B 1 179 ? -1.299 11.617 10.977 1 95.31 179 LEU B C 1
ATOM 6131 O O . LEU B 1 179 ? -0.158 11.727 11.438 1 95.31 179 LEU B O 1
ATOM 6135 N N . VAL B 1 180 ? -2.057 12.656 10.633 1 92.88 180 VAL B N 1
ATOM 6136 C CA . VAL B 1 180 ? -1.547 14.023 10.711 1 92.88 180 VAL B CA 1
ATOM 6137 C C . VAL B 1 180 ? -1.205 14.367 12.156 1 92.88 180 VAL B C 1
ATOM 6139 O O . VAL B 1 180 ? -0.143 14.93 12.438 1 92.88 180 VAL B O 1
ATOM 6142 N N . SER B 1 181 ? -2.08 13.977 13.039 1 94.94 181 SER B N 1
ATOM 6143 C CA . SER B 1 181 ? -1.888 14.25 14.461 1 94.94 181 SER B CA 1
ATOM 6144 C C . SER B 1 181 ? -0.634 13.555 14.992 1 94.94 181 SER B C 1
ATOM 6146 O O . SER B 1 181 ? 0.198 14.188 15.648 1 94.94 181 SER B O 1
ATOM 6148 N N . GLY B 1 182 ? -0.455 12.328 14.719 1 96.62 182 GLY B N 1
ATOM 6149 C CA . GLY B 1 182 ? 0.72 11.594 15.156 1 96.62 182 GLY B CA 1
ATOM 6150 C C . GLY B 1 182 ? 2.008 12.094 14.531 1 96.62 182 GLY B C 1
ATOM 6151 O O . GLY B 1 182 ? 3.016 12.258 15.219 1 96.62 182 GLY B O 1
ATOM 6152 N N . PHE B 1 183 ? 1.945 12.32 13.289 1 94.81 183 PHE B N 1
ATOM 6153 C CA . PHE B 1 183 ? 3.105 12.797 12.539 1 94.81 183 PHE B CA 1
ATOM 6154 C C . PHE B 1 183 ? 3.572 14.148 13.062 1 94.81 183 PHE B C 1
ATOM 6156 O O . PHE B 1 183 ? 4.766 14.352 13.289 1 94.81 183 PHE B O 1
ATOM 6163 N N . THR B 1 184 ? 2.641 15.062 13.211 1 94.19 184 THR B N 1
ATOM 6164 C CA . THR B 1 184 ? 3.002 16.406 13.656 1 94.19 184 THR B CA 1
ATOM 6165 C C . THR B 1 184 ? 3.514 16.375 15.094 1 94.19 184 THR B C 1
ATOM 6167 O O . THR B 1 184 ? 4.387 17.172 15.461 1 94.19 184 THR B O 1
ATOM 6170 N N . THR B 1 185 ? 2.957 15.531 15.906 1 96.25 185 THR B N 1
ATOM 6171 C CA . THR B 1 185 ? 3.479 15.352 17.25 1 96.25 185 THR B CA 1
ATOM 6172 C C . THR B 1 185 ? 4.918 14.852 17.219 1 96.25 185 THR B C 1
ATOM 6174 O O . THR B 1 185 ? 5.773 15.352 17.953 1 96.25 185 THR B O 1
ATOM 6177 N N . GLY B 1 186 ? 5.156 13.875 16.375 1 96.12 186 GLY B N 1
ATOM 6178 C CA . GLY B 1 186 ? 6.52 13.398 16.203 1 96.12 186 GLY B CA 1
ATOM 6179 C C . GLY B 1 186 ? 7.465 14.461 15.68 1 96.12 186 GLY B C 1
ATOM 6180 O O . GLY B 1 186 ? 8.602 14.578 16.156 1 96.12 186 GLY B O 1
ATOM 6181 N N . ALA B 1 187 ? 6.996 15.219 14.75 1 94.12 187 ALA B N 1
ATOM 6182 C CA . ALA B 1 187 ? 7.797 16.297 14.188 1 94.12 187 ALA B CA 1
ATOM 6183 C C . ALA B 1 187 ? 8.102 17.359 15.242 1 94.12 187 ALA B C 1
ATOM 6185 O O . ALA B 1 187 ? 9.18 17.969 15.234 1 94.12 187 ALA B O 1
ATOM 6186 N N . ALA B 1 188 ? 7.16 17.594 16.109 1 95.38 188 ALA B N 1
ATOM 6187 C CA . ALA B 1 188 ? 7.344 18.562 17.188 1 95.38 188 ALA B CA 1
ATOM 6188 C C . ALA B 1 188 ? 8.523 18.172 18.078 1 95.38 188 ALA B C 1
ATOM 6190 O O . ALA B 1 188 ? 9.234 19.047 18.594 1 95.38 188 ALA B O 1
ATOM 6191 N N . VAL B 1 189 ? 8.719 16.922 18.25 1 95.25 189 VAL B N 1
ATOM 6192 C CA . VAL B 1 189 ? 9.836 16.438 19.047 1 95.25 189 VAL B CA 1
ATOM 6193 C C . VAL B 1 189 ? 11.156 16.844 18.391 1 95.25 189 VAL B C 1
ATOM 6195 O O . VAL B 1 189 ? 12.094 17.266 19.062 1 95.25 189 VAL B O 1
ATOM 6198 N N . HIS B 1 190 ? 11.164 16.703 17.141 1 93.38 190 HIS B N 1
ATOM 6199 C CA . HIS B 1 190 ? 12.359 17.094 16.406 1 93.38 190 HIS B CA 1
ATOM 6200 C C . HIS B 1 190 ? 12.617 18.594 16.531 1 93.38 190 HIS B C 1
ATOM 6202 O O . HIS B 1 190 ? 13.75 19.031 16.75 1 93.38 190 HIS B O 1
ATOM 6208 N N . VAL B 1 191 ? 11.586 19.406 16.359 1 93.44 191 VAL B N 1
ATOM 6209 C CA . VAL B 1 191 ? 11.711 20.859 16.453 1 93.44 191 VAL B CA 1
ATOM 6210 C C . VAL B 1 191 ? 12.133 21.25 17.875 1 93.44 191 VAL B C 1
ATOM 6212 O O . VAL B 1 191 ? 13.031 22.078 18.047 1 93.44 191 VAL B O 1
ATOM 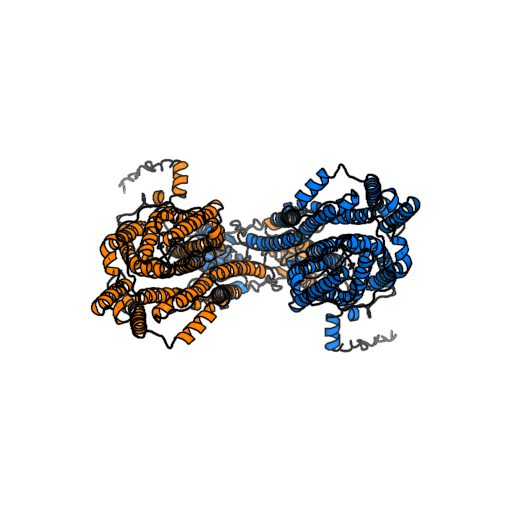6215 N N . PHE B 1 192 ? 11.539 20.656 18.812 1 94.62 192 PHE B N 1
ATOM 6216 C CA . PHE B 1 192 ? 11.859 20.906 20.203 1 94.62 192 PHE B CA 1
ATOM 6217 C C . PHE B 1 192 ? 13.336 20.641 20.484 1 94.62 192 PHE B C 1
ATOM 6219 O O . PHE B 1 192 ? 14.023 21.469 21.078 1 94.62 192 PHE B O 1
ATOM 6226 N N . THR B 1 193 ? 13.781 19.531 20.047 1 92.06 193 THR B N 1
ATOM 6227 C CA . THR B 1 193 ? 15.164 19.109 20.266 1 92.06 193 THR B CA 1
ATOM 6228 C C . THR B 1 193 ? 16.125 20.078 19.578 1 92.06 193 THR B C 1
ATOM 6230 O O . THR B 1 193 ? 17.203 20.375 20.125 1 92.06 193 THR B O 1
ATOM 6233 N N . SER B 1 194 ? 15.75 20.578 18.484 1 89.94 194 SER B N 1
ATOM 6234 C CA . SER B 1 194 ? 16.609 21.484 17.719 1 89.94 194 SER B CA 1
ATOM 6235 C C . SER B 1 194 ? 16.781 22.828 18.422 1 89.94 194 SER B C 1
ATOM 6237 O O . SER B 1 194 ? 17.719 23.562 18.141 1 89.94 194 SER B O 1
ATOM 6239 N N . GLN B 1 195 ? 15.867 23.125 19.328 1 91.69 195 GLN B N 1
ATOM 6240 C CA . GLN B 1 195 ? 15.914 24.406 20.016 1 91.69 195 GLN B CA 1
ATOM 6241 C C . GLN B 1 195 ? 16.719 24.312 21.297 1 91.69 195 GLN B C 1
ATOM 6243 O O . GLN B 1 195 ? 17.109 25.344 21.875 1 91.69 195 GLN B O 1
ATOM 6248 N N . LEU B 1 196 ? 17.062 23.203 21.719 1 90.38 196 LEU B N 1
ATOM 6249 C CA . LEU B 1 196 ? 17.672 23.016 23.031 1 90.38 196 LEU B CA 1
ATOM 6250 C C . LEU B 1 196 ? 19.078 23.609 23.062 1 90.38 196 LEU B C 1
ATOM 6252 O O . LEU B 1 196 ? 19.516 24.109 24.109 1 90.38 196 LEU B O 1
ATOM 6256 N N . ASN B 1 197 ? 19.797 23.641 22 1 89.81 197 ASN B N 1
ATOM 6257 C CA . ASN B 1 197 ? 21.125 24.25 21.969 1 89.81 197 ASN B CA 1
ATOM 6258 C C . ASN B 1 197 ? 21.062 25.75 22.234 1 89.81 197 ASN B C 1
ATOM 6260 O O . ASN B 1 197 ? 21.922 26.297 22.906 1 89.81 197 ASN B O 1
ATOM 6264 N N . LYS B 1 198 ? 20.062 26.375 21.75 1 90.25 198 LYS B N 1
ATOM 6265 C CA . LYS B 1 198 ? 19.891 27.812 21.938 1 90.25 198 LYS B CA 1
ATOM 6266 C C . LYS B 1 198 ? 19.438 28.141 23.359 1 90.25 198 LYS B C 1
ATOM 6268 O O . LYS B 1 198 ? 19.812 29.172 23.922 1 90.25 198 LYS B O 1
ATOM 6273 N N . VAL B 1 199 ? 18.625 27.234 23.875 1 92.12 199 VAL B N 1
ATOM 6274 C CA . VAL B 1 199 ? 18.094 27.422 25.219 1 92.12 199 VAL B CA 1
ATOM 6275 C C . VAL B 1 199 ? 19.203 27.234 26.25 1 92.12 199 VAL B C 1
ATOM 6277 O O . VAL B 1 199 ? 19.281 27.969 27.234 1 92.12 199 VAL B O 1
ATOM 6280 N N . LEU B 1 200 ? 20.078 26.266 25.953 1 90.62 200 LEU B N 1
ATOM 6281 C CA . LEU B 1 200 ? 21.156 25.938 26.891 1 90.62 200 LEU B CA 1
ATOM 6282 C C . LEU B 1 200 ? 22.391 26.781 26.609 1 90.62 200 LEU B C 1
ATOM 6284 O O . LEU B 1 200 ? 23.281 26.906 27.469 1 90.62 200 LEU B O 1
ATOM 6288 N N . GLY B 1 201 ? 22.422 27.344 25.438 1 87.88 201 GLY B N 1
ATOM 6289 C CA . GLY B 1 201 ? 23.562 28.141 25.062 1 87.88 201 GLY B CA 1
ATOM 6290 C C . GLY B 1 201 ? 24.812 27.328 24.781 1 87.88 201 GLY B C 1
ATOM 6291 O O . GLY B 1 201 ? 25.922 27.719 25.141 1 87.88 201 GLY B O 1
ATOM 6292 N N . VAL B 1 202 ? 24.625 26.109 24.312 1 84.69 202 VAL B N 1
ATOM 6293 C CA . VAL B 1 202 ? 25.75 25.219 24.016 1 84.69 202 VAL B CA 1
ATOM 6294 C C . VAL B 1 202 ? 25.703 24.812 22.547 1 84.69 202 VAL B C 1
ATOM 6296 O O . VAL B 1 202 ? 24.656 24.844 21.922 1 84.69 202 VAL B O 1
ATOM 6299 N N . LYS B 1 203 ? 26.891 24.578 22.047 1 80.56 203 LYS B N 1
ATOM 6300 C CA . LYS B 1 203 ? 26.969 24.047 20.688 1 80.56 203 LYS B CA 1
ATOM 6301 C C . LYS B 1 203 ? 26.859 22.531 20.672 1 80.56 203 LYS B C 1
ATOM 6303 O O . LYS B 1 203 ? 27.672 21.844 21.281 1 80.56 203 LYS B O 1
ATOM 6308 N N . LEU B 1 204 ? 25.828 22.047 20.156 1 79.5 204 LEU B N 1
ATOM 6309 C CA . LEU B 1 204 ? 25.625 20.609 20.078 1 79.5 204 LEU B CA 1
ATOM 6310 C C . LEU B 1 204 ? 25.859 20.094 18.656 1 79.5 204 LEU B C 1
ATOM 6312 O O . LEU B 1 204 ? 25.5 20.75 17.688 1 79.5 204 LEU B O 1
ATOM 6316 N N . PRO B 1 205 ? 26.531 18.953 18.594 1 77.06 205 PRO B N 1
ATOM 6317 C CA . PRO B 1 205 ? 26.734 18.375 17.266 1 77.06 205 PRO B CA 1
ATOM 6318 C C . PRO B 1 205 ? 25.438 17.891 16.625 1 77.06 205 PRO B C 1
ATOM 6320 O O . PRO B 1 205 ? 24.469 17.578 17.328 1 77.06 205 PRO B O 1
ATOM 6323 N N . ARG B 1 206 ? 25.422 17.938 15.352 1 74.69 206 ARG B N 1
ATOM 6324 C CA . ARG B 1 206 ? 24.234 17.484 14.625 1 74.69 206 ARG B CA 1
ATOM 6325 C C . ARG B 1 206 ? 24.406 16.062 14.133 1 74.69 206 ARG B C 1
ATOM 6327 O O . ARG B 1 206 ? 25.5 15.656 13.734 1 74.69 206 ARG B O 1
ATOM 6334 N N . HIS B 1 207 ? 23.344 15.32 14.336 1 75.69 207 HIS B N 1
ATOM 6335 C CA . HIS B 1 207 ? 23.344 13.922 13.914 1 75.69 207 HIS B CA 1
ATOM 6336 C C . HIS B 1 207 ? 22.281 13.672 12.844 1 75.69 207 HIS B C 1
ATOM 6338 O O . HIS B 1 207 ? 21.344 14.461 12.703 1 75.69 207 HIS B O 1
ATOM 6344 N N . GLU B 1 208 ? 22.625 12.758 11.945 1 73.25 208 GLU B N 1
ATOM 6345 C CA . GLU B 1 208 ? 21.641 12.352 10.938 1 73.25 208 GLU B CA 1
ATOM 6346 C C . GLU B 1 208 ? 21.344 10.852 11.031 1 73.25 208 GLU B C 1
ATOM 6348 O O . GLU B 1 208 ? 22.125 10.102 11.625 1 73.25 208 GLU B O 1
ATOM 6353 N N . GLY B 1 209 ? 20.156 10.445 10.578 1 72 209 GLY B N 1
ATOM 6354 C CA . GLY B 1 209 ? 19.844 9.031 10.445 1 72 209 GLY B CA 1
ATOM 6355 C C . GLY B 1 209 ? 18.984 8.508 11.578 1 72 209 GLY B C 1
ATOM 6356 O O . GLY B 1 209 ? 18.344 9.281 12.297 1 72 209 GLY B O 1
ATOM 6357 N N . ILE B 1 210 ? 19 7.254 11.695 1 80.12 210 ILE B N 1
ATOM 6358 C CA . ILE B 1 210 ? 18.172 6.57 12.68 1 80.12 210 ILE B CA 1
ATOM 6359 C C . ILE B 1 210 ? 18.734 6.812 14.078 1 80.12 210 ILE B C 1
ATOM 6361 O O . ILE B 1 210 ? 19.938 6.723 14.305 1 80.12 210 ILE B O 1
ATOM 6365 N N . GLY B 1 211 ? 17.922 7.199 14.969 1 83.19 211 GLY B N 1
ATOM 6366 C CA . GLY B 1 211 ? 18.297 7.406 16.359 1 83.19 211 GLY B CA 1
ATOM 6367 C C . GLY B 1 211 ? 18.922 8.766 16.609 1 83.19 211 GLY B C 1
ATOM 6368 O O . GLY B 1 211 ? 19.641 8.953 17.594 1 83.19 211 GLY B O 1
ATOM 6369 N N . MET B 1 212 ? 18.781 9.648 15.734 1 83.44 212 MET B N 1
ATOM 6370 C CA . MET B 1 212 ? 19.406 10.969 15.828 1 83.44 212 MET B CA 1
ATOM 6371 C C . MET B 1 212 ? 18.984 11.68 17.109 1 83.44 212 MET B C 1
ATOM 6373 O O . MET B 1 212 ? 19.812 12.305 17.781 1 83.44 212 MET B O 1
ATOM 6377 N N . ILE B 1 213 ? 17.734 11.555 17.453 1 87.69 213 ILE B N 1
ATOM 6378 C CA . ILE B 1 213 ? 17.219 12.25 18.625 1 87.69 213 ILE B CA 1
ATOM 6379 C C . ILE B 1 213 ? 17.891 11.695 19.891 1 87.69 213 ILE B C 1
ATOM 6381 O O . ILE B 1 213 ? 18.281 12.453 20.781 1 87.69 213 ILE B O 1
ATOM 6385 N N . VAL B 1 214 ? 18.062 10.391 19.891 1 86.44 214 VAL B N 1
ATOM 6386 C CA . VAL B 1 214 ? 18.672 9.742 21.047 1 86.44 214 VAL B CA 1
ATOM 6387 C C . VAL B 1 214 ? 20.125 10.195 21.188 1 86.44 214 VAL B C 1
ATOM 6389 O O . VAL B 1 214 ? 20.594 10.477 22.297 1 86.44 214 VAL B O 1
ATOM 6392 N N . ARG B 1 215 ? 20.781 10.281 20.125 1 86.25 215 ARG B N 1
ATOM 6393 C CA . ARG B 1 215 ? 22.172 10.719 20.125 1 86.25 215 ARG B CA 1
ATOM 6394 C C . ARG B 1 215 ? 22.281 12.188 20.547 1 86.25 215 ARG B C 1
ATOM 6396 O O . ARG B 1 215 ? 23.203 12.562 21.25 1 86.25 215 ARG B O 1
ATOM 6403 N N . MET B 1 216 ? 21.328 13.016 20.109 1 86.69 216 MET B N 1
ATOM 6404 C CA . MET B 1 216 ? 21.328 14.43 20.469 1 86.69 216 MET B CA 1
ATOM 6405 C C . MET B 1 216 ? 21.125 14.617 21.969 1 86.69 216 MET B C 1
ATOM 6407 O O . MET B 1 216 ? 21.766 15.469 22.578 1 86.69 216 MET B O 1
ATOM 6411 N N . TYR B 1 217 ? 20.297 13.82 22.5 1 89.44 217 TYR B N 1
ATOM 6412 C CA . TYR B 1 217 ? 20.062 13.914 23.938 1 89.44 217 TYR B CA 1
ATOM 6413 C C . TYR B 1 217 ? 21.266 13.422 24.719 1 89.44 217 TYR B C 1
ATOM 6415 O O . TYR B 1 217 ? 21.578 13.953 25.797 1 89.44 217 TYR B O 1
ATOM 6423 N N . ARG B 1 218 ? 21.906 12.383 24.203 1 87.5 218 ARG B N 1
ATOM 6424 C CA . ARG B 1 218 ? 23.156 11.945 24.812 1 87.5 218 ARG B CA 1
ATOM 6425 C C . ARG B 1 218 ? 24.188 13.062 24.828 1 87.5 218 ARG B C 1
ATOM 6427 O O . ARG B 1 218 ? 24.797 13.344 25.875 1 87.5 218 ARG B O 1
ATOM 6434 N N . ASP B 1 219 ? 24.297 13.758 23.766 1 88.19 219 ASP B N 1
ATOM 6435 C CA . ASP B 1 219 ? 25.25 14.859 23.672 1 88.19 219 ASP B CA 1
ATOM 6436 C C . ASP B 1 219 ? 24.844 16.016 24.578 1 88.19 219 ASP B C 1
ATOM 6438 O O . ASP B 1 219 ? 25.703 16.703 25.141 1 88.19 219 ASP B O 1
ATOM 6442 N N . MET B 1 220 ? 23.641 16.25 24.672 1 87 220 MET B N 1
ATOM 6443 C CA . MET B 1 220 ? 23.125 17.312 25.547 1 87 220 MET B CA 1
ATOM 6444 C C . MET B 1 220 ? 23.469 17.031 27 1 87 220 MET B C 1
ATOM 6446 O O . MET B 1 220 ? 23.906 17.938 27.719 1 87 220 MET B O 1
ATOM 6450 N N . ILE B 1 221 ? 23.328 15.828 27.375 1 88.44 221 ILE B N 1
ATOM 6451 C CA . ILE B 1 221 ? 23.609 15.438 28.75 1 88.44 221 ILE B CA 1
ATOM 6452 C C . ILE B 1 221 ? 25.109 15.578 29.031 1 88.44 221 ILE B C 1
ATOM 6454 O O . ILE B 1 221 ? 25.5 16.047 30.109 1 88.44 221 ILE B O 1
ATOM 6458 N N . LEU B 1 222 ? 25.859 15.281 28.047 1 87 222 LEU B N 1
ATOM 6459 C CA . LEU B 1 222 ? 27.312 15.367 28.188 1 87 222 LEU B CA 1
ATOM 6460 C C . LEU B 1 222 ? 27.766 16.828 28.219 1 87 222 LEU B C 1
ATOM 6462 O O . LEU B 1 222 ? 28.812 17.141 28.797 1 87 222 LEU B O 1
ATOM 6466 N N . SER B 1 223 ? 26.969 17.734 27.688 1 87 223 SER B N 1
ATOM 6467 C CA . SER B 1 223 ? 27.359 19.125 27.594 1 87 223 SER B CA 1
ATOM 6468 C C . SER B 1 223 ? 26.734 19.953 28.719 1 87 223 SER B C 1
ATOM 6470 O O . SER B 1 223 ? 26.812 21.188 28.719 1 87 223 SER B O 1
ATOM 6472 N N . LEU B 1 224 ? 26.094 19.391 29.641 1 86.44 224 LEU B N 1
ATOM 6473 C CA . LEU B 1 224 ? 25.422 20.078 30.734 1 86.44 224 LEU B CA 1
ATOM 6474 C C . LEU B 1 224 ? 26.406 20.875 31.578 1 86.44 224 LEU B C 1
ATOM 6476 O O . LEU B 1 224 ? 26.031 21.875 32.219 1 86.44 224 LEU B O 1
ATOM 6480 N N . GLY B 1 225 ? 27.656 20.453 31.516 1 84.38 225 GLY B N 1
ATOM 6481 C CA . GLY B 1 225 ? 28.688 21.172 32.25 1 84.38 225 GLY B CA 1
ATOM 6482 C C . GLY B 1 225 ? 29.031 22.516 31.625 1 84.38 225 GLY B C 1
ATOM 6483 O O . GLY B 1 225 ? 29.547 23.406 32.312 1 84.38 225 GLY B O 1
ATOM 6484 N N . SER B 1 226 ? 28.75 22.766 30.375 1 87.94 226 SER B N 1
ATOM 6485 C CA . SER B 1 226 ? 29.125 23.969 29.656 1 87.94 226 SER B CA 1
ATOM 6486 C C . SER B 1 226 ? 27.906 24.859 29.406 1 87.94 226 SER B C 1
ATOM 6488 O O . SER B 1 226 ? 27.938 25.734 28.531 1 87.94 226 SER B O 1
ATOM 6490 N N . VAL B 1 227 ? 26.906 24.703 30.203 1 90.69 227 VAL B N 1
ATOM 6491 C CA . VAL B 1 227 ? 25.672 25.438 30.016 1 90.69 227 VAL B CA 1
ATOM 6492 C C . VAL B 1 227 ? 25.859 26.906 30.391 1 90.69 227 VAL B C 1
ATOM 6494 O O . VAL B 1 227 ? 26.531 27.219 31.391 1 90.69 227 VAL B O 1
ATOM 6497 N N . ASN B 1 228 ? 25.391 27.812 29.516 1 92.81 228 ASN B N 1
ATOM 6498 C CA . ASN B 1 228 ? 25.328 29.234 29.844 1 92.81 228 ASN B CA 1
ATOM 6499 C C . ASN B 1 228 ? 24.125 29.562 30.734 1 92.81 228 ASN B C 1
ATOM 6501 O O . ASN B 1 228 ? 23.016 29.703 30.234 1 92.81 228 ASN B O 1
ATOM 6505 N N . PHE B 1 229 ? 24.312 29.844 31.891 1 92.25 229 PHE B N 1
ATOM 6506 C CA . PHE B 1 229 ? 23.25 30 32.875 1 92.25 229 PHE B CA 1
ATOM 6507 C C . PHE B 1 229 ? 22.422 31.25 32.625 1 92.25 229 PHE B C 1
ATOM 6509 O O . PHE B 1 229 ? 21.25 31.312 32.969 1 92.25 229 PHE B O 1
ATOM 6516 N N . ILE B 1 230 ? 23.062 32.188 31.984 1 92.31 230 ILE B N 1
ATOM 6517 C CA . ILE B 1 230 ? 22.328 33.406 31.641 1 92.31 230 ILE B CA 1
ATOM 6518 C C . ILE B 1 230 ? 21.328 33.094 30.531 1 92.31 230 ILE B C 1
ATOM 6520 O O . ILE B 1 230 ? 20.172 33.5 30.594 1 92.31 230 ILE B O 1
ATOM 6524 N N . ALA B 1 231 ? 21.797 32.375 29.562 1 93.31 231 ALA B N 1
ATOM 6525 C CA . ALA B 1 231 ? 20.906 31.953 28.5 1 93.31 231 ALA B CA 1
ATOM 6526 C C . ALA B 1 231 ? 19.766 31.094 29.031 1 93.31 231 ALA B C 1
ATOM 6528 O O . ALA B 1 231 ? 18.609 31.266 28.625 1 93.31 231 ALA B O 1
ATOM 6529 N N . LEU B 1 232 ? 20.062 30.234 29.906 1 94.12 232 LEU B N 1
ATOM 6530 C CA . LEU B 1 232 ? 19.078 29.375 30.516 1 94.12 232 LEU B CA 1
ATOM 6531 C C . LEU B 1 232 ? 18.062 30.172 31.328 1 94.12 232 LEU B C 1
ATOM 6533 O O . LEU B 1 232 ? 16.859 29.906 31.266 1 94.12 232 LEU B O 1
ATOM 6537 N N . GLY B 1 233 ? 18.531 31.109 32.031 1 94.56 233 GLY B N 1
ATOM 6538 C CA . GLY B 1 233 ? 17.656 31.969 32.812 1 94.56 233 GLY B CA 1
ATOM 6539 C C . GLY B 1 233 ? 16.703 32.781 31.953 1 94.56 233 GLY B C 1
ATOM 6540 O O . GLY B 1 233 ? 15.508 32.875 32.25 1 94.56 233 GLY B O 1
ATOM 6541 N N . ILE B 1 234 ? 17.266 33.344 30.922 1 94.38 234 ILE B N 1
ATOM 6542 C CA . ILE B 1 234 ? 16.438 34.094 29.984 1 94.38 234 ILE B CA 1
ATOM 6543 C C . ILE B 1 234 ? 15.398 33.188 29.344 1 94.38 234 ILE B C 1
ATOM 6545 O O . ILE B 1 234 ? 14.242 33.594 29.172 1 94.38 234 ILE B O 1
ATOM 6549 N N . SER B 1 235 ? 15.812 32 29.047 1 95.94 235 SER B N 1
ATOM 6550 C CA . SER B 1 235 ? 14.914 31.047 28.391 1 95.94 235 SER B CA 1
ATOM 6551 C C . SER B 1 235 ? 13.797 30.609 29.328 1 95.94 235 SER B C 1
ATOM 6553 O O . SER B 1 235 ? 12.641 30.516 28.922 1 95.94 235 SER B O 1
ATOM 6555 N N . ILE B 1 236 ? 14.109 30.297 30.531 1 96.12 236 ILE B N 1
ATOM 6556 C CA . ILE B 1 236 ? 13.102 29.922 31.516 1 96.12 236 ILE B CA 1
ATOM 6557 C C . ILE B 1 236 ? 12.094 31.062 31.688 1 96.12 236 ILE B C 1
ATOM 6559 O O . ILE B 1 236 ? 10.883 30.828 31.703 1 96.12 236 ILE B O 1
ATOM 6563 N N . PHE B 1 237 ? 12.641 32.219 31.75 1 95.75 237 PHE B N 1
ATOM 6564 C CA . PHE B 1 237 ? 11.773 33.375 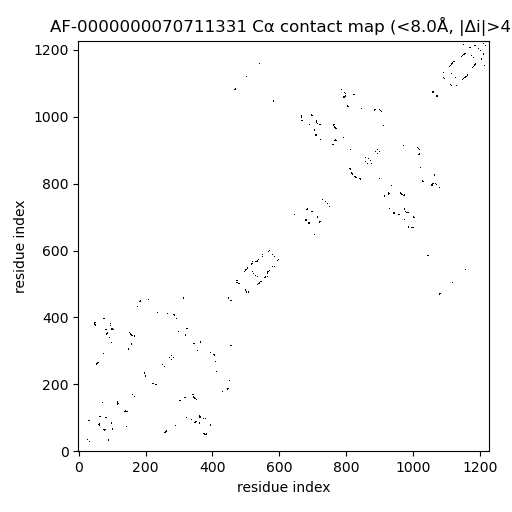31.875 1 95.75 237 PHE B CA 1
ATOM 6565 C C . PHE B 1 237 ? 10.883 33.531 30.656 1 95.75 237 PHE B C 1
ATOM 6567 O O . PHE B 1 237 ? 9.68 33.781 30.766 1 95.75 237 PHE B O 1
ATOM 6574 N N . GLY B 1 238 ? 11.5 33.469 29.469 1 96.19 238 GLY B N 1
ATOM 6575 C CA . GLY B 1 238 ? 10.734 33.562 28.234 1 96.19 238 GLY B CA 1
ATOM 6576 C C . GLY B 1 238 ? 9.617 32.562 28.125 1 96.19 238 GLY B C 1
ATOM 6577 O O . GLY B 1 238 ? 8.484 32.906 27.781 1 96.19 238 GLY B O 1
ATOM 6578 N N . ILE B 1 239 ? 9.883 31.281 28.453 1 96.38 239 ILE B N 1
ATOM 6579 C CA . ILE B 1 239 ? 8.906 30.203 28.359 1 96.38 239 ILE B CA 1
ATOM 6580 C C . ILE B 1 239 ? 7.785 30.438 29.375 1 96.38 239 ILE B C 1
ATOM 6582 O O . ILE B 1 239 ? 6.605 30.312 29.031 1 96.38 239 ILE B O 1
ATOM 6586 N N . LEU B 1 240 ? 8.141 30.766 30.578 1 95.75 240 LEU B N 1
ATOM 6587 C CA . LEU B 1 240 ? 7.152 31.031 31.625 1 95.75 240 LEU B CA 1
ATOM 6588 C C . LEU B 1 240 ? 6.293 32.25 31.281 1 95.75 240 LEU B C 1
ATOM 6590 O O . LEU B 1 240 ? 5.082 32.219 31.5 1 95.75 240 LEU B O 1
ATOM 6594 N N . PHE B 1 241 ? 6.98 33.281 30.797 1 95.38 241 PHE B N 1
ATOM 6595 C CA . PHE B 1 241 ? 6.27 34.5 30.406 1 95.38 241 PHE B CA 1
ATOM 6596 C C . PHE B 1 241 ? 5.211 34.188 29.359 1 95.38 241 PHE B C 1
ATOM 6598 O O . PHE B 1 241 ? 4.055 34.594 29.5 1 95.38 241 PHE B O 1
ATOM 6605 N N . LEU B 1 242 ? 5.539 33.5 28.344 1 94.56 242 LEU B N 1
ATOM 6606 C CA . LEU B 1 242 ? 4.625 33.188 27.25 1 94.56 242 LEU B CA 1
ATOM 6607 C C . LEU B 1 242 ? 3.545 32.219 27.719 1 94.56 242 LEU B C 1
ATOM 6609 O O . LEU B 1 242 ? 2.363 32.406 27.422 1 94.56 242 LEU B O 1
ATOM 6613 N N . ASP B 1 243 ? 3.914 31.172 28.438 1 93.06 243 ASP B N 1
ATOM 6614 C CA . ASP B 1 243 ? 2.965 30.156 28.875 1 93.06 243 ASP B CA 1
ATOM 6615 C C . ASP B 1 243 ? 1.961 30.734 29.875 1 93.06 243 ASP B C 1
ATOM 6617 O O . ASP B 1 243 ? 0.757 30.484 29.766 1 93.06 243 ASP B O 1
ATOM 6621 N N . LEU B 1 244 ? 2.445 31.453 30.875 1 91.38 244 LEU B N 1
ATOM 6622 C CA . LEU B 1 244 ? 1.577 32.062 31.875 1 91.38 244 LEU B CA 1
ATOM 6623 C C . LEU B 1 244 ? 0.722 33.156 31.25 1 91.38 244 LEU B C 1
ATOM 6625 O O . LEU B 1 244 ? -0.427 33.344 31.656 1 91.38 244 LEU B O 1
ATOM 6629 N N . GLY B 1 245 ? 1.288 33.875 30.391 1 90.25 245 GLY B N 1
ATOM 6630 C CA . GLY B 1 245 ? 0.512 34.875 29.672 1 90.25 245 GLY B CA 1
ATOM 6631 C C . GLY B 1 245 ? -0.659 34.281 28.906 1 90.25 245 GLY B C 1
ATOM 6632 O O . GLY B 1 245 ? -1.769 34.812 28.953 1 90.25 245 GLY B O 1
ATOM 6633 N N . ARG B 1 246 ? -0.407 33.219 28.266 1 86.25 246 ARG B N 1
ATOM 6634 C CA . ARG B 1 246 ? -1.441 32.594 27.469 1 86.25 246 ARG B CA 1
ATOM 6635 C C . ARG B 1 246 ? -2.512 31.953 28.344 1 86.25 246 ARG B C 1
ATOM 6637 O O . ARG B 1 246 ? -3.697 31.984 28.016 1 86.25 246 ARG B O 1
ATOM 6644 N N . THR B 1 247 ? -2.121 31.438 29.453 1 85 247 THR B N 1
ATOM 6645 C CA . THR B 1 247 ? -3.037 30.703 30.312 1 85 247 THR B CA 1
ATOM 6646 C C . THR B 1 247 ? -3.824 31.672 31.203 1 85 247 THR B C 1
ATOM 6648 O O . THR B 1 247 ? -5.012 31.453 31.453 1 85 247 THR B O 1
ATOM 6651 N N . PHE B 1 248 ? -3.184 32.75 31.625 1 85.81 248 PHE B N 1
ATOM 6652 C CA . PHE B 1 248 ? -3.828 33.594 32.625 1 85.81 248 PHE B CA 1
ATOM 6653 C C . PHE B 1 248 ? -4.199 34.938 32.031 1 85.81 248 PHE B C 1
ATOM 6655 O O . PHE B 1 248 ? -5.266 35.469 32.344 1 85.81 248 PHE B O 1
ATOM 6662 N N . ILE B 1 249 ? -3.404 35.469 31.266 1 84.25 249 ILE B N 1
ATOM 6663 C CA . ILE B 1 249 ? -3.619 36.844 30.797 1 84.25 249 ILE B CA 1
ATOM 6664 C C . ILE B 1 249 ? -4.625 36.844 29.641 1 84.25 249 ILE B C 1
ATOM 6666 O O . ILE B 1 249 ? -5.492 37.719 29.562 1 84.25 249 ILE B O 1
ATOM 6670 N N . ASN B 1 250 ? -4.461 35.906 28.766 1 81.81 250 ASN B N 1
ATOM 6671 C CA . ASN B 1 250 ? -5.316 35.844 27.578 1 81.81 250 ASN B CA 1
ATOM 6672 C C . ASN B 1 250 ? -6.793 35.75 27.969 1 81.81 250 ASN B C 1
ATOM 6674 O O . ASN B 1 250 ? -7.613 36.531 27.453 1 81.81 250 ASN B O 1
ATOM 6678 N N . PRO B 1 251 ? -7.191 34.844 28.875 1 79.81 251 PRO B N 1
ATOM 6679 C CA . PRO B 1 251 ? -8.609 34.781 29.25 1 79.81 251 PRO B CA 1
ATOM 6680 C C . PRO B 1 251 ? -9.094 36.062 29.922 1 79.81 251 PRO B C 1
ATOM 6682 O O . PRO B 1 251 ? -10.258 36.406 29.797 1 79.81 251 PRO B O 1
ATOM 6685 N N . MET B 1 252 ? -8.203 36.719 30.609 1 81.62 252 MET B N 1
ATOM 6686 C CA . MET B 1 252 ? -8.562 37.969 31.297 1 81.62 252 MET B CA 1
ATOM 6687 C C . MET B 1 252 ? -8.789 39.094 30.297 1 81.62 252 MET B C 1
ATOM 6689 O O . MET B 1 252 ? -9.727 39.875 30.438 1 81.62 252 MET B O 1
ATOM 6693 N N . VAL B 1 253 ? -7.941 39.125 29.344 1 81.31 253 VAL B N 1
ATOM 6694 C CA . VAL B 1 253 ? -8.023 40.188 28.344 1 81.31 253 VAL B CA 1
ATOM 6695 C C . VAL B 1 253 ? -9.18 39.906 27.391 1 81.31 253 VAL B C 1
ATOM 6697 O O . VAL B 1 253 ? -9.805 40.844 26.875 1 81.31 253 VAL B O 1
ATOM 6700 N N . LYS B 1 254 ? -9.469 38.656 27.109 1 77.94 254 LYS B N 1
ATOM 6701 C CA . LYS B 1 254 ? -10.562 38.25 26.219 1 77.94 254 LYS B CA 1
ATOM 6702 C C . LYS B 1 254 ? -11.898 38.812 26.719 1 77.94 254 LYS B C 1
ATOM 6704 O O . LYS B 1 254 ? -12.805 39.062 25.922 1 77.94 254 LYS B O 1
ATOM 6709 N N . LYS B 1 255 ? -12.031 39 28.031 1 75.38 255 LYS B N 1
ATOM 6710 C CA . LYS B 1 255 ? -13.242 39.562 28.625 1 75.38 255 LYS B CA 1
ATOM 6711 C C . LYS B 1 255 ? -13.438 41.031 28.203 1 75.38 255 LYS B C 1
ATOM 6713 O O . LYS B 1 255 ? -14.57 41.5 28.141 1 75.38 255 LYS B O 1
ATOM 6718 N N . PHE B 1 256 ? -12.359 41.656 27.922 1 77.38 256 PHE B N 1
ATOM 6719 C CA . PHE B 1 256 ? -12.453 43.094 27.672 1 77.38 256 PHE B CA 1
ATOM 6720 C C . PHE B 1 256 ? -12.164 43.406 26.203 1 77.38 256 PHE B C 1
ATOM 6722 O O . PHE B 1 256 ? -12.586 44.438 25.703 1 77.38 256 PHE B O 1
ATOM 6729 N N . SER B 1 257 ? -11.297 42.594 25.547 1 75.56 257 SER B N 1
ATOM 6730 C CA . SER B 1 257 ? -10.906 42.844 24.156 1 75.56 257 SER B CA 1
ATOM 6731 C C . SER B 1 257 ? -10.914 41.562 23.328 1 75.56 257 SER B C 1
ATOM 6733 O O . SER B 1 257 ? -10.555 40.5 23.828 1 75.56 257 SER B O 1
ATOM 6735 N N . PRO B 1 258 ? -11.469 41.688 22.156 1 70.81 258 PRO B N 1
ATOM 6736 C CA . PRO B 1 258 ? -11.469 40.531 21.281 1 70.81 258 PRO B CA 1
ATOM 6737 C C . PRO B 1 258 ? -10.086 40.188 20.75 1 70.81 258 PRO B C 1
ATOM 6739 O O . PRO B 1 258 ? -9.867 39.094 20.219 1 70.81 258 PRO B O 1
ATOM 6742 N N . ILE B 1 259 ? -9.078 41 20.969 1 74.94 259 ILE B N 1
ATOM 6743 C CA . ILE B 1 259 ? -7.73 40.781 20.438 1 74.94 259 ILE B CA 1
ATOM 6744 C C . ILE B 1 259 ? -6.816 40.281 21.547 1 74.94 259 ILE B C 1
ATOM 6746 O O . ILE B 1 259 ? -6.641 40.938 22.578 1 74.94 259 ILE B O 1
ATOM 6750 N N . PRO B 1 260 ? -6.289 39.125 21.359 1 80.12 260 PRO B N 1
ATOM 6751 C CA . PRO B 1 260 ? -5.332 38.688 22.359 1 80.12 260 PRO B CA 1
ATOM 6752 C C . PRO B 1 260 ? -4.066 39.531 22.406 1 80.12 260 PRO B C 1
ATOM 6754 O O . PRO B 1 260 ? -3.637 40.062 21.391 1 80.12 260 PRO B O 1
ATOM 6757 N N . PRO B 1 261 ? -3.564 39.719 23.578 1 83.38 261 PRO B N 1
ATOM 6758 C CA . PRO B 1 261 ? -2.32 40.469 23.672 1 83.38 261 PRO B CA 1
ATOM 6759 C C . PRO B 1 261 ? -1.159 39.812 22.938 1 83.38 261 PRO B C 1
ATOM 6761 O O . PRO B 1 261 ? -1.037 38.594 22.969 1 83.38 261 PRO B O 1
ATOM 6764 N N . PRO B 1 262 ? -0.438 40.594 22.234 1 86.81 262 PRO B N 1
ATOM 6765 C CA . PRO B 1 262 ? 0.703 40.062 21.5 1 86.81 262 PRO B CA 1
ATOM 6766 C C . PRO B 1 262 ? 1.875 39.688 22.406 1 86.81 262 PRO B C 1
ATOM 6768 O O . PRO B 1 262 ? 2.92 40.344 22.375 1 86.81 262 PRO B O 1
ATOM 6771 N N . LEU B 1 263 ? 1.776 38.656 23.125 1 90.56 263 LEU B N 1
ATOM 6772 C CA . LEU B 1 263 ? 2.748 38.25 24.141 1 90.56 263 LEU B CA 1
ATOM 6773 C C . LEU B 1 263 ? 4.109 37.969 23.5 1 90.56 263 LEU B C 1
ATOM 6775 O O . LEU B 1 263 ? 5.145 38.312 24.094 1 90.56 263 LEU B O 1
ATOM 6779 N N . GLU B 1 264 ? 4.137 37.406 22.375 1 92 264 GLU B N 1
ATOM 6780 C CA . GLU B 1 264 ? 5.395 37.094 21.703 1 92 264 GLU B CA 1
ATOM 6781 C C . GLU B 1 264 ? 6.145 38.375 21.328 1 92 264 GLU B C 1
ATOM 6783 O O . GLU B 1 264 ? 7.363 38.438 21.5 1 92 264 GLU B O 1
ATOM 6788 N N . LEU B 1 265 ? 5.41 39.312 20.828 1 89.81 265 LEU B N 1
ATOM 6789 C CA . LEU B 1 265 ? 6.027 40.594 20.453 1 89.81 265 LEU B CA 1
ATOM 6790 C C . LEU B 1 265 ? 6.555 41.312 21.688 1 89.81 265 LEU B C 1
ATOM 6792 O O . LEU B 1 265 ? 7.637 41.906 21.656 1 89.81 265 LEU B O 1
ATOM 6796 N N . ILE B 1 266 ? 5.832 41.25 22.703 1 91.69 266 ILE B N 1
ATOM 6797 C CA . ILE B 1 266 ? 6.25 41.906 23.953 1 91.69 266 ILE B CA 1
ATOM 6798 C C . ILE B 1 266 ? 7.543 41.25 24.453 1 91.69 266 ILE B C 1
ATOM 6800 O O . ILE B 1 266 ? 8.469 41.938 24.891 1 91.69 266 ILE B O 1
ATOM 6804 N N . LEU B 1 267 ? 7.527 39.969 24.391 1 94.12 267 LEU B N 1
ATOM 6805 C CA . LEU B 1 267 ? 8.727 39.25 24.812 1 94.12 267 LEU B CA 1
ATOM 6806 C C . LEU B 1 267 ? 9.93 39.656 23.953 1 94.12 267 LEU B C 1
ATOM 6808 O O . LEU B 1 267 ? 11.039 39.812 24.469 1 94.12 267 LEU B O 1
ATOM 6812 N N . VAL B 1 268 ? 9.742 39.781 22.719 1 92.19 268 VAL B N 1
ATOM 6813 C CA . VAL B 1 268 ? 10.805 40.188 21.797 1 92.19 268 VAL B CA 1
ATOM 6814 C C . VAL B 1 268 ? 11.312 41.594 22.172 1 92.19 268 VAL B C 1
ATOM 6816 O O . VAL B 1 268 ? 12.523 41.812 22.234 1 92.19 268 VAL B O 1
ATOM 6819 N N . ILE B 1 269 ? 10.461 42.5 22.422 1 91.5 269 ILE B N 1
ATOM 6820 C CA . ILE B 1 269 ? 10.82 43.875 22.781 1 91.5 269 ILE B CA 1
ATOM 6821 C C . ILE B 1 269 ? 11.625 43.875 24.094 1 91.5 269 ILE B C 1
ATOM 6823 O O . ILE B 1 269 ? 12.68 44.5 24.188 1 91.5 269 ILE B O 1
ATOM 6827 N N . PHE B 1 270 ? 11.094 43.094 25.016 1 93.19 270 PHE B N 1
ATOM 6828 C CA . PHE B 1 270 ? 11.805 42.969 26.281 1 93.19 270 PHE B CA 1
ATOM 6829 C C . PHE B 1 270 ? 13.195 42.406 26.062 1 93.19 270 PHE B C 1
ATOM 6831 O O . PHE B 1 270 ? 14.164 42.844 26.688 1 93.19 270 PHE B O 1
ATOM 6838 N N . GLY B 1 271 ? 13.242 41.375 25.281 1 93.25 271 GLY B N 1
ATOM 6839 C CA . GLY B 1 271 ? 14.516 40.75 24.984 1 93.25 271 GLY B CA 1
ATOM 6840 C C . GLY B 1 271 ? 15.523 41.719 24.359 1 93.25 271 GLY B C 1
ATOM 6841 O O . GLY B 1 271 ? 16.688 41.719 24.734 1 93.25 271 GLY B O 1
ATOM 6842 N N . VAL B 1 272 ? 15.07 42.531 23.453 1 92.44 272 VAL B N 1
ATOM 6843 C CA . VAL B 1 272 ? 15.93 43.5 22.797 1 92.44 272 VAL B CA 1
ATOM 6844 C C . VAL B 1 272 ? 16.422 44.531 23.812 1 92.44 272 VAL B C 1
ATOM 6846 O O . VAL B 1 272 ? 17.609 44.844 23.844 1 92.44 272 VAL B O 1
ATOM 6849 N N . ILE B 1 273 ? 15.594 45 24.641 1 93.25 273 ILE B N 1
ATOM 6850 C CA . ILE B 1 273 ? 15.922 46.031 25.625 1 93.25 273 ILE B CA 1
ATOM 6851 C C . ILE B 1 273 ? 16.953 45.469 26.609 1 93.25 273 ILE B C 1
ATOM 6853 O O . ILE B 1 273 ? 17.969 46.125 26.875 1 93.25 273 ILE B O 1
ATOM 6857 N N . ILE B 1 274 ? 16.672 44.344 27.047 1 93 274 ILE B N 1
ATOM 6858 C CA . ILE B 1 274 ? 17.562 43.75 28.031 1 93 274 ILE B CA 1
ATOM 6859 C C . ILE B 1 274 ? 18.938 43.5 27.375 1 93 274 ILE B C 1
ATOM 6861 O O . ILE B 1 274 ? 19.969 43.688 28.016 1 93 274 ILE B O 1
ATOM 6865 N N . SER B 1 275 ? 18.906 43.031 26.219 1 94 275 SER B N 1
ATOM 6866 C CA . SER B 1 275 ? 20.141 42.75 25.5 1 94 275 SER B CA 1
ATOM 6867 C C . SER B 1 275 ? 20.953 44.031 25.281 1 94 275 SER B C 1
ATOM 6869 O O . SER B 1 275 ? 22.188 44 25.344 1 94 275 SER B O 1
ATOM 6871 N N . GLN B 1 276 ? 20.281 45.125 25.047 1 90.75 276 GLN B N 1
ATOM 6872 C CA . GLN B 1 276 ? 20.953 46.406 24.812 1 90.75 276 GLN B CA 1
ATOM 6873 C C . GLN B 1 276 ? 21.516 46.969 26.125 1 90.75 276 GLN B C 1
ATOM 6875 O O . GLN B 1 276 ? 22.625 47.5 26.141 1 90.75 276 GLN B O 1
ATOM 6880 N N . ILE B 1 277 ? 20.859 46.812 27.109 1 92.19 277 ILE B N 1
ATOM 6881 C CA . ILE B 1 277 ? 21.234 47.406 28.391 1 92.19 277 ILE B CA 1
ATOM 6882 C C . ILE B 1 277 ? 22.406 46.594 28.984 1 92.19 277 ILE B C 1
ATOM 6884 O O . ILE B 1 277 ? 23.375 47.188 29.469 1 92.19 277 ILE B O 1
ATOM 6888 N N . PHE B 1 278 ? 22.391 45.281 28.859 1 92.5 278 PHE B N 1
ATOM 6889 C CA . PHE B 1 278 ? 23.375 44.469 29.531 1 92.5 278 PHE B CA 1
ATOM 6890 C C . PHE B 1 278 ? 24.438 43.969 28.547 1 92.5 278 PHE B C 1
ATOM 6892 O O . PHE B 1 278 ? 25.375 43.281 28.938 1 92.5 278 PHE B O 1
ATOM 6899 N N . ASN B 1 279 ? 24.344 44.344 27.281 1 89.62 279 ASN B N 1
ATOM 6900 C CA . ASN B 1 279 ? 25.281 43.875 26.25 1 89.62 279 ASN B CA 1
ATOM 6901 C C . ASN B 1 279 ? 25.5 42.375 26.328 1 89.62 279 ASN B C 1
ATOM 6903 O O . ASN B 1 279 ? 26.625 41.906 26.438 1 89.62 279 ASN B O 1
ATOM 6907 N N . LEU B 1 280 ? 24.5 41.719 26.172 1 88 280 LEU B N 1
ATOM 6908 C CA . LEU B 1 280 ? 24.469 40.281 26.422 1 88 280 LEU B CA 1
ATOM 6909 C C . LEU B 1 280 ? 25.453 39.562 25.5 1 88 280 LEU B C 1
ATOM 6911 O O . LEU B 1 280 ? 26.047 38.531 25.891 1 88 280 LEU B O 1
ATOM 6915 N N . HIS B 1 281 ? 25.641 39.969 24.312 1 87.12 281 HIS B N 1
ATOM 6916 C CA . HIS B 1 281 ? 26.531 39.312 23.359 1 87.12 281 HIS B CA 1
ATOM 6917 C C . HIS B 1 281 ? 27.969 39.375 23.828 1 87.12 281 HIS B C 1
ATOM 6919 O O . HIS B 1 281 ? 28.656 38.375 23.891 1 87.12 281 HIS B O 1
ATOM 6925 N N . ASP B 1 282 ? 28.453 40.5 24.172 1 86.12 282 ASP B N 1
ATOM 6926 C CA . ASP B 1 282 ? 29.859 40.719 24.5 1 86.12 282 ASP B CA 1
ATOM 6927 C C . ASP B 1 282 ? 30.156 40.312 25.938 1 86.12 282 ASP B C 1
ATOM 6929 O O . ASP B 1 282 ? 31.203 39.75 26.234 1 86.12 282 ASP B O 1
ATOM 6933 N N . SER B 1 283 ? 29.172 40.469 26.75 1 87 283 SER B N 1
ATOM 6934 C CA . SER B 1 283 ? 29.438 40.25 28.172 1 87 283 SER B CA 1
ATOM 6935 C C . SER B 1 283 ? 29.125 38.844 28.594 1 87 283 SER B C 1
ATOM 6937 O O . SER B 1 283 ? 29.75 38.312 29.531 1 87 283 SER B O 1
ATOM 6939 N N . TYR B 1 284 ? 28.203 38.219 27.984 1 87.38 284 TYR B N 1
ATOM 6940 C CA . TYR B 1 284 ? 27.734 36.938 28.5 1 87.38 284 TYR B CA 1
ATOM 6941 C C . TYR B 1 284 ? 27.766 35.875 27.406 1 87.38 284 TYR B C 1
ATOM 6943 O O . TYR B 1 284 ? 27.25 34.781 27.594 1 87.38 284 TYR B O 1
ATOM 6951 N N . ASP B 1 285 ? 28.188 36.156 26.266 1 87.81 285 ASP B N 1
ATOM 6952 C CA . ASP B 1 285 ? 28.359 35.219 25.156 1 87.81 285 ASP B CA 1
ATOM 6953 C C . ASP B 1 285 ? 27.016 34.656 24.703 1 87.81 285 ASP B C 1
ATOM 6955 O O . ASP B 1 285 ? 26.906 33.438 24.5 1 87.81 285 ASP B O 1
ATOM 6959 N N . ILE B 1 286 ? 26.078 35.5 24.781 1 88.75 286 ILE B N 1
ATOM 6960 C CA . ILE B 1 286 ? 24.766 35.094 24.281 1 88.75 286 ILE B CA 1
ATOM 6961 C C . ILE B 1 286 ? 24.641 35.469 22.797 1 88.75 286 ILE B C 1
ATOM 6963 O O . ILE B 1 286 ? 24.875 36.625 22.422 1 88.75 286 ILE B O 1
ATOM 6967 N N . LYS B 1 287 ? 24.312 34.5 22.031 1 87.69 287 LYS B N 1
ATOM 6968 C CA . LYS B 1 287 ? 24.172 34.75 20.609 1 87.69 287 LYS B CA 1
ATOM 6969 C C . LYS B 1 287 ? 22.953 35.625 20.297 1 87.69 287 LYS B C 1
ATOM 6971 O O . LYS B 1 287 ? 21.875 35.406 20.875 1 87.69 287 LYS B O 1
ATOM 6976 N N . THR B 1 288 ? 23.094 36.594 19.453 1 88.19 288 THR B N 1
ATOM 6977 C CA . THR B 1 288 ? 22.016 37.5 19.031 1 88.19 288 THR B CA 1
ATOM 6978 C C . THR B 1 288 ? 21.797 37.406 17.531 1 88.19 288 THR B C 1
ATOM 6980 O O . THR B 1 288 ? 22.531 36.719 16.828 1 88.19 288 THR B O 1
ATOM 6983 N N . VAL B 1 289 ? 20.75 37.969 16.922 1 83.44 289 VAL B N 1
ATOM 6984 C CA . VAL B 1 289 ? 20.359 37.906 15.523 1 83.44 289 VAL B CA 1
ATOM 6985 C C . VAL B 1 289 ? 21.391 38.656 14.672 1 83.44 289 VAL B C 1
ATOM 6987 O O . VAL B 1 289 ? 21.688 38.25 13.539 1 83.44 289 VAL B O 1
ATOM 6990 N N . TYR B 1 290 ? 22.203 39.469 15.078 1 74.5 290 TYR B N 1
ATOM 6991 C CA . TYR B 1 290 ? 23.297 40.25 14.523 1 74.5 290 TYR B CA 1
ATOM 6992 C C . TYR B 1 290 ? 22.812 41.156 13.398 1 74.5 290 TYR B C 1
ATOM 6994 O O . TYR B 1 290 ? 21.938 42 13.609 1 74.5 290 TYR B O 1
ATOM 7002 N N . ASN B 1 291 ? 22.938 40.688 12.047 1 73.75 291 ASN B N 1
ATOM 7003 C CA . ASN B 1 291 ? 22.688 41.594 10.938 1 73.75 291 ASN B CA 1
ATOM 7004 C C . ASN B 1 291 ? 21.344 41.344 10.273 1 73.75 291 ASN B C 1
ATOM 7006 O O . ASN B 1 291 ? 21.031 40.188 9.945 1 73.75 291 ASN B O 1
ATOM 7010 N N . ILE B 1 292 ? 20.453 42.344 10.258 1 74.5 292 ILE B N 1
ATOM 7011 C CA . ILE B 1 292 ? 19.188 42.312 9.523 1 74.5 292 ILE B CA 1
ATOM 7012 C C . ILE B 1 292 ? 19.266 43.25 8.32 1 74.5 292 ILE B C 1
ATOM 7014 O O . ILE B 1 292 ? 19.422 44.469 8.484 1 74.5 292 ILE B O 1
ATOM 7018 N N . PRO B 1 293 ? 19.281 42.688 7.094 1 74.38 293 PRO B N 1
ATOM 7019 C CA . PRO B 1 293 ? 19.297 43.562 5.93 1 74.38 293 PRO B CA 1
ATOM 7020 C C . PRO B 1 293 ? 18.094 44.5 5.898 1 74.38 293 PRO B C 1
ATOM 7022 O O . PRO B 1 293 ? 17 44.125 6.316 1 74.38 293 PRO B O 1
ATOM 7025 N N . ARG B 1 294 ? 18.406 45.719 5.473 1 72.94 294 ARG B N 1
ATOM 7026 C CA . ARG B 1 294 ? 17.359 46.719 5.426 1 72.94 294 ARG B CA 1
ATOM 7027 C C . ARG B 1 294 ? 16.75 46.812 4.031 1 72.94 294 ARG B C 1
ATOM 7029 O O . ARG B 1 294 ? 17.422 46.562 3.031 1 72.94 294 ARG B O 1
ATOM 7036 N N . GLY B 1 295 ? 15.477 47.031 3.975 1 76.44 295 GLY B N 1
ATOM 7037 C CA . GLY B 1 295 ? 14.82 47.375 2.721 1 76.44 295 GLY B CA 1
ATOM 7038 C C . GLY B 1 295 ? 14.07 46.188 2.111 1 76.44 295 GLY B C 1
ATOM 7039 O O . GLY B 1 295 ? 14.008 45.125 2.697 1 76.44 295 GLY B O 1
ATOM 7040 N N . PHE B 1 296 ? 13.422 46.5 1.037 1 85.81 296 PHE B N 1
ATOM 7041 C CA . PHE B 1 296 ? 12.672 45.531 0.242 1 85.81 296 PHE B CA 1
ATOM 7042 C C . PHE B 1 296 ? 13.602 44.75 -0.669 1 85.81 296 PHE B C 1
ATOM 7044 O O . PHE B 1 296 ? 14.43 45.344 -1.374 1 85.81 296 PHE B O 1
ATOM 7051 N N . PRO B 1 297 ? 13.562 43.469 -0.558 1 87.12 297 PRO B N 1
ATOM 7052 C CA . PRO B 1 297 ? 14.5 42.656 -1.346 1 87.12 297 PRO B CA 1
ATOM 7053 C C . PRO B 1 297 ? 14.242 42.75 -2.848 1 87.12 297 PRO B C 1
ATOM 7055 O O . PRO B 1 297 ? 13.094 42.875 -3.275 1 87.12 297 PRO B O 1
ATOM 7058 N N . SER B 1 298 ? 15.25 42.719 -3.631 1 89.56 298 SER B N 1
ATOM 7059 C CA . SER B 1 298 ? 15.156 42.719 -5.086 1 89.56 298 SER B CA 1
ATOM 7060 C C . SER B 1 298 ? 14.906 41.312 -5.617 1 89.56 298 SER B C 1
ATOM 7062 O O . SER B 1 298 ? 15.453 40.344 -5.09 1 89.56 298 SER B O 1
ATOM 7064 N N . PRO B 1 299 ? 14.031 41.25 -6.57 1 93.25 299 PRO B N 1
ATOM 7065 C CA . PRO B 1 299 ? 13.781 39.938 -7.16 1 93.25 299 PRO B CA 1
ATOM 7066 C C . PRO B 1 299 ? 15.008 39.344 -7.871 1 93.25 299 PRO B C 1
ATOM 7068 O O . PRO B 1 299 ? 15.82 40.125 -8.414 1 93.25 299 PRO B O 1
ATOM 7071 N N . SER B 1 300 ? 15.211 38.156 -7.727 1 93.44 300 SER B N 1
ATOM 7072 C CA . SER B 1 300 ? 16.281 37.438 -8.406 1 93.44 300 SER B CA 1
ATOM 7073 C C . SER B 1 300 ? 15.812 36.062 -8.883 1 93.44 300 SER B C 1
ATOM 7075 O O . SER B 1 300 ? 14.984 35.406 -8.227 1 93.44 300 SER B O 1
ATOM 7077 N N . ILE B 1 301 ? 16.344 35.656 -9.992 1 93.69 301 ILE B N 1
ATOM 7078 C CA . ILE B 1 301 ? 15.984 34.344 -10.531 1 93.69 301 ILE B CA 1
ATOM 7079 C C . ILE B 1 301 ? 16.703 33.25 -9.742 1 93.69 301 ILE B C 1
ATOM 7081 O O . ILE B 1 301 ? 17.922 33.281 -9.586 1 93.69 301 ILE B O 1
ATOM 7085 N N . PRO B 1 302 ? 15.914 32.375 -9.219 1 94.69 302 PRO B N 1
ATOM 7086 C CA . PRO B 1 302 ? 16.562 31.281 -8.492 1 94.69 302 PRO B CA 1
ATOM 7087 C C . PRO B 1 302 ? 17.484 30.453 -9.391 1 94.69 302 PRO B C 1
ATOM 7089 O O . PRO B 1 302 ? 17.172 30.234 -10.57 1 94.69 302 PRO B O 1
ATOM 7092 N N . ARG B 1 303 ? 18.531 30.016 -8.859 1 93.06 303 ARG B N 1
ATOM 7093 C CA . ARG B 1 303 ? 19.484 29.203 -9.594 1 93.06 303 ARG B CA 1
ATOM 7094 C C . ARG B 1 303 ? 18.906 27.828 -9.906 1 93.06 303 ARG B C 1
ATOM 7096 O O . ARG B 1 303 ? 18.312 27.172 -9.031 1 93.06 303 ARG B O 1
ATOM 7103 N N . LEU B 1 304 ? 19.062 27.359 -11.148 1 93.62 304 LEU B N 1
ATOM 7104 C CA . LEU B 1 304 ? 18.406 26.141 -11.602 1 93.62 304 LEU B CA 1
ATOM 7105 C C . LEU B 1 304 ? 19.406 25 -11.75 1 93.62 304 LEU B C 1
ATOM 7107 O O . LEU B 1 304 ? 19.016 23.844 -11.914 1 93.62 304 LEU B O 1
ATOM 7111 N N . ASP B 1 305 ? 20.688 25.188 -11.578 1 90.69 305 ASP B N 1
ATOM 7112 C CA . ASP B 1 305 ? 21.734 24.234 -11.938 1 90.69 305 ASP B CA 1
ATOM 7113 C C . ASP B 1 305 ? 21.719 23.016 -11.008 1 90.69 305 ASP B C 1
ATOM 7115 O O . ASP B 1 305 ? 22.047 21.906 -11.43 1 90.69 305 ASP B O 1
ATOM 7119 N N . PHE B 1 306 ? 21.375 23.312 -9.742 1 90 306 PHE B N 1
ATOM 7120 C CA . PHE B 1 306 ? 21.484 22.188 -8.82 1 90 306 PHE B CA 1
ATOM 7121 C C . PHE B 1 306 ? 20.109 21.734 -8.359 1 90 306 PHE B C 1
ATOM 7123 O O . PHE B 1 306 ? 19.984 21.047 -7.34 1 90 306 PHE B O 1
ATOM 7130 N N . LEU B 1 307 ? 19.078 21.969 -9.086 1 93.31 307 LEU B N 1
ATOM 7131 C CA . LEU B 1 307 ? 17.703 21.625 -8.727 1 93.31 307 LEU B CA 1
ATOM 7132 C C . LEU B 1 307 ? 17.516 20.109 -8.617 1 93.31 307 LEU B C 1
ATOM 7134 O O . LEU B 1 307 ? 16.828 19.625 -7.723 1 93.31 307 LEU B O 1
ATOM 7138 N N . PRO B 1 308 ? 18.125 19.328 -9.492 1 91.94 308 PRO B N 1
ATOM 7139 C CA . PRO B 1 308 ? 17.922 17.875 -9.391 1 91.94 308 PRO B CA 1
ATOM 7140 C C . PRO B 1 308 ? 18.422 17.297 -8.07 1 91.94 308 PRO B C 1
ATOM 7142 O O . PRO B 1 308 ? 17.844 16.344 -7.551 1 91.94 308 PRO B O 1
ATOM 7145 N N . ALA B 1 309 ? 19.438 17.922 -7.578 1 91.75 309 ALA B N 1
ATOM 7146 C CA . ALA B 1 309 ? 20 17.438 -6.316 1 91.75 309 ALA B CA 1
ATOM 7147 C C . ALA B 1 309 ? 19.062 17.734 -5.152 1 91.75 309 ALA B C 1
ATOM 7149 O O . ALA B 1 309 ? 19.172 17.125 -4.086 1 91.75 309 ALA B O 1
ATOM 7150 N N . LEU B 1 310 ? 18.078 18.672 -5.359 1 95.19 310 LEU B N 1
ATOM 7151 C CA . LEU B 1 310 ? 17.203 19.109 -4.277 1 95.19 310 LEU B CA 1
ATOM 7152 C C . LEU B 1 310 ? 15.891 18.344 -4.289 1 95.19 310 LEU B C 1
ATOM 7154 O O . LEU B 1 310 ? 15.078 18.469 -3.365 1 95.19 310 LEU B O 1
ATOM 7158 N N . ILE B 1 311 ? 15.656 17.469 -5.207 1 95.06 311 ILE B N 1
ATOM 7159 C CA . ILE B 1 311 ? 14.367 16.812 -5.418 1 95.06 311 ILE B CA 1
ATOM 7160 C C . ILE B 1 311 ? 14.031 15.938 -4.215 1 95.06 311 ILE B C 1
ATOM 7162 O O . ILE B 1 311 ? 12.875 15.875 -3.789 1 95.06 311 ILE B O 1
ATOM 7166 N N . SER B 1 312 ? 15.016 15.25 -3.639 1 92.25 312 SER B N 1
ATOM 7167 C CA . SER B 1 312 ? 14.797 14.328 -2.529 1 92.25 312 SER B CA 1
ATOM 7168 C C . SER B 1 312 ? 14.289 15.055 -1.292 1 92.25 312 SER B C 1
ATOM 7170 O O . SER B 1 312 ? 13.609 14.469 -0.451 1 92.25 312 SER B O 1
ATOM 7172 N N . ASP B 1 313 ? 14.586 16.359 -1.198 1 94.06 313 ASP B N 1
ATOM 7173 C CA . ASP B 1 313 ? 14.117 17.172 -0.075 1 94.06 313 ASP B CA 1
ATOM 7174 C C . ASP B 1 313 ? 12.867 17.953 -0.448 1 94.06 313 ASP B C 1
ATOM 7176 O O . ASP B 1 313 ? 11.969 18.141 0.381 1 94.06 313 ASP B O 1
ATOM 7180 N N . ALA B 1 314 ? 12.82 18.328 -1.719 1 97.5 314 ALA B N 1
ATOM 7181 C CA . ALA B 1 314 ? 11.742 19.203 -2.168 1 97.5 314 ALA B CA 1
ATOM 7182 C C . ALA B 1 314 ? 10.398 18.5 -2.127 1 97.5 314 ALA B C 1
ATOM 7184 O O . ALA B 1 314 ? 9.383 19.094 -1.765 1 97.5 314 ALA B O 1
ATOM 7185 N N . VAL B 1 315 ? 10.344 17.25 -2.385 1 95.44 315 VAL B N 1
ATOM 7186 C CA . VAL B 1 315 ? 9.086 16.516 -2.482 1 95.44 315 VAL B CA 1
ATOM 7187 C C . VAL B 1 315 ? 8.469 16.359 -1.094 1 95.44 315 VAL B C 1
ATOM 7189 O O . VAL B 1 315 ? 7.316 16.75 -0.871 1 95.44 315 VAL B O 1
ATOM 7192 N N . PRO B 1 316 ? 9.242 15.859 -0.146 1 94.5 316 PRO B N 1
ATOM 7193 C CA . PRO B 1 316 ? 8.656 15.75 1.189 1 94.5 316 PRO B CA 1
ATOM 7194 C C . PRO B 1 316 ? 8.242 17.109 1.765 1 94.5 316 PRO B C 1
ATOM 7196 O O . PRO B 1 316 ? 7.199 17.219 2.408 1 94.5 316 PRO B O 1
ATOM 7199 N N . ILE B 1 317 ? 9.031 18.141 1.548 1 97.06 317 ILE B N 1
ATOM 7200 C CA . ILE B 1 317 ? 8.711 19.469 2.057 1 97.06 317 ILE B CA 1
ATOM 7201 C C . ILE B 1 317 ? 7.426 19.984 1.4 1 97.06 317 ILE B C 1
ATOM 7203 O O . ILE B 1 317 ? 6.562 20.547 2.07 1 97.06 317 ILE B O 1
ATOM 7207 N N . ALA B 1 318 ? 7.301 19.688 0.1 1 97.19 318 ALA B N 1
ATOM 7208 C CA . ALA B 1 318 ? 6.098 20.078 -0.627 1 97.19 318 ALA B CA 1
ATOM 7209 C C . ALA B 1 318 ? 4.855 19.406 -0.039 1 97.19 318 ALA B C 1
ATOM 7211 O O . ALA B 1 318 ? 3.83 20.062 0.168 1 97.19 318 ALA B O 1
ATOM 7212 N N . VAL B 1 319 ? 4.957 18.203 0.3 1 94.38 319 VAL B N 1
ATOM 7213 C CA . VAL B 1 319 ? 3.832 17.438 0.816 1 94.38 319 VAL B CA 1
ATOM 7214 C C . VAL B 1 319 ? 3.48 17.906 2.223 1 94.38 319 VAL B C 1
ATOM 7216 O O . VAL B 1 319 ? 2.303 18.094 2.549 1 94.38 319 VAL B O 1
ATOM 7219 N N . VAL B 1 320 ? 4.477 18.156 3.018 1 93.81 320 VAL B N 1
ATOM 7220 C CA . VAL B 1 320 ? 4.258 18.578 4.398 1 93.81 320 VAL B CA 1
ATOM 7221 C C . VAL B 1 320 ? 3.604 19.969 4.414 1 93.81 320 VAL B C 1
ATOM 7223 O O . VAL B 1 320 ? 2.646 20.188 5.16 1 93.81 320 VAL B O 1
ATOM 7226 N N . CYS B 1 321 ? 4.121 20.844 3.613 1 96.81 321 CYS B N 1
ATOM 7227 C CA . CYS B 1 321 ? 3.537 22.172 3.527 1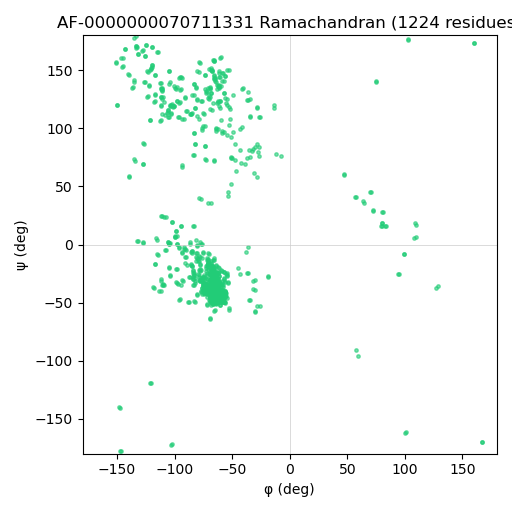 96.81 321 CYS B CA 1
ATOM 7228 C C . CYS B 1 321 ? 2.074 22.109 3.1 1 96.81 321 CYS B C 1
ATOM 7230 O O . CYS B 1 321 ? 1.214 22.734 3.711 1 96.81 321 CYS B O 1
ATOM 7232 N N . TYR B 1 322 ? 1.832 21.281 2.148 1 95.5 322 TYR B N 1
ATOM 7233 C CA . TYR B 1 322 ? 0.472 21.109 1.652 1 95.5 322 TYR B CA 1
ATOM 7234 C C . TYR B 1 322 ? -0.418 20.469 2.715 1 95.5 322 TYR B C 1
ATOM 7236 O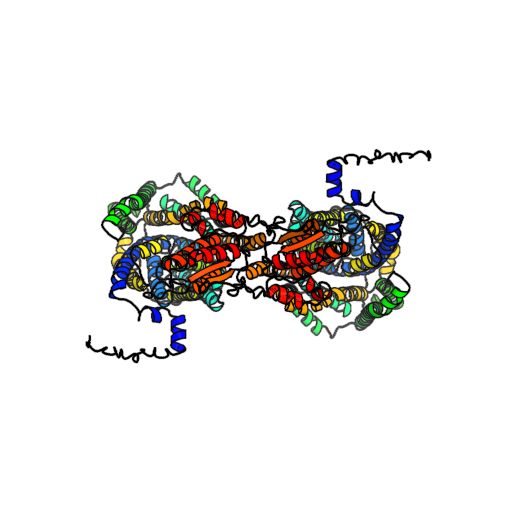 O . TYR B 1 322 ? -1.575 20.875 2.881 1 95.5 322 TYR B O 1
ATOM 7244 N N . MET B 1 323 ? 0.092 19.516 3.389 1 91.75 323 MET B N 1
ATOM 7245 C CA . MET B 1 323 ? -0.646 18.812 4.434 1 91.75 323 MET B CA 1
ATOM 7246 C C . MET B 1 323 ? -1.135 19.797 5.504 1 91.75 323 MET B C 1
ATOM 7248 O O . MET B 1 323 ? -2.293 19.734 5.922 1 91.75 323 MET B O 1
ATOM 7252 N N . PHE B 1 324 ? -0.307 20.719 5.926 1 92.12 324 PHE B N 1
ATOM 7253 C CA . PHE B 1 324 ? -0.682 21.688 6.949 1 92.12 324 PHE B CA 1
ATOM 7254 C C . PHE B 1 324 ? -1.723 22.656 6.418 1 92.12 324 PHE B C 1
ATOM 7256 O O . PHE B 1 324 ? -2.664 23.016 7.129 1 92.12 324 PHE B O 1
ATOM 7263 N N . VAL B 1 325 ? -1.58 23.016 5.184 1 95.19 325 VAL B N 1
ATOM 7264 C CA . VAL B 1 325 ? -2.539 23.922 4.562 1 95.19 325 VAL B CA 1
ATOM 7265 C C . VAL B 1 325 ? -3.904 23.234 4.465 1 95.19 325 VAL B C 1
ATOM 7267 O O . VAL B 1 325 ? -4.918 23.797 4.879 1 95.19 325 VAL B O 1
ATOM 7270 N N . MET B 1 326 ? -3.902 22 4.02 1 91.81 326 MET B N 1
ATOM 7271 C CA . MET B 1 326 ? -5.156 21.297 3.773 1 91.81 326 MET B CA 1
ATOM 7272 C C . MET B 1 326 ? -5.809 20.875 5.086 1 91.81 326 MET B C 1
ATOM 7274 O O . MET B 1 326 ? -7.031 20.938 5.223 1 91.81 326 MET B O 1
ATOM 7278 N N . SER B 1 327 ? -5.035 20.469 5.992 1 87.81 327 SER B N 1
ATOM 7279 C CA . SER B 1 327 ? -5.574 20.031 7.277 1 87.81 327 SER B CA 1
ATOM 7280 C C . SER B 1 327 ? -6.273 21.188 7.992 1 87.81 327 SER B C 1
ATOM 7282 O O . SER B 1 327 ? -7.406 21.047 8.461 1 87.81 327 SER B O 1
ATOM 7284 N N . MET B 1 328 ? -5.688 22.328 7.969 1 90.12 328 MET B N 1
ATOM 7285 C CA . MET B 1 328 ? -6.277 23.5 8.617 1 90.12 328 MET B CA 1
ATOM 7286 C C . MET B 1 328 ? -7.422 24.078 7.781 1 90.12 328 MET B C 1
ATOM 7288 O O . MET B 1 328 ? -8.43 24.531 8.328 1 90.12 328 MET B O 1
ATOM 7292 N N . GLY B 1 329 ? -7.199 24.016 6.496 1 91.25 329 GLY B N 1
ATOM 7293 C CA . GLY B 1 329 ? -8.273 24.453 5.617 1 91.25 329 GLY B CA 1
ATOM 7294 C C . GLY B 1 329 ? -9.555 23.656 5.809 1 91.25 329 GLY B C 1
ATOM 7295 O O . GLY B 1 329 ? -10.633 24.25 5.941 1 91.25 329 GLY B O 1
ATOM 7296 N N . LYS B 1 330 ? -9.422 22.422 5.906 1 85.12 330 LYS B N 1
ATOM 7297 C CA . LYS B 1 330 ? -10.586 21.562 6.098 1 85.12 330 LYS B CA 1
ATOM 7298 C C . LYS B 1 330 ? -11.211 21.766 7.477 1 85.12 330 LYS B C 1
ATOM 7300 O O . LYS B 1 330 ? -12.43 21.75 7.621 1 85.12 330 LYS B O 1
ATOM 7305 N N . LEU B 1 331 ? -10.422 22 8.43 1 84.44 331 LEU B N 1
ATOM 7306 C CA . LEU B 1 331 ? -10.883 22.219 9.797 1 84.44 331 LEU B CA 1
ATOM 7307 C C . LEU B 1 331 ? -11.797 23.438 9.875 1 84.44 331 LEU B C 1
ATOM 7309 O O . LEU B 1 331 ? -12.898 23.344 10.422 1 84.44 331 LEU B O 1
ATOM 7313 N N . PHE B 1 332 ? -11.359 24.484 9.305 1 90.69 332 PHE B N 1
ATOM 7314 C CA . PHE B 1 332 ? -12.117 25.719 9.438 1 90.69 332 PHE B CA 1
ATOM 7315 C C . PHE B 1 332 ? -13.258 25.766 8.422 1 90.69 332 PHE B C 1
ATOM 7317 O O . PHE B 1 332 ? -14.297 26.375 8.68 1 90.69 332 PHE B O 1
ATOM 7324 N N . ALA B 1 333 ? -13.055 25.047 7.312 1 87.81 333 ALA B N 1
ATOM 7325 C CA . ALA B 1 333 ? -14.148 24.922 6.359 1 87.81 333 ALA B CA 1
ATOM 7326 C C . ALA B 1 333 ? -15.336 24.172 6.98 1 87.81 333 ALA B C 1
ATOM 7328 O O . ALA B 1 333 ? -16.484 24.562 6.773 1 87.81 333 ALA B O 1
ATOM 7329 N N . LYS B 1 334 ? -15.023 23.25 7.668 1 76.94 334 LYS B N 1
ATOM 7330 C CA . LYS B 1 334 ? -16.047 22.5 8.367 1 76.94 334 LYS B CA 1
ATOM 7331 C C . LYS B 1 334 ? -16.734 23.344 9.438 1 76.94 334 LYS B C 1
ATOM 7333 O O . LYS B 1 334 ? -17.969 23.328 9.555 1 76.94 334 LYS B O 1
ATOM 7338 N N . LYS B 1 335 ? -15.961 24.031 10.148 1 81 335 LYS B N 1
ATOM 7339 C CA . LYS B 1 335 ? -16.469 24.875 11.227 1 81 335 LYS B CA 1
ATOM 7340 C C . LYS B 1 335 ? -17.375 25.969 10.695 1 81 335 LYS B C 1
ATOM 7342 O O . LYS B 1 335 ? -18.406 26.281 11.297 1 81 335 LYS B O 1
ATOM 7347 N N . HIS B 1 336 ? -17 26.5 9.602 1 87.44 336 HIS B N 1
ATOM 7348 C CA . HIS B 1 336 ? -17.734 27.656 9.078 1 87.44 336 HIS B CA 1
ATOM 7349 C C . HIS B 1 336 ? -18.594 27.266 7.887 1 87.44 336 HIS B C 1
ATOM 7351 O O . HIS B 1 336 ? -19.125 28.125 7.18 1 87.44 336 HIS B O 1
ATOM 7357 N N . LYS B 1 337 ? -18.578 25.984 7.543 1 79 337 LYS B N 1
ATOM 7358 C CA . LYS B 1 337 ? -19.516 25.375 6.605 1 79 337 LYS B CA 1
ATOM 7359 C C . LYS B 1 337 ? -19.266 25.859 5.18 1 79 337 LYS B C 1
ATOM 7361 O O . LYS B 1 337 ? -20.188 26.297 4.492 1 79 337 LYS B O 1
ATOM 7366 N N . TYR B 1 338 ? -18.156 25.891 4.801 1 84.12 338 TYR B N 1
ATOM 7367 C CA . TYR B 1 338 ? -17.812 26.094 3.4 1 84.12 338 TYR B CA 1
ATOM 7368 C C . TYR B 1 338 ? -16.922 24.969 2.883 1 84.12 338 TYR B C 1
ATOM 7370 O O . TYR B 1 338 ? -16.609 24.031 3.617 1 84.12 338 TYR B O 1
ATOM 7378 N N . LYS B 1 339 ? -16.703 24.984 1.605 1 83.12 339 LYS B N 1
ATOM 7379 C CA . LYS B 1 339 ? -15.938 23.891 1.015 1 83.12 339 LYS B CA 1
ATOM 7380 C C . LYS B 1 339 ? -14.586 24.375 0.502 1 83.12 339 LYS B C 1
ATOM 7382 O O . LYS B 1 339 ? -14.461 25.516 0.038 1 83.12 339 LYS B O 1
ATOM 7387 N N . THR B 1 340 ? -13.633 23.625 0.714 1 88.12 340 THR B N 1
ATOM 7388 C CA . THR B 1 340 ? -12.312 23.844 0.131 1 88.12 340 THR B CA 1
ATOM 7389 C C . THR B 1 340 ? -12.055 22.875 -1.012 1 88.12 340 THR B C 1
ATOM 7391 O O . THR B 1 340 ? -12.641 21.781 -1.054 1 88.12 340 THR B O 1
ATOM 7394 N N . ASP B 1 341 ? -11.305 23.312 -1.941 1 89.62 341 ASP B N 1
ATOM 7395 C CA . ASP B 1 341 ? -10.922 22.453 -3.064 1 89.62 341 ASP B CA 1
ATOM 7396 C C . ASP B 1 341 ? -9.469 22 -2.939 1 89.62 341 ASP B C 1
ATOM 7398 O O . ASP B 1 341 ? -8.547 22.797 -3.107 1 89.62 341 ASP B O 1
ATOM 7402 N N . ALA B 1 342 ? -9.336 20.766 -2.789 1 90.44 342 ALA B N 1
ATOM 7403 C CA . ALA B 1 342 ? -8.016 20.203 -2.52 1 90.44 342 ALA B CA 1
ATOM 7404 C C . ALA B 1 342 ? -7.059 20.469 -3.678 1 90.44 342 ALA B C 1
ATOM 7406 O O . ALA B 1 342 ? -5.895 20.812 -3.463 1 90.44 342 ALA B O 1
ATOM 7407 N N . THR B 1 343 ? -7.496 20.344 -4.887 1 92.56 343 THR B N 1
ATOM 7408 C CA . THR B 1 343 ? -6.645 20.562 -6.051 1 92.56 343 THR B CA 1
ATOM 7409 C C . THR B 1 343 ? -6.289 22.031 -6.191 1 92.56 343 THR B C 1
ATOM 7411 O O . THR B 1 343 ? -5.145 22.375 -6.5 1 92.56 343 THR B O 1
ATOM 7414 N N . GLN B 1 344 ? -7.219 22.844 -5.969 1 93.56 344 GLN B N 1
ATOM 7415 C CA . GLN B 1 344 ? -6.98 24.281 -6.039 1 93.56 344 GLN B CA 1
ATOM 7416 C C . GLN B 1 344 ? -5.98 24.719 -4.973 1 93.56 344 GLN B C 1
ATOM 7418 O O . GLN B 1 344 ? -5.191 25.641 -5.199 1 93.56 344 GLN B O 1
ATOM 7423 N N . GLU B 1 345 ? -6.078 24.109 -3.889 1 95.25 345 GLU B N 1
ATOM 7424 C CA . GLU B 1 345 ? -5.145 24.469 -2.824 1 95.25 345 GLU B CA 1
ATOM 7425 C C . GLU B 1 345 ? -3.715 24.078 -3.195 1 95.25 345 GLU B C 1
ATOM 7427 O O . GLU B 1 345 ? -2.764 24.75 -2.799 1 95.25 345 GLU B O 1
ATOM 7432 N N . LEU B 1 346 ? -3.566 22.984 -3.945 1 95.38 346 LEU B N 1
ATOM 7433 C CA . LEU B 1 346 ? -2.25 22.625 -4.461 1 95.38 346 LEU B CA 1
ATOM 7434 C C . LEU B 1 346 ? -1.72 23.719 -5.395 1 95.38 346 LEU B C 1
ATOM 7436 O O . LEU B 1 346 ? -0.556 24.109 -5.297 1 95.38 346 LEU B O 1
ATOM 7440 N N . TYR B 1 347 ? -2.539 24.203 -6.242 1 95.88 347 TYR B N 1
ATOM 7441 C CA . TYR B 1 347 ? -2.152 25.297 -7.133 1 95.88 347 TYR B CA 1
ATOM 7442 C C . TYR B 1 347 ? -1.831 26.562 -6.344 1 95.88 347 TYR B C 1
ATOM 7444 O O . TYR B 1 347 ? -0.829 27.234 -6.609 1 95.88 347 TYR B O 1
ATOM 7452 N N . ALA B 1 348 ? -2.688 26.812 -5.414 1 96.94 348 ALA B N 1
ATOM 7453 C CA . ALA B 1 348 ? -2.551 28.047 -4.641 1 96.94 348 ALA B CA 1
ATOM 7454 C C . ALA B 1 348 ? -1.219 28.094 -3.9 1 96.94 348 ALA B C 1
ATOM 7456 O O . ALA B 1 348 ? -0.45 29.047 -4.039 1 96.94 348 ALA B O 1
ATOM 7457 N N . ILE B 1 349 ? -0.915 27.078 -3.174 1 97.25 349 ILE B N 1
ATOM 7458 C CA . ILE B 1 349 ? 0.311 27.062 -2.381 1 97.25 349 ILE B CA 1
ATOM 7459 C C . ILE B 1 349 ? 1.517 26.875 -3.297 1 97.25 349 ILE B C 1
ATOM 7461 O O . ILE B 1 349 ? 2.596 27.406 -3.033 1 97.25 349 ILE B O 1
ATOM 7465 N N . GLY B 1 350 ? 1.35 26.047 -4.348 1 97.81 350 GLY B N 1
ATOM 7466 C CA . GLY B 1 350 ? 2.422 25.859 -5.309 1 97.81 350 GLY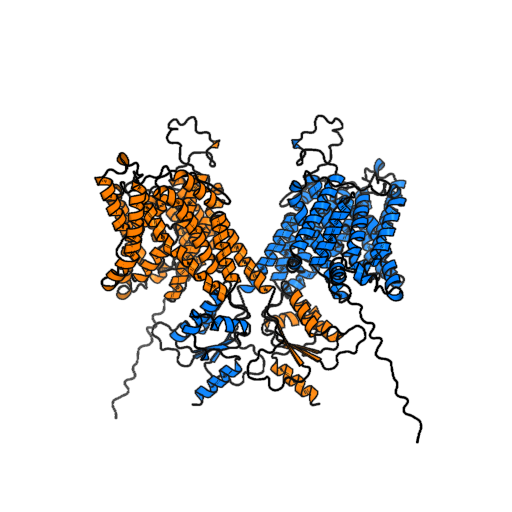 B CA 1
ATOM 7467 C C . GLY B 1 350 ? 2.809 27.125 -6.031 1 97.81 350 GLY B C 1
ATOM 7468 O O . GLY B 1 350 ? 3.992 27.453 -6.137 1 97.81 350 GLY B O 1
ATOM 7469 N N . ILE B 1 351 ? 1.867 27.875 -6.484 1 97.81 351 ILE B N 1
ATOM 7470 C CA . ILE B 1 351 ? 2.113 29.141 -7.176 1 97.81 351 ILE B CA 1
ATOM 7471 C C . ILE B 1 351 ? 2.678 30.172 -6.191 1 97.81 351 ILE B C 1
ATOM 7473 O O . ILE B 1 351 ? 3.584 30.922 -6.531 1 97.81 351 ILE B O 1
ATOM 7477 N N . ALA B 1 352 ? 2.127 30.156 -5.016 1 98 352 ALA B N 1
ATOM 7478 C CA . ALA B 1 352 ? 2.656 31.047 -3.982 1 98 352 ALA B CA 1
ATOM 7479 C C . ALA B 1 352 ? 4.137 30.766 -3.727 1 98 352 ALA B C 1
ATOM 7481 O O . ALA B 1 352 ? 4.941 31.688 -3.623 1 98 352 ALA B O 1
ATOM 7482 N N . SER B 1 353 ? 4.477 29.516 -3.662 1 98.19 353 SER B N 1
ATOM 7483 C CA . SER B 1 353 ? 5.867 29.125 -3.453 1 98.19 353 SER B CA 1
ATOM 7484 C C . SER B 1 353 ? 6.723 29.469 -4.672 1 98.19 353 SER B C 1
ATOM 7486 O O . SER B 1 353 ? 7.793 30.062 -4.539 1 98.19 353 SER B O 1
ATOM 7488 N N . ALA B 1 354 ? 6.289 29.141 -5.82 1 97.75 354 ALA B N 1
ATOM 7489 C CA . ALA B 1 354 ? 7.051 29.359 -7.047 1 97.75 354 ALA B CA 1
ATOM 7490 C C . ALA B 1 354 ? 7.293 30.844 -7.297 1 97.75 354 ALA B C 1
ATOM 7492 O O . ALA B 1 354 ? 8.422 31.25 -7.578 1 97.75 354 ALA B O 1
ATOM 7493 N N . LEU B 1 355 ? 6.316 31.609 -7.16 1 97.62 355 LEU B N 1
ATOM 7494 C CA . LEU B 1 355 ? 6.449 33.031 -7.434 1 97.62 355 LEU B CA 1
ATOM 7495 C C . LEU B 1 355 ? 7.238 33.75 -6.332 1 97.62 355 LEU B C 1
ATOM 7497 O O . LEU B 1 355 ? 8 34.656 -6.598 1 97.62 355 LEU B O 1
ATOM 7501 N N . SER B 1 356 ? 7.02 33.344 -5.109 1 97.69 356 SER B N 1
ATOM 7502 C CA . SER B 1 356 ? 7.766 33.938 -4.004 1 97.69 356 SER B CA 1
ATOM 7503 C C . SER B 1 356 ? 9.258 33.625 -4.113 1 97.69 356 SER B C 1
ATOM 7505 O O . SER B 1 356 ? 10.086 34.375 -3.607 1 97.69 356 SER B O 1
ATOM 7507 N N . SER B 1 357 ? 9.586 32.531 -4.797 1 97.81 357 SER B N 1
ATOM 7508 C CA . SER B 1 357 ? 10.961 32.062 -4.867 1 97.81 357 SER B CA 1
ATOM 7509 C C . SER B 1 357 ? 11.859 33.031 -5.605 1 97.81 357 SER B C 1
ATOM 7511 O O . SER B 1 357 ? 13.086 32.969 -5.516 1 97.81 357 SER B O 1
ATOM 7513 N N . PHE B 1 358 ? 11.328 34 -6.277 1 97.38 358 PHE B N 1
ATOM 7514 C CA . PHE B 1 358 ? 12.102 35.031 -6.949 1 97.38 358 PHE B CA 1
ATOM 7515 C C . PHE B 1 358 ? 12.648 36.031 -5.945 1 97.38 358 PHE B C 1
ATOM 7517 O O . PHE B 1 358 ? 13.438 36.906 -6.305 1 97.38 358 PHE B O 1
ATOM 7524 N N . PHE B 1 359 ? 12.25 35.906 -4.727 1 95.88 359 PHE B N 1
ATOM 7525 C CA . PHE B 1 359 ? 12.766 36.688 -3.596 1 95.88 359 PHE B CA 1
ATOM 7526 C C . PHE B 1 359 ? 13.477 35.781 -2.604 1 95.88 359 PHE B C 1
ATOM 7528 O O . PHE B 1 359 ? 13.461 34.562 -2.752 1 95.88 359 PHE B O 1
ATOM 7535 N N . PRO B 1 360 ? 14.242 36.312 -1.681 1 94 360 PRO B N 1
ATOM 7536 C CA . PRO B 1 360 ? 14.945 35.469 -0.708 1 94 360 PRO B CA 1
ATOM 7537 C C . PRO B 1 360 ? 14.008 34.875 0.351 1 94 360 PRO B C 1
ATOM 7539 O O . PRO B 1 360 ? 13.859 35.469 1.432 1 94 360 PRO B O 1
ATOM 7542 N N . VAL B 1 361 ? 13.414 33.781 0.004 1 97 361 VAL B N 1
ATOM 7543 C CA . VAL B 1 361 ? 12.398 33.188 0.847 1 97 361 VAL B CA 1
ATOM 7544 C C . VAL B 1 361 ? 12.68 31.672 0.981 1 97 361 VAL B C 1
ATOM 7546 O O . VAL B 1 361 ? 13.602 31.156 0.353 1 97 361 VAL B O 1
ATOM 7549 N N . TYR B 1 362 ? 12.016 31.016 1.844 1 97.56 362 TYR B N 1
ATOM 7550 C CA . TYR B 1 362 ? 12 29.562 1.973 1 97.56 362 TYR B CA 1
ATOM 7551 C C . TYR B 1 362 ? 10.57 29.047 2.09 1 97.56 362 TYR B C 1
ATOM 7553 O O . TYR B 1 362 ? 9.633 29.828 2.223 1 97.56 362 TYR B O 1
ATOM 7561 N N . PRO B 1 363 ? 10.344 27.781 1.902 1 97.56 363 PRO B N 1
ATOM 7562 C CA . PRO B 1 363 ? 9 27.219 1.787 1 97.56 363 PRO B CA 1
ATOM 7563 C C . PRO B 1 363 ? 8.125 27.531 3 1 97.56 363 PRO B C 1
ATOM 7565 O O . PRO B 1 363 ? 8.617 27.578 4.129 1 97.56 363 PRO B O 1
ATOM 7568 N N . VAL B 1 364 ? 6.828 27.719 2.652 1 97.12 364 VAL B N 1
ATOM 7569 C CA . VAL B 1 364 ? 5.883 28.109 3.697 1 97.12 364 VAL B CA 1
ATOM 7570 C C . VAL B 1 364 ? 4.68 27.172 3.678 1 97.12 364 VAL B C 1
ATOM 7572 O O . VAL B 1 364 ? 4.527 26.359 2.758 1 97.12 364 VAL B O 1
ATOM 7575 N N . GLY B 1 365 ? 3.896 27.203 4.672 1 96.31 365 GLY B N 1
ATOM 7576 C CA . GLY B 1 365 ? 2.625 26.516 4.832 1 96.31 365 GLY B CA 1
ATOM 7577 C C . GLY B 1 365 ? 1.632 27.297 5.68 1 96.31 365 GLY B C 1
ATOM 7578 O O . GLY B 1 365 ? 1.456 28.5 5.496 1 96.31 365 GLY B O 1
ATOM 7579 N N . ALA B 1 366 ? 0.934 26.547 6.484 1 94.25 366 ALA B N 1
ATOM 7580 C CA . ALA B 1 366 ? -0.026 27.156 7.402 1 94.25 366 ALA B CA 1
ATOM 7581 C C . ALA B 1 366 ? 0.277 26.766 8.844 1 94.25 366 ALA B C 1
ATOM 7583 O O . ALA B 1 366 ? 0.854 25.719 9.109 1 94.25 366 ALA B O 1
ATOM 7584 N N . SER B 1 367 ? -0.048 27.688 9.688 1 91.12 367 SER B N 1
ATOM 7585 C CA . SER B 1 367 ? 0.154 27.469 11.109 1 91.12 367 SER B CA 1
ATOM 7586 C C . SER B 1 367 ? -1.177 27.328 11.844 1 91.12 367 SER B C 1
ATOM 7588 O O . SER B 1 367 ? -2.098 28.125 11.625 1 91.12 367 SER B O 1
ATOM 7590 N N . LEU B 1 368 ? -1.239 26.312 12.664 1 84.81 368 LEU B N 1
ATOM 7591 C CA . LEU B 1 368 ? -2.461 26.094 13.43 1 84.81 368 LEU B CA 1
ATOM 7592 C C . LEU B 1 368 ? -2.695 27.234 14.414 1 84.81 368 LEU B C 1
ATOM 7594 O O . LEU B 1 368 ? -3.818 27.719 14.547 1 84.81 368 LEU B O 1
ATOM 7598 N N . SER B 1 369 ? -1.637 27.625 15.125 1 84.12 369 SER B N 1
ATOM 7599 C CA . SER B 1 369 ? -1.752 28.672 16.141 1 84.12 369 SER B CA 1
ATOM 7600 C C . SER B 1 369 ? -2.209 29.984 15.531 1 84.12 369 SER B C 1
ATOM 7602 O O . SER B 1 369 ? -3.191 30.578 15.984 1 84.12 369 SER B O 1
ATOM 7604 N N . ARG B 1 370 ? -1.582 30.422 14.438 1 91.44 370 ARG B N 1
ATOM 7605 C CA . ARG B 1 370 ? -1.938 31.688 13.805 1 91.44 370 ARG B CA 1
ATOM 7606 C C . ARG B 1 370 ? -3.322 31.609 13.164 1 91.44 370 ARG B C 1
ATOM 7608 O O . ARG B 1 370 ? -4.09 32.562 13.211 1 91.44 370 ARG B O 1
ATOM 7615 N N . SER B 1 371 ? -3.643 30.453 12.594 1 93.69 371 SER B N 1
ATOM 7616 C CA . SER B 1 371 ? -4.938 30.281 11.945 1 93.69 371 SER B CA 1
ATOM 7617 C C . SER B 1 371 ? -6.078 30.312 12.961 1 93.69 371 SER B C 1
ATOM 7619 O O . SER B 1 371 ? -7.141 30.875 12.688 1 93.69 371 SER B O 1
ATOM 7621 N N . SER B 1 372 ? -5.832 29.719 14.078 1 88.5 372 SER B N 1
ATOM 7622 C CA . SER B 1 372 ? -6.844 29.734 15.133 1 88.5 372 SER B CA 1
ATOM 7623 C C . SER B 1 372 ? -7.09 31.141 15.641 1 88.5 372 SER B C 1
ATOM 7625 O O . SER B 1 372 ? -8.234 31.547 15.844 1 88.5 372 SER B O 1
ATOM 7627 N N . VAL B 1 373 ? -6.051 31.844 15.836 1 87.69 373 VAL B N 1
ATOM 7628 C CA . VAL B 1 373 ? -6.172 33.219 16.297 1 87.69 373 VAL B CA 1
ATOM 7629 C C . VAL B 1 373 ? -6.84 34.062 15.211 1 87.69 373 VAL B C 1
ATOM 7631 O O . VAL B 1 373 ? -7.645 34.969 15.508 1 87.69 373 VAL B O 1
ATOM 7634 N N . CYS B 1 374 ? -6.504 33.812 14 1 93.12 374 CYS B N 1
ATOM 7635 C CA . CYS B 1 374 ? -7.113 34.5 12.867 1 93.12 374 CYS B CA 1
ATOM 7636 C C . CYS B 1 374 ? -8.625 34.312 12.875 1 93.12 374 CYS B C 1
ATOM 7638 O O . CYS B 1 374 ? -9.375 35.281 12.789 1 93.12 374 CYS B O 1
ATOM 7640 N N . GLU B 1 375 ? -9.039 33.094 13.016 1 91.81 375 GLU B N 1
ATOM 7641 C CA . GLU B 1 375 ? -10.461 32.781 13.023 1 91.81 375 GLU B CA 1
ATOM 7642 C C . GLU B 1 375 ? -11.164 33.375 14.242 1 91.81 375 GLU B C 1
ATOM 7644 O O . GLU B 1 375 ? -12.258 33.938 14.125 1 91.81 375 GLU B O 1
ATOM 7649 N N . MET B 1 376 ? -10.531 33.281 15.367 1 87.12 376 MET B N 1
ATOM 7650 C CA . MET B 1 376 ? -11.125 33.781 16.609 1 87.12 376 MET B CA 1
ATOM 7651 C C . MET B 1 376 ? -11.234 35.281 16.609 1 87.12 376 MET B C 1
ATOM 7653 O O . MET B 1 376 ? -12.102 35.844 17.281 1 87.12 376 MET B O 1
ATOM 7657 N N . SER B 1 377 ? -10.359 35.906 15.875 1 90 377 SER B N 1
ATOM 7658 C CA . SER B 1 377 ? -10.328 37.344 15.828 1 90 377 SER B CA 1
ATOM 7659 C C . SER B 1 377 ? -11.383 37.906 14.875 1 90 377 SER B C 1
ATOM 7661 O O . SER B 1 377 ? -11.539 39.094 14.734 1 90 377 SER B O 1
ATOM 7663 N N . GLY B 1 378 ? -12.031 36.938 14.133 1 89.69 378 GLY B N 1
ATOM 7664 C CA . GLY B 1 378 ? -13.188 37.375 13.359 1 89.69 378 GLY B CA 1
ATOM 7665 C C . GLY B 1 378 ? -12.93 37.375 11.867 1 89.69 378 GLY B C 1
ATOM 7666 O O . GLY B 1 378 ? -13.656 38.031 11.109 1 89.69 378 GLY B O 1
ATOM 7667 N N . ALA B 1 379 ? -11.969 36.75 11.422 1 93.94 379 ALA B N 1
ATOM 7668 C CA . ALA B 1 379 ? -11.688 36.688 9.984 1 93.94 379 ALA B CA 1
ATOM 7669 C C . ALA B 1 379 ? -12.852 36.062 9.227 1 93.94 379 ALA B C 1
ATOM 7671 O O . ALA B 1 379 ? -13.414 35.062 9.672 1 93.94 379 ALA B O 1
ATOM 7672 N N . ASN B 1 380 ? -13.18 36.688 8.102 1 91.75 380 ASN B N 1
ATOM 7673 C CA . ASN B 1 380 ? -14.273 36.156 7.293 1 91.75 380 ASN B CA 1
ATOM 7674 C C . ASN B 1 380 ? -13.797 35.75 5.902 1 91.75 380 ASN B C 1
ATOM 7676 O O . ASN B 1 380 ? -14.375 34.844 5.281 1 91.75 380 ASN B O 1
ATOM 7680 N N . THR B 1 381 ? -12.914 36.531 5.438 1 92.62 381 THR B N 1
ATOM 7681 C CA . THR B 1 381 ? -12.375 36.25 4.109 1 92.62 381 THR B CA 1
ATOM 7682 C C . THR B 1 381 ? -10.852 36.344 4.109 1 92.62 381 THR B C 1
ATOM 7684 O O . THR B 1 381 ? -10.25 36.656 5.141 1 92.62 381 THR B O 1
ATOM 7687 N N . GLN B 1 382 ? -10.281 36.094 2.959 1 94.12 382 GLN B N 1
ATOM 7688 C CA . GLN B 1 382 ? -8.828 36.125 2.838 1 94.12 382 GLN B CA 1
ATOM 7689 C C . GLN B 1 382 ? -8.312 37.562 2.783 1 94.12 382 GLN B C 1
ATOM 7691 O O . GLN B 1 382 ? -7.102 37.781 2.797 1 94.12 382 GLN B O 1
ATOM 7696 N N . LEU B 1 383 ? -9.164 38.531 2.855 1 94.62 383 LEU B N 1
ATOM 7697 C CA . LEU B 1 383 ? -8.773 39.938 2.787 1 94.62 383 LEU B CA 1
ATOM 7698 C C . LEU B 1 383 ? -7.949 40.344 4.012 1 94.62 383 LEU B C 1
ATOM 7700 O O . LEU B 1 383 ? -7.203 41.312 3.973 1 94.62 383 LEU B O 1
ATOM 7704 N N . TYR B 1 384 ? -8.062 39.625 5.098 1 95.44 384 TYR B N 1
ATOM 7705 C CA . TYR B 1 384 ? -7.262 39.875 6.285 1 95.44 384 TYR B CA 1
ATOM 7706 C C . TYR B 1 384 ? -5.773 39.875 5.961 1 95.44 384 TYR B C 1
ATOM 7708 O O . TYR B 1 384 ? -4.973 40.531 6.633 1 95.44 384 TYR B O 1
ATOM 7716 N N . THR B 1 385 ? -5.402 39.156 4.914 1 96.25 385 THR B N 1
ATOM 7717 C CA . THR B 1 385 ? -4.008 39 4.516 1 96.25 385 THR B CA 1
ATOM 7718 C C . THR B 1 385 ? -3.402 40.312 4.086 1 96.25 385 THR B C 1
ATOM 7720 O O . THR B 1 385 ? -2.209 40.562 4.285 1 96.25 385 THR B O 1
ATOM 7723 N N . VAL B 1 386 ? -4.219 41.188 3.535 1 95.88 386 VAL B N 1
ATOM 7724 C CA . VAL B 1 386 ? -3.738 42.5 3.111 1 95.88 386 VAL B CA 1
ATOM 7725 C C . VAL B 1 386 ? -3.25 43.281 4.324 1 95.88 386 VAL B C 1
ATOM 7727 O O . VAL B 1 386 ? -2.178 43.875 4.289 1 95.88 386 VAL B O 1
ATOM 7730 N N . PHE B 1 387 ? -3.947 43.188 5.34 1 96.06 387 PHE B N 1
ATOM 7731 C CA . PHE B 1 387 ? -3.619 43.938 6.543 1 96.06 387 PHE B CA 1
ATOM 7732 C C . PHE B 1 387 ? -2.451 43.312 7.281 1 96.06 387 PHE B C 1
ATOM 7734 O O . PHE B 1 387 ? -1.587 44 7.812 1 96.06 387 PHE B O 1
ATOM 7741 N N . SER B 1 388 ? -2.482 42 7.355 1 95.94 388 SER B N 1
ATOM 7742 C CA . SER B 1 388 ? -1.351 41.312 7.98 1 95.94 388 SER B CA 1
ATOM 7743 C C . SER B 1 388 ? -0.061 41.594 7.207 1 95.94 388 SER B C 1
ATOM 7745 O O . SER B 1 388 ? 0.989 41.844 7.805 1 95.94 388 SER B O 1
ATOM 7747 N N . SER B 1 389 ? -0.154 41.531 5.891 1 95.5 389 SER B N 1
ATOM 7748 C CA . SER B 1 389 ? 1.014 41.719 5.043 1 95.5 389 SER B CA 1
ATOM 7749 C C . SER B 1 389 ? 1.5 43.188 5.117 1 95.5 389 SER B C 1
ATOM 7751 O O . SER B 1 389 ? 2.705 43.438 5.09 1 95.5 389 SER B O 1
ATOM 7753 N N . LEU B 1 390 ? 0.624 44.062 5.172 1 94.75 390 LEU B N 1
ATOM 7754 C CA . LEU B 1 390 ? 1.001 45.469 5.285 1 94.75 390 LEU B CA 1
ATOM 7755 C C . LEU B 1 390 ? 1.729 45.719 6.602 1 94.75 390 LEU B C 1
ATOM 7757 O O . LEU B 1 390 ? 2.707 46.469 6.637 1 94.75 390 LEU B O 1
ATOM 7761 N N . LEU B 1 391 ? 1.203 45.188 7.562 1 92.75 391 LEU B N 1
ATOM 7762 C CA . LEU B 1 391 ? 1.864 45.344 8.852 1 92.75 391 LEU B CA 1
ATOM 7763 C C . LEU B 1 391 ? 3.258 44.719 8.828 1 92.75 391 LEU B C 1
ATOM 7765 O O . LEU B 1 391 ? 4.215 45.312 9.328 1 92.75 391 LEU B O 1
ATOM 7769 N N . LEU B 1 392 ? 3.344 43.562 8.328 1 91.69 392 LEU B N 1
ATOM 7770 C CA . LEU B 1 392 ? 4.629 42.875 8.211 1 91.69 392 LEU B CA 1
ATOM 7771 C C . LEU B 1 392 ? 5.613 43.688 7.398 1 91.69 392 LEU B C 1
ATOM 7773 O O . LEU B 1 392 ? 6.793 43.812 7.754 1 91.69 392 LEU B O 1
ATOM 7777 N N . LEU B 1 393 ? 5.133 44.219 6.344 1 90.56 393 LEU B N 1
ATOM 7778 C CA . LEU B 1 393 ? 5.969 45.062 5.488 1 90.56 393 LEU B CA 1
ATOM 7779 C C . LEU B 1 393 ? 6.469 46.281 6.25 1 90.56 393 LEU B C 1
ATOM 7781 O O . LEU B 1 393 ? 7.629 46.656 6.109 1 90.56 393 LEU B O 1
ATOM 7785 N N . THR B 1 394 ? 5.664 46.844 7.02 1 89.81 394 THR B N 1
ATOM 7786 C CA . THR B 1 394 ? 6.031 48 7.82 1 89.81 394 THR B CA 1
ATOM 7787 C C . THR B 1 394 ? 7.129 47.625 8.82 1 89.81 394 THR B C 1
ATOM 7789 O O . THR B 1 394 ? 8.094 48.375 8.984 1 89.81 394 THR B O 1
ATOM 7792 N N . VAL B 1 395 ? 6.953 46.531 9.398 1 86.62 395 VAL B N 1
ATOM 7793 C CA . VAL B 1 395 ? 7.941 46.094 10.375 1 86.62 395 VAL B CA 1
ATOM 7794 C C . VAL B 1 395 ? 9.273 45.812 9.68 1 86.62 395 VAL B C 1
ATOM 7796 O O . VAL B 1 395 ? 10.336 46.188 10.188 1 86.62 395 VAL B O 1
ATOM 7799 N N . ILE B 1 396 ? 9.25 45.188 8.547 1 86.56 396 ILE B N 1
ATOM 7800 C CA . ILE B 1 396 ? 10.453 44.875 7.777 1 86.56 396 ILE B CA 1
ATOM 7801 C C . ILE B 1 396 ? 11.195 46.156 7.406 1 86.56 396 ILE B C 1
ATOM 7803 O O . ILE B 1 396 ? 12.414 46.219 7.539 1 86.56 396 ILE B O 1
ATOM 7807 N N . LEU B 1 397 ? 10.523 47.156 7.039 1 86.38 397 LEU B N 1
ATOM 7808 C CA . LEU B 1 397 ? 11.133 48.375 6.5 1 86.38 397 LEU B CA 1
ATOM 7809 C C . LEU B 1 397 ? 11.578 49.312 7.625 1 86.38 397 LEU B C 1
ATOM 7811 O O . LEU B 1 397 ? 12.586 50 7.488 1 86.38 397 LEU B O 1
ATOM 7815 N N . LEU B 1 398 ? 10.898 49.281 8.781 1 84.38 398 LEU B N 1
ATOM 7816 C CA . LEU B 1 398 ? 11.156 50.281 9.789 1 84.38 398 LEU B CA 1
ATOM 7817 C C . LEU B 1 398 ? 11.859 49.688 11 1 84.38 398 LEU B C 1
ATOM 7819 O O . LEU B 1 398 ? 12.648 50.375 11.664 1 84.38 398 LEU B O 1
ATOM 7823 N N . LEU B 1 399 ? 11.555 48.5 11.352 1 79.56 399 LEU B N 1
ATOM 7824 C CA . LEU B 1 399 ? 11.969 48 12.648 1 79.56 399 LEU B CA 1
ATOM 7825 C C . LEU B 1 399 ? 13.125 47 12.5 1 79.56 399 LEU B C 1
ATOM 7827 O O . LEU B 1 399 ? 13.688 46.562 13.5 1 79.56 399 LEU B O 1
ATOM 7831 N N . GLY B 1 400 ? 13.594 46.75 11.383 1 76.81 400 GLY B N 1
ATOM 7832 C CA . GLY B 1 400 ? 14.641 45.781 11.133 1 76.81 400 GLY B CA 1
ATOM 7833 C C . GLY B 1 400 ? 15.867 46 12 1 76.81 400 GLY B C 1
ATOM 7834 O O . GLY B 1 400 ? 16.25 45.125 12.773 1 76.81 400 GLY B O 1
ATOM 7835 N N . PRO B 1 401 ? 16.484 47.125 12 1 78.5 401 PRO B N 1
ATOM 7836 C CA . PRO B 1 401 ? 17.719 47.406 12.742 1 78.5 401 PRO B CA 1
ATOM 7837 C C . PRO B 1 401 ? 17.531 47.312 14.25 1 78.5 401 PRO B C 1
ATOM 7839 O O . PRO B 1 401 ? 18.469 46.969 14.984 1 78.5 401 PRO B O 1
ATOM 7842 N N . PHE B 1 402 ? 16.359 47.5 14.656 1 83.19 402 PHE B N 1
ATOM 7843 C CA . PHE B 1 402 ? 16.094 47.5 16.094 1 83.19 402 PHE B CA 1
ATOM 7844 C C . PHE B 1 402 ? 16.031 46.094 16.656 1 83.19 402 PHE B C 1
ATOM 7846 O O . PHE B 1 402 ? 16.109 45.906 17.859 1 83.19 402 PHE B O 1
ATOM 7853 N N . LEU B 1 403 ? 15.922 45.125 15.812 1 86.38 403 LEU B N 1
ATOM 7854 C CA . LEU B 1 403 ? 15.734 43.75 16.266 1 86.38 403 LEU B CA 1
ATOM 7855 C C . LEU B 1 403 ? 17.062 43 16.281 1 86.38 403 LEU B C 1
ATOM 7857 O O . LEU B 1 403 ? 17.125 41.844 16.719 1 86.38 403 LEU B O 1
ATOM 7861 N N . GLU B 1 404 ? 18.141 43.594 15.938 1 87.38 404 GLU B N 1
ATOM 7862 C CA . GLU B 1 404 ? 19.453 42.969 15.797 1 87.38 404 GLU B CA 1
ATOM 7863 C C . GLU B 1 404 ? 19.969 42.469 17.141 1 87.38 404 GLU B C 1
ATOM 7865 O O . GLU B 1 404 ? 20.562 41.406 17.219 1 87.38 404 GLU B O 1
ATOM 7870 N N . PRO B 1 405 ? 19.719 43.219 18.188 1 89.5 405 PRO B N 1
ATOM 7871 C CA . PRO B 1 405 ? 20.234 42.75 19.484 1 89.5 405 PRO B CA 1
ATOM 7872 C C . PRO B 1 405 ? 19.406 41.625 20.109 1 89.5 405 PRO B C 1
ATOM 7874 O O . PRO B 1 405 ? 19.734 41.156 21.188 1 89.5 405 PRO B O 1
ATOM 7877 N N . LEU B 1 406 ? 18.453 41.188 19.5 1 92 406 LEU B N 1
ATOM 7878 C CA . LEU B 1 406 ? 17.547 40.188 20.031 1 92 406 LEU B CA 1
ATOM 7879 C C . LEU B 1 406 ? 18.281 38.875 20.281 1 92 406 LEU B C 1
ATOM 7881 O O . LEU B 1 406 ? 18.891 38.312 19.359 1 92 406 LEU B O 1
ATOM 7885 N N . PRO B 1 407 ? 18.266 38.375 21.516 1 93 407 PRO B N 1
ATOM 7886 C CA . PRO B 1 407 ? 18.922 37.094 21.812 1 93 407 PRO B CA 1
ATOM 7887 C C . PRO B 1 407 ? 18.25 35.938 21.109 1 93 407 PRO B C 1
ATOM 7889 O O . PRO B 1 407 ? 17.016 35.844 21.094 1 93 407 PRO B O 1
ATOM 7892 N N . MET B 1 408 ? 19 35 20.656 1 92.31 408 MET B N 1
ATOM 7893 C CA . MET B 1 408 ? 18.5 33.844 19.953 1 92.31 408 MET B CA 1
ATOM 7894 C C . MET B 1 408 ? 17.703 32.938 20.891 1 92.31 408 MET B C 1
ATOM 7896 O O . MET B 1 408 ? 16.781 32.25 20.469 1 92.31 408 MET B O 1
ATOM 7900 N N . CYS B 1 409 ? 18 32.938 22.125 1 93.94 409 CYS B N 1
ATOM 7901 C CA . CYS B 1 409 ? 17.297 32.094 23.078 1 93.94 409 CYS B CA 1
ATOM 7902 C C . CYS B 1 409 ? 15.844 32.5 23.234 1 93.94 409 CYS B C 1
ATOM 7904 O O . CYS B 1 409 ? 14.977 31.688 23.531 1 93.94 409 CYS B O 1
ATOM 7906 N N . ILE B 1 410 ? 15.578 33.781 23.016 1 94.31 410 ILE B N 1
ATOM 7907 C CA . ILE B 1 410 ? 14.203 34.281 23.062 1 94.31 410 ILE B CA 1
ATOM 7908 C C . ILE B 1 410 ? 13.406 33.688 21.891 1 94.31 410 ILE B C 1
ATOM 7910 O O . ILE B 1 410 ? 12.258 33.281 22.062 1 94.31 410 ILE B O 1
ATOM 7914 N N . LEU B 1 411 ? 13.984 33.688 20.781 1 92.44 411 LEU B N 1
ATOM 7915 C CA . LEU B 1 411 ? 13.352 33.094 19.594 1 92.44 411 LEU B CA 1
ATOM 7916 C C . LEU B 1 411 ? 13.078 31.609 19.812 1 92.44 411 LEU B C 1
ATOM 7918 O O . LEU B 1 411 ? 12.031 31.094 19.406 1 92.44 411 LEU B O 1
ATOM 7922 N N . ALA B 1 412 ? 13.977 30.938 20.438 1 95 412 ALA B N 1
ATOM 7923 C CA . ALA B 1 412 ? 13.805 29.531 20.75 1 95 412 ALA B CA 1
ATOM 7924 C C . ALA B 1 412 ? 12.609 29.312 21.672 1 95 412 ALA B C 1
ATOM 7926 O O . ALA B 1 412 ? 11.867 28.328 21.531 1 95 412 ALA B O 1
ATOM 7927 N N . CYS B 1 413 ? 12.438 30.219 22.609 1 95.81 413 CYS B N 1
ATOM 7928 C CA . CYS B 1 413 ? 11.32 30.141 23.531 1 95.81 413 CYS B CA 1
ATOM 7929 C C . CYS B 1 413 ? 9.984 30.25 22.797 1 95.81 413 CYS B C 1
ATOM 7931 O O . CYS B 1 413 ? 9.047 29.516 23.109 1 95.81 413 CYS B O 1
ATOM 7933 N N . ILE B 1 414 ? 9.969 31.094 21.859 1 93.25 414 ILE B N 1
ATOM 7934 C CA . ILE B 1 414 ? 8.766 31.281 21.062 1 93.25 414 ILE B CA 1
ATOM 7935 C C . ILE B 1 414 ? 8.438 29.984 20.328 1 93.25 414 ILE B C 1
ATOM 7937 O O . ILE B 1 414 ? 7.285 29.547 20.328 1 93.25 414 ILE B O 1
ATOM 7941 N N . VAL B 1 415 ? 9.375 29.344 19.75 1 93.12 415 VAL B N 1
ATOM 7942 C CA . VAL B 1 415 ? 9.18 28.094 19.016 1 93.12 415 VAL B CA 1
ATOM 7943 C C . VAL B 1 415 ? 8.68 27.016 19.969 1 93.12 415 VAL B C 1
ATOM 7945 O O . VAL B 1 415 ? 7.691 26.328 19.672 1 93.12 415 VAL B O 1
ATOM 7948 N N . ILE B 1 416 ? 9.32 26.891 21.062 1 95.31 416 ILE B N 1
ATOM 7949 C CA . ILE B 1 416 ? 9.031 25.828 22 1 95.31 416 ILE B CA 1
ATOM 7950 C C . ILE B 1 416 ? 7.59 25.938 22.5 1 95.31 416 ILE B C 1
ATOM 7952 O O . ILE B 1 416 ? 6.852 24.953 22.516 1 95.31 416 ILE B O 1
ATOM 7956 N N . VAL B 1 417 ? 7.188 27.156 22.859 1 93 417 VAL B N 1
ATOM 7957 C CA . VAL B 1 417 ? 5.844 27.359 23.391 1 93 417 VAL B CA 1
ATOM 7958 C C . VAL B 1 417 ? 4.809 27.125 22.297 1 93 417 VAL B C 1
ATOM 7960 O O . VAL B 1 417 ? 3.703 26.656 22.562 1 93 417 VAL B O 1
ATOM 7963 N N . SER B 1 418 ? 5.145 27.438 21.094 1 89.69 418 SER B N 1
ATOM 7964 C CA . SER B 1 418 ? 4.23 27.25 19.969 1 89.69 418 SER B CA 1
ATOM 7965 C C . SER B 1 418 ? 3.975 25.766 19.719 1 89.69 418 SER B C 1
ATOM 7967 O O . SER B 1 418 ? 2.99 25.406 19.062 1 89.69 418 SER B O 1
ATOM 7969 N N . LEU B 1 419 ? 4.859 24.891 20.141 1 93.31 419 LEU B N 1
ATOM 7970 C CA . LEU B 1 419 ? 4.758 23.453 19.906 1 93.31 419 LEU B CA 1
ATOM 7971 C C . LEU B 1 419 ? 3.752 22.812 20.859 1 93.31 419 LEU B C 1
ATOM 7973 O O . LEU B 1 419 ? 3.379 21.641 20.688 1 93.31 419 LEU B O 1
ATOM 7977 N N . LYS B 1 420 ? 3.336 23.562 21.828 1 92 420 LYS B N 1
ATOM 7978 C CA . LYS B 1 420 ? 2.445 23.031 22.859 1 92 420 LYS B CA 1
ATOM 7979 C C . LYS B 1 420 ? 1.188 22.422 22.234 1 92 420 LYS B C 1
ATOM 7981 O O . LYS B 1 420 ? 0.763 21.328 22.609 1 92 420 LYS B O 1
ATOM 7986 N N . SER B 1 421 ? 0.611 23.094 21.297 1 89.12 421 SER B N 1
ATOM 7987 C CA . SER B 1 421 ? -0.619 22.625 20.656 1 89.12 421 SER B CA 1
ATOM 7988 C C . SER B 1 421 ? -0.397 21.312 19.922 1 89.12 421 SER B C 1
ATOM 7990 O O . SER B 1 421 ? -1.292 20.469 19.875 1 89.12 421 SER B O 1
ATOM 7992 N N . LEU B 1 422 ? 0.756 21.109 19.359 1 91.06 422 LEU B N 1
ATOM 7993 C CA . LEU B 1 422 ? 1.068 19.875 18.641 1 91.06 422 LEU B CA 1
ATOM 7994 C C . LEU B 1 422 ? 1.264 18.719 19.625 1 91.06 422 LEU B C 1
ATOM 7996 O O . LEU B 1 422 ? 0.778 17.609 19.375 1 91.06 422 LEU B O 1
ATOM 8000 N N . PHE B 1 423 ? 1.921 19.031 20.781 1 94.38 423 PHE B N 1
ATOM 8001 C CA . PHE B 1 423 ? 2.162 18 21.781 1 94.38 423 PHE B CA 1
ATOM 8002 C C . PHE B 1 423 ? 0.856 17.562 22.438 1 94.38 423 PHE B C 1
ATOM 8004 O O . PHE B 1 423 ? 0.693 16.406 22.797 1 94.38 423 PHE B O 1
ATOM 8011 N N . MET B 1 424 ? -0.081 18.453 22.531 1 93.62 424 MET B N 1
ATOM 8012 C CA . MET B 1 424 ? -1.353 18.188 23.188 1 93.62 424 MET B CA 1
ATOM 8013 C C . MET B 1 424 ? -2.207 17.234 22.359 1 93.62 424 MET B C 1
ATOM 8015 O O . MET B 1 424 ? -3.174 16.656 22.859 1 93.62 424 MET B O 1
ATOM 8019 N N . GLN B 1 425 ? -1.876 17.016 21.172 1 93.75 425 GLN B N 1
ATOM 8020 C CA . GLN B 1 425 ? -2.609 16.078 20.312 1 93.75 425 GLN B CA 1
ATOM 8021 C C . GLN B 1 425 ? -2.516 14.656 20.844 1 93.75 425 GLN B C 1
ATOM 8023 O O . GLN B 1 425 ? -3.332 13.797 20.484 1 93.75 425 GLN B O 1
ATOM 8028 N N . VAL B 1 426 ? -1.536 14.367 21.734 1 95.5 426 VAL B N 1
ATOM 8029 C CA . VAL B 1 426 ? -1.37 13.047 22.344 1 95.5 426 VAL B CA 1
ATOM 8030 C C . VAL B 1 426 ? -2.607 12.695 23.156 1 95.5 426 VAL B C 1
ATOM 8032 O O . VAL B 1 426 ? -2.906 11.516 23.375 1 95.5 426 VAL B O 1
ATOM 8035 N N . LYS B 1 427 ? -3.379 13.734 23.516 1 95.38 427 LYS B N 1
ATOM 8036 C CA . LYS B 1 427 ? -4.57 13.539 24.344 1 95.38 427 LYS B CA 1
ATOM 8037 C C . LYS B 1 427 ? -5.676 12.844 23.562 1 95.38 427 LYS B C 1
ATOM 8039 O O . LYS B 1 427 ? -6.648 12.352 24.141 1 95.38 427 LYS B O 1
ATOM 8044 N N . GLU B 1 428 ? -5.531 12.758 22.297 1 94.31 428 GLU B N 1
ATOM 8045 C CA . GLU B 1 428 ? -6.535 12.117 21.453 1 94.31 428 GLU B CA 1
ATOM 8046 C C . GLU B 1 428 ? -6.406 10.594 21.484 1 94.31 428 GLU B C 1
ATOM 8048 O O . GLU B 1 428 ? -7.324 9.875 21.094 1 94.31 428 GLU B O 1
ATOM 8053 N N . LEU B 1 429 ? -5.32 10.039 22.016 1 95.94 429 LEU B N 1
ATOM 8054 C CA . LEU B 1 429 ? -4.969 8.625 21.922 1 95.94 429 LEU B CA 1
ATOM 8055 C C . LEU B 1 429 ? -6.023 7.758 22.578 1 95.94 429 LEU B C 1
ATOM 8057 O O . LEU B 1 429 ? -6.445 6.742 22.031 1 95.94 429 LEU B O 1
ATOM 8061 N N . PRO B 1 430 ? -6.547 8.188 23.766 1 94.94 430 PRO B N 1
ATOM 8062 C CA . PRO B 1 430 ? -7.562 7.34 24.391 1 94.94 430 PRO B CA 1
ATOM 8063 C C . PRO B 1 430 ? -8.836 7.219 23.562 1 94.94 430 PRO B C 1
ATOM 8065 O O . PRO B 1 430 ? -9.422 6.137 23.469 1 94.94 430 PRO B O 1
ATOM 8068 N N . ARG B 1 431 ? -9.25 8.25 22.969 1 94.31 431 ARG B N 1
ATOM 8069 C CA . ARG B 1 431 ? -10.43 8.211 22.109 1 94.31 431 ARG B CA 1
ATOM 8070 C C . ARG B 1 431 ? -10.188 7.34 20.875 1 94.31 431 ARG B C 1
ATOM 8072 O O . ARG B 1 431 ? -11.047 6.547 20.5 1 94.31 431 ARG B O 1
ATOM 8079 N N . LEU B 1 432 ? -9.031 7.516 20.328 1 95.69 432 LEU B N 1
ATOM 8080 C CA . LEU B 1 432 ? -8.688 6.727 19.156 1 95.69 432 LEU B CA 1
ATOM 8081 C C . LEU B 1 432 ? -8.719 5.234 19.469 1 95.69 432 LEU B C 1
ATOM 8083 O O . LEU B 1 432 ? -9.242 4.438 18.688 1 95.69 432 LEU B O 1
ATOM 8087 N N . TYR B 1 433 ? -8.172 4.883 20.641 1 94.25 433 TYR B N 1
ATOM 8088 C CA . TYR B 1 433 ? -8.078 3.486 21.047 1 94.25 433 TYR B CA 1
ATOM 8089 C C . TYR B 1 433 ? -9.469 2.898 21.281 1 94.25 433 TYR B C 1
ATOM 8091 O O . TYR B 1 433 ? -9.719 1.739 20.953 1 94.25 433 TYR B O 1
ATOM 8099 N N . LYS B 1 434 ? -10.352 3.678 21.797 1 92.44 434 LYS B N 1
ATOM 8100 C CA . LYS B 1 434 ? -11.703 3.217 22.125 1 92.44 434 LYS B CA 1
ATOM 8101 C C . LYS B 1 434 ? -12.531 3.01 20.859 1 92.44 434 LYS B C 1
ATOM 8103 O O . LYS B 1 434 ? -13.344 2.09 20.781 1 92.44 434 LYS B O 1
ATOM 8108 N N . ILE B 1 435 ? -12.305 3.805 19.906 1 93.19 435 ILE B N 1
ATOM 8109 C CA . ILE B 1 435 ? -13.133 3.777 18.703 1 93.19 435 ILE B CA 1
ATOM 8110 C C . ILE B 1 435 ? -12.57 2.77 17.703 1 93.19 435 ILE B C 1
ATOM 8112 O O . ILE B 1 435 ? -13.305 1.94 17.172 1 93.19 435 ILE B O 1
ATOM 8116 N N . SER B 1 436 ? -11.281 2.893 17.484 1 93 436 SER B N 1
ATOM 8117 C CA . SER B 1 436 ? -10.641 2.051 16.469 1 93 436 SER B CA 1
ATOM 8118 C C . SER B 1 436 ? -9.18 1.776 16.828 1 93 436 SER B C 1
ATOM 8120 O O . SER B 1 436 ? -8.359 2.693 16.844 1 93 436 SER B O 1
ATOM 8122 N N . LYS B 1 437 ? -8.82 0.576 16.984 1 93.44 437 LYS B N 1
ATOM 8123 C CA . LYS B 1 437 ? -7.449 0.192 17.297 1 93.44 437 LYS B CA 1
ATOM 8124 C C . LYS B 1 437 ? -6.516 0.51 16.125 1 93.44 437 LYS B C 1
ATOM 8126 O O . LYS B 1 437 ? -5.336 0.811 16.344 1 93.44 437 LYS B O 1
ATOM 8131 N N . TYR B 1 438 ? -7.062 0.487 14.922 1 92.81 438 TYR B N 1
ATOM 8132 C CA . TYR B 1 438 ? -6.262 0.836 13.75 1 92.81 438 TYR B CA 1
ATOM 8133 C C . TYR B 1 438 ? -5.883 2.312 13.773 1 92.81 438 TYR B C 1
ATOM 8135 O O . TYR B 1 438 ? -4.75 2.672 13.445 1 92.81 438 TYR B O 1
ATOM 8143 N N . ASP B 1 439 ? -6.824 3.162 14.18 1 95.62 439 ASP B N 1
ATOM 8144 C CA . ASP B 1 439 ? -6.539 4.59 14.258 1 95.62 439 ASP B CA 1
ATOM 8145 C C . ASP B 1 439 ? -5.473 4.883 15.312 1 95.62 439 ASP B C 1
ATOM 8147 O O . ASP B 1 439 ? -4.605 5.734 15.102 1 95.62 439 ASP B O 1
ATOM 8151 N N . CYS B 1 440 ? -5.594 4.172 16.406 1 96.81 440 CYS B N 1
ATOM 8152 C CA . CYS B 1 440 ? -4.59 4.32 17.453 1 96.81 440 CYS B CA 1
ATOM 8153 C C . CYS B 1 440 ? -3.211 3.902 16.953 1 96.81 440 CYS B C 1
ATOM 8155 O O . CYS B 1 440 ? -2.219 4.59 17.203 1 96.81 440 CYS B O 1
ATOM 8157 N N . ALA B 1 441 ? -3.145 2.84 16.234 1 96.75 441 ALA B N 1
ATOM 8158 C CA . ALA B 1 441 ? -1.884 2.355 15.68 1 96.75 441 ALA B CA 1
ATOM 8159 C C . ALA B 1 441 ? -1.313 3.348 14.672 1 96.75 441 ALA B C 1
ATOM 8161 O O . ALA B 1 441 ? -0.099 3.559 14.617 1 96.75 441 ALA B O 1
ATOM 8162 N N . ILE B 1 442 ? -2.207 3.9 13.867 1 96.81 442 ILE B N 1
ATOM 8163 C CA . ILE B 1 442 ? -1.771 4.879 12.875 1 96.81 442 ILE B CA 1
ATOM 8164 C C . ILE B 1 442 ? -1.104 6.059 13.578 1 96.81 442 ILE B C 1
ATOM 8166 O O . ILE B 1 442 ? -0.027 6.504 13.172 1 96.81 442 ILE B O 1
ATOM 8170 N N . TRP B 1 443 ? -1.733 6.555 14.641 1 97.5 443 TRP B N 1
ATOM 8171 C CA . TRP B 1 443 ? -1.177 7.668 15.398 1 97.5 443 TRP B CA 1
ATOM 8172 C C . TRP B 1 443 ? 0.183 7.305 15.984 1 97.5 443 TRP B C 1
ATOM 8174 O O . TRP B 1 443 ? 1.148 8.062 15.844 1 97.5 443 TRP B O 1
ATOM 8184 N N . LEU B 1 444 ? 0.321 6.152 16.562 1 98.12 444 LEU B N 1
ATOM 8185 C CA . LEU B 1 444 ? 1.539 5.715 17.234 1 98.12 444 LEU B CA 1
ATOM 8186 C C . LEU B 1 444 ? 2.666 5.496 16.234 1 98.12 444 LEU B C 1
ATOM 8188 O O . LEU B 1 444 ? 3.801 5.914 16.469 1 98.12 444 LEU B O 1
ATOM 8192 N N . VAL B 1 445 ? 2.359 4.84 15.156 1 97.31 445 VAL B N 1
ATOM 8193 C CA . VAL B 1 445 ? 3.373 4.566 14.148 1 97.31 445 VAL B CA 1
ATOM 8194 C C . VAL B 1 445 ? 3.852 5.875 13.523 1 97.31 445 VAL B C 1
ATOM 8196 O O . VAL B 1 445 ? 5.047 6.055 13.289 1 97.31 445 VAL B O 1
ATOM 8199 N N . ALA B 1 446 ? 2.904 6.715 13.227 1 96.88 446 ALA B N 1
ATOM 8200 C CA . ALA B 1 446 ? 3.27 8.016 12.664 1 96.88 446 ALA B CA 1
ATOM 8201 C C . ALA B 1 446 ? 4.199 8.773 13.609 1 96.88 446 ALA B C 1
ATOM 8203 O O . ALA B 1 446 ? 5.238 9.289 13.188 1 96.88 446 ALA B O 1
ATOM 8204 N N . CYS B 1 447 ? 3.869 8.812 14.875 1 97.5 447 CYS B N 1
ATOM 8205 C CA . CYS B 1 447 ? 4.641 9.539 15.875 1 97.5 447 CYS B CA 1
ATOM 8206 C C . CYS B 1 447 ? 5.996 8.875 16.109 1 97.5 447 CYS B C 1
ATOM 8208 O O . CYS B 1 447 ? 7.039 9.523 15.953 1 97.5 447 CYS B O 1
ATOM 8210 N N . LEU B 1 448 ? 6.031 7.625 16.344 1 97.12 448 LEU B N 1
ATOM 8211 C CA . LEU B 1 448 ? 7.246 6.906 16.719 1 97.12 448 LEU B CA 1
ATOM 8212 C C . LEU B 1 448 ? 8.203 6.809 15.531 1 97.12 448 LEU B C 1
ATOM 8214 O O . LEU B 1 448 ? 9.422 6.918 15.703 1 97.12 448 LEU B O 1
ATOM 8218 N N . SER B 1 449 ? 7.633 6.516 14.367 1 95.94 449 SER B N 1
ATOM 8219 C CA . SER B 1 449 ? 8.508 6.445 13.203 1 95.94 449 SER B CA 1
ATOM 8220 C C . SER B 1 449 ? 9.188 7.785 12.938 1 95.94 449 SER B C 1
ATOM 8222 O O . SER B 1 449 ? 10.352 7.836 12.555 1 95.94 449 SER B O 1
ATOM 8224 N N . THR B 1 450 ? 8.461 8.875 13.117 1 94.81 450 THR B N 1
ATOM 8225 C CA . THR B 1 450 ? 9.031 10.203 12.922 1 94.81 450 THR B CA 1
ATOM 8226 C C . THR B 1 450 ? 10.086 10.5 13.984 1 94.81 450 THR B C 1
ATOM 8228 O O . THR B 1 450 ? 11.195 10.938 13.656 1 94.81 450 THR B O 1
ATOM 8231 N N . VAL B 1 451 ? 9.836 10.164 15.211 1 95.25 451 VAL B N 1
ATOM 8232 C CA . VAL B 1 451 ? 10.742 10.438 16.328 1 95.25 451 VAL B CA 1
ATOM 8233 C C . VAL B 1 451 ? 12.016 9.617 16.172 1 95.25 451 VAL B C 1
ATOM 8235 O O . VAL B 1 451 ? 13.117 10.125 16.391 1 95.25 451 VAL B O 1
ATOM 8238 N N . LEU B 1 452 ? 11.883 8.414 15.75 1 94.12 452 LEU B N 1
ATOM 8239 C CA . LEU B 1 452 ? 13.008 7.484 15.742 1 94.12 452 LEU B CA 1
ATOM 8240 C C . LEU B 1 452 ? 13.844 7.648 14.484 1 94.12 452 LEU B C 1
ATOM 8242 O O . LEU B 1 452 ? 15 7.219 14.445 1 94.12 452 LEU B O 1
ATOM 8246 N N . THR B 1 453 ? 13.312 8.219 13.539 1 92.5 453 THR B N 1
ATOM 8247 C CA . THR B 1 453 ? 14.055 8.445 12.305 1 92.5 453 THR B CA 1
ATOM 8248 C C . THR B 1 453 ? 14.133 9.938 11.992 1 92.5 453 THR B C 1
ATOM 8250 O O . THR B 1 453 ? 14.727 10.711 12.75 1 92.5 453 THR B O 1
ATOM 8253 N N . ASP B 1 454 ? 13.617 10.391 10.875 1 91.31 454 ASP B N 1
ATOM 8254 C CA . ASP B 1 454 ? 13.516 11.797 10.5 1 91.31 454 ASP B CA 1
ATOM 8255 C C . ASP B 1 454 ? 12.117 12.117 9.969 1 91.31 454 ASP B C 1
ATOM 8257 O O . ASP B 1 454 ? 11.297 11.219 9.766 1 91.31 454 ASP B O 1
ATOM 8261 N N . VAL B 1 455 ? 11.891 13.32 9.805 1 91.31 455 VAL B N 1
ATOM 8262 C CA . VAL B 1 455 ? 10.562 13.812 9.445 1 91.31 455 VAL B CA 1
ATOM 8263 C C . VAL B 1 455 ? 10.156 13.258 8.078 1 91.31 455 VAL B C 1
ATOM 8265 O O . VAL B 1 455 ? 9.016 12.836 7.895 1 91.31 455 VAL B O 1
ATOM 8268 N N . THR B 1 456 ? 11.047 13.195 7.16 1 91.31 456 THR B N 1
ATOM 8269 C CA . THR B 1 456 ? 10.75 12.719 5.816 1 91.31 456 THR B CA 1
ATOM 8270 C C . THR B 1 456 ? 10.391 11.234 5.84 1 91.31 456 THR B C 1
ATOM 8272 O O . THR B 1 456 ? 9.352 10.836 5.312 1 91.31 456 THR B O 1
ATOM 8275 N N . THR B 1 457 ? 11.258 10.461 6.469 1 92.25 457 THR B N 1
ATOM 8276 C CA . THR B 1 457 ? 11.008 9.031 6.566 1 92.25 457 THR B CA 1
ATOM 8277 C C . THR B 1 457 ? 9.75 8.758 7.387 1 92.25 457 THR B C 1
ATOM 8279 O O . THR B 1 457 ? 8.977 7.852 7.062 1 92.25 457 THR B O 1
ATOM 8282 N N . GLY B 1 458 ? 9.609 9.484 8.43 1 94.06 458 GLY B N 1
ATOM 8283 C CA . GLY B 1 458 ? 8.414 9.336 9.234 1 94.06 458 GLY B CA 1
ATOM 8284 C C . GLY B 1 458 ? 7.133 9.547 8.445 1 94.06 458 GLY B C 1
ATOM 8285 O O . GLY B 1 458 ? 6.172 8.789 8.609 1 94.06 458 GLY B O 1
ATOM 8286 N N . LEU B 1 459 ? 7.148 10.516 7.594 1 92 459 LEU B N 1
ATOM 8287 C CA . LEU B 1 459 ? 5.977 10.797 6.773 1 92 459 LEU B CA 1
ATOM 8288 C C . LEU B 1 459 ? 5.672 9.633 5.836 1 92 459 LEU B C 1
ATOM 8290 O O . LEU B 1 459 ? 4.523 9.203 5.727 1 92 459 LEU B O 1
ATOM 8294 N N . VAL B 1 460 ? 6.648 9.148 5.191 1 91.88 460 VAL B N 1
ATOM 8295 C CA . VAL B 1 460 ? 6.48 8.055 4.23 1 91.88 460 VAL B CA 1
ATOM 8296 C C . VAL B 1 460 ? 5.957 6.812 4.945 1 91.88 460 VAL B C 1
ATOM 8298 O O . VAL B 1 460 ? 4.992 6.191 4.496 1 91.88 460 VAL B O 1
ATOM 8301 N N . VAL B 1 461 ? 6.551 6.52 6.062 1 94.06 461 VAL B N 1
ATOM 8302 C CA . VAL B 1 461 ? 6.148 5.344 6.828 1 94.06 461 VAL B CA 1
ATOM 8303 C C . VAL B 1 461 ? 4.707 5.5 7.301 1 94.06 461 VAL B C 1
ATOM 8305 O O . VAL B 1 461 ? 3.93 4.543 7.277 1 94.06 461 VAL B O 1
ATOM 8308 N N . SER B 1 462 ? 4.422 6.668 7.742 1 95 462 SER B N 1
ATOM 8309 C CA . SER B 1 462 ? 3.072 6.934 8.227 1 95 462 SER B CA 1
ATOM 8310 C C . SER B 1 462 ? 2.041 6.727 7.121 1 95 462 SER B C 1
ATOM 8312 O O . SER B 1 462 ? 1.001 6.102 7.344 1 95 462 SER B O 1
ATOM 8314 N N . LEU B 1 463 ? 2.314 7.227 5.973 1 91.69 463 LEU B N 1
ATOM 8315 C CA . LEU B 1 463 ? 1.395 7.121 4.844 1 91.69 463 LEU B CA 1
ATOM 8316 C C . LEU B 1 463 ? 1.232 5.668 4.41 1 91.69 463 LEU B C 1
ATOM 8318 O O . LEU B 1 463 ? 0.112 5.203 4.188 1 91.69 463 LEU B O 1
ATOM 8322 N N . VAL B 1 464 ? 2.303 4.965 4.301 1 91.25 464 VAL B N 1
ATOM 8323 C CA . VAL B 1 464 ? 2.281 3.566 3.887 1 91.25 464 VAL B CA 1
ATOM 8324 C C . VAL B 1 464 ? 1.504 2.738 4.906 1 91.25 464 VAL B C 1
ATOM 8326 O O . VAL B 1 464 ? 0.703 1.877 4.535 1 91.25 464 VAL B O 1
ATOM 8329 N N . PHE B 1 465 ? 1.729 3.006 6.117 1 93.38 465 PHE B N 1
ATOM 8330 C CA . PHE B 1 465 ? 1.05 2.262 7.168 1 93.38 465 PHE B CA 1
ATOM 8331 C C . PHE B 1 465 ? -0.447 2.551 7.156 1 93.38 465 PHE B C 1
ATOM 8333 O O . PHE B 1 465 ? -1.261 1.643 7.332 1 93.38 465 PHE B O 1
ATOM 8340 N N . ALA B 1 466 ? -0.759 3.811 7.012 1 93.19 466 ALA B N 1
ATOM 8341 C CA . ALA B 1 466 ? -2.172 4.168 6.938 1 93.19 466 ALA B CA 1
ATOM 8342 C C . ALA B 1 466 ? -2.867 3.42 5.805 1 93.19 466 ALA B C 1
ATOM 8344 O O . ALA B 1 466 ? -3.963 2.881 5.988 1 93.19 466 ALA B O 1
ATOM 8345 N N . LEU B 1 467 ? -2.266 3.363 4.684 1 89.62 467 LEU B N 1
ATOM 8346 C CA . LEU B 1 467 ? -2.818 2.639 3.543 1 89.62 467 LEU B CA 1
ATOM 8347 C C . LEU B 1 467 ? -2.908 1.146 3.84 1 89.62 467 LEU B C 1
ATOM 8349 O O . LEU B 1 467 ? -3.889 0.494 3.475 1 89.62 467 LEU B O 1
ATOM 8353 N N . PHE B 1 468 ? -1.907 0.681 4.488 1 89 468 PHE B N 1
ATOM 8354 C CA . PHE B 1 468 ? -1.856 -0.737 4.824 1 89 468 PHE B CA 1
ATOM 8355 C C . PHE B 1 468 ? -2.994 -1.112 5.766 1 89 468 PHE B C 1
ATOM 8357 O O . PHE B 1 468 ? -3.541 -2.213 5.68 1 89 468 PHE B O 1
ATOM 8364 N N . THR B 1 469 ? -3.346 -0.241 6.676 1 90.19 469 THR B N 1
ATOM 8365 C CA . THR B 1 469 ? -4.426 -0.521 7.617 1 90.19 469 THR B CA 1
ATOM 8366 C C . THR B 1 469 ? -5.758 -0.656 6.883 1 90.19 469 THR B C 1
ATOM 8368 O O . THR B 1 469 ? -6.648 -1.382 7.332 1 90.19 469 THR B O 1
ATOM 8371 N N . LEU B 1 470 ? -5.93 0.046 5.824 1 88.06 470 LEU B N 1
ATOM 8372 C CA . LEU B 1 470 ? -7.145 -0.086 5.027 1 88.06 470 LEU B CA 1
ATOM 8373 C C . LEU B 1 470 ? -7.246 -1.481 4.422 1 88.06 470 LEU B C 1
ATOM 8375 O O . LEU B 1 470 ? -8.344 -2.039 4.32 1 88.06 470 LEU B O 1
ATOM 8379 N N . VAL B 1 471 ? -6.125 -1.991 4.047 1 86.62 471 VAL B N 1
ATOM 8380 C CA . VAL B 1 471 ? -6.066 -3.334 3.48 1 86.62 471 VAL B CA 1
ATOM 8381 C C . VAL B 1 471 ? -6.375 -4.367 4.562 1 86.62 471 VAL B C 1
ATOM 8383 O O . VAL B 1 471 ? -7.145 -5.301 4.336 1 86.62 471 VAL B O 1
ATOM 8386 N N . LEU B 1 472 ? -5.84 -4.152 5.727 1 83.5 472 LEU B N 1
ATOM 8387 C CA . LEU B 1 472 ? -5.996 -5.098 6.824 1 83.5 472 LEU B CA 1
ATOM 8388 C C . LEU B 1 472 ? -7.445 -5.148 7.293 1 83.5 472 LEU B C 1
ATOM 8390 O O . LEU B 1 472 ? -7.938 -6.203 7.695 1 83.5 472 LEU B O 1
ATOM 8394 N N . ARG B 1 473 ? -8.062 -4.008 7.203 1 81.56 473 ARG B N 1
ATOM 8395 C CA . ARG B 1 473 ? -9.453 -3.93 7.641 1 81.56 473 ARG B CA 1
ATOM 8396 C C . ARG B 1 473 ? -10.359 -4.746 6.727 1 81.56 473 ARG B C 1
ATOM 8398 O O . ARG B 1 473 ? -11.414 -5.227 7.16 1 81.56 473 ARG B O 1
ATOM 8405 N N . GLN B 1 474 ? -9.984 -4.914 5.543 1 81.25 474 GLN B N 1
ATOM 8406 C CA . GLN B 1 474 ? -10.797 -5.602 4.547 1 81.25 474 GLN B CA 1
ATOM 8407 C C . GLN B 1 474 ? -10.578 -7.113 4.609 1 81.25 474 GLN B C 1
ATOM 8409 O O . GLN B 1 474 ? -11.391 -7.883 4.094 1 81.25 474 GLN B O 1
ATOM 8414 N N . GLN B 1 475 ? -9.539 -7.5 5.207 1 75.31 475 GLN B N 1
ATOM 8415 C CA . GLN B 1 475 ? -9.188 -8.914 5.211 1 75.31 475 GLN B CA 1
ATOM 8416 C C . GLN B 1 475 ? -10.078 -9.703 6.164 1 75.31 475 GLN B C 1
ATOM 8418 O O . GLN B 1 475 ? -10.344 -10.883 5.945 1 75.31 475 GLN B O 1
ATOM 8423 N N . TRP B 1 476 ? -10.609 -9.047 7.254 1 73.06 476 TRP B N 1
ATOM 8424 C CA . TRP B 1 476 ? -11.367 -9.789 8.258 1 73.06 476 TRP B CA 1
ATOM 8425 C C . TRP B 1 476 ? -12.727 -9.133 8.5 1 73.06 476 TRP B C 1
ATOM 8427 O O . TRP B 1 476 ? -13 -8.664 9.602 1 73.06 476 TRP B O 1
ATOM 8437 N N . PRO B 1 477 ? -13.547 -9.266 7.422 1 74.25 477 PRO B N 1
ATOM 8438 C CA . PRO B 1 477 ? -14.898 -8.734 7.637 1 74.25 477 PRO B CA 1
ATOM 8439 C C . PRO B 1 477 ? -15.68 -9.523 8.688 1 74.25 477 PRO B C 1
ATOM 8441 O O . PRO B 1 477 ? -15.297 -10.641 9.047 1 74.25 477 PRO B O 1
ATOM 8444 N N . THR B 1 478 ? -16.641 -8.945 9.234 1 75.5 478 THR B N 1
ATOM 8445 C CA . THR B 1 478 ? -17.5 -9.602 10.219 1 75.5 478 THR B CA 1
ATOM 8446 C C . THR B 1 478 ? -18.359 -10.672 9.547 1 75.5 478 THR B C 1
ATOM 8448 O O . THR B 1 478 ? -18.812 -10.492 8.414 1 75.5 478 THR B O 1
ATOM 8451 N N . PHE B 1 479 ? -18.312 -11.836 10.086 1 75.81 479 PHE B N 1
ATOM 8452 C CA . PHE B 1 479 ? -19.188 -12.922 9.664 1 75.81 479 PHE B CA 1
ATOM 8453 C C . PHE B 1 479 ? -20.172 -13.281 10.773 1 75.81 479 PHE B C 1
ATOM 8455 O O . PHE B 1 479 ? -19.766 -13.617 11.883 1 75.81 479 PHE B O 1
ATOM 8462 N N . SER B 1 480 ? -21.406 -12.898 10.602 1 76.38 480 SER B N 1
ATOM 8463 C CA . SER B 1 480 ? -22.375 -13.117 11.664 1 76.38 480 SER B CA 1
ATOM 8464 C C . SER B 1 480 ? -23.422 -14.164 11.25 1 76.38 480 SER B C 1
ATOM 8466 O O . SER B 1 480 ? -23.812 -14.219 10.086 1 76.38 480 SER B O 1
ATOM 8468 N N . ASN B 1 481 ? -23.453 -15.234 12.047 1 64.81 481 ASN B N 1
ATOM 8469 C CA . ASN B 1 481 ? -24.516 -16.234 11.852 1 64.81 481 ASN B CA 1
ATOM 8470 C C . ASN B 1 481 ? -25.844 -15.742 12.391 1 64.81 481 ASN B C 1
ATOM 8472 O O . ASN B 1 481 ? -26.891 -16.328 12.109 1 64.81 481 ASN B O 1
ATOM 8476 N N . GLU B 1 482 ? -25.703 -14.828 13.438 1 54.12 482 GLU B N 1
ATOM 8477 C CA . GLU B 1 482 ? -26.953 -14.523 14.117 1 54.12 482 GLU B CA 1
ATOM 8478 C C . GLU B 1 482 ? -27.641 -13.305 13.5 1 54.12 482 GLU B C 1
ATOM 8480 O O . GLU B 1 482 ? -26.969 -12.398 12.992 1 54.12 482 GLU B O 1
ATOM 8485 N N . VAL B 1 483 ? -28.703 -13.547 12.805 1 49.25 483 VAL B N 1
ATOM 8486 C CA . VAL B 1 483 ? -29.609 -12.469 12.461 1 49.25 483 VAL B CA 1
ATOM 8487 C C . VAL B 1 483 ? -29.516 -11.359 13.508 1 49.25 483 VAL B C 1
ATOM 8489 O O . VAL B 1 483 ? -29.625 -11.617 14.711 1 49.25 483 VAL B O 1
ATOM 8492 N N . LEU B 1 484 ? -28.625 -10.508 13.414 1 44.84 484 LEU B N 1
ATOM 8493 C CA . LEU B 1 484 ? -28.828 -9.406 14.352 1 44.84 484 LEU B CA 1
ATOM 8494 C C . LEU B 1 484 ? -30.234 -9.445 14.938 1 44.84 484 LEU B C 1
ATOM 8496 O O . LEU B 1 484 ? -31.188 -9.773 14.242 1 44.84 484 LEU B O 1
ATOM 8500 N N . HIS B 1 485 ? -30.234 -9.625 16.281 1 38.12 485 HIS B N 1
ATOM 8501 C CA . HIS B 1 485 ? -31.375 -9.477 17.172 1 38.12 485 HIS B CA 1
ATOM 8502 C C . HIS B 1 485 ? -32.281 -8.336 16.719 1 38.12 485 HIS B C 1
ATOM 8504 O O . HIS B 1 485 ? -32.438 -7.336 17.422 1 38.12 485 HIS B O 1
ATOM 8510 N N . ASP B 1 486 ? -32.062 -7.641 15.789 1 37.19 486 ASP B N 1
ATOM 8511 C CA . ASP B 1 486 ? -33.219 -6.754 15.867 1 37.19 486 ASP B CA 1
ATOM 8512 C C . ASP B 1 486 ? -34.438 -7.496 16.359 1 37.19 486 ASP B C 1
ATOM 8514 O O . ASP B 1 486 ? -34.594 -8.703 16.141 1 37.19 486 ASP B O 1
ATOM 8518 N N . GLU B 1 487 ? -34.969 -6.941 17.375 1 37 487 GLU B N 1
ATOM 8519 C CA . GLU B 1 487 ? -36.25 -7.156 18.031 1 37 487 GLU B CA 1
ATOM 8520 C C . GLU B 1 487 ? -37.281 -7.719 17.062 1 37 487 GLU B C 1
ATOM 8522 O O . GLU B 1 487 ? -38.344 -8.18 17.469 1 37 487 GLU B O 1
ATOM 8527 N N . THR B 1 488 ? -37.469 -7.051 15.914 1 36.94 488 THR B N 1
ATOM 8528 C CA . THR B 1 488 ? -38.625 -7.727 15.352 1 36.94 488 THR B CA 1
ATOM 8529 C C . THR B 1 488 ? -38.281 -9.172 14.992 1 36.94 488 THR B C 1
ATOM 8531 O O . THR B 1 488 ? -37.469 -9.422 14.102 1 36.94 488 THR B O 1
ATOM 8534 N N . PRO B 1 489 ? -38.094 -10.062 15.891 1 38.84 489 PRO B N 1
ATOM 8535 C CA . PRO B 1 489 ? -38.125 -11.508 15.664 1 38.84 489 PRO B CA 1
ATOM 8536 C C . PRO B 1 489 ? -38.594 -11.891 14.273 1 38.84 489 PRO B C 1
ATOM 8538 O O . PRO B 1 489 ? -39.719 -11.531 13.883 1 38.84 489 PRO B O 1
ATOM 8541 N N . ARG B 1 490 ? -37.781 -11.766 13.195 1 48.38 490 ARG B N 1
ATOM 8542 C CA . ARG B 1 490 ? -38.375 -12.508 12.086 1 48.38 490 ARG B CA 1
ATOM 8543 C C . ARG B 1 490 ? -39.156 -13.711 12.586 1 48.38 490 ARG B C 1
ATOM 8545 O O . ARG B 1 490 ? -38.594 -14.672 13.102 1 48.38 490 ARG B O 1
ATOM 8552 N N . GLN B 1 491 ? -40.219 -13.281 13.43 1 52.72 491 GLN B N 1
ATOM 8553 C CA . GLN B 1 491 ? -41.125 -14.117 14.211 1 52.72 491 GLN B CA 1
ATOM 8554 C C . GLN B 1 491 ? -41.125 -15.547 13.68 1 52.72 491 GLN B C 1
ATOM 8556 O O . GLN B 1 491 ? -41.312 -16.5 14.445 1 52.72 491 GLN B O 1
ATOM 8561 N N . HIS B 1 492 ? -40.812 -15.75 12.219 1 62.75 492 HIS B N 1
ATOM 8562 C CA . HIS B 1 492 ? -41.062 -17.141 11.875 1 62.75 492 HIS B CA 1
ATOM 8563 C C . HIS B 1 492 ? -39.969 -17.672 10.93 1 62.75 492 HIS B C 1
ATOM 8565 O O . HIS B 1 492 ? -40.219 -17.766 9.719 1 62.75 492 HIS B O 1
ATOM 8571 N N . ILE B 1 493 ? -38.562 -17.609 11.461 1 76.94 493 ILE B N 1
ATOM 8572 C CA . ILE B 1 493 ? -37.625 -18.359 10.641 1 76.94 493 ILE B CA 1
ATOM 8573 C C . ILE B 1 493 ? -37.938 -19.859 10.758 1 76.94 493 ILE B C 1
ATOM 8575 O O . ILE B 1 493 ? -37.938 -20.406 11.867 1 76.94 493 ILE B O 1
ATOM 8579 N N . PRO B 1 494 ? -38.312 -20.328 9.633 1 77.81 494 PRO B N 1
ATOM 8580 C CA . PRO B 1 494 ? -38.594 -21.75 9.68 1 77.81 494 PRO B CA 1
ATOM 8581 C C . PRO B 1 494 ? -37.438 -22.578 10.258 1 77.81 494 PRO B C 1
ATOM 8583 O O . PRO B 1 494 ? -36.312 -22.141 10.219 1 77.81 494 PRO B O 1
ATOM 8586 N N . GLU B 1 495 ? -37.75 -23.656 10.875 1 78.94 495 GLU B N 1
ATOM 8587 C CA . GLU B 1 495 ? -36.75 -24.578 11.391 1 78.94 495 GLU B CA 1
ATOM 8588 C C . GLU B 1 495 ? -35.812 -25.062 10.289 1 78.94 495 GLU B C 1
ATOM 8590 O O . GLU B 1 495 ? -36.25 -25.312 9.164 1 78.94 495 GLU B O 1
ATOM 8595 N N . GLY B 1 496 ? -34.531 -25.031 10.422 1 82.88 496 GLY B N 1
ATOM 8596 C CA . GLY B 1 496 ? -33.562 -25.531 9.453 1 82.88 496 GLY B CA 1
ATOM 8597 C C . GLY B 1 496 ? -32.969 -24.438 8.586 1 82.88 496 GLY B C 1
ATOM 8598 O O . GLY B 1 496 ? -32.094 -24.703 7.766 1 82.88 496 GLY B O 1
ATOM 8599 N N . VAL B 1 497 ? -33.562 -23.281 8.766 1 87.62 497 VAL B N 1
ATOM 8600 C CA . VAL B 1 497 ? -33.062 -22.172 7.961 1 87.62 497 VAL B CA 1
ATOM 8601 C C . VAL B 1 497 ? -32.031 -21.375 8.766 1 87.62 497 VAL B C 1
ATOM 8603 O O . VAL B 1 497 ? -32.312 -20.969 9.898 1 87.62 497 VAL B O 1
ATOM 8606 N N . LYS B 1 498 ? -30.828 -21.266 8.195 1 88.56 498 LYS B N 1
ATOM 8607 C CA . LYS B 1 498 ? -29.766 -20.453 8.789 1 88.56 498 LYS B CA 1
ATOM 8608 C C . LYS B 1 498 ? -29.453 -19.234 7.93 1 88.56 498 LYS B C 1
ATOM 8610 O O . LYS B 1 498 ? -29.297 -19.344 6.711 1 88.56 498 LYS B O 1
ATOM 8615 N N . ILE B 1 499 ? -29.484 -18.078 8.539 1 89.25 499 ILE B N 1
ATOM 8616 C CA . ILE B 1 499 ? -29.141 -16.859 7.828 1 89.25 499 ILE B CA 1
ATOM 8617 C C . ILE B 1 499 ? -27.719 -16.438 8.172 1 89.25 499 ILE B C 1
ATOM 8619 O O . ILE B 1 499 ? -27.359 -16.312 9.352 1 89.25 499 ILE B O 1
ATOM 8623 N N . VAL B 1 500 ? -26.859 -16.375 7.16 1 90.62 500 VAL B N 1
ATOM 8624 C CA . VAL B 1 500 ? -25.484 -15.961 7.332 1 90.62 500 VAL B CA 1
ATOM 8625 C C . VAL B 1 500 ? -25.25 -14.609 6.66 1 90.62 500 VAL B C 1
ATOM 8627 O O . VAL B 1 500 ? -25.797 -14.344 5.582 1 90.62 500 VAL B O 1
ATOM 8630 N N . ARG B 1 501 ? -24.594 -13.734 7.363 1 88.75 501 ARG B N 1
ATOM 8631 C CA . ARG B 1 501 ? -24.312 -12.391 6.859 1 88.75 501 ARG B CA 1
ATOM 8632 C C . ARG B 1 501 ? -22.812 -12.156 6.723 1 88.75 501 ARG B C 1
ATOM 8634 O O . ARG B 1 501 ? -22.062 -12.406 7.66 1 88.75 501 ARG B O 1
ATOM 8641 N N . PHE B 1 502 ? -22.422 -11.812 5.508 1 87.69 502 PHE B N 1
ATOM 8642 C CA . PHE B 1 502 ? -21.031 -11.438 5.27 1 87.69 502 PHE B CA 1
ATOM 8643 C C . PHE B 1 502 ? -20.891 -9.922 5.18 1 87.69 502 PHE B C 1
ATOM 8645 O O . PHE B 1 502 ? -21.422 -9.297 4.27 1 87.69 502 PHE B O 1
ATOM 8652 N N . GLY B 1 503 ? -20.109 -9.328 6.086 1 84.25 503 GLY B N 1
ATOM 8653 C CA . GLY B 1 503 ? -20.109 -7.891 6.273 1 84.25 503 GLY B CA 1
ATOM 8654 C C . GLY B 1 503 ? -19.031 -7.188 5.465 1 84.25 503 GLY B C 1
ATOM 8655 O O . GLY B 1 503 ? -18.141 -6.555 6.027 1 84.25 503 GLY B O 1
ATOM 8656 N N . GLY B 1 504 ? -19.141 -7.168 4.164 1 84.62 504 GLY B N 1
ATOM 8657 C CA . GLY B 1 504 ? -18.188 -6.406 3.385 1 84.62 504 GLY B CA 1
ATOM 8658 C C . GLY B 1 504 ? -18.109 -6.836 1.932 1 84.62 504 GLY B C 1
ATOM 8659 O O . GLY B 1 504 ? -18.781 -7.801 1.534 1 84.62 504 GLY B O 1
ATOM 8660 N N . ALA B 1 505 ? -17.328 -6.035 1.174 1 88.94 505 ALA B N 1
ATOM 8661 C CA . ALA B 1 505 ? -17.094 -6.398 -0.221 1 88.94 505 ALA B CA 1
ATOM 8662 C C . ALA B 1 505 ? -16.391 -7.754 -0.323 1 88.94 505 ALA B C 1
ATOM 8664 O O . ALA B 1 505 ? -15.719 -8.18 0.612 1 88.94 505 ALA B O 1
ATOM 8665 N N . LEU B 1 506 ? -16.672 -8.469 -1.343 1 91.56 506 LEU B N 1
ATOM 8666 C CA . LEU B 1 506 ? -16.062 -9.781 -1.552 1 91.56 506 LEU B CA 1
ATOM 8667 C C . LEU B 1 506 ? -14.992 -9.719 -2.633 1 91.56 506 LEU B C 1
ATOM 8669 O O . LEU B 1 506 ? -15.297 -9.508 -3.809 1 91.56 506 LEU B O 1
ATOM 8673 N N . HIS B 1 507 ? -13.805 -9.852 -2.242 1 91.5 507 HIS B N 1
ATOM 8674 C CA . HIS B 1 507 ? -12.672 -9.727 -3.152 1 91.5 507 HIS B CA 1
ATOM 8675 C C . HIS B 1 507 ? -11.531 -10.648 -2.734 1 91.5 507 HIS B C 1
ATOM 8677 O O . HIS B 1 507 ? -11.656 -11.398 -1.764 1 91.5 507 HIS B O 1
ATOM 8683 N N . PHE B 1 508 ? -10.469 -10.617 -3.393 1 89.19 508 PHE B N 1
ATOM 8684 C CA . PHE B 1 508 ? -9.398 -11.602 -3.271 1 89.19 508 PHE B CA 1
ATOM 8685 C C . PHE B 1 508 ? -8.82 -11.602 -1.861 1 89.19 508 PHE B C 1
ATOM 8687 O O . PHE B 1 508 ? -8.352 -12.633 -1.376 1 89.19 508 PHE B O 1
ATOM 8694 N N . ALA B 1 509 ? -8.891 -10.492 -1.163 1 88 509 ALA B N 1
ATOM 8695 C CA . ALA B 1 509 ? -8.234 -10.367 0.134 1 88 509 ALA B CA 1
ATOM 8696 C C . ALA B 1 509 ? -9.031 -11.07 1.226 1 88 509 ALA B C 1
ATOM 8698 O O . ALA B 1 509 ? -8.508 -11.344 2.311 1 88 509 ALA B O 1
ATOM 8699 N N . ASN B 1 510 ? -10.32 -11.375 0.995 1 90 510 ASN B N 1
ATOM 8700 C CA . ASN B 1 510 ? -11.125 -11.945 2.072 1 90 510 ASN B CA 1
ATOM 8701 C C . ASN B 1 510 ? -11.891 -13.18 1.604 1 90 510 ASN B C 1
ATOM 8703 O O . ASN B 1 510 ? -12.719 -13.719 2.34 1 90 510 ASN B O 1
ATOM 8707 N N . VAL B 1 511 ? -11.711 -13.633 0.365 1 90.5 511 VAL B N 1
ATOM 8708 C CA . VAL B 1 511 ? -12.445 -14.758 -0.203 1 90.5 511 VAL B CA 1
ATOM 8709 C C . VAL B 1 511 ? -12.125 -16.031 0.576 1 90.5 511 VAL B C 1
ATOM 8711 O O . VAL B 1 511 ? -12.992 -16.875 0.776 1 90.5 511 VAL B O 1
ATOM 8714 N N . THR B 1 512 ? -10.875 -16.172 1.013 1 84.69 512 THR B N 1
ATOM 8715 C CA . THR B 1 512 ? -10.492 -17.375 1.755 1 84.69 512 THR B CA 1
ATOM 8716 C C . THR B 1 512 ? -11.281 -17.469 3.061 1 84.69 512 THR B C 1
ATOM 8718 O O . THR B 1 512 ? -11.773 -18.547 3.414 1 84.69 512 THR B O 1
ATOM 8721 N N . LEU B 1 513 ? -11.43 -16.406 3.705 1 85.88 513 LEU B N 1
ATOM 8722 C CA . LEU B 1 513 ? -12.219 -16.375 4.934 1 85.88 513 LEU B CA 1
ATOM 8723 C C . LEU B 1 513 ? -13.688 -16.672 4.648 1 85.88 513 LEU B C 1
ATOM 8725 O O . LEU B 1 513 ? -14.336 -17.406 5.395 1 85.88 513 LEU B O 1
ATOM 8729 N N . PHE B 1 514 ? -14.188 -16.078 3.605 1 91.75 514 PHE B N 1
ATOM 8730 C CA . PHE B 1 514 ? -15.57 -16.297 3.195 1 91.75 514 PHE B CA 1
ATOM 8731 C C . PHE B 1 514 ? -15.836 -17.766 2.93 1 91.75 514 PHE B C 1
ATOM 8733 O O . PHE B 1 514 ? -16.812 -18.328 3.424 1 91.75 514 PHE B O 1
ATOM 8740 N N . LEU B 1 515 ? -14.945 -18.344 2.188 1 89.44 515 LEU B N 1
ATOM 8741 C CA . LEU B 1 515 ? -15.102 -19.75 1.836 1 89.44 515 LEU B CA 1
ATOM 8742 C C . LEU B 1 515 ? -15.016 -20.641 3.076 1 89.44 515 LEU B C 1
ATOM 8744 O O . LEU B 1 515 ? -15.789 -21.594 3.225 1 89.44 515 LEU B O 1
ATOM 8748 N N . ASP B 1 516 ? -14.117 -20.281 3.949 1 85.56 516 ASP B N 1
ATOM 8749 C CA . ASP B 1 516 ? -13.953 -21.047 5.18 1 85.56 516 ASP B CA 1
ATOM 8750 C C . ASP B 1 516 ? -15.195 -20.969 6.055 1 85.56 516 ASP B C 1
ATOM 8752 O O . ASP B 1 516 ? -15.688 -21.984 6.547 1 85.56 516 ASP B O 1
ATOM 8756 N N . LYS B 1 517 ? -15.742 -19.812 6.215 1 88.94 517 LYS B N 1
ATOM 8757 C CA . LYS B 1 517 ? -16.906 -19.609 7.07 1 88.94 517 LYS B CA 1
ATOM 8758 C C . LYS B 1 517 ? -18.156 -20.234 6.457 1 88.94 517 LYS B C 1
ATOM 8760 O O . LYS B 1 517 ? -19 -20.781 7.176 1 88.94 517 LYS B O 1
ATOM 8765 N N . MET B 1 518 ? -18.266 -20.094 5.199 1 91.25 518 MET B N 1
ATOM 8766 C CA . MET B 1 518 ? -19.406 -20.719 4.527 1 91.25 518 MET B CA 1
ATOM 8767 C C . MET B 1 518 ? -19.328 -22.234 4.609 1 91.25 518 MET B C 1
ATOM 8769 O O . MET B 1 518 ? -20.359 -22.906 4.801 1 91.25 518 MET B O 1
ATOM 8773 N N . SER B 1 519 ? -18.156 -22.75 4.414 1 88 519 SER B N 1
ATOM 8774 C CA . SER B 1 519 ? -17.969 -24.188 4.52 1 88 519 SER B CA 1
ATOM 8775 C C . SER B 1 519 ? -18.359 -24.703 5.906 1 88 519 SER B C 1
ATOM 8777 O O . SER B 1 519 ? -18.953 -25.766 6.039 1 88 519 SER B O 1
ATOM 8779 N N . GLU B 1 520 ? -18 -23.891 6.91 1 85.25 520 GLU B N 1
ATOM 8780 C CA . GLU B 1 520 ? -18.375 -24.219 8.281 1 85.25 520 GLU B CA 1
ATOM 8781 C C . GLU B 1 520 ? -19.891 -24.203 8.453 1 85.25 520 GLU B C 1
ATOM 8783 O O . GLU B 1 520 ? -20.453 -25.031 9.18 1 85.25 520 GLU B O 1
ATOM 8788 N N . SER B 1 521 ? -20.516 -23.266 7.793 1 87.19 521 SER B N 1
ATOM 8789 C CA . SER B 1 521 ? -21.969 -23.141 7.891 1 87.19 521 SER B CA 1
ATOM 8790 C C . SER B 1 521 ? -22.672 -24.266 7.137 1 87.19 521 SER B C 1
ATOM 8792 O O . SER B 1 521 ? -23.719 -24.734 7.559 1 87.19 521 SER B O 1
ATOM 8794 N N . ILE B 1 522 ? -22.156 -24.641 6.027 1 86.69 522 ILE B N 1
ATOM 8795 C CA . ILE B 1 522 ? -22.719 -25.719 5.219 1 86.69 522 ILE B CA 1
ATOM 8796 C C . ILE B 1 522 ? -22.516 -27.062 5.926 1 86.69 522 ILE B C 1
ATOM 8798 O O . ILE B 1 522 ? -23.406 -27.906 5.938 1 86.69 522 ILE B O 1
ATOM 8802 N N . GLY B 1 523 ? -21.531 -27.109 6.766 1 75.5 523 GLY B N 1
ATOM 8803 C CA . GLY B 1 523 ? -21.234 -28.344 7.488 1 75.5 523 GLY B CA 1
ATOM 8804 C C . GLY B 1 523 ? -20.562 -29.391 6.629 1 75.5 523 GLY B C 1
ATOM 8805 O O . GLY B 1 523 ? -20.609 -29.312 5.398 1 75.5 523 GLY B O 1
ATOM 8806 N N . ARG B 1 524 ? -19.547 -30.141 7.215 1 58.56 524 ARG B N 1
ATOM 8807 C CA . ARG B 1 524 ? -18.844 -31.219 6.531 1 58.56 524 ARG B CA 1
ATOM 8808 C C . ARG B 1 524 ? -19.703 -32.469 6.469 1 58.56 524 ARG B C 1
ATOM 8810 O O . ARG B 1 524 ? -20.266 -32.906 7.48 1 58.56 524 ARG B O 1
ATOM 8817 N N . VAL B 1 525 ? -20.406 -32.781 5.289 1 50.66 525 VAL B N 1
ATOM 8818 C CA . VAL B 1 525 ? -21.016 -34.094 5.227 1 50.66 525 VAL B CA 1
ATOM 8819 C C . VAL B 1 525 ? -19.938 -35.156 5.387 1 50.66 525 VAL B C 1
ATOM 8821 O O . VAL B 1 525 ? -18.984 -35.219 4.605 1 50.66 525 VAL B O 1
ATOM 8824 N N . PRO B 1 526 ? -19.703 -35.719 6.539 1 45.41 526 PRO B N 1
ATOM 8825 C CA . PRO B 1 526 ? -18.766 -36.844 6.539 1 45.41 526 PRO B CA 1
ATOM 8826 C C . PRO B 1 526 ? -18.969 -37.781 5.348 1 45.41 526 PRO B C 1
ATOM 8828 O O . PRO B 1 526 ? -20.078 -37.906 4.824 1 45.41 526 PRO B O 1
ATOM 8831 N N . GLU B 1 527 ? -17.891 -38.156 4.703 1 40.84 527 GLU B N 1
ATOM 8832 C CA . GLU B 1 527 ? -17.922 -39.25 3.723 1 40.84 527 GLU B CA 1
ATOM 8833 C C . GLU B 1 527 ? -18.781 -40.406 4.219 1 40.84 527 GLU B C 1
ATOM 8835 O O . GLU B 1 527 ? -18.516 -40.969 5.297 1 40.84 527 GLU B O 1
ATOM 8840 N N . GLY B 1 528 ? -19.953 -40.562 3.783 1 46.62 528 GLY B N 1
ATOM 8841 C CA . GLY B 1 528 ? -20.859 -41.688 4.023 1 46.62 528 GLY B CA 1
ATOM 8842 C C . GLY B 1 528 ? -22.219 -41.219 4.559 1 46.62 528 GLY B C 1
ATOM 8843 O O . GLY B 1 528 ? -23.125 -42.031 4.719 1 46.62 528 GLY B O 1
ATOM 8844 N N . GLU B 1 529 ? -22.141 -40.219 5.371 1 48.5 529 GLU B N 1
ATOM 8845 C CA . GLU B 1 529 ? -23.438 -39.906 5.969 1 48.5 529 GLU B CA 1
ATOM 8846 C C . GLU B 1 529 ? -24.328 -39.125 5.004 1 48.5 529 GLU B C 1
ATOM 8848 O O . GLU B 1 529 ? -23.844 -38.5 4.066 1 48.5 529 GLU B O 1
ATOM 8853 N N . SER B 1 530 ? -25.703 -39.375 5.164 1 49.16 530 SER B N 1
ATOM 8854 C CA . SER B 1 530 ? -26.859 -38.938 4.383 1 49.16 530 SER B CA 1
ATOM 8855 C C . SER B 1 530 ? -26.906 -37.438 4.281 1 49.16 530 SER B C 1
ATOM 8857 O O . SER B 1 530 ? -26.484 -36.719 5.203 1 49.16 530 SER B O 1
ATOM 8859 N N . LEU B 1 531 ? -26.984 -36.938 3.066 1 52.31 531 LEU B N 1
ATOM 8860 C CA . LEU B 1 531 ? -27.344 -35.562 2.744 1 52.31 531 LEU B CA 1
ATOM 8861 C C . LEU B 1 531 ? -28.219 -34.938 3.846 1 52.31 531 LEU B C 1
ATOM 8863 O O . LEU B 1 531 ? -29.047 -35.625 4.438 1 52.31 531 LEU B O 1
ATOM 8867 N N . ILE B 1 532 ? -27.688 -33.969 4.617 1 53.81 532 ILE B N 1
ATOM 8868 C CA . ILE B 1 532 ? -28.5 -33.25 5.605 1 53.81 532 ILE B CA 1
ATOM 8869 C C . ILE B 1 532 ? -29.766 -32.719 4.945 1 53.81 532 ILE B C 1
ATOM 8871 O O . ILE B 1 532 ? -29.734 -31.719 4.234 1 53.81 532 ILE B O 1
ATOM 8875 N N . GLU B 1 533 ? -30.719 -33.562 4.676 1 59.5 533 GLU B N 1
ATOM 8876 C CA . GLU B 1 533 ? -31.984 -33.188 4.062 1 59.5 533 GLU B CA 1
ATOM 8877 C C . GLU B 1 533 ? -32.688 -32.094 4.867 1 59.5 533 GLU B C 1
ATOM 8879 O O . GLU B 1 533 ? -32.625 -32.094 6.102 1 59.5 533 GLU B O 1
ATOM 8884 N N . GLY B 1 534 ? -33 -30.922 4.312 1 68.62 534 GLY B N 1
ATOM 8885 C CA . GLY B 1 534 ? -33.906 -29.938 4.875 1 68.62 534 GLY B CA 1
ATOM 8886 C C . GLY B 1 534 ? -33.219 -28.703 5.418 1 68.62 534 GLY B C 1
ATOM 8887 O O . GLY B 1 534 ? -33.875 -27.812 5.965 1 68.62 534 GLY B O 1
ATOM 8888 N N . ARG B 1 535 ? -31.859 -28.672 5.168 1 87.06 535 ARG B N 1
ATOM 8889 C CA . ARG B 1 535 ? -31.188 -27.484 5.688 1 87.06 535 ARG B CA 1
ATOM 8890 C C . ARG B 1 535 ? -31.078 -26.406 4.617 1 87.06 535 ARG B C 1
ATOM 8892 O O . ARG B 1 535 ? -30.812 -26.703 3.451 1 87.06 535 ARG B O 1
ATOM 8899 N N . THR B 1 536 ? -31.406 -25.188 4.965 1 91.75 536 THR B N 1
ATOM 8900 C CA . THR B 1 536 ? -31.359 -24.047 4.07 1 91.75 536 THR B CA 1
ATOM 8901 C C . THR B 1 536 ? -30.484 -22.938 4.66 1 91.75 536 THR B C 1
ATOM 8903 O O . THR B 1 536 ? -30.578 -22.641 5.852 1 91.75 536 THR B O 1
ATOM 8906 N N . ILE B 1 537 ? -29.547 -22.516 3.838 1 93.31 537 ILE B N 1
ATOM 8907 C CA . ILE B 1 537 ? -28.719 -21.375 4.234 1 93.31 537 ILE B CA 1
ATOM 8908 C C . ILE B 1 537 ? -29.062 -20.172 3.371 1 93.31 537 ILE B C 1
ATOM 8910 O O . ILE B 1 537 ? -29.141 -20.266 2.145 1 93.31 537 ILE B O 1
ATOM 8914 N N . ILE B 1 538 ? -29.375 -19.062 4.008 1 93.38 538 ILE B N 1
ATOM 8915 C CA . ILE B 1 538 ? -29.609 -17.797 3.318 1 93.38 538 ILE B CA 1
ATOM 8916 C C . ILE B 1 538 ? -28.422 -16.859 3.559 1 93.38 538 ILE B C 1
ATOM 8918 O O . ILE B 1 538 ? -28.141 -16.484 4.699 1 93.38 538 ILE B O 1
ATOM 8922 N N . LEU B 1 539 ? -27.688 -16.562 2.498 1 94.38 539 LEU B N 1
ATOM 8923 C CA . LEU B 1 539 ? -26.609 -15.578 2.596 1 94.38 539 LEU B CA 1
ATOM 8924 C C . LEU B 1 539 ? -27.141 -14.164 2.412 1 94.38 539 LEU B C 1
ATOM 8926 O O . LEU B 1 539 ? -27.656 -13.82 1.342 1 94.38 539 LEU B O 1
ATOM 8930 N N . ASP B 1 540 ? -27.094 -13.375 3.449 1 90.69 540 ASP B N 1
ATOM 8931 C CA . ASP B 1 540 ? -27.422 -11.953 3.348 1 90.69 540 ASP B CA 1
ATOM 8932 C C . ASP B 1 540 ? -26.281 -11.188 2.672 1 90.69 540 ASP B C 1
ATOM 8934 O O . ASP B 1 540 ? -25.297 -10.828 3.318 1 90.69 540 ASP B O 1
ATOM 8938 N N . GLY B 1 541 ? -26.516 -10.898 1.387 1 90.06 541 GLY B N 1
ATOM 8939 C CA . GLY B 1 541 ? -25.469 -10.234 0.614 1 90.06 541 GLY B CA 1
ATOM 8940 C C . GLY B 1 541 ? -25.625 -8.727 0.58 1 90.06 541 GLY B C 1
ATOM 8941 O O . GLY B 1 541 ? -24.953 -8.047 -0.2 1 90.06 541 GLY B O 1
ATOM 8942 N N . SER B 1 542 ? -26.438 -8.164 1.467 1 85.38 542 SER B N 1
ATOM 8943 C CA . SER B 1 542 ? -26.719 -6.73 1.466 1 85.38 542 SER B CA 1
ATOM 8944 C C . SER B 1 542 ? -25.453 -5.926 1.727 1 85.38 542 SER B C 1
ATOM 8946 O O . SER B 1 542 ? -25.266 -4.84 1.168 1 85.38 542 SER B O 1
ATOM 8948 N N . PRO B 1 543 ? -24.531 -6.516 2.539 1 86.25 543 PRO B N 1
ATOM 8949 C CA . PRO B 1 543 ? -23.312 -5.75 2.795 1 86.25 543 PRO B CA 1
ATOM 8950 C C . PRO B 1 543 ? -22.25 -5.941 1.713 1 86.25 543 PRO B C 1
ATOM 8952 O O . PRO B 1 543 ? -21.203 -5.285 1.737 1 86.25 543 PRO B O 1
ATOM 8955 N N . ILE B 1 544 ? -22.5 -6.852 0.747 1 90.06 544 ILE B N 1
ATOM 8956 C CA . ILE B 1 544 ? -21.516 -7.133 -0.297 1 90.06 544 ILE B CA 1
ATOM 8957 C C . ILE B 1 544 ? -21.625 -6.082 -1.399 1 90.06 544 ILE B C 1
ATOM 8959 O O . ILE B 1 544 ? -22.281 -6.305 -2.418 1 90.06 544 ILE B O 1
ATOM 8963 N N . THR B 1 545 ? -20.938 -5 -1.226 1 86.19 545 THR B N 1
ATOM 8964 C CA . THR B 1 545 ? -21.109 -3.812 -2.059 1 86.19 545 THR B CA 1
ATOM 8965 C C . THR B 1 545 ? -20.438 -4.012 -3.42 1 86.19 545 THR B C 1
ATOM 8967 O O . THR B 1 545 ? -20.844 -3.4 -4.41 1 86.19 545 THR B O 1
ATOM 8970 N N . ASN B 1 546 ? -19.422 -4.773 -3.48 1 88.69 546 ASN B N 1
ATOM 8971 C CA . ASN B 1 546 ? -18.719 -5.066 -4.723 1 88.69 546 ASN B CA 1
ATOM 8972 C C . ASN B 1 546 ? -18.078 -6.449 -4.684 1 88.69 546 ASN B C 1
ATOM 8974 O O . ASN B 1 546 ? -17.891 -7.023 -3.611 1 88.69 546 ASN B O 1
ATOM 8978 N N . VAL B 1 547 ? -17.859 -6.965 -5.91 1 92.69 547 VAL B N 1
ATOM 8979 C CA . VAL B 1 547 ? -17.219 -8.266 -6.051 1 92.69 547 VAL B CA 1
ATOM 8980 C C . VAL B 1 547 ? -16.156 -8.211 -7.148 1 92.69 547 VAL B C 1
ATOM 8982 O O . VAL B 1 547 ? -16.312 -7.492 -8.141 1 92.69 547 VAL B O 1
ATOM 8985 N N . ASP B 1 548 ? -15.094 -8.836 -6.914 1 93.56 548 ASP B N 1
ATOM 8986 C CA . ASP B 1 548 ? -14.117 -9.023 -7.977 1 93.56 548 ASP B CA 1
ATOM 8987 C C . ASP B 1 548 ? -14.188 -10.438 -8.547 1 93.56 548 ASP B C 1
ATOM 8989 O O . ASP B 1 548 ? -15.141 -11.172 -8.297 1 93.56 548 ASP B O 1
ATOM 8993 N N . THR B 1 549 ? -13.289 -10.812 -9.383 1 94.56 549 THR B N 1
ATOM 8994 C CA . THR B 1 549 ? -13.344 -12.102 -10.07 1 94.56 549 THR B CA 1
ATOM 8995 C C . THR B 1 549 ? -13.266 -13.25 -9.07 1 94.56 549 THR B C 1
ATOM 8997 O O . THR B 1 549 ? -13.992 -14.234 -9.188 1 94.56 549 THR B O 1
ATOM 9000 N N . MET B 1 550 ? -12.375 -13.125 -8.109 1 92.88 550 MET B N 1
ATOM 9001 C CA . MET B 1 550 ? -12.242 -14.18 -7.109 1 92.88 550 MET B CA 1
ATOM 9002 C C . MET B 1 550 ? -13.484 -14.25 -6.227 1 92.88 550 MET B C 1
ATOM 9004 O O . MET B 1 550 ? -13.844 -15.32 -5.742 1 92.88 550 MET B O 1
ATOM 9008 N N . GLY B 1 551 ? -14.086 -13.07 -6.016 1 94.94 551 GLY B N 1
ATOM 9009 C CA . GLY B 1 551 ? -15.352 -13.055 -5.301 1 94.94 551 GLY B CA 1
ATOM 9010 C C . GLY B 1 551 ? -16.469 -13.781 -6.031 1 94.94 551 GLY B C 1
ATOM 9011 O O . GLY B 1 551 ? -17.219 -14.547 -5.426 1 94.94 551 GLY B O 1
ATOM 9012 N N . VAL B 1 552 ? -16.594 -13.539 -7.293 1 96.06 552 VAL B N 1
ATOM 9013 C CA . VAL B 1 552 ? -17.594 -14.211 -8.117 1 96.06 552 VAL B CA 1
ATOM 9014 C C . VAL B 1 552 ? -17.375 -15.719 -8.078 1 96.06 552 VAL B C 1
ATOM 9016 O O . VAL B 1 552 ? -18.328 -16.484 -7.902 1 96.06 552 VAL B O 1
ATOM 9019 N N . ASP B 1 553 ? -16.156 -16.094 -8.227 1 94.06 553 ASP B N 1
ATOM 9020 C CA . ASP B 1 553 ? -15.812 -17.516 -8.188 1 94.06 553 ASP B CA 1
ATOM 9021 C C . ASP B 1 553 ? -16.156 -18.125 -6.832 1 94.06 553 ASP B C 1
ATOM 9023 O O . ASP B 1 553 ? -16.609 -19.266 -6.75 1 94.06 553 ASP B O 1
ATOM 9027 N N . ALA B 1 554 ? -15.906 -17.391 -5.797 1 93.69 554 ALA B N 1
ATOM 9028 C CA . ALA B 1 554 ? -16.203 -17.875 -4.449 1 93.69 554 ALA B CA 1
ATOM 9029 C C . ALA B 1 554 ? -17.703 -18.094 -4.266 1 93.69 554 ALA B C 1
ATOM 9031 O O . ALA B 1 554 ? -18.125 -19.094 -3.68 1 93.69 554 ALA B O 1
ATOM 9032 N N . LEU B 1 555 ? -18.484 -17.156 -4.73 1 96.25 555 LEU B N 1
ATOM 9033 C CA . LEU B 1 555 ? -19.938 -17.297 -4.648 1 96.25 555 LEU B CA 1
ATOM 9034 C C . LEU B 1 555 ? -20.406 -18.531 -5.422 1 96.25 555 LEU B C 1
ATOM 9036 O O . LEU B 1 555 ? -21.281 -19.266 -4.953 1 96.25 555 LEU B O 1
ATOM 9040 N N . ARG B 1 556 ? -19.844 -18.719 -6.57 1 95.12 556 ARG B N 1
ATOM 9041 C CA . ARG B 1 556 ? -20.156 -19.891 -7.375 1 95.12 556 ARG B CA 1
ATOM 9042 C C . ARG B 1 556 ? -19.75 -21.172 -6.641 1 95.12 556 ARG B C 1
ATOM 9044 O O . ARG B 1 556 ? -20.531 -22.125 -6.582 1 95.12 556 ARG B O 1
ATOM 9051 N N . ASP B 1 557 ? -18.609 -21.188 -6.07 1 92.44 557 ASP B N 1
ATOM 9052 C CA . ASP B 1 557 ? -18.062 -22.375 -5.414 1 92.44 557 ASP B CA 1
ATOM 9053 C C . ASP B 1 557 ? -18.875 -22.734 -4.18 1 92.44 557 ASP B C 1
ATOM 9055 O O . ASP B 1 557 ? -19.094 -23.922 -3.896 1 92.44 557 ASP B O 1
ATOM 9059 N N . VAL B 1 558 ? -19.312 -21.766 -3.469 1 93.69 558 VAL B N 1
ATOM 9060 C CA . VAL B 1 558 ? -20.125 -22.016 -2.285 1 93.69 558 VAL B CA 1
ATOM 9061 C C . VAL B 1 558 ? -21.453 -22.656 -2.693 1 93.69 558 VAL B C 1
ATOM 9063 O O . VAL B 1 558 ? -21.953 -23.547 -2.004 1 93.69 558 VAL B O 1
ATOM 9066 N N . PHE B 1 559 ? -22.031 -22.172 -3.736 1 95.5 559 PHE B N 1
ATOM 9067 C CA . PHE B 1 559 ? -23.266 -22.766 -4.234 1 95.5 559 PHE B CA 1
ATOM 9068 C C . PHE B 1 559 ? -23.047 -24.234 -4.594 1 95.5 559 PHE B C 1
ATOM 9070 O O . PHE B 1 559 ? -23.844 -25.094 -4.211 1 95.5 559 PHE B O 1
ATOM 9077 N N . ASN B 1 560 ? -22.016 -24.5 -5.348 1 91.75 560 ASN B N 1
ATOM 9078 C CA . ASN B 1 560 ? -21.688 -25.859 -5.762 1 91.75 560 ASN B CA 1
ATOM 9079 C C . ASN B 1 560 ? -21.453 -26.766 -4.559 1 91.75 560 ASN B C 1
ATOM 9081 O O . ASN B 1 560 ? -21.891 -27.906 -4.543 1 91.75 560 ASN B O 1
ATOM 9085 N N . ASP B 1 561 ? -20.797 -26.281 -3.574 1 88.69 561 ASP B N 1
ATOM 9086 C CA . ASP B 1 561 ? -20.516 -27.047 -2.363 1 88.69 561 ASP B CA 1
ATOM 9087 C C . ASP B 1 561 ? -21.797 -27.344 -1.595 1 88.69 561 ASP B C 1
ATOM 9089 O O . ASP B 1 561 ? -21.969 -28.438 -1.05 1 88.69 561 ASP B O 1
ATOM 9093 N N . SER B 1 562 ? -22.609 -26.344 -1.544 1 92.12 562 SER B N 1
ATOM 9094 C CA . SER B 1 562 ? -23.875 -26.531 -0.866 1 92.12 562 SER B CA 1
ATOM 9095 C C . SER B 1 562 ? -24.719 -27.578 -1.576 1 92.12 562 SER B C 1
ATOM 9097 O O . SER B 1 562 ? -25.344 -28.422 -0.93 1 92.12 562 SER B O 1
ATOM 9099 N N . LYS B 1 563 ? -24.719 -27.516 -2.84 1 89.88 563 LYS B N 1
ATOM 9100 C CA . LYS B 1 563 ? -25.469 -28.484 -3.643 1 89.88 563 LYS B CA 1
ATOM 9101 C C . LYS B 1 563 ? -24.938 -29.906 -3.424 1 89.88 563 LYS B C 1
ATOM 9103 O O . LYS B 1 563 ? -25.719 -30.844 -3.242 1 89.88 563 LYS B O 1
ATOM 9108 N N . LYS B 1 564 ? -23.734 -30.047 -3.379 1 85.19 564 LYS B N 1
ATOM 9109 C CA . LYS B 1 564 ? -23.094 -31.344 -3.186 1 85.19 564 LYS B CA 1
ATOM 9110 C C . LYS B 1 564 ? -23.375 -31.891 -1.788 1 85.19 564 LYS B C 1
ATOM 9112 O O . LYS B 1 564 ? -23.438 -33.125 -1.593 1 85.19 564 LYS B O 1
ATOM 9117 N N . SER B 1 565 ? -23.547 -31 -0.858 1 86.88 565 SER B N 1
ATOM 9118 C CA . SER B 1 565 ? -23.797 -31.391 0.524 1 86.88 565 SER B CA 1
ATOM 9119 C C . SER B 1 565 ? -25.281 -31.531 0.808 1 86.88 565 SER B C 1
ATOM 9121 O O . SER B 1 565 ? -25.672 -31.812 1.942 1 86.88 565 SER B O 1
ATOM 9123 N N . GLY B 1 566 ? -26.109 -31.219 -0.173 1 87.12 566 GLY B N 1
ATOM 9124 C CA . GLY B 1 566 ? -27.547 -31.344 -0.022 1 87.12 566 GLY B CA 1
ATOM 9125 C C . GLY B 1 566 ? -28.156 -30.172 0.725 1 87.12 566 GLY B C 1
ATOM 9126 O O . GLY B 1 566 ? -29.234 -30.297 1.315 1 87.12 566 GLY B O 1
ATOM 9127 N N . VAL B 1 567 ? -27.484 -29.125 0.86 1 91.62 567 VAL B N 1
ATOM 9128 C CA . VAL B 1 567 ? -27.969 -27.922 1.532 1 91.62 567 VAL B CA 1
ATOM 9129 C C . VAL B 1 567 ? -28.438 -26.906 0.495 1 91.62 567 VAL B C 1
ATOM 9131 O O . VAL B 1 567 ? -27.797 -26.703 -0.532 1 91.62 567 VAL B O 1
ATOM 9134 N N . GLN B 1 568 ? -29.609 -26.297 0.709 1 92.75 568 GLN B N 1
ATOM 9135 C CA . GLN B 1 568 ? -30.078 -25.25 -0.186 1 92.75 568 GLN B CA 1
ATOM 9136 C C . GLN B 1 568 ? -29.5 -23.906 0.188 1 92.75 568 GLN B C 1
ATOM 9138 O O . GLN B 1 568 ? -29.5 -23.516 1.359 1 92.75 568 GLN B O 1
ATOM 9143 N N . LEU B 1 569 ? -28.938 -23.281 -0.822 1 95 569 LEU B N 1
ATOM 9144 C CA . LEU B 1 569 ? -28.328 -21.969 -0.599 1 95 569 LEU B CA 1
ATOM 9145 C C . LEU B 1 569 ? -29.047 -20.891 -1.404 1 95 569 LEU B C 1
ATOM 9147 O O . LEU B 1 569 ? -29.312 -21.078 -2.592 1 95 569 LEU B O 1
ATOM 9151 N N . PHE B 1 570 ? -29.422 -19.812 -0.747 1 95.44 570 PHE B N 1
ATOM 9152 C CA . PHE B 1 570 ? -30.031 -18.656 -1.403 1 95.44 570 PHE B CA 1
ATOM 9153 C C . PHE B 1 570 ? -29.219 -17.391 -1.144 1 95.44 570 PHE B C 1
ATOM 9155 O O . PHE B 1 570 ? -28.703 -17.203 -0.041 1 95.44 570 PHE B O 1
ATOM 9162 N N . TYR B 1 571 ? -29.047 -16.641 -2.172 1 95.75 571 TYR B N 1
ATOM 9163 C CA . TYR B 1 571 ? -28.406 -15.328 -2.066 1 95.75 571 TYR B CA 1
ATOM 9164 C C . TYR B 1 571 ? -29.453 -14.219 -1.994 1 95.75 571 TYR B C 1
ATOM 9166 O O . TYR B 1 571 ? -30.281 -14.078 -2.9 1 95.75 571 TYR B O 1
ATOM 9174 N N . CYS B 1 572 ? -29.406 -13.43 -0.959 1 92.06 572 CYS B N 1
ATOM 9175 C CA . CYS B 1 572 ? -30.422 -12.406 -0.781 1 92.06 572 CYS B CA 1
ATOM 9176 C C . CYS B 1 572 ? -29.797 -11.031 -0.602 1 92.06 572 CYS B C 1
ATOM 9178 O O . CYS B 1 572 ? -28.75 -10.906 0.035 1 92.06 572 CYS B O 1
ATOM 9180 N N . GLY B 1 573 ? -30.375 -10.047 -1.188 1 88.81 573 GLY B N 1
ATOM 9181 C CA . GLY B 1 573 ? -30.031 -8.664 -0.891 1 88.81 573 GLY B CA 1
ATOM 9182 C C . GLY B 1 573 ? -28.766 -8.195 -1.588 1 88.81 573 GLY B C 1
ATOM 9183 O O . GLY B 1 573 ? -28.125 -7.25 -1.134 1 88.81 573 GLY B O 1
ATOM 9184 N N . LEU B 1 574 ? -28.328 -8.906 -2.65 1 91 574 LEU B N 1
ATOM 9185 C CA . LEU B 1 574 ? -27.156 -8.461 -3.408 1 91 574 LEU B CA 1
ATOM 9186 C C . LEU B 1 574 ? -27.469 -7.176 -4.172 1 91 574 LEU B C 1
ATOM 9188 O O . LEU B 1 574 ? -28.531 -7.066 -4.805 1 91 574 LEU B O 1
ATOM 9192 N N . PRO B 1 575 ? -26.625 -6.168 -4.051 1 87.12 575 PRO B N 1
ATOM 9193 C CA . PRO B 1 575 ? -26.844 -4.93 -4.797 1 87.12 575 PRO B CA 1
ATOM 9194 C C . PRO B 1 575 ? -26.859 -5.145 -6.309 1 87.12 575 PRO B C 1
ATOM 9196 O O . PRO B 1 575 ? -26.312 -6.137 -6.797 1 87.12 575 PRO B O 1
ATOM 9199 N N . GLU B 1 576 ? -27.422 -4.188 -7.043 1 85.62 576 GLU B N 1
ATOM 9200 C CA . GLU B 1 576 ? -27.594 -4.301 -8.484 1 85.62 576 GLU B CA 1
ATOM 9201 C C . GLU B 1 576 ? -26.266 -4.41 -9.211 1 85.62 576 GLU B C 1
ATOM 9203 O O . GLU B 1 576 ? -26.141 -5.129 -10.203 1 85.62 576 GLU B O 1
ATOM 9208 N N . ASP B 1 577 ? -25.328 -3.705 -8.719 1 85.88 577 ASP B N 1
ATOM 9209 C CA . ASP B 1 577 ? -24.016 -3.736 -9.352 1 85.88 577 ASP B CA 1
ATOM 9210 C C . ASP B 1 577 ? -23.391 -5.133 -9.281 1 85.88 577 ASP B C 1
ATOM 9212 O O . ASP B 1 577 ? -22.734 -5.578 -10.219 1 85.88 577 ASP B O 1
ATOM 9216 N N . VAL B 1 578 ? -23.594 -5.789 -8.164 1 91.75 578 VAL B N 1
ATOM 9217 C CA . VAL B 1 578 ? -23.062 -7.137 -7.973 1 91.75 578 VAL B CA 1
ATOM 9218 C C . VAL B 1 578 ? -23.875 -8.125 -8.812 1 91.75 578 VAL B C 1
ATOM 9220 O O . VAL B 1 578 ? -23.297 -8.992 -9.484 1 91.75 578 VAL B O 1
ATOM 9223 N N . LEU B 1 579 ? -25.219 -7.93 -8.82 1 93.12 579 LEU B N 1
ATOM 9224 C CA . LEU B 1 579 ? -26.094 -8.82 -9.578 1 93.12 579 LEU B CA 1
ATOM 9225 C C . LEU B 1 579 ? -25.781 -8.75 -11.07 1 93.12 579 LEU B C 1
ATOM 9227 O O . LEU B 1 579 ? -25.781 -9.773 -11.758 1 93.12 579 LEU B O 1
ATOM 9231 N N . SER B 1 580 ? -25.547 -7.566 -11.516 1 91.62 580 SER B N 1
ATOM 9232 C CA . SER B 1 580 ? -25.234 -7.375 -12.93 1 91.62 580 SER B CA 1
ATOM 9233 C C . SER B 1 580 ? -23.984 -8.148 -13.32 1 91.62 580 SER B C 1
ATOM 9235 O O . SER B 1 580 ? -23.938 -8.773 -14.383 1 91.62 580 SER B O 1
ATOM 9237 N N . VAL B 1 581 ? -23.016 -8.164 -12.5 1 93.38 581 VAL B N 1
ATOM 9238 C CA . VAL B 1 581 ? -21.766 -8.867 -12.742 1 93.38 581 VAL B CA 1
ATOM 9239 C C . VAL B 1 581 ? -22 -10.375 -12.742 1 93.38 581 VAL B C 1
ATOM 9241 O O . VAL B 1 581 ? -21.5 -11.094 -13.602 1 93.38 581 VAL B O 1
ATOM 9244 N N . LEU B 1 582 ? -22.766 -10.836 -11.781 1 94.81 582 LEU B N 1
ATOM 9245 C CA . LEU B 1 582 ? -23.062 -12.258 -11.656 1 94.81 582 LEU B CA 1
ATOM 9246 C C . LEU B 1 582 ? -23.828 -12.766 -12.867 1 94.81 582 LEU B C 1
ATOM 9248 O O . LEU B 1 582 ? -23.547 -13.852 -13.375 1 94.81 582 LEU B O 1
ATOM 9252 N N . ARG B 1 583 ? -24.719 -11.938 -13.32 1 92.69 583 ARG B N 1
ATOM 9253 C CA . ARG B 1 583 ? -25.547 -12.328 -14.453 1 92.69 583 ARG B CA 1
ATOM 9254 C C . ARG B 1 583 ? -24.734 -12.352 -15.742 1 92.69 583 ARG B C 1
ATOM 9256 O O . ARG B 1 583 ? -24.984 -13.18 -16.625 1 92.69 583 ARG B O 1
ATOM 9263 N N . MET B 1 584 ? -23.781 -11.555 -15.789 1 91.62 584 MET B N 1
ATOM 9264 C CA . MET B 1 584 ? -22.984 -11.422 -17 1 91.62 584 MET B CA 1
ATOM 9265 C C . MET B 1 584 ? -21.906 -12.492 -17.078 1 91.62 584 MET B C 1
ATOM 9267 O O . MET B 1 584 ? -21.422 -12.844 -18.156 1 91.62 584 MET B O 1
ATOM 9271 N N . ASP B 1 585 ? -21.516 -12.992 -15.984 1 94.19 585 ASP B N 1
ATOM 9272 C CA . ASP B 1 585 ? -20.453 -14 -15.969 1 94.19 585 ASP B CA 1
ATOM 9273 C C . ASP B 1 585 ? -21.016 -15.383 -16.281 1 94.19 585 ASP B C 1
ATOM 9275 O O . ASP B 1 585 ? -21.734 -15.969 -15.469 1 94.19 585 ASP B O 1
ATOM 9279 N N . GLU B 1 586 ? -20.547 -15.93 -17.359 1 91.44 586 GLU B N 1
ATOM 9280 C CA . GLU B 1 586 ? -21.047 -17.219 -17.828 1 91.44 586 GLU B CA 1
ATOM 9281 C C . GLU B 1 586 ? -20.672 -18.344 -16.859 1 91.44 586 GLU B C 1
ATOM 9283 O O . GLU B 1 586 ? -21.438 -19.297 -16.688 1 91.44 586 GLU B O 1
ATOM 9288 N N . ASN B 1 587 ? -19.594 -18.234 -16.266 1 90.56 587 ASN B N 1
ATOM 9289 C CA . ASN B 1 587 ? -19.156 -19.266 -15.328 1 90.56 587 ASN B CA 1
ATOM 9290 C C . ASN B 1 587 ? -20.078 -19.359 -14.117 1 90.56 587 ASN B C 1
ATOM 9292 O O . ASN B 1 587 ? -20.266 -20.438 -13.562 1 90.56 587 ASN B O 1
ATOM 9296 N N . PHE B 1 588 ? -20.609 -18.234 -13.695 1 93.19 588 PHE B N 1
ATOM 9297 C CA . PHE B 1 588 ? -21.531 -18.188 -12.562 1 93.19 588 PHE B CA 1
ATOM 9298 C C . PHE B 1 588 ? -22.938 -18.547 -12.992 1 93.19 588 PHE B C 1
ATOM 9300 O O . PHE B 1 588 ? -23.578 -19.438 -12.414 1 93.19 588 PHE B O 1
ATOM 9307 N N . SER B 1 589 ? -23.422 -17.906 -14.062 1 92.56 589 SER B N 1
ATOM 9308 C CA . SER B 1 589 ? -24.812 -18.016 -14.484 1 92.56 589 SER B CA 1
ATOM 9309 C C . SER B 1 589 ? -25.125 -19.422 -14.992 1 92.56 589 SER B C 1
ATOM 9311 O O . SER B 1 589 ? -26.281 -19.875 -14.938 1 92.56 589 SER B O 1
ATOM 9313 N N . SER B 1 590 ? -24.109 -20.172 -15.406 1 92.81 590 SER B N 1
ATOM 9314 C CA . SER B 1 590 ? -24.312 -21.516 -15.914 1 92.81 590 SER B CA 1
ATOM 9315 C C . SER B 1 590 ? -24.531 -22.516 -14.773 1 92.81 590 SER B C 1
ATOM 9317 O O . SER B 1 590 ? -25.203 -23.531 -14.945 1 92.81 590 SER B O 1
ATOM 9319 N N . LEU B 1 591 ? -24.078 -22.188 -13.648 1 92.12 591 LEU B N 1
ATOM 9320 C CA . LEU B 1 591 ? -24.109 -23.141 -12.547 1 92.12 591 LEU B CA 1
ATOM 9321 C C . LEU B 1 591 ? -25.141 -22.734 -11.5 1 92.12 591 LEU B C 1
ATOM 9323 O O . LEU B 1 591 ? -25.734 -23.578 -10.828 1 92.12 591 LEU B O 1
ATOM 9327 N N . VAL B 1 592 ? -25.328 -21.422 -11.266 1 94.75 592 VAL B N 1
ATOM 9328 C CA . VAL B 1 592 ? -26.219 -20.906 -10.234 1 94.75 592 VAL B CA 1
ATOM 9329 C C . VAL B 1 592 ? -27.5 -20.406 -10.875 1 94.75 592 VAL B C 1
ATOM 9331 O O . VAL B 1 592 ? -27.5 -19.391 -11.578 1 94.75 592 VAL B O 1
ATOM 9334 N N . PRO B 1 593 ? -28.547 -21.031 -10.617 1 93.88 593 PRO B N 1
ATOM 9335 C CA . PRO B 1 593 ? -29.828 -20.625 -11.195 1 93.88 593 PRO B CA 1
ATOM 9336 C C . PRO B 1 593 ? -30.312 -19.281 -10.664 1 93.88 593 PRO B C 1
ATOM 9338 O O . PRO B 1 593 ? -30.062 -18.938 -9.5 1 93.88 593 PRO B O 1
ATOM 9341 N N . SER B 1 594 ? -31 -18.531 -11.391 1 92.5 594 SER B N 1
ATOM 9342 C CA . SER B 1 594 ? -31.516 -17.219 -11.016 1 92.5 594 SER B CA 1
ATOM 9343 C C . SER B 1 594 ? -32.531 -17.328 -9.891 1 92.5 594 SER B C 1
ATOM 9345 O O . SER B 1 594 ? -32.781 -16.359 -9.164 1 92.5 594 SER B O 1
ATOM 9347 N N . SER B 1 595 ? -33.125 -18.5 -9.727 1 91.44 595 SER B N 1
ATOM 9348 C CA . SER B 1 595 ? -34.125 -18.734 -8.695 1 91.44 595 SER B CA 1
ATOM 9349 C C . SER B 1 595 ? -33.5 -18.688 -7.301 1 91.44 595 SER B C 1
ATOM 9351 O O . SER B 1 595 ? -34.219 -18.578 -6.305 1 91.44 595 SER B O 1
ATOM 9353 N N . THR B 1 596 ? -32.188 -18.781 -7.273 1 94.38 596 THR B N 1
ATOM 9354 C CA . THR B 1 596 ? -31.5 -18.781 -5.984 1 94.38 596 THR B CA 1
ATOM 9355 C C . THR B 1 596 ? -31.25 -17.344 -5.52 1 94.38 596 THR B C 1
ATOM 9357 O O . THR B 1 596 ? -30.875 -17.109 -4.371 1 94.38 596 THR B O 1
ATOM 9360 N N . LEU B 1 597 ? -31.547 -16.359 -6.375 1 94.44 597 LEU B N 1
ATOM 9361 C CA . LEU B 1 597 ? -31.281 -14.961 -6.078 1 94.44 597 LEU B CA 1
ATOM 9362 C C . LEU B 1 597 ? -32.562 -14.242 -5.684 1 94.44 597 LEU B C 1
ATOM 9364 O O . LEU B 1 597 ? -33.531 -14.242 -6.445 1 94.44 597 LEU B O 1
ATOM 9368 N N . PHE B 1 598 ? -32.562 -13.719 -4.516 1 91.25 598 PHE B N 1
ATOM 9369 C CA . PHE B 1 598 ? -33.719 -12.969 -4.039 1 91.25 598 PHE B CA 1
ATOM 9370 C C . PHE B 1 598 ? -33.344 -11.531 -3.723 1 91.25 598 PHE B C 1
ATOM 9372 O O . PHE B 1 598 ? -32.188 -11.25 -3.363 1 91.25 598 PHE B O 1
ATOM 9379 N N . SER B 1 599 ? -34.188 -10.68 -3.809 1 85.88 599 SER B N 1
ATOM 9380 C CA . SER B 1 599 ? -33.938 -9.266 -3.559 1 85.88 599 SER B CA 1
ATOM 9381 C C . SER B 1 599 ? -33.844 -8.984 -2.066 1 85.88 599 SER B C 1
ATOM 9383 O O . SER B 1 599 ? -33.125 -8.047 -1.661 1 85.88 599 SER B O 1
ATOM 9385 N N . SER B 1 600 ? -34.594 -9.781 -1.288 1 84.56 600 SER B N 1
ATOM 9386 C CA . SER B 1 600 ? -34.562 -9.594 0.159 1 84.56 600 SER B CA 1
ATOM 9387 C C . SER B 1 600 ? -34.719 -10.922 0.891 1 84.56 600 SER B C 1
ATOM 9389 O O . SER B 1 600 ? -35.156 -11.914 0.307 1 84.56 600 SER B O 1
ATOM 9391 N N . ILE B 1 601 ? -34.312 -10.875 2.088 1 85.44 601 ILE B N 1
ATOM 9392 C CA . ILE B 1 601 ? -34.406 -12.062 2.924 1 85.44 601 ILE B CA 1
ATOM 9393 C C . ILE B 1 601 ? -35.875 -12.422 3.145 1 85.44 601 ILE B C 1
ATOM 9395 O O . ILE B 1 601 ? -36.25 -13.594 3.113 1 85.44 601 ILE B O 1
ATOM 9399 N N . ASP B 1 602 ? -36.719 -11.422 3.289 1 79.5 602 ASP B N 1
ATOM 9400 C CA . ASP B 1 602 ? -38.125 -11.625 3.541 1 79.5 602 ASP B CA 1
ATOM 9401 C C . ASP B 1 602 ? -38.812 -12.336 2.369 1 79.5 602 ASP B C 1
ATOM 9403 O O . ASP B 1 602 ? -39.625 -13.234 2.568 1 79.5 602 ASP B O 1
ATOM 9407 N N . GLN B 1 603 ? -38.438 -11.938 1.239 1 83.31 603 GLN B N 1
ATOM 9408 C CA . GLN B 1 603 ? -39 -12.578 0.05 1 83.31 603 GLN B CA 1
ATOM 9409 C C . GLN B 1 603 ? -38.594 -14.039 -0.032 1 83.31 603 GLN B C 1
ATOM 9411 O O . GLN B 1 603 ? -39.375 -14.898 -0.454 1 83.31 603 GLN B O 1
ATOM 9416 N N . CYS B 1 604 ? -37.375 -14.219 0.303 1 88.75 604 CYS B N 1
ATOM 9417 C CA . CYS B 1 604 ? -36.844 -15.586 0.287 1 88.75 604 CYS B CA 1
ATOM 9418 C C . CYS B 1 604 ? -37.594 -16.453 1.305 1 88.75 604 CYS B C 1
ATOM 9420 O O . CYS B 1 604 ? -38 -17.578 0.992 1 88.75 604 CYS B O 1
ATOM 9422 N N . LEU B 1 605 ? -37.812 -15.898 2.455 1 86.38 605 LEU B N 1
ATOM 9423 C CA . LEU B 1 605 ? -38.5 -16.625 3.518 1 86.38 605 LEU B CA 1
ATOM 9424 C C . LEU B 1 605 ? -39.938 -16.922 3.133 1 86.38 605 LEU B C 1
ATOM 9426 O O . LEU B 1 605 ? -40.469 -18 3.42 1 86.38 605 LEU B O 1
ATOM 9430 N N . LEU B 1 606 ? -40.531 -15.961 2.502 1 83.75 606 LEU B N 1
ATOM 9431 C CA . LEU B 1 606 ? -41.906 -16.141 2.041 1 83.75 606 LEU B CA 1
ATOM 9432 C C . LEU B 1 606 ? -42 -17.281 1.028 1 83.75 606 LEU B C 1
ATOM 9434 O O . LEU B 1 606 ? -42.938 -18.078 1.059 1 83.75 606 LEU B O 1
ATOM 9438 N N . SER B 1 607 ? -41.031 -17.266 0.197 1 86.56 607 SER B N 1
ATOM 9439 C CA . SER B 1 607 ? -41 -18.312 -0.815 1 86.56 607 SER B CA 1
ATOM 9440 C C . SER B 1 607 ? -40.812 -19.688 -0.181 1 86.56 607 SER B C 1
ATOM 9442 O O . SER B 1 607 ? -41.344 -20.688 -0.65 1 86.56 607 SER B O 1
ATOM 9444 N N . LEU B 1 608 ? -40.031 -19.766 0.824 1 86.19 608 LEU B N 1
ATOM 9445 C CA . LEU B 1 608 ? -39.75 -21.016 1.517 1 86.19 608 LEU B CA 1
ATOM 9446 C C . LEU B 1 608 ? -41 -21.5 2.277 1 86.19 608 LEU B C 1
ATOM 9448 O O . LEU B 1 608 ? -41.25 -22.703 2.354 1 86.19 608 LEU B O 1
ATOM 9452 N N . PHE B 1 609 ? -41.75 -20.516 2.832 1 83.19 609 PHE B N 1
ATOM 9453 C CA . PHE B 1 609 ? -42.969 -20.859 3.547 1 83.19 609 PHE B CA 1
ATOM 9454 C C . PHE B 1 609 ? -44.031 -21.422 2.592 1 83.19 609 PHE B C 1
ATOM 9456 O O . PHE B 1 609 ? -44.75 -22.359 2.938 1 83.19 609 PHE B O 1
ATOM 9463 N N . GLN B 1 610 ? -44.094 -20.844 1.462 1 81.56 610 GLN B N 1
ATOM 9464 C CA . GLN B 1 610 ? -45.031 -21.297 0.465 1 81.56 610 GLN B CA 1
ATOM 9465 C C . GLN B 1 610 ? -44.719 -22.688 -0.032 1 81.56 610 GLN B C 1
ATOM 9467 O O . GLN B 1 610 ? -45.594 -23.484 -0.34 1 81.56 610 GLN B O 1
ATOM 9472 N N . GLN B 1 611 ? -43.5 -23.031 -0.029 1 77.44 611 GLN B N 1
ATOM 9473 C CA . GLN B 1 611 ? -43.062 -24.344 -0.492 1 77.44 611 GLN B CA 1
ATOM 9474 C C . GLN B 1 611 ? -43.312 -25.422 0.564 1 77.44 611 GLN B C 1
ATOM 9476 O O . GLN B 1 611 ? -43.562 -26.578 0.232 1 77.44 611 GLN B O 1
ATOM 9481 N N . GLN B 1 612 ? -43.25 -25.078 1.823 1 71.19 612 GLN B N 1
ATOM 9482 C CA . GLN B 1 612 ? -43.5 -26.031 2.898 1 71.19 612 GLN B CA 1
ATOM 9483 C C . GLN B 1 612 ? -45 -26.297 3.086 1 71.19 612 GLN B C 1
ATOM 9485 O O . GLN B 1 612 ? -45.375 -27.359 3.576 1 71.19 612 GLN B O 1
ATOM 9490 N N . SER B 1 613 ? -45.812 -25.312 2.754 1 63.19 613 SER B N 1
ATOM 9491 C CA . SER B 1 613 ? -47.25 -25.469 2.943 1 63.19 613 SER B CA 1
ATOM 9492 C C . SER B 1 613 ? -47.875 -26.266 1.809 1 63.19 613 SER B C 1
ATOM 9494 O O . SER B 1 613 ? -49.062 -26.641 1.879 1 63.19 613 SER B O 1
ATOM 9496 N N . VAL B 1 614 ? -47.219 -26.688 0.861 1 56.91 614 VAL B N 1
ATOM 9497 C CA . VAL B 1 614 ? -47.688 -27.578 -0.188 1 56.91 614 VAL B CA 1
ATOM 9498 C C . VAL B 1 614 ? -47.094 -28.969 -0.008 1 56.91 614 VAL B C 1
ATOM 9500 O O . VAL B 1 614 ? -45.906 -29.094 0.301 1 56.91 614 VAL B O 1
#

Solvent-accessible surface area (backbone atoms only — not comparable to full-atom values): 62474 Å² total; per-residue (Å²): 137,74,84,77,82,76,77,81,76,72,81,73,69,76,57,75,67,72,67,79,68,49,73,61,51,54,54,46,33,67,67,28,34,37,72,56,53,59,82,66,52,53,63,88,76,38,43,65,23,12,47,51,10,7,46,55,39,20,54,51,42,50,48,49,14,30,29,30,13,53,45,32,68,44,58,36,63,34,18,42,45,23,21,38,44,28,30,59,46,21,48,40,26,37,60,48,41,46,58,38,49,17,56,33,63,65,57,17,38,52,47,16,52,51,36,54,68,48,35,48,80,76,63,81,84,60,74,65,84,81,73,69,56,53,87,76,25,79,70,62,52,91,48,56,64,54,54,51,32,6,26,46,11,28,47,19,8,48,51,26,33,51,38,26,76,66,54,47,33,64,58,56,38,63,58,29,68,44,37,50,44,15,31,47,31,15,40,42,51,56,55,48,59,67,33,46,37,46,29,34,49,39,91,69,80,86,67,76,54,74,44,24,57,60,52,45,52,52,50,48,62,71,44,57,84,62,50,33,65,66,37,34,50,52,21,54,48,43,39,48,51,49,52,49,38,58,69,55,46,33,63,58,41,53,76,78,33,79,63,71,74,62,55,63,47,51,50,48,53,51,39,21,50,51,25,63,73,62,38,34,48,83,71,66,70,41,62,47,60,58,75,48,80,78,57,82,83,69,76,43,83,52,64,68,88,61,45,77,79,42,47,84,55,24,51,52,48,32,51,50,27,47,48,39,38,50,53,49,29,52,54,50,20,59,74,71,68,51,78,65,50,56,35,47,39,29,37,13,54,9,49,13,28,35,62,32,12,28,32,64,20,45,62,54,26,33,32,70,70,53,14,51,50,20,40,70,35,39,34,65,40,50,66,15,46,59,41,16,36,49,48,41,49,48,44,46,62,70,46,32,74,69,49,19,52,23,40,45,22,54,33,34,25,53,52,52,60,64,38,48,70,41,58,53,49,63,70,49,45,66,58,30,46,70,51,20,59,64,49,30,47,33,19,48,48,6,17,50,41,14,45,45,33,40,62,61,59,9,49,54,52,29,47,53,49,46,53,48,50,54,45,57,57,54,39,66,50,54,72,38,65,63,66,71,67,58,75,74,54,72,78,74,68,57,86,51,58,42,48,35,36,47,37,35,61,34,26,50,58,26,36,67,56,50,52,52,53,47,48,62,68,65,46,80,67,56,94,81,58,76,59,52,77,72,36,31,39,37,37,40,27,54,18,26,54,41,51,31,62,54,20,50,51,47,56,42,48,52,48,54,50,24,54,74,42,41,30,47,64,33,44,15,24,55,39,67,73,38,47,53,39,45,65,67,33,63,80,37,45,73,73,49,59,71,87,36,56,31,71,32,63,66,60,46,50,50,52,52,51,58,56,68,76,98,135,75,83,73,80,74,75,80,75,69,80,71,69,75,57,75,68,72,66,78,68,48,73,62,53,52,54,45,34,68,66,29,33,38,71,54,52,60,81,66,54,54,62,86,77,38,44,67,23,12,47,49,11,7,44,54,38,20,52,50,43,52,49,52,13,29,29,29,13,53,44,32,68,44,60,36,62,34,18,40,46,23,21,37,46,28,29,59,47,21,46,41,28,39,61,49,40,44,56,37,48,18,56,35,63,67,55,17,40,53,46,16,52,51,36,54,68,49,36,50,81,77,62,80,84,60,73,66,80,81,74,71,55,51,87,78,26,78,71,62,52,91,48,56,64,53,54,50,31,7,26,45,13,28,48,20,8,49,51,27,33,50,37,26,76,67,54,48,34,65,58,56,38,62,59,28,68,43,38,50,45,15,33,46,31,14,41,42,51,54,54,48,59,68,32,46,34,44,30,35,49,39,92,69,80,86,69,75,57,73,43,23,55,61,53,44,50,52,52,50,63,72,45,58,85,62,50,33,64,65,39,34,50,52,21,52,48,44,38,48,50,50,53,49,37,58,68,54,46,34,63,60,41,52,76,78,32,77,63,69,74,62,56,61,46,51,50,48,53,50,39,22,51,52,25,63,74,62,38,33,48,83,72,66,69,40,60,46,61,54,76,48,79,77,57,82,83,68,75,43,81,50,63,67,87,62,45,78,80,41,46,83,56,24,51,52,49,32,49,51,27,48,49,39,38,50,55,50,28,52,53,52,20,61,74,70,69,51,77,66,51,57,36,47,39,29,37,12,54,9,49,14,28,34,63,34,11,28,31,67,20,47,62,54,26,33,31,69,70,51,14,50,50,19,42,69,34,39,35,64,40,49,65,14,46,57,41,14,36,50,49,42,49,50,43,46,62,70,44,31,74,70,51,19,51,23,40,46,22,54,35,33,24,54,52,50,61,64,38,47,70,41,57,54,48,63,71,48,45,65,59,30,46,69,51,20,60,66,46,30,47,33,19,50,48,5,17,49,42,14,46,43,34,40,61,62,60,10,50,53,51,29,48,54,48,45,52,47,50,55,47,56,57,54,40,65,49,56,72,38,62,63,66,71,72,51,76,74,55,73,80,74,71,55,84,51,57,42,48,35,36,46,38,35,60,34,27,52,58,27,36,68,57,50,52,52,53,48,46,62,70,67,46,81,66,55,93,82,56,76,59,52,76,72,34,32,39,36,37,40,28,53,20,26,53,41,51,32,64,55,20,50,50,46,57,43,49,50,49,54,51,25,53,76,44,40,30,46,65,32,44,14,24,56,39,68,72,38,47,53,39,45,65,67,34,64,81,37,46,74,71,49,59,70,86,37,55,33,69,33,63,65,60,46,51,51,52,52,51,57,57,68,76,98

Secondary structure (DSSP, 8-state):
----------------------HHHHHHHHH-THHHHTTT--HHHHHHHHHHHHHHHHHHHHHHHHHHHHHHTS-THHHHHHHHHHHHHHHHH---TT--EE--HHHHHHHHHHHHHHSPPPPTT--SGGG--GGG-TTSS---HHHHHHHHHHHHHHHHHHHHHTTGGGGGGGS-HHHHHHHHHHHHHHHHHHHHHHHHT-------STTHHHHHHHHHHHTGGG--HHHHHHHHHHHHHHHHIIIIIHHHHHTT-SSPP-HHHHHHHHHHHHHHHHTHHHHH---B------SPPPP-PPP-TTHHHHHHHHHHHHHHHHHHHHHHHHHHHHHHT----HHHHHHHHHHHHHHHTTSS----EE-HHHHHHHHHTT--STTHHHHHHHHHHHHHHHTGGGGTT-BHHHHHHHHHHHTHHHHGGGGGHHHHHHH-HHHHHHHHHHHHHHHHS-HHHHHHHHHHHHHHHHHHHHHS-EEE-S----SS--TTPPTTEEEEEEES-B-TTTHHHHHHHHHHHH----TTS---TT-EEEEE-TT---B-HHHHHHHHHHHHHHHHTT-EEEEE---HHHHHHHHH-HHHHTTS-GGGEES-HHHHHHHHHHHH--/----------------------HHHHHHHHH-THHHHTTT--HHHHHHHHHHHHHHHHHHHHHHHHHHHHHHTS-THHHHHHHHHHHHHHHHH---TT--EE--HHHHHHHHHHHHHHSPPPPTT--SGGG--GGG-TTSS---HHHHHHHHHHHHHHHHHHHHHTTGGGGGGGS-HHHHHHHHHHHHHHHHHHHHHHHHT-------STTHHHHHHHHHHHTGGG--HHHHHHHHHHHHHHHHIIIIIHHHHHTT-SS---HHHHHHHHHHHHHHHHTHHHHH---B------SPPPP-PPP-TTHHHHHHHHHHHHHHHHHHHHHHHHHHHHHHT----HHHHHHHHHHHHHHHTTSS----EE-HHHHHHHHHTT--STTHHHHHHHHHHHHHHHTGGGGTT-BHHHHHHHHHHHTHHHHGGGGGHHHHHHH-HHHHHHHHHHHHHHHHS-HHHHHHHHHHHHHHHHHHHHHS-EEE-S----SS--TT--TTEEEEEEES-B-TTTHHHHHHHHHHHH----TTS---TT-EEEEE-TT---B-HHHHHHHHHHHHHHHHTT-EEEEE---HHHHHHHHH-HHHHTTS-GGGEES-HHHHHHHHHHHH--

Organism: Caenorhabditis briggsae (NCBI:txid6238)

pLDDT: mean 85.48, std 15.56, range [22.64, 98.31]

InterPro domains:
  IPR001902 SLC26A/SulP transporter [PTHR11814] (24-606)
  IPR001902 SLC26A/SulP transporter [TIGR00815] (33-584)
  IPR002645 STAS domain [PF01740] (493-602)
  IPR002645 STAS domain [PS50801] (487-608)
  IPR011547 SLC26A/SulP transporter domain [PF00916] (47-446)
  IPR036513 STAS domain superfamily [G3DSA:3.30.750.24] (478-611)
  IPR036513 STAS domain superfamily [SSF52091] (488-605)

Foldseek 3Di:
DPDDPPPPPPPPPPPVPPPPCPPVNVVVCLQWVCSPDVVVDDCVQFVVLLQLLLALLLLVQQLLLQLLLVLLVHFSLQQLLQQLLLLVLLQGQFDQFQFRWGAANLLSNLNNVLCCVQANDDDPPPPDPPPPDLVVHNLSDHDDSLLVQLLLLQLLLVLLLVCLVVVVLCLLVLCDPLLLLLQLLLSLLVSLLVLVCQQQVHDFDADAWFQRSVVRVVRVVVCNVVGQVVSNVLLVCLLCQVVCCVVPVQVVVVVPDLRGDSSLSVSLLVQLVVCVVVVCCVPRVFDWSADFDADDFDFADRDDVCSVVSNLSSNLSSVSQLSQQVVLSVVVCVVVVHDTDSSSSSNSQSVSSNVSSRGRHHRMHTAPVSSVSSVSSRGDGSSSSVSSSVSSNVCRNPVRVSSGSRGSSSSSSVNSNSCVVSNCSVVCLVVCVVVDVLSNVLSNQLNVQCNRHNSSRSSVRSSVSSVVVVLVCQLDFDKDQDPPPPPPPVVPQDPQETEIETAAAEEDSHLVVVLVVLCVVLDDPPDPDDQPAPHEYEYECQNHQYYDPSRLVSVQVSCVVSVVSNYHYAYEQHDPRHVVVQCPDCSNPVRDPPVRYYDHPVVVSVVVVVVVVD/DPPDPPPPPVVPPPPVPPPPCPPVNVVVCLQWVCSPVVVVDDCVQFVVLLLLLLQLLLLVQQLLLQLLLVLLVHFSLQQLLQQLLLLVLLQGQFDQFQFRWGAANLLSNLNNVLCCVQANDDDPPPPDPPPPDLVVHNLSDHDDSLLVQLLLLQLLLVLLLVCLVVVVLCLLVLCDPLLLLLQLLLSLLVSLLVLVCLQQVHDFDADAWFQRSVVSVVRVVVCNVVGQVVSNVLLVVLLCQVVCCVVPVQVVVVVPDLRGDSSLSVSLLVQLVVCVVVVCCVPRVFDWSADFDADDFDFADRDDVCSVVSNLSSNLSSVNQLSQQVVLSVVVCVVVVHDTDSSSSSNSQSVSSNVSSRGRHHRMHTAPVSSVSSVSSRGDGSSSSVSSSVSSNVCRNPVRVSSGSRGSSSSSSVNSNSCVVSNCSVVCLVVCVVPDVLSNVLSNQLNVQCNRHNSSRSSVRSSVSSVVSVLVCQLDFDKDFDPPPPPPPVVDQDPQETEIETAAAEEDSHLVVVLVVLPVVLDDPPDPDDQPAPHEYEYECQNHQYYDPSRLVSVQVSCVVSVVSNYHYAYEQHDPRRVVVQCPDCVNPVRDPPVSYYHHPVVVSVVVVVVVVD

Sequence (1228 aa):
MREVYRPCTTSDKEIIQKKPTSLIRQKLQQYIPILEWLPNYKWKEHFHGDVIAGLTVGIMHVPQGMAYASLAGVPPVYGMYSSFFASSIYMFFGTARHISIGVFAVASMMVGAARLRLAPDLPLSASNASSVNPADYPLGEPIDPLIFTSALTLLVGVVQVIMGVLRLGFLTTYLSDPLVSGFTTGAAVHVFTSQLNKVLGVKLPRHEGIGMIVRMYRDMILSLGSVNFIALGISIFGILFLDLGRTFINPMVKKFSPIPPPLELILVIFGVIISQIFNLHDSYDIKTVYNIPRGFPSPSIPRLDFLPALISDAVPIAVVCYMFVMSMGKLFAKKHKYKTDATQELYAIGIASALSSFFPVYPVGASLSRSSVCEMSGANTQLYTVFSSLLLLTVILLLGPFLEPLPMCILACIVIVSLKSLFMQVKELPRLYKISKYDCAIWLVACLSTVLTDVTTGLVVSLVFALFTLVLRQQWPTFSNEVLHDETPRQHIPEGVKIVRFGGALHFANVTLFLDKMSESIGRVPEGESLIEGRTIILDGSPITNVDTMGVDALRDVFNDSKKSGVQLFYCGLPEDVLSVLRMDENFSSLVPSSTLFSSIDQCLLSLFQQQSVMREVYRPCTTSDKEIIQKKPTSLIRQKLQQYIPILEWLPNYKWKEHFHGDVIAGLTVGIMHVPQGMAYASLAGVPPVYGMYSSFFASSIYMFFGTARHISIGVFAVASMMVGAARLRLAPDLPLSASNASSVNPADYPLGEPIDPLIFTSALTLLVGVVQVIMGVLRLGFLTTYLSDPLVSGFTTGAAVHVFTSQLNKVLGVKLPRHEGIGMIVRMYRDMILSLGSVNFIALGISIFGILFLDLGRTFINPMVKKFSPIPPPLELILVIFGVIISQIFNLHDSYDIKTVYNIPRGFPSPSIPRLDFLPALISDAVPIAVVCYMFVMSMGKLFAKKHKYKTDATQELYAIGIASALSSFFPVYPVGASLSRSSVCEMSGANTQLYTVFSSLLLLTVILLLGPFLEPLPMCILACIVIVSLKSLFMQVKELPRLYKISKYDCAIWLVACLSTVLTDVTTGLVVSLVFALFTLVLRQQWPTFSNEVLHDETPRQHIPEGVKIVRFGGALHFANVTLFLDKMSESIGRVPEGESLIEGRTIILDGSPITNVDTMGVDALRDVFNDSKKSGVQLFYCGLPEDVLSVLRMDENFSSLVPSSTLFSSIDQCLLSLFQQQSV

Radius of gyration: 37.35 Å; Cα contacts (8 Å, |Δi|>4): 2082; chains: 2; bounding box: 114×117×73 Å